Protein AF-0000000066027573 (afdb_homodimer)

InterPro domains:
  IPR002933 Peptidase M20 [PF01546] (83-418)
  IPR011650 Peptidase M20, dimerisation domain [PF07687] (237-324)
  IPR050072 Peptidase M20A family, bacterial cell wall biosynthesis [PTHR43808] (17-422)

Structure (mmCIF, N/CA/C/O backbone):
data_AF-0000000066027573-model_v1
#
loop_
_entity.id
_entity.type
_entity.pdbx_description
1 polymer '5-nitroanthranilic acid aminohydrolase'
#
loop_
_atom_site.group_PDB
_atom_site.id
_atom_site.type_symbol
_atom_site.label_atom_id
_atom_site.label_alt_id
_atom_site.label_comp_id
_atom_site.label_asym_id
_atom_site.label_entity_id
_atom_site.label_seq_id
_atom_site.pdbx_PDB_ins_code
_atom_site.Cartn_x
_atom_site.Cartn_y
_atom_site.Cartn_z
_atom_site.occupancy
_atom_site.B_iso_or_equiv
_atom_site.auth_seq_id
_atom_site.auth_comp_id
_atom_site.auth_asym_id
_atom_site.auth_atom_id
_atom_site.pdbx_PDB_model_num
ATOM 1 N N . MET A 1 1 ? 9.102 -53.812 -22.422 1 53.28 1 MET A N 1
ATOM 2 C CA . MET A 1 1 ? 7.73 -53.438 -22.078 1 53.28 1 MET A CA 1
ATOM 3 C C . MET A 1 1 ? 7.18 -54.344 -20.969 1 53.28 1 MET A C 1
ATOM 5 O O . MET A 1 1 ? 7.512 -55.531 -20.891 1 53.28 1 MET A O 1
ATOM 9 N N . ALA A 1 2 ? 6.805 -53.656 -19.812 1 62.22 2 ALA A N 1
ATOM 10 C CA . ALA A 1 2 ? 6.211 -54.531 -18.781 1 62.22 2 ALA A CA 1
ATOM 11 C C . ALA A 1 2 ? 5.203 -55.5 -19.391 1 62.22 2 ALA A C 1
ATOM 13 O O . ALA A 1 2 ? 4.426 -55.125 -20.266 1 62.22 2 ALA A O 1
ATOM 14 N N . GLY A 1 3 ? 5.418 -56.75 -19.109 1 73.81 3 GLY A N 1
ATOM 15 C CA . GLY A 1 3 ? 4.488 -57.75 -19.656 1 73.81 3 GLY A CA 1
ATOM 16 C C . GLY A 1 3 ? 3.041 -57.438 -19.297 1 73.81 3 GLY A C 1
ATOM 17 O O . GLY A 1 3 ? 2.766 -56.781 -18.297 1 73.81 3 GLY A O 1
ATOM 18 N N . SER A 1 4 ? 2.107 -57.656 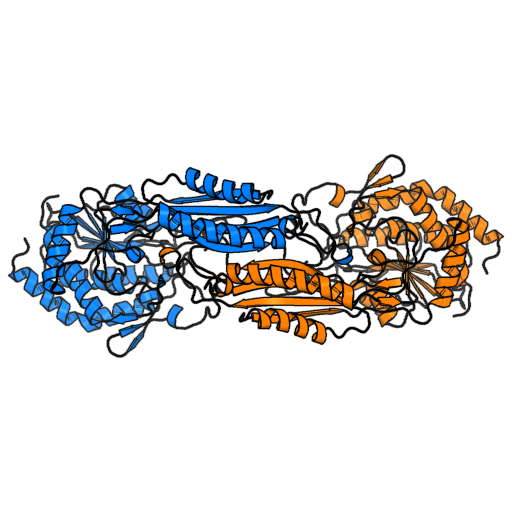-20.219 1 77.75 4 SER A N 1
ATOM 19 C CA . SER A 1 4 ? 0.672 -57.438 -20.078 1 77.75 4 SER A CA 1
ATOM 20 C C . SER A 1 4 ? 0.171 -57.906 -18.719 1 77.75 4 SER A C 1
ATOM 22 O O . SER A 1 4 ? -0.694 -57.281 -18.109 1 77.75 4 SER A O 1
ATOM 24 N N . ASN A 1 5 ? 0.833 -58.906 -18.219 1 84.62 5 ASN A N 1
ATOM 25 C CA . ASN A 1 5 ? 0.41 -59.438 -16.938 1 84.62 5 ASN A CA 1
ATOM 26 C C . ASN A 1 5 ? 0.825 -58.5 -15.781 1 84.62 5 ASN A C 1
ATOM 28 O O . ASN A 1 5 ? 0.085 -58.344 -14.805 1 84.62 5 ASN A O 1
ATOM 32 N N . ASP A 1 6 ? 1.98 -57.969 -15.859 1 89.44 6 ASP A N 1
ATOM 33 C CA . ASP A 1 6 ? 2.461 -57.062 -14.836 1 89.44 6 ASP A CA 1
ATOM 34 C C . ASP A 1 6 ? 1.604 -55.781 -14.781 1 89.44 6 ASP A C 1
ATOM 36 O O . ASP A 1 6 ? 1.274 -55.281 -13.703 1 89.44 6 ASP A O 1
ATOM 40 N N . VAL A 1 7 ? 1.185 -55.344 -15.93 1 93.44 7 VAL A N 1
ATOM 41 C CA . VAL A 1 7 ? 0.347 -54.156 -16.016 1 93.44 7 VAL A CA 1
ATOM 42 C C . VAL A 1 7 ? -1.011 -54.438 -15.375 1 93.44 7 VAL A C 1
ATOM 44 O O . VAL A 1 7 ? -1.515 -53.625 -14.594 1 93.44 7 VAL A O 1
ATOM 47 N N . ALA A 1 8 ? -1.551 -55.531 -15.688 1 94.75 8 ALA A N 1
ATOM 48 C CA . ALA A 1 8 ? -2.852 -55.906 -15.133 1 94.75 8 ALA A CA 1
ATOM 49 C C . ALA A 1 8 ? -2.803 -56 -13.609 1 94.75 8 ALA A C 1
ATOM 51 O O . ALA A 1 8 ? -3.756 -55.594 -12.93 1 94.75 8 ALA A O 1
ATOM 52 N N . LYS A 1 9 ? -1.757 -56.531 -13.125 1 96 9 LYS A N 1
ATOM 53 C CA . LYS A 1 9 ? -1.593 -56.688 -11.68 1 96 9 LYS A CA 1
ATOM 54 C C . LYS A 1 9 ? -1.515 -55.312 -11.008 1 96 9 LYS A C 1
ATOM 56 O O . LYS A 1 9 ? -2.125 -55.094 -9.961 1 96 9 LYS A O 1
ATOM 61 N N . VAL A 1 10 ? -0.743 -54.5 -11.562 1 97.12 10 VAL A N 1
ATOM 62 C CA . VAL A 1 10 ? -0.593 -53.156 -11.023 1 97.12 10 VAL A CA 1
ATOM 63 C C . VAL A 1 10 ? -1.928 -52.406 -11.086 1 97.12 10 VAL A C 1
ATOM 65 O O . VAL A 1 10 ? -2.318 -51.719 -10.133 1 97.12 10 VAL A O 1
ATOM 68 N N . MET A 1 11 ? -2.703 -52.531 -12.172 1 97 11 MET A N 1
ATOM 69 C CA . MET A 1 11 ? -4 -51.875 -12.328 1 97 11 MET A CA 1
ATOM 70 C C . MET A 1 11 ? -4.992 -52.375 -11.289 1 97 11 MET A C 1
ATOM 72 O O . MET A 1 11 ? -5.742 -51.594 -10.703 1 97 11 MET A O 1
ATOM 76 N N . LYS A 1 12 ? -4.965 -53.625 -11.094 1 96.94 12 LYS A N 1
ATOM 77 C CA . LYS A 1 12 ? -5.836 -54.219 -10.086 1 96.94 12 LYS A CA 1
ATOM 78 C C . LYS A 1 12 ? -5.488 -53.688 -8.688 1 96.94 12 LYS A C 1
ATOM 80 O O . LYS A 1 12 ? -6.379 -53.438 -7.879 1 96.94 12 LYS A O 1
ATOM 85 N N . THR A 1 13 ? -4.188 -53.688 -8.422 1 97.94 13 THR A N 1
ATOM 86 C CA . THR A 1 13 ? -3.732 -53.156 -7.137 1 97.94 13 THR A CA 1
ATOM 87 C C . THR A 1 13 ? -4.227 -51.719 -6.934 1 97.94 13 THR A C 1
ATOM 89 O O . THR A 1 13 ? -4.699 -51.375 -5.848 1 97.94 13 THR A O 1
ATOM 92 N N . LEU A 1 14 ? -4.18 -50.938 -7.949 1 98.38 14 LEU A N 1
ATOM 93 C CA . LEU A 1 14 ? -4.609 -49.562 -7.879 1 98.38 14 LEU A CA 1
ATOM 94 C C . LEU A 1 14 ? -6.117 -49.469 -7.676 1 98.38 14 LEU A C 1
ATOM 96 O O . LEU A 1 14 ? -6.598 -48.562 -6.965 1 98.38 14 LEU A O 1
ATOM 100 N N . ASP A 1 15 ? -6.828 -50.312 -8.273 1 97.75 15 ASP A N 1
ATOM 101 C CA . ASP A 1 15 ? -8.273 -50.344 -8.07 1 97.75 15 ASP A CA 1
ATOM 102 C C . ASP A 1 15 ? -8.609 -50.531 -6.594 1 97.75 15 ASP A C 1
ATOM 104 O O . ASP A 1 15 ? -9.617 -50 -6.109 1 97.75 15 ASP A O 1
ATOM 108 N N . GLY A 1 16 ? -7.824 -51.219 -5.918 1 97.94 16 GLY A N 1
ATOM 109 C CA . GLY A 1 16 ? -8.047 -51.469 -4.508 1 97.94 16 GLY A CA 1
ATOM 110 C C . GLY A 1 16 ? -7.539 -50.375 -3.602 1 97.94 16 GLY A C 1
ATOM 111 O O . GLY A 1 16 ? -7.691 -50.438 -2.381 1 97.94 16 GLY A O 1
ATOM 112 N N . MET A 1 17 ? -7.059 -49.344 -4.16 1 98.38 17 MET A N 1
ATOM 113 C CA . MET A 1 17 ? -6.398 -48.312 -3.35 1 98.38 17 MET A CA 1
ATOM 114 C C . MET A 1 17 ? -7.199 -47.031 -3.352 1 98.38 17 MET A C 1
ATOM 116 O O . MET A 1 17 ? -6.684 -45.969 -2.977 1 98.38 17 MET A O 1
ATOM 120 N N . ARG A 1 18 ? -8.422 -47.094 -3.773 1 98.19 18 ARG A N 1
ATOM 121 C CA . ARG A 1 18 ? -9.289 -45.938 -3.844 1 98.19 18 ARG A CA 1
ATOM 122 C C . ARG A 1 18 ? -9.367 -45.219 -2.492 1 98.19 18 ARG A C 1
ATOM 124 O O . ARG A 1 18 ? -9.188 -44 -2.408 1 98.19 18 ARG A O 1
ATOM 131 N N . GLU A 1 19 ? -9.586 -45.969 -1.426 1 98.38 19 GLU A N 1
ATOM 132 C CA . GLU A 1 19 ? -9.711 -45.375 -0.093 1 98.38 19 GLU A CA 1
ATOM 133 C C . GLU A 1 19 ? -8.391 -44.781 0.37 1 98.38 19 GLU A C 1
ATOM 135 O O . GLU A 1 19 ? -8.375 -43.719 1.019 1 98.38 19 GLU A O 1
ATOM 140 N N . GLY A 1 20 ? -7.293 -45.469 0.099 1 98.38 20 GLY A N 1
ATOM 141 C CA . GLY A 1 20 ? -5.98 -44.938 0.424 1 98.38 20 GLY A CA 1
ATOM 142 C C . GLY A 1 20 ? -5.68 -43.625 -0.285 1 98.38 20 GLY A C 1
ATOM 143 O O . GLY A 1 20 ? -5.066 -42.719 0.294 1 98.38 20 GLY A O 1
ATOM 144 N N . LEU A 1 21 ? -6.109 -43.562 -1.541 1 98.69 21 LEU A N 1
ATOM 145 C CA . LEU A 1 21 ? -5.941 -42.344 -2.316 1 98.69 21 LEU A CA 1
ATOM 146 C C . LEU A 1 21 ? -6.727 -41.188 -1.693 1 98.69 21 LEU A C 1
ATOM 148 O O . LEU A 1 21 ? -6.191 -40.094 -1.518 1 98.69 21 LEU A O 1
ATOM 152 N N . ILE A 1 22 ? -7.969 -41.438 -1.323 1 98.75 22 ILE A N 1
ATOM 153 C CA . ILE A 1 22 ? -8.828 -40.438 -0.708 1 98.75 22 ILE A CA 1
ATOM 154 C C . ILE A 1 22 ? -8.211 -39.969 0.61 1 98.75 22 ILE A C 1
ATOM 156 O O . ILE A 1 22 ? -8.094 -38.781 0.859 1 98.75 22 ILE A O 1
ATOM 160 N N . GLN A 1 23 ? -7.801 -40.906 1.382 1 98.62 23 GLN A N 1
ATOM 161 C CA . GLN A 1 23 ? -7.23 -40.594 2.688 1 98.62 23 GLN A CA 1
ATOM 162 C C . GLN A 1 23 ? -5.977 -39.75 2.551 1 98.62 23 GLN A C 1
ATOM 164 O O . GLN A 1 23 ? -5.832 -38.75 3.238 1 98.62 23 GLN A O 1
ATOM 169 N N . THR A 1 24 ? -5.113 -40.156 1.691 1 98.69 24 THR A N 1
ATOM 170 C CA . THR A 1 24 ? -3.865 -39.438 1.489 1 98.69 24 THR A CA 1
ATOM 171 C C . THR A 1 24 ? -4.137 -38 0.989 1 98.69 24 THR A C 1
ATOM 173 O O . THR A 1 24 ? -3.545 -37.031 1.481 1 98.69 24 THR A O 1
ATOM 176 N N . ALA A 1 25 ? -5.039 -37.906 0.03 1 98.62 25 ALA A N 1
ATOM 177 C CA . ALA A 1 25 ? -5.363 -36.594 -0.544 1 98.62 25 ALA A CA 1
ATOM 178 C C . ALA A 1 25 ? -5.988 -35.688 0.5 1 98.62 25 ALA A C 1
ATOM 180 O O . ALA A 1 25 ? -5.664 -34.5 0.564 1 98.62 25 ALA A O 1
ATOM 181 N N . VAL A 1 26 ? -6.852 -36.188 1.327 1 98.69 26 VAL A N 1
ATOM 182 C CA . VAL A 1 26 ? -7.555 -35.406 2.324 1 98.69 26 VAL A CA 1
ATOM 183 C C . VAL A 1 26 ? -6.59 -34.969 3.436 1 98.69 26 VAL A C 1
ATOM 185 O O . VAL A 1 26 ? -6.566 -33.812 3.85 1 98.69 26 VAL A O 1
ATOM 188 N N . GLU A 1 27 ? -5.785 -35.938 3.904 1 98.5 27 GLU A N 1
ATOM 189 C CA . GLU A 1 27 ? -4.836 -35.625 4.973 1 98.5 27 GLU A CA 1
ATOM 190 C C . GLU A 1 27 ? -3.801 -34.625 4.52 1 98.5 27 GLU A C 1
ATOM 192 O O . GLU A 1 27 ? -3.578 -33.594 5.195 1 98.5 27 GLU A O 1
ATOM 197 N N . LEU A 1 28 ? -3.254 -34.875 3.402 1 97.94 28 LEU A N 1
ATOM 198 C CA . LEU A 1 28 ? -2.234 -33.969 2.863 1 97.94 28 LEU A CA 1
ATOM 199 C C . LEU A 1 28 ? -2.838 -32.625 2.494 1 97.94 28 LEU A C 1
ATOM 201 O O . LEU A 1 28 ? -2.232 -31.594 2.744 1 97.94 28 LEU A O 1
ATOM 205 N N . GLY A 1 29 ? -4.035 -32.656 1.906 1 97.31 29 GLY A N 1
ATOM 206 C CA . GLY A 1 29 ? -4.719 -31.422 1.499 1 97.31 29 GLY A CA 1
ATOM 207 C C . GLY A 1 29 ? -5.148 -30.562 2.67 1 97.31 29 GLY A C 1
ATOM 208 O O . GLY A 1 29 ? -5.391 -29.359 2.51 1 97.31 29 GLY A O 1
ATOM 209 N N . SER A 1 30 ? -5.191 -31.109 3.854 1 97.56 30 SER A N 1
ATOM 210 C CA . SER A 1 30 ? -5.672 -30.391 5.027 1 97.56 30 SER A CA 1
ATOM 211 C C . SER A 1 30 ? -4.512 -29.828 5.844 1 97.56 30 SER A C 1
ATOM 213 O O . SER A 1 30 ? -4.719 -29.234 6.906 1 97.56 30 SER A O 1
ATOM 215 N N . ILE A 1 31 ? -3.336 -30.016 5.402 1 96.94 31 ILE A N 1
ATOM 216 C CA . ILE A 1 31 ? -2.168 -29.438 6.055 1 96.94 31 ILE A CA 1
ATOM 217 C C . ILE A 1 31 ? -1.875 -28.062 5.469 1 96.94 31 ILE A C 1
ATOM 219 O O . ILE A 1 31 ? -1.563 -27.938 4.281 1 96.94 31 ILE A O 1
ATOM 223 N N . GLU A 1 32 ? -1.982 -27.047 6.223 1 94.19 32 GLU A N 1
ATOM 224 C CA . GLU A 1 32 ? -1.649 -25.688 5.77 1 94.19 32 GLU A CA 1
ATOM 225 C C . GLU A 1 32 ? -0.149 -25.547 5.531 1 94.19 32 GLU A C 1
ATOM 227 O O . GLU A 1 32 ? 0.658 -25.859 6.41 1 94.19 32 GLU A O 1
ATOM 232 N N . ALA A 1 33 ? 0.181 -25.156 4.355 1 93.56 33 ALA A N 1
ATOM 233 C CA . ALA A 1 33 ? 1.584 -25.016 3.975 1 93.56 33 ALA A CA 1
ATOM 234 C C . ALA A 1 33 ? 1.778 -23.844 3.012 1 93.56 33 ALA A C 1
ATOM 236 O O . ALA A 1 33 ? 2.316 -24.031 1.916 1 93.56 33 ALA A O 1
ATOM 237 N N . PRO A 1 34 ? 1.412 -22.656 3.465 1 91.06 34 PRO A N 1
ATOM 238 C CA . PRO A 1 34 ? 1.661 -21.531 2.549 1 91.06 34 PRO A CA 1
ATOM 239 C C . PRO A 1 34 ? 3.139 -21.375 2.199 1 91.06 34 PRO A C 1
ATOM 241 O O . PRO A 1 34 ? 4.008 -21.844 2.939 1 91.06 34 PRO A O 1
ATOM 244 N N . THR A 1 35 ? 3.377 -20.797 1.084 1 89.62 35 THR A N 1
ATOM 245 C CA . THR A 1 35 ? 4.754 -20.609 0.641 1 89.62 35 THR A CA 1
ATOM 246 C C . THR A 1 35 ? 5.605 -20 1.757 1 89.62 35 THR A C 1
ATOM 248 O O . THR A 1 35 ? 5.223 -19 2.367 1 89.62 35 THR A O 1
ATOM 251 N N . GLY A 1 36 ? 6.742 -20.578 2.016 1 87.38 36 GLY A N 1
ATOM 252 C CA . GLY A 1 36 ? 7.633 -20.141 3.08 1 87.38 36 GLY A CA 1
ATOM 253 C C . GLY A 1 36 ? 7.453 -20.922 4.367 1 87.38 36 GLY A C 1
ATOM 254 O O . GLY A 1 36 ? 8.273 -20.828 5.281 1 87.38 36 GLY A O 1
ATOM 255 N N . ARG A 1 37 ? 6.34 -21.781 4.48 1 90.38 37 ARG A N 1
ATOM 256 C CA . ARG A 1 37 ? 6.016 -22.562 5.664 1 90.38 37 ARG A CA 1
ATOM 257 C C . ARG A 1 37 ? 5.559 -23.969 5.277 1 90.38 37 ARG A C 1
ATOM 259 O O . ARG A 1 37 ? 4.5 -24.422 5.711 1 90.38 37 ARG A O 1
ATOM 266 N N . GLU A 1 38 ? 6.391 -24.672 4.52 1 93.25 38 GLU A N 1
ATOM 267 C CA . GLU A 1 38 ? 5.992 -25.953 3.947 1 93.25 38 GLU A CA 1
ATOM 268 C C . GLU A 1 38 ? 6.383 -27.109 4.863 1 93.25 38 GLU A C 1
ATOM 270 O O . GLU A 1 38 ? 6.102 -28.266 4.559 1 93.25 38 GLU A O 1
ATOM 275 N N . GLY A 1 39 ? 6.941 -26.828 5.988 1 93.75 39 GLY A N 1
ATOM 276 C CA . GLY A 1 39 ? 7.562 -27.828 6.836 1 93.75 39 GLY A CA 1
ATOM 277 C C . GLY A 1 39 ? 6.621 -28.969 7.199 1 93.75 39 GLY A C 1
ATOM 278 O O . GLY A 1 39 ? 6.969 -30.141 7.043 1 93.75 39 GLY A O 1
ATOM 279 N N . ALA A 1 40 ? 5.434 -28.609 7.598 1 96.12 40 ALA A N 1
ATOM 280 C CA . ALA A 1 40 ? 4.484 -29.609 8.062 1 96.12 40 ALA A CA 1
ATOM 281 C C . ALA A 1 40 ? 4.066 -30.547 6.926 1 96.12 40 ALA A C 1
ATOM 283 O O . ALA A 1 40 ? 3.908 -31.75 7.129 1 96.12 40 ALA A O 1
ATOM 284 N N . ALA A 1 41 ? 3.883 -30.031 5.77 1 96.81 41 ALA A N 1
ATOM 285 C CA . ALA A 1 41 ? 3.543 -30.844 4.609 1 96.81 41 ALA A CA 1
ATOM 286 C C . ALA A 1 41 ? 4.707 -31.75 4.219 1 96.81 41 ALA A C 1
ATOM 288 O O . ALA A 1 41 ? 4.508 -32.906 3.875 1 96.81 41 ALA A O 1
ATOM 289 N N . GLY A 1 42 ? 5.898 -31.188 4.27 1 96.81 42 GLY A N 1
ATOM 290 C CA . GLY A 1 42 ? 7.086 -31.984 4.016 1 96.81 42 GLY A CA 1
ATOM 291 C C . GLY A 1 42 ? 7.23 -33.156 4.969 1 96.81 42 GLY A C 1
ATOM 292 O O . GLY A 1 42 ? 7.559 -34.281 4.551 1 96.81 42 GLY A O 1
ATOM 293 N N . ASP A 1 43 ? 6.984 -32.875 6.215 1 97.75 43 ASP A N 1
ATOM 294 C CA . ASP A 1 43 ? 7.062 -33.938 7.23 1 97.75 43 ASP A CA 1
ATOM 295 C C . ASP A 1 43 ? 6.07 -35.062 6.938 1 97.75 43 ASP A C 1
ATOM 297 O O . ASP A 1 43 ? 6.398 -36.25 7.086 1 97.75 43 ASP A O 1
ATOM 301 N N . TYR A 1 44 ? 4.934 -34.656 6.594 1 98.44 44 TYR A N 1
ATOM 302 C CA . TYR A 1 44 ? 3.924 -35.688 6.27 1 98.44 44 TYR A CA 1
ATOM 303 C C . TYR A 1 44 ? 4.387 -36.562 5.125 1 98.44 44 TYR A C 1
ATOM 305 O O . TYR A 1 44 ? 4.289 -37.781 5.203 1 98.44 44 TYR A O 1
ATOM 313 N N . VAL A 1 45 ? 4.844 -35.969 4.047 1 98.62 45 VAL A N 1
ATOM 314 C CA . VAL A 1 45 ? 5.258 -36.719 2.865 1 98.62 45 VAL A CA 1
ATOM 315 C C . VAL A 1 45 ? 6.453 -37.625 3.205 1 98.62 45 VAL A C 1
ATOM 317 O O . VAL A 1 45 ? 6.527 -38.75 2.764 1 98.62 45 VAL A O 1
ATOM 320 N N . TYR A 1 46 ? 7.367 -37.062 3.953 1 98.25 46 TYR A N 1
ATOM 321 C CA . TYR A 1 46 ? 8.523 -37.812 4.406 1 98.25 46 TYR A CA 1
ATOM 322 C C . TYR A 1 46 ? 8.078 -39.094 5.133 1 98.25 46 TYR A C 1
ATOM 324 O O . TYR A 1 46 ? 8.547 -40.188 4.82 1 98.25 46 TYR A O 1
ATOM 332 N N . GLU A 1 47 ? 7.223 -38.906 6.074 1 98.75 47 GLU A N 1
ATOM 333 C CA . GLU A 1 47 ? 6.754 -40.062 6.875 1 98.75 47 GLU A CA 1
ATOM 334 C C . GLU A 1 47 ? 5.98 -41.062 6.02 1 98.75 47 GLU A C 1
ATOM 336 O O . GLU A 1 47 ? 6.098 -42.25 6.207 1 98.75 47 GLU A O 1
ATOM 341 N N . TRP A 1 48 ? 5.113 -40.5 5.199 1 98.75 48 TRP A N 1
ATOM 342 C CA . TRP A 1 48 ? 4.367 -41.375 4.293 1 98.75 48 TRP A CA 1
ATOM 343 C C . TRP A 1 48 ? 5.312 -42.25 3.477 1 98.75 48 TRP A C 1
ATOM 345 O O . TRP A 1 48 ? 5.117 -43.469 3.383 1 98.75 48 TRP A O 1
ATOM 355 N N . MET A 1 49 ? 6.367 -41.656 2.836 1 98.69 49 MET A N 1
ATOM 356 C CA . MET A 1 49 ? 7.332 -42.406 2.018 1 98.69 49 MET A CA 1
ATOM 357 C C . MET A 1 49 ? 8.109 -43.406 2.859 1 98.69 49 MET A C 1
ATOM 359 O O . MET A 1 49 ? 8.383 -44.531 2.404 1 98.69 49 MET A O 1
ATOM 363 N N . ALA A 1 50 ? 8.414 -42.969 4.066 1 98.5 50 ALA A N 1
ATOM 364 C CA . ALA A 1 50 ? 9.141 -43.875 4.965 1 98.5 50 ALA A CA 1
ATOM 365 C C . ALA A 1 50 ? 8.312 -45.094 5.309 1 98.5 50 ALA A C 1
ATOM 367 O O . ALA A 1 50 ? 8.797 -46.219 5.223 1 98.5 50 ALA A O 1
ATOM 368 N N . ARG A 1 51 ? 7.121 -44.906 5.66 1 98.25 51 ARG A N 1
ATOM 369 C CA . ARG A 1 51 ? 6.227 -46 6.051 1 98.25 51 ARG A CA 1
ATOM 370 C C . ARG A 1 51 ? 5.984 -46.938 4.887 1 98.25 51 ARG A C 1
ATOM 372 O O . ARG A 1 51 ? 5.773 -48.125 5.094 1 98.25 51 ARG A O 1
ATOM 379 N N . ASN A 1 52 ? 6.078 -46.406 3.715 1 98.12 52 ASN A N 1
ATOM 380 C CA . ASN A 1 52 ? 5.777 -47.25 2.557 1 98.12 52 ASN A CA 1
ATOM 381 C C . ASN A 1 52 ? 7.047 -47.719 1.852 1 98.12 52 ASN A C 1
ATOM 383 O O . ASN A 1 52 ? 6.984 -48.312 0.772 1 98.12 52 ASN A O 1
ATOM 387 N N . GLY A 1 53 ? 8.242 -47.406 2.375 1 97.5 53 GLY A N 1
ATOM 388 C CA . GLY A 1 53 ? 9.492 -48.031 1.962 1 97.5 53 GLY A CA 1
ATOM 389 C C . GLY A 1 53 ? 10.109 -47.344 0.751 1 97.5 53 GLY A C 1
ATOM 390 O O . GLY A 1 53 ? 10.68 -48.031 -0.114 1 97.5 53 GLY A O 1
ATOM 391 N N . PHE A 1 54 ? 10.055 -46.062 0.638 1 98.25 54 PHE A N 1
ATOM 392 C CA . PHE A 1 54 ? 10.617 -45.375 -0.508 1 98.25 54 PHE A CA 1
ATOM 393 C C . PHE A 1 54 ? 11.914 -44.656 -0.125 1 98.25 54 PHE A C 1
ATOM 395 O O . PHE A 1 54 ? 12.469 -43.906 -0.918 1 98.25 54 PHE A O 1
ATOM 402 N N . GLY A 1 55 ? 12.445 -44.781 1.081 1 97.19 55 GLY A N 1
ATOM 403 C CA . GLY A 1 55 ? 13.719 -44.25 1.529 1 97.19 55 GLY A CA 1
ATOM 404 C C . GLY A 1 55 ? 13.836 -42.75 1.349 1 97.19 55 GLY A C 1
ATOM 405 O O . GLY A 1 55 ? 14.711 -42.281 0.627 1 97.19 55 GLY A O 1
ATOM 406 N N . PRO A 1 56 ? 12.938 -42 1.965 1 97.62 56 PRO A N 1
ATOM 407 C CA . PRO A 1 56 ? 12.922 -40.562 1.751 1 97.62 56 PRO A CA 1
ATOM 408 C C . PRO A 1 56 ? 14.125 -39.844 2.375 1 97.62 56 PRO A C 1
ATOM 410 O O . PRO A 1 56 ? 14.641 -40.312 3.406 1 97.62 56 PRO A O 1
ATOM 413 N N . GLU A 1 57 ? 14.562 -38.75 1.723 1 96.56 57 GLU A N 1
ATOM 414 C CA . GLU A 1 57 ? 15.578 -37.812 2.207 1 96.56 57 GLU A CA 1
ATOM 415 C C . GLU A 1 57 ? 15.055 -36.375 2.193 1 96.56 57 GLU A C 1
ATOM 417 O O . GLU A 1 57 ? 14.281 -36 1.311 1 96.56 57 GLU A O 1
ATOM 422 N N . ARG A 1 58 ? 15.461 -35.656 3.236 1 94.88 58 ARG A N 1
ATOM 423 C CA . ARG A 1 58 ? 15.25 -34.219 3.211 1 94.88 58 ARG A CA 1
ATOM 424 C C . ARG A 1 58 ? 16.375 -33.5 2.445 1 94.88 58 ARG A C 1
ATOM 426 O O . ARG A 1 58 ? 17.547 -33.688 2.756 1 94.88 58 ARG A O 1
ATOM 433 N N . VAL A 1 59 ? 15.93 -32.812 1.448 1 92.12 59 VAL A N 1
ATOM 434 C CA . VAL A 1 59 ? 16.891 -32.094 0.613 1 92.12 59 VAL A CA 1
ATOM 435 C C . VAL A 1 59 ? 16.547 -30.594 0.595 1 92.12 59 VAL A C 1
ATOM 437 O O . VAL A 1 59 ? 15.703 -30.156 -0.199 1 92.12 59 VAL A O 1
ATOM 440 N N . GLY A 1 60 ? 17.125 -29.828 1.551 1 78 60 GLY A N 1
ATOM 441 C CA . GLY A 1 60 ? 16.531 -28.5 1.613 1 78 60 GLY A CA 1
ATOM 442 C C . GLY A 1 60 ? 17.547 -27.391 1.679 1 78 60 GLY A C 1
ATOM 443 O O . GLY A 1 60 ? 18.703 -27.625 2.037 1 78 60 GLY A O 1
ATOM 444 N N . VAL A 1 61 ? 17.109 -26.312 1.22 1 70.88 61 VAL A N 1
ATOM 445 C CA . VAL A 1 61 ? 17.859 -25.062 1.264 1 70.88 61 VAL A CA 1
ATOM 446 C C . VAL A 1 61 ? 17.938 -24.547 2.703 1 70.88 61 VAL A C 1
ATOM 448 O O . VAL A 1 61 ? 18.984 -24.062 3.141 1 70.88 61 VAL A O 1
ATOM 451 N N . PHE A 1 62 ? 16.641 -24.844 3.391 1 81.62 62 PHE A N 1
ATOM 452 C CA . PHE A 1 62 ? 16.5 -24.422 4.781 1 81.62 62 PHE A CA 1
ATOM 453 C C . PHE A 1 62 ? 15.945 -25.562 5.633 1 81.62 62 PHE A C 1
ATOM 455 O O . PHE A 1 62 ? 15.312 -26.484 5.109 1 81.62 62 PHE A O 1
ATOM 462 N N . ASP A 1 63 ? 16.109 -25.484 6.883 1 83.44 63 ASP A N 1
ATOM 463 C CA . ASP A 1 63 ? 15.703 -26.562 7.785 1 83.44 63 ASP A CA 1
ATOM 464 C C . ASP A 1 63 ? 14.18 -26.734 7.777 1 83.44 63 ASP A C 1
ATOM 466 O O . ASP A 1 63 ? 13.688 -27.875 7.812 1 83.44 63 ASP A O 1
ATOM 470 N N . ASP A 1 64 ? 13.477 -25.625 7.672 1 86.19 64 ASP A N 1
ATOM 471 C CA . ASP A 1 64 ? 12.023 -25.719 7.77 1 86.19 64 ASP A CA 1
ATOM 472 C C . ASP A 1 64 ? 11.375 -25.594 6.395 1 86.19 64 ASP A C 1
ATOM 474 O O . ASP A 1 64 ? 10.141 -25.578 6.281 1 86.19 64 ASP A O 1
ATOM 478 N N . ARG A 1 65 ? 12.148 -25.5 5.387 1 90.31 65 ARG A N 1
ATOM 479 C CA . ARG A 1 65 ? 11.711 -25.469 3.996 1 90.31 65 ARG A CA 1
ATOM 480 C C . ARG A 1 65 ? 12.523 -26.453 3.145 1 90.31 65 ARG A C 1
ATOM 482 O O . ARG A 1 65 ? 13.406 -26.031 2.393 1 90.31 65 ARG A O 1
ATOM 489 N N . PHE A 1 66 ? 12.211 -27.688 3.309 1 92.94 66 PHE A N 1
ATOM 490 C CA . PHE A 1 66 ? 12.984 -28.734 2.648 1 92.94 66 PHE A CA 1
ATOM 491 C C . PHE A 1 66 ? 12.141 -29.469 1.619 1 92.94 66 PHE A C 1
ATOM 493 O O . PHE A 1 66 ? 10.906 -29.438 1.678 1 92.94 66 PHE A O 1
ATOM 500 N N . ASN A 1 67 ? 12.805 -30.031 0.662 1 95.81 67 ASN A N 1
ATOM 501 C CA . ASN A 1 67 ? 12.203 -30.984 -0.261 1 95.81 67 ASN A CA 1
ATOM 502 C C . ASN A 1 67 ? 12.25 -32.406 0.292 1 95.81 67 ASN A C 1
ATOM 504 O O . ASN A 1 67 ? 13.078 -32.719 1.148 1 95.81 67 ASN A O 1
ATOM 508 N N . VAL A 1 68 ? 11.352 -33.219 -0.131 1 97.38 68 VAL A N 1
ATOM 509 C CA . VAL A 1 68 ? 11.375 -34.656 0.19 1 97.38 68 VAL A CA 1
ATOM 510 C C . VAL A 1 68 ? 11.609 -35.469 -1.081 1 97.38 68 VAL A C 1
ATOM 512 O O . VAL A 1 68 ? 10.852 -35.344 -2.049 1 97.38 68 VAL A O 1
ATOM 515 N N . VAL A 1 69 ? 12.672 -36.25 -1.085 1 97.94 69 VAL A N 1
ATOM 516 C CA . VAL A 1 69 ? 13.016 -37.062 -2.242 1 97.94 69 VAL A CA 1
ATOM 517 C C . VAL A 1 69 ? 13.031 -38.531 -1.848 1 97.94 69 VAL A C 1
ATOM 519 O O . VAL A 1 69 ? 13.719 -38.938 -0.9 1 97.94 69 VAL A O 1
ATOM 522 N N . GLY A 1 70 ? 12.203 -39.344 -2.498 1 98.25 70 GLY A N 1
ATOM 523 C CA . GLY A 1 70 ? 12.188 -40.812 -2.357 1 98.25 70 GLY A CA 1
ATOM 524 C C . GLY A 1 70 ? 12.422 -41.531 -3.668 1 98.25 70 GLY A C 1
ATOM 525 O O . GLY A 1 70 ? 12.523 -40.906 -4.723 1 98.25 70 GLY A O 1
ATOM 526 N N . ARG A 1 71 ? 12.555 -42.875 -3.529 1 97.69 71 ARG A N 1
ATOM 527 C CA . ARG A 1 71 ? 12.844 -43.625 -4.746 1 97.69 71 ARG A CA 1
ATOM 528 C C . ARG A 1 71 ? 12.211 -45 -4.695 1 97.69 71 ARG A C 1
ATOM 530 O O . ARG A 1 71 ? 12.148 -45.625 -3.631 1 97.69 71 ARG A O 1
ATOM 537 N N . LEU A 1 72 ? 11.641 -45.375 -5.777 1 97.88 72 LEU A N 1
ATOM 538 C CA . LEU A 1 72 ? 11.461 -46.781 -6.125 1 97.88 72 LEU A CA 1
ATOM 539 C C . LEU A 1 72 ? 12.586 -47.281 -7.023 1 97.88 72 LEU A C 1
ATOM 541 O O . LEU A 1 72 ? 12.625 -46.969 -8.219 1 97.88 72 LEU A O 1
ATOM 545 N N . ARG A 1 73 ? 13.5 -48.094 -6.445 1 96 73 ARG A N 1
ATOM 546 C CA . ARG A 1 73 ? 14.727 -48.469 -7.141 1 96 73 ARG A CA 1
ATOM 547 C C . ARG A 1 73 ? 14.438 -49.531 -8.203 1 96 73 ARG A C 1
ATOM 549 O O . ARG A 1 73 ? 13.688 -50.5 -7.949 1 96 73 ARG A O 1
ATOM 556 N N . GLY A 1 74 ? 14.961 -49.281 -9.344 1 95.56 74 GLY A N 1
ATOM 557 C CA . GLY A 1 74 ? 14.898 -50.281 -10.398 1 95.56 74 GLY A CA 1
ATOM 558 C C . GLY A 1 74 ? 16.031 -51.312 -10.328 1 95.56 74 GLY A C 1
ATOM 559 O O . GLY A 1 74 ? 16.875 -51.219 -9.438 1 95.56 74 GLY A O 1
ATOM 560 N N . THR A 1 75 ? 15.969 -52.219 -11.273 1 95 75 THR A N 1
ATOM 561 C CA . THR A 1 75 ? 16.969 -53.281 -11.305 1 95 75 THR A CA 1
ATOM 562 C C . THR A 1 75 ? 18.188 -52.875 -12.125 1 95 75 THR A C 1
ATOM 564 O O . THR A 1 75 ? 19.188 -53.562 -12.172 1 95 75 THR A O 1
ATOM 567 N N . GLY A 1 76 ? 18.094 -51.781 -12.758 1 94.31 76 GLY A N 1
ATOM 568 C CA . GLY A 1 76 ? 19.219 -51.281 -13.523 1 94.31 76 GLY A CA 1
ATOM 569 C C . GLY A 1 76 ? 19 -51.344 -15.023 1 94.31 76 GLY A C 1
ATOM 570 O O . GLY A 1 76 ? 18.312 -52.219 -15.523 1 94.31 76 GLY A O 1
ATOM 571 N N . GLY A 1 77 ? 19.562 -50.312 -15.75 1 93.94 77 GLY A N 1
ATOM 572 C CA . GLY A 1 77 ? 19.625 -50.312 -17.203 1 93.94 77 GLY A CA 1
ATOM 573 C C . GLY A 1 77 ? 18.422 -49.656 -17.859 1 93.94 77 GLY A C 1
ATOM 574 O O . GLY A 1 77 ? 18.344 -49.594 -19.094 1 93.94 77 GLY A O 1
ATOM 575 N N . GLY A 1 78 ? 17.484 -49.125 -17.141 1 96.31 78 GLY A N 1
ATOM 576 C CA . GLY A 1 78 ? 16.328 -48.438 -17.688 1 96.31 78 GLY A CA 1
ATOM 577 C C . GLY A 1 78 ? 16.344 -46.938 -17.438 1 96.31 78 GLY A C 1
ATOM 578 O O . GLY A 1 78 ? 17.156 -46.438 -16.672 1 96.31 78 GLY A O 1
ATOM 579 N N . ALA A 1 79 ? 15.531 -46.25 -18.156 1 97.56 79 ALA A N 1
ATOM 580 C CA . ALA A 1 79 ? 15.383 -44.812 -17.953 1 97.56 79 ALA A CA 1
ATOM 581 C C . ALA A 1 79 ? 14.727 -44.5 -16.609 1 97.56 79 ALA A C 1
ATOM 583 O O . ALA A 1 79 ? 13.852 -45.25 -16.156 1 97.56 79 ALA A O 1
ATOM 584 N N . SER A 1 80 ? 15.148 -43.469 -15.977 1 97.81 80 SER A N 1
ATOM 585 C CA . SER A 1 80 ? 14.539 -43.031 -14.727 1 97.81 80 SER A CA 1
ATOM 586 C C . SER A 1 80 ? 13.5 -41.938 -14.969 1 97.81 80 SER A C 1
ATOM 588 O O . SER A 1 80 ? 13.586 -41.188 -15.953 1 97.81 80 SER A O 1
ATOM 590 N N . LEU A 1 81 ? 12.5 -41.906 -14.133 1 98.62 81 LEU A N 1
ATOM 591 C CA . LEU A 1 81 ? 11.406 -40.969 -14.219 1 98.62 81 LEU A CA 1
ATOM 592 C C . LEU A 1 81 ? 11.133 -40.312 -12.875 1 98.62 81 LEU A C 1
ATOM 594 O O . LEU A 1 81 ? 10.961 -41 -11.867 1 98.62 81 LEU A O 1
ATOM 598 N N . SER A 1 82 ? 11.148 -39 -12.867 1 98.56 82 SER A N 1
ATOM 599 C CA . SER A 1 82 ? 10.742 -38.281 -11.68 1 98.56 82 SER A CA 1
ATOM 600 C C . SER A 1 82 ? 9.258 -37.906 -11.734 1 98.56 82 SER A C 1
ATOM 602 O O . SER A 1 82 ? 8.773 -37.469 -12.773 1 98.56 82 SER A O 1
ATOM 604 N N . PHE A 1 83 ? 8.555 -38.188 -10.695 1 98.69 83 PHE A N 1
ATOM 605 C CA . PHE A 1 83 ? 7.293 -37.5 -10.414 1 98.69 83 PHE A CA 1
ATOM 606 C C . PHE A 1 83 ? 7.508 -36.344 -9.461 1 98.69 83 PHE A C 1
ATOM 608 O O . PHE A 1 83 ? 8.234 -36.438 -8.469 1 98.69 83 PHE A O 1
ATOM 615 N N . ASN A 1 84 ? 6.859 -35.219 -9.789 1 98.12 84 ASN A N 1
ATOM 616 C CA . ASN A 1 84 ? 7.109 -34 -9.023 1 98.12 84 ASN A CA 1
ATOM 617 C C . ASN A 1 84 ? 5.816 -33.25 -8.727 1 98.12 84 ASN A C 1
ATOM 619 O O . ASN A 1 84 ? 4.93 -33.156 -9.578 1 98.12 84 ASN A O 1
ATOM 623 N N . SER A 1 85 ? 5.652 -32.781 -7.539 1 97.81 85 SER A N 1
ATOM 624 C CA . SER A 1 85 ? 4.637 -31.812 -7.117 1 97.81 85 SER A CA 1
ATOM 625 C C . SER A 1 85 ? 5.168 -30.906 -6.02 1 97.81 85 SER A C 1
ATOM 627 O O . SER A 1 85 ? 6.152 -31.234 -5.352 1 97.81 85 SER A O 1
ATOM 629 N N . HIS A 1 86 ? 4.578 -29.75 -5.898 1 96.25 86 HIS A N 1
ATOM 630 C CA . HIS A 1 86 ? 5.055 -28.828 -4.875 1 96.25 86 HIS A CA 1
ATOM 631 C C . HIS A 1 86 ? 4.234 -28.953 -3.596 1 96.25 86 HIS A C 1
ATOM 633 O O . HIS A 1 86 ? 3.076 -29.359 -3.635 1 96.25 86 HIS A O 1
ATOM 639 N N . LEU A 1 87 ? 4.895 -28.5 -2.514 1 95.62 87 LEU A N 1
ATOM 640 C CA . LEU A 1 87 ? 4.324 -28.625 -1.176 1 95.62 87 LEU A CA 1
ATOM 641 C C . LEU A 1 87 ? 3.533 -27.375 -0.805 1 95.62 87 LEU A C 1
ATOM 643 O O . LEU A 1 87 ? 2.609 -27.453 0.01 1 95.62 87 LEU A O 1
ATOM 647 N N . ASP A 1 88 ? 3.93 -26.281 -1.346 1 92.88 88 ASP A N 1
ATOM 648 C CA . ASP A 1 88 ? 3.383 -25 -0.884 1 92.88 88 ASP A CA 1
ATOM 649 C C . ASP A 1 88 ? 2.008 -24.75 -1.494 1 92.88 88 ASP A C 1
ATOM 651 O O . ASP A 1 88 ? 1.696 -25.25 -2.576 1 92.88 88 ASP A O 1
ATOM 655 N N . THR A 1 89 ? 1.264 -23.938 -0.684 1 89.31 89 THR A N 1
ATOM 656 C CA . THR A 1 89 ? -0.074 -23.531 -1.109 1 89.31 89 THR A CA 1
ATOM 657 C C . THR A 1 89 ? -0.163 -22.016 -1.268 1 89.31 89 THR A C 1
ATOM 659 O O . THR A 1 89 ? 0.687 -21.297 -0.76 1 89.31 89 THR A O 1
ATOM 662 N N . ILE A 1 90 ? -1.217 -21.594 -1.943 1 82.06 90 ILE A N 1
ATOM 663 C CA . ILE A 1 90 ? -1.385 -20.203 -2.363 1 82.06 90 ILE A CA 1
ATOM 664 C C . ILE A 1 90 ? -1.845 -19.359 -1.177 1 82.06 90 ILE A C 1
ATOM 666 O O . ILE A 1 90 ? -1.333 -18.266 -0.955 1 82.06 90 ILE A O 1
ATOM 670 N N . MET A 1 91 ? -2.752 -19.891 -0.411 1 84.31 91 MET A N 1
ATOM 671 C CA . MET A 1 91 ? -3.523 -19.062 0.512 1 84.31 91 MET A CA 1
ATOM 672 C C . MET A 1 91 ? -3.023 -19.234 1.943 1 84.31 91 MET A C 1
ATOM 674 O O . MET A 1 91 ? -2.74 -20.344 2.379 1 84.31 91 MET A O 1
ATOM 678 N N . ALA A 1 92 ? -2.736 -18.094 2.527 1 90.06 92 ALA A N 1
ATOM 679 C CA . ALA A 1 92 ? -2.566 -18.047 3.977 1 90.06 92 ALA A CA 1
ATOM 680 C C . ALA A 1 92 ? -3.715 -17.281 4.641 1 90.06 92 ALA A C 1
ATOM 682 O O . ALA A 1 92 ? -4.383 -16.469 3.998 1 90.06 92 ALA A O 1
ATOM 683 N N . ARG A 1 93 ? -3.953 -17.625 5.828 1 90.94 93 ARG A N 1
ATOM 684 C CA . ARG A 1 93 ? -5.07 -17 6.539 1 90.94 93 ARG A CA 1
ATOM 685 C C . ARG A 1 93 ? -4.859 -15.5 6.688 1 90.94 93 ARG A C 1
ATOM 687 O O . ARG A 1 93 ? -5.824 -14.734 6.727 1 90.94 93 ARG A O 1
ATOM 694 N N . GLU A 1 94 ? -3.641 -15.047 6.633 1 89.44 94 GLU A N 1
ATOM 695 C CA . GLU A 1 94 ? -3.32 -13.633 6.84 1 89.44 94 GLU A CA 1
ATOM 696 C C . GLU A 1 94 ? -3.303 -12.875 5.52 1 89.44 94 GLU A C 1
ATOM 698 O O . GLU A 1 94 ? -3.014 -11.672 5.496 1 89.44 94 GLU A O 1
ATOM 703 N N . ASP A 1 95 ? -3.645 -13.453 4.438 1 91.94 95 ASP A N 1
ATOM 704 C CA . ASP A 1 95 ? -3.609 -12.82 3.123 1 91.94 95 ASP A CA 1
ATOM 705 C C . ASP A 1 95 ? -4.84 -11.945 2.9 1 91.94 95 ASP A C 1
ATOM 707 O O . ASP A 1 95 ? -5.508 -12.055 1.87 1 91.94 95 ASP A O 1
ATOM 711 N N . THR A 1 96 ? -5.082 -11.047 3.807 1 91.44 96 THR A N 1
ATOM 712 C CA . THR A 1 96 ? -6.305 -10.25 3.799 1 91.44 96 THR A CA 1
ATOM 713 C C . THR A 1 96 ? -6.18 -9.078 2.826 1 91.44 96 THR A C 1
ATOM 715 O O . THR A 1 96 ? -7.184 -8.453 2.469 1 91.44 96 THR A O 1
ATOM 718 N N . ALA A 1 97 ? -5.023 -8.773 2.377 1 91.44 97 ALA A N 1
ATOM 719 C CA . ALA A 1 97 ? -4.816 -7.699 1.407 1 91.44 97 ALA A CA 1
ATOM 720 C C . ALA A 1 97 ? -5.105 -8.18 -0.012 1 91.44 97 ALA A C 1
ATOM 722 O O . ALA A 1 97 ? -5.281 -7.371 -0.925 1 91.44 97 ALA A O 1
ATOM 723 N N . ARG A 1 98 ? -5.199 -9.477 -0.226 1 91.5 98 ARG A N 1
ATOM 724 C CA . ARG A 1 98 ? -5.355 -10.039 -1.562 1 91.5 98 ARG A CA 1
ATOM 725 C C . ARG A 1 98 ? -6.734 -10.664 -1.735 1 91.5 98 ARG A C 1
ATOM 727 O O . ARG A 1 98 ? -7.262 -10.719 -2.848 1 91.5 98 ARG A O 1
ATOM 734 N N . PHE A 1 99 ? -7.176 -11.203 -0.614 1 91.5 99 PHE A N 1
ATOM 735 C CA . PHE A 1 99 ? -8.422 -11.953 -0.686 1 91.5 99 PHE A CA 1
ATOM 736 C C . PHE A 1 99 ? -9.461 -11.375 0.269 1 91.5 99 PHE A C 1
ATOM 738 O O . PHE A 1 99 ? -9.156 -11.086 1.427 1 91.5 99 PHE A O 1
ATOM 745 N N . ALA A 1 100 ? -10.672 -11.312 -0.254 1 90.62 100 ALA A N 1
ATOM 746 C CA . ALA A 1 100 ? -11.75 -10.734 0.543 1 90.62 100 ALA A CA 1
ATOM 747 C C . ALA A 1 100 ? -12.102 -11.641 1.722 1 90.62 100 ALA A C 1
ATOM 749 O O . ALA A 1 100 ? -12.445 -11.156 2.805 1 90.62 100 ALA A O 1
ATOM 750 N N . ASP A 1 101 ? -12.016 -12.938 1.545 1 90.88 101 ASP A N 1
ATOM 751 C CA . ASP A 1 101 ? -12.25 -13.906 2.611 1 90.88 101 ASP A CA 1
ATOM 752 C C . ASP A 1 101 ? -11.102 -14.914 2.703 1 90.88 101 ASP A C 1
ATOM 754 O O . ASP A 1 101 ? -11.266 -16.078 2.342 1 90.88 101 ASP A O 1
ATOM 758 N N . ALA A 1 102 ? -10.133 -14.523 3.354 1 91.12 102 ALA A N 1
ATOM 759 C CA . ALA A 1 102 ? -8.922 -15.344 3.445 1 91.12 102 ALA A CA 1
ATOM 760 C C . ALA A 1 102 ? -9.133 -16.531 4.379 1 91.12 102 ALA A C 1
ATOM 762 O O . ALA A 1 102 ? -8.359 -17.484 4.359 1 91.12 102 ALA A O 1
ATOM 763 N N . ASN A 1 103 ? -10.227 -16.578 5.148 1 91.75 103 ASN A N 1
ATOM 764 C CA . ASN A 1 103 ? -10.445 -17.625 6.133 1 91.75 103 ASN A CA 1
ATOM 765 C C . ASN A 1 103 ? -11.414 -18.688 5.613 1 91.75 103 ASN A C 1
ATOM 767 O O . ASN A 1 103 ? -11.797 -19.594 6.348 1 91.75 103 ASN A O 1
ATOM 771 N N . ASP A 1 104 ? -11.812 -18.562 4.422 1 93.19 104 ASP A N 1
ATOM 772 C CA . ASP A 1 104 ? -12.688 -19.578 3.834 1 93.19 104 ASP A CA 1
ATOM 773 C C . ASP A 1 104 ? -12.07 -20.969 3.959 1 93.19 104 ASP A C 1
ATOM 775 O O . ASP A 1 104 ? -10.906 -21.172 3.633 1 93.19 104 ASP A O 1
ATOM 779 N N . ARG A 1 105 ? -12.812 -21.938 4.355 1 93.81 105 ARG A N 1
ATOM 780 C CA . ARG A 1 105 ? -12.336 -23.281 4.613 1 93.81 105 ARG A CA 1
ATOM 781 C C . ARG A 1 105 ? -11.789 -23.922 3.34 1 93.81 105 ARG A C 1
ATOM 783 O O . ARG A 1 105 ? -10.867 -24.75 3.396 1 93.81 105 ARG A O 1
ATOM 790 N N . ILE A 1 106 ? -12.305 -23.547 2.203 1 94.5 106 ILE A N 1
ATOM 791 C CA . ILE A 1 106 ? -11.922 -24.109 0.917 1 94.5 106 ILE A CA 1
ATOM 792 C C . ILE A 1 106 ? -10.422 -23.922 0.693 1 94.5 106 ILE A C 1
ATOM 794 O O . ILE A 1 106 ? -9.797 -24.688 -0.059 1 94.5 106 ILE A O 1
ATOM 798 N N . TYR A 1 107 ? -9.867 -22.891 1.424 1 92.69 107 TYR A N 1
ATOM 799 C CA . TYR A 1 107 ? -8.461 -22.562 1.221 1 92.69 107 TYR A CA 1
ATOM 800 C C . TYR A 1 107 ? -7.574 -23.312 2.205 1 92.69 107 TYR A C 1
ATOM 802 O O . TYR A 1 107 ? -6.355 -23.375 2.035 1 92.69 107 TYR A O 1
ATOM 810 N N . HIS A 1 108 ? -8.18 -23.969 3.219 1 94.12 108 HIS A N 1
ATOM 811 C CA . HIS A 1 108 ? -7.34 -24.422 4.324 1 94.12 108 HIS A CA 1
ATOM 812 C C . HIS A 1 108 ? -7.633 -25.875 4.672 1 94.12 108 HIS A C 1
ATOM 814 O O . HIS A 1 108 ? -6.879 -26.5 5.414 1 94.12 108 HIS A O 1
ATOM 820 N N . GLU A 1 109 ? -8.641 -26.391 4.062 1 95.31 109 GLU A N 1
ATOM 821 C CA . GLU A 1 109 ? -9.062 -27.75 4.379 1 95.31 109 GLU A CA 1
ATOM 822 C C . GLU A 1 109 ? -9.367 -28.547 3.109 1 95.31 109 GLU A C 1
ATOM 824 O O . GLU A 1 109 ? -9.625 -27.953 2.053 1 95.31 109 GLU A O 1
ATOM 829 N N . ALA A 1 110 ? -9.266 -29.859 3.227 1 98.06 110 ALA A N 1
ATOM 830 C CA . ALA A 1 110 ? -9.734 -30.781 2.201 1 98.06 110 ALA A CA 1
ATOM 831 C C . ALA A 1 110 ? -10.742 -31.781 2.777 1 98.06 110 ALA A C 1
ATOM 833 O O . ALA A 1 110 ? -10.609 -32.219 3.924 1 98.06 110 ALA A O 1
ATOM 834 N N . TRP A 1 111 ? -11.773 -32.031 2.043 1 98.31 111 TRP A N 1
ATOM 835 C CA . TRP A 1 111 ? -12.758 -33 2.508 1 98.31 111 TRP A CA 1
ATOM 836 C C . TRP A 1 111 ? -13.383 -33.75 1.333 1 98.31 111 TRP A C 1
ATOM 838 O O . TRP A 1 111 ? -13.344 -33.25 0.196 1 98.31 111 TRP A O 1
ATOM 848 N N . HIS A 1 112 ? -13.805 -34.969 1.631 1 98.5 112 HIS A N 1
ATOM 849 C CA . HIS A 1 112 ? -14.445 -35.844 0.637 1 98.5 112 HIS A CA 1
ATOM 850 C C . HIS A 1 112 ? -15.969 -35.781 0.757 1 98.5 112 HIS A C 1
ATOM 852 O O . HIS A 1 112 ? -16.516 -35.938 1.851 1 98.5 112 HIS A O 1
ATOM 858 N N . GLU A 1 113 ? -16.578 -35.438 -0.34 1 98 113 GLU A N 1
ATOM 859 C CA . GLU A 1 113 ? -18.047 -35.438 -0.389 1 98 113 GLU A CA 1
ATOM 860 C C . GLU A 1 113 ? -18.547 -35.875 -1.754 1 98 113 GLU A C 1
ATOM 862 O O . GLU A 1 113 ? -18.25 -35.25 -2.773 1 98 113 GLU A O 1
ATOM 867 N N . GLU A 1 114 ? -19.266 -37 -1.867 1 96.88 114 GLU A N 1
ATOM 868 C CA . GLU A 1 114 ? -19.953 -37.469 -3.059 1 96.88 114 GLU A CA 1
ATOM 869 C C . GLU A 1 114 ? -18.984 -37.688 -4.219 1 96.88 114 GLU A C 1
ATOM 871 O O . GLU A 1 114 ? -19.203 -37.156 -5.312 1 96.88 114 GLU A O 1
ATOM 876 N N . GLY A 1 115 ? -17.922 -38.375 -3.953 1 97.69 115 GLY A N 1
ATOM 877 C CA . GLY A 1 115 ? -16.969 -38.719 -4.996 1 97.69 115 GLY A CA 1
ATOM 878 C C . GLY A 1 115 ? -16.047 -37.594 -5.391 1 97.69 115 GLY A C 1
ATOM 879 O O . GLY A 1 115 ? -15.289 -37.719 -6.355 1 97.69 115 GLY A O 1
ATOM 880 N N . ARG A 1 116 ? -16.156 -36.469 -4.621 1 97.44 116 ARG A N 1
ATOM 881 C CA . ARG A 1 116 ? -15.312 -35.312 -4.859 1 97.44 116 ARG A CA 1
ATOM 882 C C . ARG A 1 116 ? -14.43 -35 -3.656 1 97.44 116 ARG A C 1
ATOM 884 O O . ARG A 1 116 ? -14.867 -35.125 -2.51 1 97.44 116 ARG A O 1
ATOM 891 N N . ILE A 1 117 ? -13.219 -34.719 -3.928 1 98.62 117 ILE A N 1
ATOM 892 C CA . ILE A 1 117 ? -12.359 -34.188 -2.875 1 98.62 117 ILE A CA 1
ATOM 893 C C . ILE A 1 117 ? -12.195 -32.656 -3.068 1 98.62 117 ILE A C 1
ATOM 895 O O . ILE A 1 117 ? -11.594 -32.219 -4.047 1 98.62 117 ILE A O 1
ATOM 899 N N . TYR A 1 118 ? -12.719 -31.938 -2.088 1 98 118 TYR A N 1
ATOM 900 C CA . TYR A 1 118 ? -12.695 -30.469 -2.117 1 98 118 TYR A CA 1
ATOM 901 C C . TYR A 1 118 ? -11.445 -29.938 -1.436 1 98 118 TYR A C 1
ATOM 903 O O . TYR A 1 118 ? -10.93 -30.547 -0.496 1 98 118 TYR A O 1
ATOM 911 N N . GLY A 1 119 ? -10.977 -28.828 -1.896 1 96.69 119 GLY A N 1
ATOM 912 C CA . GLY A 1 119 ? -9.859 -28.094 -1.301 1 96.69 119 GLY A CA 1
ATOM 913 C C . GLY A 1 119 ? -8.938 -27.469 -2.328 1 96.69 119 GLY A C 1
ATOM 914 O O . GLY A 1 119 ? -8.484 -28.141 -3.258 1 96.69 119 GLY A O 1
ATOM 915 N N . TYR A 1 120 ? -8.672 -26.234 -2.105 1 94.25 120 TYR A N 1
ATOM 916 C CA . TYR A 1 120 ? -7.75 -25.547 -3.004 1 94.25 120 TYR A CA 1
ATOM 917 C C . TYR A 1 120 ? -6.383 -26.219 -3.002 1 94.25 120 TYR A C 1
ATOM 919 O O . TYR A 1 120 ? -5.742 -26.328 -4.047 1 94.25 120 TYR A O 1
ATOM 927 N N . SER A 1 121 ? -6 -26.688 -1.848 1 94.38 121 SER A N 1
ATOM 928 C CA . SER A 1 121 ? -4.703 -27.344 -1.701 1 94.38 121 SER A CA 1
ATOM 929 C C . SER A 1 121 ? -4.672 -28.688 -2.432 1 94.38 121 SER A C 1
ATOM 931 O O . SER A 1 121 ? -3.617 -29.109 -2.898 1 94.38 121 SER A O 1
ATOM 933 N N . VAL A 1 122 ? -5.816 -29.297 -2.535 1 96.75 122 VAL A N 1
ATOM 934 C CA . VAL A 1 122 ? -5.906 -30.547 -3.287 1 96.75 122 VAL A CA 1
ATOM 935 C C . VAL A 1 122 ? -5.75 -30.266 -4.781 1 96.75 122 VAL A C 1
ATOM 937 O O . VAL A 1 122 ? -5 -30.953 -5.473 1 96.75 122 VAL A O 1
ATOM 940 N N . VAL A 1 123 ? -6.367 -29.219 -5.191 1 95.81 123 VAL A N 1
ATOM 941 C CA . VAL A 1 123 ? -6.355 -28.859 -6.605 1 95.81 123 VAL A CA 1
ATOM 942 C C . VAL A 1 123 ? -4.973 -28.359 -7.004 1 95.81 123 VAL A C 1
ATOM 944 O O . VAL A 1 123 ? -4.504 -28.609 -8.117 1 95.81 123 VAL A O 1
ATOM 947 N N . ASN A 1 124 ? -4.215 -27.75 -6.09 1 93.44 124 ASN A N 1
ATOM 948 C CA . ASN A 1 124 ? -2.92 -27.141 -6.379 1 93.44 124 ASN A CA 1
ATOM 949 C C . ASN A 1 124 ? -1.916 -27.391 -5.258 1 93.44 124 ASN A C 1
ATOM 951 O O . ASN A 1 124 ? -1.669 -26.531 -4.426 1 93.44 124 ASN A O 1
ATOM 955 N N . CYS A 1 125 ? -1.331 -28.516 -5.27 1 93.38 125 CYS A N 1
ATOM 956 C CA . CYS A 1 125 ? -1.401 -29.656 -6.176 1 93.38 125 CYS A CA 1
ATOM 957 C C . CYS A 1 125 ? -1.234 -30.953 -5.414 1 93.38 125 CYS A C 1
ATOM 959 O O . CYS A 1 125 ? -0.635 -31.906 -5.926 1 93.38 125 CYS A O 1
ATOM 961 N N . LYS A 1 126 ? -1.722 -30.938 -4.152 1 96.81 126 LYS A N 1
ATOM 962 C CA . LYS A 1 126 ? -1.542 -32.094 -3.285 1 96.81 126 LYS A CA 1
ATOM 963 C C . LYS A 1 126 ? -2.371 -33.281 -3.773 1 96.81 126 LYS A C 1
ATOM 965 O O . LYS A 1 126 ? -2.08 -34.438 -3.439 1 96.81 126 LYS A O 1
ATOM 970 N N . GLY A 1 127 ? -3.412 -33.031 -4.465 1 97.69 127 GLY A N 1
ATOM 971 C CA . GLY A 1 127 ? -4.156 -34.125 -5.105 1 97.69 127 GLY A CA 1
ATOM 972 C C . GLY A 1 127 ? -3.318 -34.906 -6.078 1 97.69 127 GLY A C 1
ATOM 973 O O . GLY A 1 127 ? -3.133 -36.125 -5.895 1 97.69 127 GLY A O 1
ATOM 974 N N . PRO A 1 128 ? -2.793 -34.219 -7.062 1 98.19 128 PRO A N 1
ATOM 975 C CA . PRO A 1 128 ? -1.893 -34.906 -7.984 1 98.19 128 PRO A CA 1
ATOM 976 C C . PRO A 1 128 ? -0.71 -35.562 -7.273 1 98.19 128 PRO A C 1
ATOM 978 O O . PRO A 1 128 ? -0.248 -36.625 -7.691 1 98.19 128 PRO A O 1
ATOM 981 N N . MET A 1 129 ? -0.214 -35 -6.234 1 98.56 129 MET A N 1
ATOM 982 C CA . MET A 1 129 ? 0.846 -35.594 -5.438 1 98.56 129 MET A CA 1
ATOM 983 C C . MET A 1 129 ? 0.389 -36.938 -4.848 1 98.56 129 MET A C 1
ATOM 985 O O . MET A 1 129 ? 1.108 -37.938 -4.93 1 98.56 129 MET A O 1
ATOM 989 N N . ALA A 1 130 ? -0.797 -36.906 -4.297 1 98.81 130 ALA A N 1
ATOM 990 C CA . ALA A 1 130 ? -1.356 -38.156 -3.762 1 98.81 130 ALA A CA 1
ATOM 991 C C . ALA A 1 130 ? -1.456 -39.219 -4.844 1 98.81 130 ALA A C 1
ATOM 993 O O . ALA A 1 130 ? -1.232 -40.406 -4.578 1 98.81 130 ALA A O 1
ATOM 994 N N . CYS A 1 131 ? -1.771 -38.812 -6.035 1 98.81 131 CYS A N 1
ATOM 995 C CA . CYS A 1 131 ? -1.928 -39.75 -7.145 1 98.81 131 CYS A CA 1
ATOM 996 C C . CYS A 1 131 ? -0.617 -40.469 -7.445 1 98.81 131 CYS A C 1
ATOM 998 O O . CYS A 1 131 ? -0.589 -41.688 -7.57 1 98.81 131 CYS A O 1
ATOM 1000 N N . TRP A 1 132 ? 0.476 -39.719 -7.555 1 98.69 132 TRP A N 1
ATOM 1001 C CA . TRP A 1 132 ? 1.703 -40.406 -7.914 1 98.69 132 TRP A CA 1
ATOM 1002 C C . TRP A 1 132 ? 2.299 -41.125 -6.707 1 98.69 132 TRP A C 1
ATOM 1004 O O . TRP A 1 132 ? 3.029 -42.125 -6.855 1 98.69 132 TRP A O 1
ATOM 1014 N N . LEU A 1 133 ? 2.029 -40.688 -5.453 1 98.81 133 LEU A N 1
ATOM 1015 C CA . LEU A 1 133 ? 2.391 -41.469 -4.277 1 98.81 133 LEU A CA 1
ATOM 1016 C C . LEU A 1 133 ? 1.715 -42.844 -4.312 1 98.81 133 LEU A C 1
ATOM 1018 O O . LEU A 1 133 ? 2.373 -43.875 -4.125 1 98.81 133 LEU A O 1
ATOM 1022 N N . ILE A 1 134 ? 0.432 -42.844 -4.578 1 98.81 134 ILE A N 1
ATOM 1023 C CA . ILE A 1 134 ? -0.348 -44.062 -4.605 1 98.81 134 ILE A CA 1
ATOM 1024 C C . ILE A 1 134 ? 0.086 -44.938 -5.785 1 98.81 134 ILE A C 1
ATOM 1026 O O . ILE A 1 134 ? 0.141 -46.156 -5.68 1 98.81 134 ILE A O 1
ATOM 1030 N N . ALA A 1 135 ? 0.357 -44.312 -6.945 1 98.81 135 ALA A N 1
ATOM 1031 C CA . ALA A 1 135 ? 0.885 -45.031 -8.094 1 98.81 135 ALA A CA 1
ATOM 1032 C C . ALA A 1 135 ? 2.178 -45.75 -7.738 1 98.81 135 ALA A C 1
ATOM 1034 O O . ALA A 1 135 ? 2.346 -46.938 -8.062 1 98.81 135 ALA A O 1
ATOM 1035 N N . ALA A 1 136 ? 3.088 -45.062 -7.102 1 98.69 136 ALA A N 1
ATOM 1036 C CA . ALA A 1 136 ? 4.359 -45.656 -6.691 1 98.69 136 ALA A CA 1
ATOM 1037 C C . ALA A 1 136 ? 4.141 -46.812 -5.723 1 98.69 136 ALA A C 1
ATOM 1039 O O . ALA A 1 136 ? 4.785 -47.844 -5.84 1 98.69 136 ALA A O 1
ATOM 1040 N N . LYS A 1 137 ? 3.275 -46.594 -4.785 1 98.62 137 LYS A N 1
ATOM 1041 C CA . LYS A 1 137 ? 2.953 -47.625 -3.828 1 98.62 137 LYS A CA 1
ATOM 1042 C C . LYS A 1 137 ? 2.404 -48.875 -4.539 1 98.62 137 LYS A C 1
ATOM 1044 O O . LYS A 1 137 ? 2.766 -50 -4.199 1 98.62 137 LYS A O 1
ATOM 1049 N N . ALA A 1 138 ? 1.534 -48.656 -5.438 1 98.56 138 ALA A N 1
ATOM 1050 C CA . ALA A 1 138 ? 0.944 -49.75 -6.184 1 98.56 138 ALA A CA 1
ATOM 1051 C C . ALA A 1 138 ? 2.012 -50.531 -6.949 1 98.56 138 ALA A C 1
ATOM 1053 O O . ALA A 1 138 ? 1.974 -51.75 -7.008 1 98.56 138 ALA A O 1
ATOM 1054 N N . LEU A 1 139 ? 2.922 -49.812 -7.617 1 98.12 139 LEU A N 1
ATOM 1055 C CA . LEU A 1 139 ? 4.023 -50.438 -8.328 1 98.12 139 LEU A CA 1
ATOM 1056 C C . LEU A 1 139 ? 4.828 -51.344 -7.383 1 98.12 139 LEU A C 1
ATOM 1058 O O . LEU A 1 139 ? 5.141 -52.469 -7.719 1 98.12 139 LEU A O 1
ATOM 1062 N N . LYS A 1 140 ? 5.109 -50.812 -6.258 1 97.25 140 LYS A N 1
ATOM 1063 C CA . LYS A 1 140 ? 5.898 -51.562 -5.277 1 97.25 140 LYS A CA 1
ATOM 1064 C C . LYS A 1 140 ? 5.141 -52.781 -4.762 1 97.25 140 LYS A C 1
ATOM 1066 O O . LYS A 1 140 ? 5.672 -53.875 -4.75 1 97.25 140 LYS A O 1
ATOM 1071 N N . GLU A 1 141 ? 3.934 -52.594 -4.359 1 96.94 141 GLU A N 1
ATOM 1072 C CA . GLU A 1 141 ? 3.141 -53.656 -3.748 1 96.94 141 GLU A CA 1
ATOM 1073 C C . GLU A 1 141 ? 2.832 -54.75 -4.754 1 96.94 141 GLU A C 1
ATOM 1075 O O . GLU A 1 141 ? 2.738 -55.906 -4.387 1 96.94 141 GLU A O 1
ATOM 1080 N N . ALA A 1 142 ? 2.65 -54.344 -5.977 1 96.25 142 ALA A N 1
ATOM 1081 C CA . ALA A 1 142 ? 2.373 -55.312 -7.027 1 96.25 142 ALA A CA 1
ATOM 1082 C C . ALA A 1 142 ? 3.646 -56.062 -7.453 1 96.25 142 ALA A C 1
ATOM 1084 O O . ALA A 1 142 ? 3.59 -57.031 -8.203 1 96.25 142 ALA A O 1
ATOM 1085 N N . GLY A 1 143 ? 4.84 -55.625 -7.055 1 93.5 143 GLY A N 1
ATOM 1086 C CA . GLY A 1 143 ? 6.109 -56.25 -7.402 1 93.5 143 GLY A CA 1
ATOM 1087 C C . GLY A 1 143 ? 6.543 -55.969 -8.828 1 93.5 143 GLY A C 1
ATOM 1088 O O . GLY A 1 143 ? 7.137 -56.812 -9.484 1 93.5 143 GLY A O 1
ATOM 1089 N N . ALA A 1 144 ? 6.137 -54.812 -9.297 1 91.25 144 ALA A N 1
ATOM 1090 C CA . ALA A 1 144 ? 6.539 -54.469 -10.656 1 91.25 144 ALA A CA 1
ATOM 1091 C C . ALA A 1 144 ? 8.055 -54.344 -10.766 1 91.25 144 ALA A C 1
ATOM 1093 O O . ALA A 1 144 ? 8.688 -53.688 -9.93 1 91.25 144 ALA A O 1
ATOM 1094 N N . ALA A 1 145 ? 8.625 -55.062 -11.664 1 88.12 145 ALA A N 1
ATOM 1095 C CA . ALA A 1 145 ? 10.07 -55 -11.875 1 88.12 145 ALA A CA 1
ATOM 1096 C C . ALA A 1 145 ? 10.438 -53.938 -12.891 1 88.12 145 ALA A C 1
ATOM 1098 O O . ALA A 1 145 ? 10.383 -54.188 -14.102 1 88.12 145 ALA A O 1
ATOM 1099 N N . LEU A 1 146 ? 10.773 -52.812 -12.445 1 95 146 LEU A N 1
ATOM 1100 C CA . LEU A 1 146 ? 11.242 -51.719 -13.32 1 95 146 LEU A CA 1
ATOM 1101 C C . LEU A 1 146 ? 12.766 -51.75 -13.438 1 95 146 LEU A C 1
ATOM 1103 O O . LEU A 1 146 ? 13.461 -52.125 -12.492 1 95 146 LEU A O 1
ATOM 1107 N N . LYS A 1 147 ? 13.242 -51.469 -14.586 1 96.62 147 LYS A N 1
ATOM 1108 C CA . LYS A 1 147 ? 14.688 -51.375 -14.781 1 96.62 147 LYS A CA 1
ATOM 1109 C C . LYS A 1 147 ? 15.219 -50.031 -14.312 1 96.62 147 LYS A C 1
ATOM 1111 O O . LYS A 1 147 ? 16.281 -49.969 -13.695 1 96.62 147 LYS A O 1
ATOM 1116 N N . GLY A 1 148 ? 14.531 -48.969 -14.641 1 97.38 148 GLY A N 1
ATOM 1117 C CA . GLY A 1 148 ? 14.914 -47.625 -14.195 1 97.38 148 GLY A CA 1
ATOM 1118 C C . GLY A 1 148 ? 14.258 -47.25 -12.891 1 97.38 148 GLY A C 1
ATOM 1119 O O . GLY A 1 148 ? 13.258 -47.844 -12.484 1 97.38 148 GLY A O 1
ATOM 1120 N N . ASP A 1 149 ? 14.805 -46.25 -12.25 1 97.31 149 ASP A N 1
ATOM 1121 C CA . ASP A 1 149 ? 14.297 -45.75 -10.977 1 97.31 149 ASP A CA 1
ATOM 1122 C C . ASP A 1 149 ? 13.094 -44.812 -11.188 1 97.31 149 ASP A C 1
ATOM 1124 O O . ASP A 1 149 ? 13.016 -44.125 -12.203 1 97.31 149 ASP A O 1
ATOM 1128 N N . VAL A 1 150 ? 12.18 -44.906 -10.289 1 98.38 150 VAL A N 1
ATOM 1129 C CA . VAL A 1 150 ? 11.18 -43.844 -10.133 1 98.38 150 VAL A CA 1
ATOM 1130 C C . VAL A 1 150 ? 11.562 -42.938 -8.977 1 98.38 150 VAL A C 1
ATOM 1132 O O . VAL A 1 150 ? 11.703 -43.375 -7.836 1 98.38 150 VAL A O 1
ATOM 1135 N N . VAL A 1 151 ? 11.789 -41.688 -9.305 1 98.31 151 VAL A N 1
ATOM 1136 C CA . VAL A 1 151 ? 12.164 -40.688 -8.305 1 98.31 151 VAL A CA 1
ATOM 1137 C C . VAL A 1 151 ? 10.93 -39.906 -7.891 1 98.31 151 VAL A C 1
ATOM 1139 O O . VAL A 1 151 ? 10.188 -39.406 -8.742 1 98.31 151 VAL A O 1
ATOM 1142 N N . LEU A 1 152 ? 10.664 -39.844 -6.598 1 98.56 152 LEU A N 1
ATOM 1143 C CA . LEU A 1 152 ? 9.523 -39.156 -6.027 1 98.56 152 LEU A CA 1
ATOM 1144 C C . LEU A 1 152 ? 9.953 -37.844 -5.383 1 98.56 152 LEU A C 1
ATOM 1146 O O . LEU A 1 152 ? 10.695 -37.844 -4.398 1 98.56 152 LEU A O 1
ATOM 1150 N N . THR A 1 153 ? 9.469 -36.75 -5.938 1 97.69 153 THR A N 1
ATOM 1151 C CA . THR A 1 153 ? 9.969 -35.469 -5.461 1 97.69 153 THR A CA 1
ATOM 1152 C C . THR A 1 153 ? 8.812 -34.562 -5.031 1 97.69 153 THR A C 1
ATOM 1154 O O . THR A 1 153 ? 7.973 -34.188 -5.848 1 97.69 153 THR A O 1
ATOM 1157 N N . ALA A 1 154 ? 8.719 -34.25 -3.748 1 97.38 154 ALA A N 1
ATOM 1158 C CA . ALA A 1 154 ? 7.871 -33.188 -3.184 1 97.38 154 ALA A CA 1
ATOM 1159 C C . ALA A 1 154 ? 8.688 -31.969 -2.82 1 97.38 154 ALA A C 1
ATOM 1161 O O . ALA A 1 154 ? 9.508 -32 -1.902 1 97.38 154 ALA A O 1
ATOM 1162 N N . VAL A 1 155 ? 8.398 -30.844 -3.5 1 95.75 155 VAL A N 1
ATOM 1163 C CA . VAL A 1 155 ? 9.359 -29.75 -3.43 1 95.75 155 VAL A CA 1
ATOM 1164 C C . VAL A 1 155 ? 8.703 -28.516 -2.811 1 95.75 155 VAL A C 1
ATOM 1166 O O . VAL A 1 155 ? 7.488 -28.328 -2.916 1 95.75 155 VAL A O 1
ATOM 1169 N N . CYS A 1 156 ? 9.547 -27.703 -2.186 1 92.62 156 CYS A N 1
ATOM 1170 C CA . CYS A 1 156 ? 9.062 -26.453 -1.604 1 92.62 156 CYS A CA 1
ATOM 1171 C C . CYS A 1 156 ? 9.188 -25.312 -2.594 1 92.62 156 CYS A C 1
ATOM 1173 O O . CYS A 1 156 ? 10.008 -25.359 -3.512 1 92.62 156 CYS A O 1
ATOM 1175 N N . GLY A 1 157 ? 8.328 -24.344 -2.461 1 89.62 157 GLY A N 1
ATOM 1176 C CA . GLY A 1 157 ? 8.5 -23.047 -3.08 1 89.62 157 GLY A CA 1
ATOM 1177 C C . GLY A 1 157 ? 8.211 -23.047 -4.57 1 89.62 157 GLY A C 1
ATOM 1178 O O . GLY A 1 157 ? 9.031 -22.578 -5.367 1 89.62 157 GLY A O 1
ATOM 1179 N N . GLU A 1 158 ? 7.164 -23.562 -5 1 91.31 158 GLU A N 1
ATOM 1180 C CA . GLU A 1 158 ? 6.809 -23.422 -6.41 1 91.31 158 GLU A CA 1
ATOM 1181 C C . GLU A 1 158 ? 5.949 -22.188 -6.645 1 91.31 158 GLU A C 1
ATOM 1183 O O . GLU A 1 158 ? 6.027 -21.547 -7.703 1 91.31 158 GLU A O 1
ATOM 1188 N N . ILE A 1 159 ? 5.184 -21.875 -5.582 1 88.31 159 ILE A N 1
ATOM 1189 C CA . ILE A 1 159 ? 4.219 -20.797 -5.727 1 88.31 159 ILE A CA 1
ATOM 1190 C C . ILE A 1 159 ? 4.852 -19.469 -5.289 1 88.31 159 ILE A C 1
ATOM 1192 O O . ILE A 1 159 ? 5.582 -19.422 -4.297 1 88.31 159 ILE A O 1
ATOM 1196 N N . ASP A 1 160 ? 4.516 -18.453 -5.891 1 75.31 160 ASP A N 1
ATOM 1197 C CA . ASP A 1 160 ? 5.152 -17.125 -5.883 1 75.31 160 ASP A CA 1
ATOM 1198 C C . ASP A 1 160 ? 5.266 -16.578 -4.465 1 75.31 160 ASP A C 1
ATOM 1200 O O . ASP A 1 160 ? 4.699 -17.156 -3.525 1 75.31 160 ASP A O 1
ATOM 1204 N N . CYS A 1 161 ? 6.148 -15.742 -4.227 1 84.69 161 CYS A N 1
ATOM 1205 C CA . CYS A 1 161 ? 6.738 -14.797 -3.287 1 84.69 161 CYS A CA 1
ATOM 1206 C C . CYS A 1 161 ? 8.141 -14.391 -3.725 1 84.69 161 CYS A C 1
ATOM 1208 O O . CYS A 1 161 ? 8.961 -15.25 -4.047 1 84.69 161 CYS A O 1
ATOM 1210 N N . GLU A 1 162 ? 8.312 -13.219 -4.039 1 91.31 162 GLU A N 1
ATOM 1211 C CA . GLU A 1 162 ? 9.609 -12.75 -4.527 1 91.31 162 GLU A CA 1
ATOM 1212 C C . GLU A 1 162 ? 10.078 -11.523 -3.756 1 91.31 162 GLU A C 1
ATOM 1214 O O . GLU A 1 162 ? 9.281 -10.648 -3.422 1 91.31 162 GLU A O 1
ATOM 1219 N N . PRO A 1 163 ? 11.383 -11.539 -3.5 1 92 163 PRO A N 1
ATOM 1220 C CA . PRO A 1 163 ? 11.891 -10.359 -2.793 1 92 163 PRO A CA 1
ATOM 1221 C C . PRO A 1 163 ? 11.727 -9.07 -3.602 1 92 163 PRO A C 1
ATOM 1223 O O . PRO A 1 163 ? 12.016 -9.055 -4.801 1 92 163 PRO A O 1
ATOM 1226 N N . VAL A 1 164 ? 11.25 -8.023 -2.979 1 95.31 164 VAL A N 1
ATOM 1227 C CA . VAL A 1 164 ? 11.094 -6.707 -3.588 1 95.31 164 VAL A CA 1
ATOM 1228 C C . VAL A 1 164 ? 10.953 -5.645 -2.498 1 95.31 164 VAL A C 1
ATOM 1230 O O . VAL A 1 164 ? 10.352 -5.898 -1.454 1 95.31 164 VAL A O 1
ATOM 1233 N N . ASP A 1 165 ? 11.523 -4.461 -2.777 1 94.56 165 ASP A N 1
ATOM 1234 C CA . ASP A 1 165 ? 11.461 -3.348 -1.835 1 94.56 165 ASP A CA 1
ATOM 1235 C C . ASP A 1 165 ? 11.875 -3.793 -0.433 1 94.56 165 ASP A C 1
ATOM 1237 O O . ASP A 1 165 ? 12.953 -4.363 -0.248 1 94.56 165 ASP A O 1
ATOM 1241 N N . GLU A 1 166 ? 11.07 -3.482 0.636 1 92.56 166 GLU A N 1
ATOM 1242 C CA . GLU A 1 166 ? 11.445 -3.824 2.006 1 92.56 166 GLU A CA 1
ATOM 1243 C C . GLU A 1 166 ? 11.242 -5.312 2.277 1 92.56 166 GLU A C 1
ATOM 1245 O O . GLU A 1 166 ? 11.695 -5.828 3.301 1 92.56 166 GLU A O 1
ATOM 1250 N N . PHE A 1 167 ? 10.625 -6.004 1.393 1 93.75 167 PHE A N 1
ATOM 1251 C CA . PHE A 1 167 ? 10.383 -7.434 1.556 1 93.75 167 PHE A CA 1
ATOM 1252 C C . PHE A 1 167 ? 11.578 -8.242 1.061 1 93.75 167 PHE A C 1
ATOM 1254 O O . PHE A 1 167 ? 11.602 -8.672 -0.095 1 93.75 167 PHE A O 1
ATOM 1261 N N . GLN A 1 168 ? 12.492 -8.5 1.858 1 91.5 168 GLN A N 1
ATOM 1262 C CA . GLN A 1 168 ? 13.758 -9.156 1.552 1 91.5 168 GLN A CA 1
ATOM 1263 C C . GLN A 1 168 ? 13.992 -10.359 2.465 1 91.5 168 GLN A C 1
ATOM 1265 O O . GLN A 1 168 ? 13.398 -10.453 3.539 1 91.5 168 GLN A O 1
ATOM 1270 N N . GLY A 1 169 ? 14.812 -11.281 2.029 1 85 169 GLY A N 1
ATOM 1271 C CA . GLY A 1 169 ? 15.195 -12.391 2.891 1 85 169 GLY A CA 1
ATOM 1272 C C . GLY A 1 169 ? 14.602 -13.719 2.457 1 85 169 GLY A C 1
ATOM 1273 O O . GLY A 1 169 ? 13.898 -13.789 1.45 1 85 169 GLY A O 1
ATOM 1274 N N . HIS A 1 170 ? 14.867 -14.727 3.18 1 81.94 170 HIS A N 1
ATOM 1275 C CA . HIS A 1 170 ? 14.586 -16.109 2.799 1 81.94 170 HIS A CA 1
ATOM 1276 C C . HIS A 1 170 ? 13.086 -16.375 2.799 1 81.94 170 HIS A C 1
ATOM 1278 O O . HIS A 1 170 ? 12.609 -17.266 2.088 1 81.94 170 HIS A O 1
ATOM 1284 N N . ASP A 1 171 ? 12.375 -15.508 3.572 1 82.56 171 ASP A N 1
ATOM 1285 C CA . ASP A 1 171 ? 10.93 -15.711 3.676 1 82.56 171 ASP A CA 1
ATOM 1286 C C . ASP A 1 171 ? 10.234 -15.383 2.357 1 82.56 171 ASP A C 1
ATOM 1288 O O . ASP A 1 171 ? 9.117 -15.844 2.107 1 82.56 171 ASP A O 1
ATOM 1292 N N . TYR A 1 172 ? 10.977 -14.633 1.492 1 87.38 172 TYR A N 1
ATOM 1293 C CA . TYR A 1 172 ? 10.344 -14.156 0.266 1 87.38 172 TYR A CA 1
ATOM 1294 C C . TYR A 1 172 ? 10.922 -14.859 -0.955 1 87.38 172 TYR A C 1
ATOM 1296 O O . TYR A 1 172 ? 10.75 -14.406 -2.086 1 87.38 172 TYR A O 1
ATOM 1304 N N . LEU A 1 173 ? 11.578 -15.953 -0.674 1 81.94 173 LEU A N 1
ATOM 1305 C CA . LEU A 1 173 ? 12.141 -16.734 -1.776 1 81.94 173 LEU A CA 1
ATOM 1306 C C . LEU A 1 173 ? 11.195 -17.859 -2.189 1 81.94 173 LEU A C 1
ATOM 1308 O O . LEU A 1 173 ? 10.75 -18.641 -1.348 1 81.94 173 LEU A O 1
ATOM 1312 N N . ALA A 1 174 ? 10.844 -17.75 -3.41 1 81.69 174 ALA A N 1
ATOM 1313 C CA . ALA A 1 174 ? 10.039 -18.859 -3.922 1 81.69 174 ALA A CA 1
ATOM 1314 C C . ALA A 1 174 ? 10.328 -19.109 -5.398 1 81.69 174 ALA A C 1
ATOM 1316 O O . ALA A 1 174 ? 11.281 -18.562 -5.953 1 81.69 174 ALA A O 1
ATOM 1317 N N . GLU A 1 175 ? 9.68 -19.922 -5.91 1 74.31 175 GLU A N 1
ATOM 1318 C CA . GLU A 1 175 ? 9.711 -20.375 -7.297 1 74.31 175 GLU A CA 1
ATOM 1319 C C . GLU A 1 175 ? 11.125 -20.797 -7.707 1 74.31 175 GLU A C 1
ATOM 1321 O O . GLU A 1 175 ? 12.047 -19.984 -7.707 1 74.31 175 GLU A O 1
ATOM 1326 N N . ASP A 1 176 ? 11.438 -22.078 -7.918 1 74.5 176 ASP A N 1
ATOM 1327 C CA . ASP A 1 176 ? 12.641 -22.703 -8.469 1 74.5 176 ASP A CA 1
ATOM 1328 C C . ASP A 1 176 ? 13.57 -23.172 -7.352 1 74.5 176 ASP A C 1
ATOM 1330 O O . ASP A 1 176 ? 14.305 -24.141 -7.523 1 74.5 176 ASP A O 1
ATOM 1334 N N . ILE A 1 177 ? 13.43 -22.562 -6.148 1 82.56 177 ILE A N 1
ATOM 1335 C CA . ILE A 1 177 ? 14.445 -22.859 -5.145 1 82.56 177 ILE A CA 1
ATOM 1336 C C . ILE A 1 177 ? 14.328 -24.312 -4.684 1 82.56 177 ILE A C 1
ATOM 1338 O O . ILE A 1 177 ? 15.328 -24.969 -4.406 1 82.56 177 ILE A O 1
ATOM 1342 N N . GLY A 1 178 ? 13.125 -24.797 -4.684 1 90.12 178 GLY A N 1
ATOM 1343 C CA . GLY A 1 178 ? 12.922 -26.172 -4.254 1 90.12 178 GLY A CA 1
ATOM 1344 C C . GLY A 1 178 ? 13.305 -27.188 -5.309 1 90.12 178 GLY A C 1
ATOM 1345 O O . GLY A 1 178 ? 14.273 -27.938 -5.133 1 90.12 178 GLY A O 1
ATOM 1346 N N . ALA A 1 179 ? 12.633 -27.094 -6.465 1 92.56 179 ALA A N 1
ATOM 1347 C CA . ALA A 1 179 ? 12.828 -28.078 -7.527 1 92.56 179 ALA A CA 1
ATOM 1348 C C . ALA A 1 179 ? 14.266 -28.047 -8.055 1 92.56 179 ALA A C 1
ATOM 1350 O O . ALA A 1 179 ? 14.906 -29.094 -8.172 1 92.56 179 ALA A O 1
ATOM 1351 N N . ARG A 1 180 ? 14.758 -26.859 -8.281 1 91.31 180 ARG A N 1
ATOM 1352 C CA . ARG A 1 180 ? 16.125 -26.734 -8.805 1 91.31 180 ARG A CA 1
ATOM 1353 C C . ARG A 1 180 ? 17.125 -27.328 -7.832 1 91.31 180 ARG A C 1
ATOM 1355 O O . ARG A 1 180 ? 18.062 -28.031 -8.242 1 91.31 180 ARG A O 1
ATOM 1362 N N . TYR A 1 181 ? 16.938 -27.016 -6.621 1 90.75 181 TYR A N 1
ATOM 1363 C CA . TYR A 1 181 ? 17.859 -27.531 -5.609 1 90.75 181 TYR A CA 1
ATOM 1364 C C . TYR A 1 181 ? 17.766 -29.047 -5.52 1 90.75 181 TYR A C 1
ATOM 1366 O O . TYR A 1 181 ? 18.797 -29.734 -5.461 1 90.75 181 TYR A O 1
ATOM 1374 N N . ALA A 1 182 ? 16.578 -29.594 -5.488 1 93.69 182 ALA A N 1
ATOM 1375 C CA . ALA A 1 182 ? 16.391 -31.031 -5.398 1 93.69 182 ALA A CA 1
ATOM 1376 C C . ALA A 1 182 ? 17.047 -31.75 -6.582 1 93.69 182 ALA A C 1
ATOM 1378 O O . ALA A 1 182 ? 17.766 -32.719 -6.398 1 93.69 182 ALA A O 1
ATOM 1379 N N . ILE A 1 183 ? 16.859 -31.219 -7.777 1 93.5 183 ILE A N 1
ATOM 1380 C CA . ILE A 1 183 ? 17.406 -31.812 -8.992 1 93.5 183 ILE A CA 1
ATOM 1381 C C . ILE A 1 183 ? 18.938 -31.812 -8.93 1 93.5 183 ILE A C 1
ATOM 1383 O O . ILE A 1 183 ? 19.578 -32.844 -9.148 1 93.5 183 ILE A O 1
ATOM 1387 N N . SER A 1 184 ? 19.5 -30.719 -8.477 1 90.62 184 SER A N 1
ATOM 1388 C CA . SER A 1 184 ? 20.938 -30.531 -8.531 1 90.62 184 SER A CA 1
ATOM 1389 C C . SER A 1 184 ? 21.625 -31.234 -7.359 1 90.62 184 SER A C 1
ATOM 1391 O O . SER A 1 184 ? 22.844 -31.422 -7.367 1 90.62 184 SER A O 1
ATOM 1393 N N . HIS A 1 185 ? 20.859 -31.656 -6.406 1 90.75 185 HIS A N 1
ATOM 1394 C CA . HIS A 1 185 ? 21.453 -32.281 -5.234 1 90.75 185 HIS A CA 1
ATOM 1395 C C . HIS A 1 185 ? 20.938 -33.719 -5.047 1 90.75 185 HIS A C 1
ATOM 1397 O O . HIS A 1 185 ? 20.656 -34.125 -3.922 1 90.75 185 HIS A O 1
ATOM 1403 N N . GLY A 1 186 ? 20.641 -34.312 -6.148 1 86.44 186 GLY A N 1
ATOM 1404 C CA . GLY A 1 186 ? 20.5 -35.75 -5.98 1 86.44 186 GLY A CA 1
ATOM 1405 C C . GLY A 1 186 ? 19.188 -36.312 -6.539 1 86.44 186 GLY A C 1
ATOM 1406 O O . GLY A 1 186 ? 18.984 -37.5 -6.586 1 86.44 186 GLY A O 1
ATOM 1407 N N . ALA A 1 187 ? 18.266 -35.469 -6.984 1 92.12 187 ALA A N 1
ATOM 1408 C CA . ALA A 1 187 ? 16.984 -35.938 -7.504 1 92.12 187 ALA A CA 1
ATOM 1409 C C . ALA A 1 187 ? 16.969 -35.938 -9.031 1 92.12 187 ALA A C 1
ATOM 1411 O O . ALA A 1 187 ? 15.953 -35.625 -9.648 1 92.12 187 ALA A O 1
ATOM 1412 N N . ILE A 1 188 ? 18.062 -36.219 -9.609 1 92.69 188 ILE A N 1
ATOM 1413 C CA . ILE A 1 188 ? 18.188 -36.219 -11.062 1 92.69 188 ILE A CA 1
ATOM 1414 C C . ILE A 1 188 ? 17.531 -37.438 -11.656 1 92.69 188 ILE A C 1
ATOM 1416 O O . ILE A 1 188 ? 17.531 -38.5 -11.039 1 92.69 188 ILE A O 1
ATOM 1420 N N . SER A 1 189 ? 16.938 -37.344 -12.828 1 96.94 189 SER A N 1
ATOM 1421 C CA . SER A 1 189 ? 16.328 -38.438 -13.602 1 96.94 189 SER A CA 1
ATOM 1422 C C . SER A 1 189 ? 16.453 -38.188 -15.102 1 96.94 189 SER A C 1
ATOM 1424 O O . SER A 1 189 ? 16.828 -37.094 -15.523 1 96.94 189 SER A O 1
ATOM 1426 N N . ASP A 1 190 ? 16.219 -39.188 -15.875 1 97.56 190 ASP A N 1
ATOM 1427 C CA . ASP A 1 190 ? 16.266 -39.031 -17.328 1 97.56 190 ASP A CA 1
ATOM 1428 C C . ASP A 1 190 ? 15.086 -38.219 -17.828 1 97.56 190 ASP A C 1
ATOM 1430 O O . ASP A 1 190 ? 15.219 -37.469 -18.781 1 97.56 190 ASP A O 1
ATOM 1434 N N . TYR A 1 191 ? 13.898 -38.375 -17.234 1 98.44 191 TYR A N 1
ATOM 1435 C CA . TYR A 1 191 ? 12.664 -37.688 -17.562 1 98.44 191 TYR A CA 1
ATOM 1436 C C . TYR A 1 191 ? 11.922 -37.25 -16.312 1 98.44 191 TYR A C 1
ATOM 1438 O O . TYR A 1 191 ? 12.188 -37.75 -15.219 1 98.44 191 TYR A O 1
ATOM 1446 N N . ALA A 1 192 ? 11.039 -36.281 -16.484 1 98.75 192 ALA A N 1
ATOM 1447 C CA . ALA A 1 192 ? 10.234 -35.844 -15.344 1 98.75 192 ALA A CA 1
ATOM 1448 C C . ALA A 1 192 ? 8.789 -35.562 -15.766 1 98.75 192 ALA A C 1
ATOM 1450 O O . ALA A 1 192 ? 8.547 -35.031 -16.844 1 98.75 192 ALA A O 1
ATOM 1451 N N . LEU A 1 193 ? 7.887 -36 -14.992 1 98.81 193 LEU A N 1
ATOM 1452 C CA . LEU A 1 193 ? 6.473 -35.656 -15.078 1 98.81 193 LEU A CA 1
ATOM 1453 C C . LEU A 1 193 ? 6.039 -34.844 -13.867 1 98.81 193 LEU A C 1
ATOM 1455 O O . LEU A 1 193 ? 6 -35.344 -12.75 1 98.81 193 LEU A O 1
ATOM 1459 N N . VAL A 1 194 ? 5.766 -33.562 -14.102 1 98.38 194 VAL A N 1
ATOM 1460 C CA . VAL A 1 194 ? 5.254 -32.688 -13.055 1 98.38 194 VAL A CA 1
ATOM 1461 C C . VAL A 1 194 ? 3.734 -32.844 -12.961 1 98.38 194 VAL A C 1
ATOM 1463 O O . VAL A 1 194 ? 3.014 -32.469 -13.891 1 98.38 194 VAL A O 1
ATOM 1466 N N . ALA A 1 195 ? 3.279 -33.344 -11.875 1 98.06 195 ALA A N 1
ATOM 1467 C CA . ALA A 1 195 ? 1.862 -33.656 -11.703 1 98.06 195 ALA A CA 1
ATOM 1468 C C . ALA A 1 195 ? 1.087 -32.438 -11.219 1 98.06 195 ALA A C 1
ATOM 1470 O O . ALA A 1 195 ? 1.2 -32.062 -10.055 1 98.06 195 ALA A O 1
ATOM 1471 N N . GLU A 1 196 ? 0.272 -31.891 -12.039 1 95.88 196 GLU A N 1
ATOM 1472 C CA . GLU A 1 196 ? -0.605 -30.75 -11.773 1 95.88 196 GLU A CA 1
ATOM 1473 C C . GLU A 1 196 ? -1.89 -30.844 -12.594 1 95.88 196 GLU A C 1
ATOM 1475 O O . GLU A 1 196 ? -1.981 -31.641 -13.531 1 95.88 196 GLU A O 1
ATOM 1480 N N . ALA A 1 197 ? -2.771 -29.984 -12.227 1 95.31 197 ALA A N 1
ATOM 1481 C CA . ALA A 1 197 ? -4.07 -29.984 -12.898 1 95.31 197 ALA A CA 1
ATOM 1482 C C . ALA A 1 197 ? -3.951 -29.484 -14.336 1 95.31 197 ALA A C 1
ATOM 1484 O O . ALA A 1 197 ? -3.619 -28.328 -14.57 1 95.31 197 ALA A O 1
ATOM 1485 N N . THR A 1 198 ? -4.215 -30.375 -15.336 1 95.75 198 THR A N 1
ATOM 1486 C CA . THR A 1 198 ? -4.168 -30 -16.75 1 95.75 198 THR A CA 1
ATOM 1487 C C . THR A 1 198 ? -5.375 -30.562 -17.484 1 95.75 198 THR A C 1
ATOM 1489 O O . THR A 1 198 ? -5.387 -30.594 -18.719 1 95.75 198 THR A O 1
ATOM 1492 N N . ASN A 1 199 ? -6.328 -31.109 -16.75 1 94.94 199 ASN A N 1
ATOM 1493 C CA . ASN A 1 199 ? -7.461 -31.781 -17.391 1 94.94 199 ASN A CA 1
ATOM 1494 C C . ASN A 1 199 ? -7.008 -32.906 -18.297 1 94.94 199 ASN A C 1
ATOM 1496 O O . ASN A 1 199 ? -7.531 -33.062 -19.406 1 94.94 199 ASN A O 1
ATOM 1500 N N . PHE A 1 200 ? -5.93 -33.594 -17.984 1 97.44 200 PHE A N 1
ATOM 1501 C CA . PHE A 1 200 ? -5.363 -34.719 -18.688 1 97.44 200 PHE A CA 1
ATOM 1502 C C . PHE A 1 200 ? -4.785 -34.281 -20.031 1 97.44 200 PHE A C 1
ATOM 1504 O O . PHE A 1 200 ? -4.801 -35.062 -21 1 97.44 200 PHE A O 1
ATOM 1511 N N . LYS A 1 201 ? -4.371 -33.094 -20.141 1 97.19 201 LYS A N 1
ATOM 1512 C CA . LYS A 1 201 ? -3.662 -32.594 -21.312 1 97.19 201 LYS A CA 1
ATOM 1513 C C . LYS A 1 201 ? -2.17 -32.438 -21.031 1 97.19 201 LYS A C 1
ATOM 1515 O O . LYS A 1 201 ? -1.773 -31.625 -20.188 1 97.19 201 LYS A O 1
ATOM 1520 N N . PRO A 1 202 ? -1.366 -33.219 -21.734 1 97.88 202 PRO A N 1
ATOM 1521 C CA . PRO A 1 202 ? 0.071 -33.094 -21.484 1 97.88 202 PRO A CA 1
ATOM 1522 C C . PRO A 1 202 ? 0.672 -31.812 -22.047 1 97.88 202 PRO A C 1
ATOM 1524 O O . PRO A 1 202 ? 0.593 -31.578 -23.25 1 97.88 202 PRO A O 1
ATOM 1527 N N . ALA A 1 203 ? 1.248 -31.016 -21.234 1 97.5 203 ALA A N 1
ATOM 1528 C CA . ALA A 1 203 ? 1.891 -29.766 -21.641 1 97.5 203 ALA A CA 1
ATOM 1529 C C . ALA A 1 203 ? 3.402 -29.828 -21.438 1 97.5 203 ALA A C 1
ATOM 1531 O O . ALA A 1 203 ? 3.879 -30.109 -20.328 1 97.5 203 ALA A O 1
ATOM 1532 N N . TRP A 1 204 ? 4.176 -29.578 -22.516 1 97.81 204 TRP A N 1
ATOM 1533 C CA . TRP A 1 204 ? 5.621 -29.641 -22.344 1 97.81 204 TRP A CA 1
ATOM 1534 C C . TRP A 1 204 ? 6.273 -28.344 -22.812 1 97.81 204 TRP A C 1
ATOM 1536 O O . TRP A 1 204 ? 7.461 -28.328 -23.141 1 97.81 204 TRP A O 1
ATOM 1546 N N . VAL A 1 205 ? 5.422 -27.266 -22.969 1 98.06 205 VAL A N 1
ATOM 1547 C CA . VAL A 1 205 ? 5.883 -25.875 -23.047 1 98.06 205 VAL A CA 1
ATOM 1548 C C . VAL A 1 205 ? 5.207 -25.047 -21.969 1 98.06 205 VAL A C 1
ATOM 1550 O O . VAL A 1 205 ? 4.012 -25.203 -21.703 1 98.06 205 VAL A O 1
ATOM 1553 N N . GLU A 1 206 ? 5.988 -24.281 -21.312 1 97.12 206 GLU A N 1
ATOM 1554 C CA . GLU A 1 206 ? 5.438 -23.391 -20.297 1 97.12 206 GLU A CA 1
ATOM 1555 C C . GLU A 1 206 ? 6.055 -22 -20.375 1 97.12 206 GLU A C 1
ATOM 1557 O O . GLU A 1 206 ? 7.234 -21.859 -20.719 1 97.12 206 GLU A O 1
ATOM 1562 N N . ALA A 1 207 ? 5.27 -21 -20.094 1 97.69 207 ALA A N 1
ATOM 1563 C CA . ALA A 1 207 ? 5.664 -19.609 -20.172 1 97.69 207 ALA A CA 1
ATOM 1564 C C . ALA A 1 207 ? 6.695 -19.25 -19.109 1 97.69 207 ALA A C 1
ATOM 1566 O O . ALA A 1 207 ? 6.762 -19.906 -18.062 1 97.69 207 ALA A O 1
ATOM 1567 N N . GLY A 1 208 ? 7.566 -18.281 -19.438 1 96.88 208 GLY A N 1
ATOM 1568 C CA . GLY A 1 208 ? 8.336 -17.562 -18.438 1 96.88 208 GLY A CA 1
ATOM 1569 C C . GLY A 1 208 ? 7.605 -16.375 -17.859 1 96.88 208 GLY A C 1
ATOM 1570 O O . GLY A 1 208 ? 6.383 -16.25 -18 1 96.88 208 GLY A O 1
ATOM 1571 N N . LYS A 1 209 ? 8.367 -15.5 -17.141 1 96.5 209 LYS A N 1
ATOM 1572 C CA . LYS A 1 209 ? 7.738 -14.305 -16.594 1 96.5 209 LYS A CA 1
ATOM 1573 C C . LYS A 1 209 ? 8.781 -13.242 -16.266 1 96.5 209 LYS A C 1
ATOM 1575 O O . LYS A 1 209 ? 9.945 -13.562 -15.992 1 96.5 209 LYS A O 1
ATOM 1580 N N . VAL A 1 210 ? 8.367 -12.023 -16.297 1 97.5 210 VAL A N 1
ATOM 1581 C CA . VAL A 1 210 ? 9.094 -10.867 -15.766 1 97.5 210 VAL A CA 1
ATOM 1582 C C . VAL A 1 210 ? 8.164 -10.047 -14.875 1 97.5 210 VAL A C 1
ATOM 1584 O O . VAL A 1 210 ? 7 -9.828 -15.203 1 97.5 210 VAL A O 1
ATOM 1587 N N . PHE A 1 211 ? 8.641 -9.789 -13.672 1 97.94 211 PHE A N 1
ATOM 1588 C CA . PHE A 1 211 ? 7.953 -8.852 -12.789 1 97.94 211 PHE A CA 1
ATOM 1589 C C . PHE A 1 211 ? 8.531 -7.449 -12.945 1 97.94 211 PHE A C 1
ATOM 1591 O O . PHE A 1 211 ? 9.742 -7.258 -12.844 1 97.94 211 PHE A O 1
ATOM 1598 N N . LEU A 1 212 ? 7.672 -6.48 -13.227 1 98.5 212 LEU A N 1
ATOM 1599 C CA . LEU A 1 212 ? 8.086 -5.086 -13.344 1 98.5 212 LEU A CA 1
ATOM 1600 C C . LEU A 1 212 ? 7.449 -4.23 -12.258 1 98.5 212 LEU A C 1
ATOM 1602 O O . LEU A 1 212 ? 6.258 -4.371 -11.969 1 98.5 212 LEU A O 1
ATOM 1606 N N . LYS A 1 213 ? 8.211 -3.482 -11.633 1 98.5 213 LYS A N 1
ATOM 1607 C CA . LYS A 1 213 ? 7.723 -2.387 -10.797 1 98.5 213 LYS A CA 1
ATOM 1608 C C . LYS A 1 213 ? 7.711 -1.07 -11.57 1 98.5 213 LYS A C 1
ATOM 1610 O O . LYS A 1 213 ? 8.727 -0.672 -12.141 1 98.5 213 LYS A O 1
ATOM 1615 N N . VAL A 1 214 ? 6.617 -0.45 -11.664 1 98.75 214 VAL A N 1
ATOM 1616 C CA . VAL A 1 214 ? 6.504 0.862 -12.297 1 98.75 214 VAL A CA 1
ATOM 1617 C C . VAL A 1 214 ? 6.176 1.914 -11.242 1 98.75 214 VAL A C 1
ATOM 1619 O O . VAL A 1 214 ? 5.121 1.852 -10.602 1 98.75 214 VAL A O 1
ATOM 1622 N N . THR A 1 215 ? 7.055 2.832 -11.023 1 98.56 215 THR A N 1
ATOM 1623 C CA . THR A 1 215 ? 6.852 3.918 -10.078 1 98.56 215 THR A CA 1
ATOM 1624 C C . THR A 1 215 ? 6.641 5.242 -10.805 1 98.56 215 THR A C 1
ATOM 1626 O O . THR A 1 215 ? 7.52 5.695 -11.539 1 98.56 215 THR A O 1
ATOM 1629 N N . VAL A 1 216 ? 5.512 5.82 -10.594 1 98.56 216 VAL A N 1
ATOM 1630 C CA . VAL A 1 216 ? 5.199 7.137 -11.141 1 98.56 216 VAL A CA 1
ATOM 1631 C C . VAL A 1 216 ? 5.559 8.219 -10.125 1 98.56 216 VAL A C 1
ATOM 1633 O O . VAL A 1 216 ? 5.297 8.062 -8.93 1 98.56 216 VAL A O 1
ATOM 1636 N N . PHE A 1 217 ? 6.215 9.234 -10.641 1 97.25 217 PHE A N 1
ATOM 1637 C CA . PHE A 1 217 ? 6.562 10.383 -9.812 1 97.25 217 PHE A CA 1
ATOM 1638 C C . PHE A 1 217 ? 5.719 11.594 -10.18 1 97.25 217 PHE A C 1
ATOM 1640 O O . PHE A 1 217 ? 5.469 11.844 -11.359 1 97.25 217 PHE A O 1
ATOM 1647 N N . ALA A 1 218 ? 5.234 12.227 -9.195 1 96.19 218 ALA A N 1
ATOM 1648 C CA . ALA A 1 218 ? 4.523 13.492 -9.32 1 96.19 218 ALA A CA 1
ATOM 1649 C C . ALA A 1 218 ? 4.922 14.461 -8.203 1 96.19 218 ALA A C 1
ATOM 1651 O O . ALA A 1 218 ? 5.75 14.133 -7.355 1 96.19 218 ALA A O 1
ATOM 1652 N N . GLY A 1 219 ? 4.348 15.656 -8.219 1 90.88 219 GLY A N 1
ATOM 1653 C CA . GLY A 1 219 ? 4.68 16.625 -7.184 1 90.88 219 GLY A CA 1
ATOM 1654 C C . GLY A 1 219 ? 4.535 18.062 -7.645 1 90.88 219 GLY A C 1
ATOM 1655 O O . GLY A 1 219 ? 4.055 18.312 -8.75 1 90.88 219 GLY A O 1
ATOM 1656 N N . PRO A 1 220 ? 5.082 19 -6.836 1 89.75 220 PRO A N 1
ATOM 1657 C CA . PRO A 1 220 ? 5.484 18.781 -5.445 1 89.75 220 PRO A CA 1
ATOM 1658 C C . PRO A 1 220 ? 4.32 18.344 -4.555 1 89.75 220 PRO A C 1
ATOM 1660 O O . PRO A 1 220 ? 3.158 18.547 -4.91 1 89.75 220 PRO A O 1
ATOM 1663 N N . SER A 1 221 ? 4.711 17.625 -3.518 1 90.94 221 SER A N 1
ATOM 1664 C CA . SER A 1 221 ? 3.695 17.266 -2.533 1 90.94 221 SER A CA 1
ATOM 1665 C C . SER A 1 221 ? 2.951 18.5 -2.033 1 90.94 221 SER A C 1
ATOM 1667 O O . SER A 1 221 ? 3.572 19.516 -1.705 1 90.94 221 SER A O 1
ATOM 1669 N N . ARG A 1 222 ? 1.648 18.453 -2.033 1 90.56 222 ARG A N 1
ATOM 1670 C CA . ARG A 1 222 ? 0.807 19.562 -1.607 1 90.56 222 ARG A CA 1
ATOM 1671 C C . ARG A 1 222 ? -0.057 19.172 -0.414 1 90.56 222 ARG A C 1
ATOM 1673 O O . ARG A 1 222 ? -0.708 18.125 -0.429 1 90.56 222 ARG A O 1
ATOM 1680 N N . TYR A 1 223 ? 0.008 20.062 0.569 1 93.44 223 TYR A N 1
ATOM 1681 C CA . TYR A 1 223 ? -0.93 19.969 1.683 1 93.44 223 TYR A CA 1
ATOM 1682 C C . TYR A 1 223 ? -2.361 20.203 1.21 1 93.44 223 TYR A C 1
ATOM 1684 O O . TYR A 1 223 ? -2.607 21.047 0.347 1 93.44 223 TYR A O 1
ATOM 1692 N N . THR A 1 224 ? -3.309 19.438 1.75 1 93.06 224 THR A N 1
ATOM 1693 C CA . THR A 1 224 ? -4.68 19.344 1.263 1 93.06 224 THR A CA 1
ATOM 1694 C C . THR A 1 224 ? -5.266 20.734 1.013 1 93.06 224 THR A C 1
ATOM 1696 O O . THR A 1 224 ? -5.793 21 -0.068 1 93.06 224 THR A O 1
ATOM 1699 N N . PRO A 1 225 ? -5.09 21.672 1.851 1 93.19 225 PRO A N 1
ATOM 1700 C CA . PRO A 1 225 ? -5.711 22.984 1.638 1 93.19 225 PRO A CA 1
ATOM 1701 C C . PRO A 1 225 ? -5.117 23.734 0.448 1 93.19 225 PRO A C 1
ATOM 1703 O O . PRO A 1 225 ? -5.688 24.734 -0.01 1 93.19 225 PRO A O 1
ATOM 1706 N N . TYR A 1 226 ? -3.986 23.281 -0.023 1 92.38 226 TYR A N 1
ATOM 1707 C CA . TYR A 1 226 ? -3.297 23.984 -1.103 1 92.38 226 TYR A CA 1
ATOM 1708 C C . TYR A 1 226 ? -3.477 23.25 -2.428 1 92.38 226 TYR A C 1
ATOM 1710 O O . TYR A 1 226 ? -2.941 23.672 -3.455 1 92.38 226 TYR A O 1
ATOM 1718 N N . VAL A 1 227 ? -4.191 22.188 -2.408 1 92.62 227 VAL A N 1
ATOM 1719 C CA . VAL A 1 227 ? -4.289 21.391 -3.623 1 92.62 227 VAL A CA 1
ATOM 1720 C C . VAL A 1 227 ? -5.023 22.172 -4.707 1 92.62 227 VAL A C 1
ATOM 1722 O O . VAL A 1 227 ? -6.043 22.812 -4.438 1 92.62 227 VAL A O 1
ATOM 1725 N N . PRO A 1 228 ? -4.484 22.156 -5.863 1 89.25 228 PRO A N 1
ATOM 1726 C CA . PRO A 1 228 ? -5.137 22.844 -6.977 1 89.25 228 PRO A CA 1
ATOM 1727 C C . PRO A 1 228 ? -6.277 22.031 -7.594 1 89.25 228 PRO A C 1
ATOM 1729 O O . PRO A 1 228 ? -6.16 20.812 -7.742 1 89.25 228 PRO A O 1
ATOM 1732 N N . ARG A 1 229 ? -7.309 22.734 -7.902 1 90.31 229 ARG A N 1
ATOM 1733 C CA . ARG A 1 229 ? -8.414 22.141 -8.641 1 90.31 229 ARG A CA 1
ATOM 1734 C C . ARG A 1 229 ? -9.117 23.172 -9.508 1 90.31 229 ARG A C 1
ATOM 1736 O O . ARG A 1 229 ? -9.281 24.328 -9.094 1 90.31 229 ARG A O 1
ATOM 1743 N N . PRO A 1 230 ? -9.477 22.781 -10.711 1 91.44 230 PRO A N 1
ATOM 1744 C CA . PRO A 1 230 ? -9.305 21.469 -11.359 1 91.44 230 PRO A CA 1
ATOM 1745 C C . PRO A 1 230 ? -7.918 21.297 -11.969 1 91.44 230 PRO A C 1
ATOM 1747 O O . PRO A 1 230 ? -7.215 22.281 -12.211 1 91.44 230 PRO A O 1
ATOM 1750 N N . VAL A 1 231 ? -7.578 20.109 -12.055 1 92.31 231 VAL A N 1
ATOM 1751 C CA . VAL A 1 231 ? -6.32 19.75 -12.703 1 92.31 231 VAL A CA 1
ATOM 1752 C C . VAL A 1 231 ? -6.52 18.5 -13.555 1 92.31 231 VAL A C 1
ATOM 1754 O O . VAL A 1 231 ? -7.219 17.562 -13.148 1 92.31 231 VAL A O 1
ATOM 1757 N N . ALA A 1 232 ? -5.961 18.516 -14.805 1 95.12 232 ALA A N 1
ATOM 1758 C CA . ALA A 1 232 ? -5.969 17.281 -15.586 1 95.12 232 ALA A CA 1
ATOM 1759 C C . ALA A 1 232 ? -5.215 16.172 -14.867 1 95.12 232 ALA A C 1
ATOM 1761 O O . ALA A 1 232 ? -4.176 16.406 -14.242 1 95.12 232 ALA A O 1
ATOM 1762 N N . ALA A 1 233 ? -5.766 14.984 -15.039 1 94.94 233 ALA A N 1
ATOM 1763 C CA . ALA A 1 233 ? -5.234 13.844 -14.289 1 94.94 233 ALA A CA 1
ATOM 1764 C C . ALA A 1 233 ? -3.732 13.695 -14.516 1 94.94 233 ALA A C 1
ATOM 1766 O O . ALA A 1 233 ? -2.973 13.492 -13.562 1 94.94 233 ALA A O 1
ATOM 1767 N N . LEU A 1 234 ? -3.26 13.883 -15.703 1 96.38 234 LEU A N 1
ATOM 1768 C CA . LEU A 1 234 ? -1.856 13.656 -16.031 1 96.38 234 LEU A CA 1
ATOM 1769 C C . LEU A 1 234 ? -0.998 14.836 -15.594 1 96.38 234 LEU A C 1
ATOM 1771 O O . LEU A 1 234 ? 0.232 14.75 -15.586 1 96.38 234 LEU A O 1
ATOM 1775 N N . ASP A 1 235 ? -1.655 15.93 -15.133 1 95.69 235 ASP A N 1
ATOM 1776 C CA . ASP A 1 235 ? -0.948 17.094 -14.625 1 95.69 235 ASP A CA 1
ATOM 1777 C C . ASP A 1 235 ? -1.054 17.188 -13.102 1 95.69 235 ASP A C 1
ATOM 1779 O O . ASP A 1 235 ? -0.542 18.125 -12.492 1 95.69 235 ASP A O 1
ATOM 1783 N N . SER A 1 236 ? -1.774 16.281 -12.578 1 96.38 236 SER A N 1
ATOM 1784 C CA . SER A 1 236 ? -1.991 16.312 -11.141 1 96.38 236 SER A CA 1
ATOM 1785 C C . SER A 1 236 ? -0.677 16.172 -10.375 1 96.38 236 SER A C 1
ATOM 1787 O O . SER A 1 236 ? 0.163 15.344 -10.734 1 96.38 236 SER A O 1
ATOM 1789 N N . PRO A 1 237 ? -0.491 16.906 -9.328 1 95.81 237 PRO A N 1
ATOM 1790 C CA . PRO A 1 237 ? 0.682 16.688 -8.477 1 95.81 237 PRO A CA 1
ATOM 1791 C C . PRO A 1 237 ? 0.562 15.422 -7.617 1 95.81 237 PRO A C 1
ATOM 1793 O O . PRO A 1 237 ? 1.475 15.109 -6.848 1 95.81 237 PRO A O 1
ATOM 1796 N N . ASN A 1 238 ? -0.55 14.742 -7.691 1 97.31 238 ASN A N 1
ATOM 1797 C CA . ASN A 1 238 ? -0.795 13.508 -6.965 1 97.31 238 ASN A CA 1
ATOM 1798 C C . ASN A 1 238 ? -0.41 12.281 -7.797 1 97.31 238 ASN A C 1
ATOM 1800 O O . ASN A 1 238 ? -1.071 11.969 -8.789 1 97.31 238 ASN A O 1
ATOM 1804 N N . ALA A 1 239 ? 0.568 11.547 -7.344 1 98.44 239 ALA A N 1
ATOM 1805 C CA . ALA A 1 239 ? 1.072 10.391 -8.086 1 98.44 239 ALA A CA 1
ATOM 1806 C C . ALA A 1 239 ? -0.005 9.32 -8.227 1 98.44 239 ALA A C 1
ATOM 1808 O O . ALA A 1 239 ? -0.025 8.578 -9.219 1 98.44 239 ALA A O 1
ATOM 1809 N N . ILE A 1 240 ? -0.945 9.188 -7.27 1 98.62 240 ILE A N 1
ATOM 1810 C CA . ILE A 1 240 ? -2.029 8.211 -7.328 1 98.62 240 ILE A CA 1
ATOM 1811 C C . ILE A 1 240 ? -2.945 8.531 -8.508 1 98.62 240 ILE A C 1
ATOM 1813 O O . ILE A 1 240 ? -3.34 7.629 -9.25 1 98.62 240 ILE A O 1
ATOM 1817 N N . VAL A 1 241 ? -3.246 9.812 -8.688 1 98.44 241 VAL A N 1
ATOM 1818 C CA . VAL A 1 241 ? -4.133 10.242 -9.758 1 98.44 241 VAL A CA 1
ATOM 1819 C C . VAL A 1 241 ? -3.482 9.969 -11.117 1 98.44 241 VAL A C 1
ATOM 1821 O O . VAL A 1 241 ? -4.133 9.469 -12.031 1 98.44 241 VAL A O 1
ATOM 1824 N N . ARG A 1 242 ? -2.223 10.258 -11.25 1 98.44 242 ARG A N 1
ATOM 1825 C CA . ARG A 1 242 ? -1.494 9.961 -12.477 1 98.44 242 ARG A CA 1
ATOM 1826 C C . ARG A 1 242 ? -1.45 8.453 -12.742 1 98.44 242 ARG A C 1
ATOM 1828 O O . ARG A 1 242 ? -1.614 8.016 -13.875 1 98.44 242 ARG A O 1
ATOM 1835 N N . MET A 1 243 ? -1.248 7.699 -11.688 1 98.69 243 MET A N 1
ATOM 1836 C CA . MET A 1 243 ? -1.165 6.246 -11.812 1 98.69 243 MET A CA 1
ATOM 1837 C C . MET A 1 243 ? -2.473 5.668 -12.336 1 98.69 243 MET A C 1
ATOM 1839 O O . MET A 1 243 ? -2.467 4.688 -13.086 1 98.69 243 MET A O 1
ATOM 1843 N N . ALA A 1 244 ? -3.615 6.25 -11.914 1 98.44 244 ALA A N 1
ATOM 1844 C CA . ALA A 1 244 ? -4.906 5.77 -12.398 1 98.44 244 ALA A CA 1
ATOM 1845 C C . ALA A 1 244 ? -4.965 5.797 -13.93 1 98.44 244 ALA A C 1
ATOM 1847 O O . ALA A 1 244 ? -5.469 4.863 -14.555 1 98.44 244 ALA A O 1
ATOM 1848 N N . LYS A 1 245 ? -4.402 6.785 -14.547 1 98.12 245 LYS A N 1
ATOM 1849 C CA . LYS A 1 245 ? -4.359 6.887 -16 1 98.12 245 LYS A CA 1
ATOM 1850 C C . LYS A 1 245 ? -3.402 5.855 -16.594 1 98.12 245 LYS A C 1
ATOM 1852 O O . LYS A 1 245 ? -3.672 5.289 -17.656 1 98.12 245 LYS A O 1
ATOM 1857 N N . LEU A 1 246 ? -2.348 5.664 -15.914 1 98.62 246 LEU A N 1
ATOM 1858 C CA . LEU A 1 246 ? -1.385 4.684 -16.391 1 98.62 246 LEU A CA 1
ATOM 1859 C C . LEU A 1 246 ? -1.978 3.277 -16.359 1 98.62 246 LEU A C 1
ATOM 1861 O O . LEU A 1 246 ? -1.76 2.484 -17.281 1 98.62 246 LEU A O 1
ATOM 1865 N N . VAL A 1 247 ? -2.707 2.947 -15.289 1 98.69 247 VAL A N 1
ATOM 1866 C CA . VAL A 1 247 ? -3.35 1.643 -15.172 1 98.69 247 VAL A CA 1
ATOM 1867 C C . VAL A 1 247 ? -4.246 1.396 -16.375 1 98.69 247 VAL A C 1
ATOM 1869 O O . VAL A 1 247 ? -4.219 0.314 -16.969 1 98.69 247 VAL A O 1
ATOM 1872 N N . GLU A 1 248 ? -4.98 2.389 -16.781 1 97.31 248 GLU A N 1
ATOM 1873 C CA . GLU A 1 248 ? -5.852 2.273 -17.953 1 97.31 248 GLU A CA 1
ATOM 1874 C C . GLU A 1 248 ? -5.047 1.992 -19.219 1 97.31 248 GLU A C 1
ATOM 1876 O O . GLU A 1 248 ? -5.398 1.105 -20 1 97.31 248 GLU A O 1
ATOM 1881 N N . ALA A 1 249 ? -4.012 2.705 -19.391 1 98.38 249 ALA A N 1
ATOM 1882 C CA . A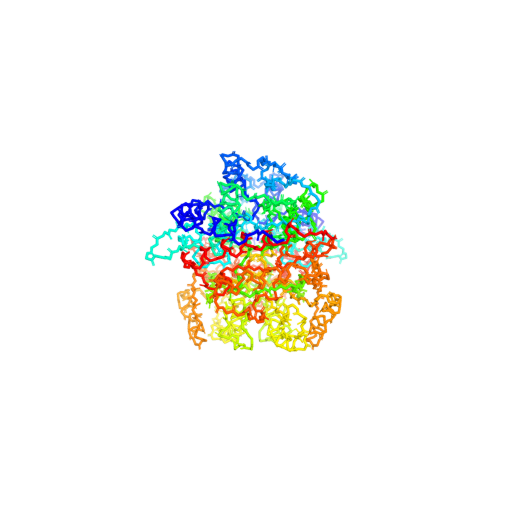LA A 1 249 ? -3.174 2.555 -20.578 1 98.38 249 ALA A CA 1
ATOM 1883 C C . ALA A 1 249 ? -2.5 1.186 -20.594 1 98.38 249 ALA A C 1
ATOM 1885 O O . ALA A 1 249 ? -2.348 0.582 -21.656 1 98.38 249 ALA A O 1
ATOM 1886 N N . LEU A 1 250 ? -2.105 0.717 -19.469 1 98.56 250 LEU A N 1
ATOM 1887 C CA . LEU A 1 250 ? -1.415 -0.565 -19.391 1 98.56 250 LEU A CA 1
ATOM 1888 C C . LEU A 1 250 ? -2.377 -1.718 -19.656 1 98.56 250 LEU A C 1
ATOM 1890 O O . LEU A 1 250 ? -1.986 -2.738 -20.234 1 98.56 250 LEU A O 1
ATOM 1894 N N . GLU A 1 251 ? -3.643 -1.581 -19.234 1 97.88 251 GLU A N 1
ATOM 1895 C CA . GLU A 1 251 ? -4.641 -2.596 -19.562 1 97.88 251 GLU A CA 1
ATOM 1896 C C . GLU A 1 251 ? -4.836 -2.709 -21.078 1 97.88 251 GLU A C 1
ATOM 1898 O O . GLU A 1 251 ? -4.969 -3.812 -21.609 1 97.88 251 GLU A O 1
ATOM 1903 N N . GLU A 1 252 ? -4.84 -1.585 -21.719 1 97.88 252 GLU A N 1
ATOM 1904 C CA . GLU A 1 252 ? -4.938 -1.586 -23.172 1 97.88 252 GLU A CA 1
ATOM 1905 C C . GLU A 1 252 ? -3.707 -2.229 -23.812 1 97.88 252 GLU A C 1
ATOM 1907 O O . GLU A 1 252 ? -3.83 -3.043 -24.719 1 97.88 252 GLU A O 1
ATOM 1912 N N . TRP A 1 253 ? -2.561 -1.872 -23.328 1 98.56 253 TRP A N 1
ATOM 1913 C CA . TRP A 1 253 ? -1.317 -2.465 -23.812 1 98.56 253 TRP A CA 1
ATOM 1914 C C . TRP A 1 253 ? -1.317 -3.975 -23.594 1 98.56 253 TRP A C 1
ATOM 1916 O O . TRP A 1 253 ? -0.915 -4.73 -24.484 1 98.56 253 TRP A O 1
ATOM 1926 N N . ALA A 1 254 ? -1.8 -4.406 -22.469 1 98.31 254 ALA A N 1
ATOM 1927 C CA . ALA A 1 254 ? -1.819 -5.824 -22.125 1 98.31 254 ALA A CA 1
ATOM 1928 C C . ALA A 1 254 ? -2.68 -6.613 -23.109 1 98.31 254 ALA A C 1
ATOM 1930 O O . ALA A 1 254 ? -2.305 -7.711 -23.516 1 98.31 254 ALA A O 1
ATOM 1931 N N . ASP A 1 255 ? -3.807 -6.066 -23.453 1 97.88 255 ASP A N 1
ATOM 1932 C CA . ASP A 1 255 ? -4.68 -6.715 -24.422 1 97.88 255 ASP A CA 1
ATOM 1933 C C . ASP A 1 255 ? -3.955 -6.945 -25.75 1 97.88 255 ASP A C 1
ATOM 1935 O O . ASP A 1 255 ? -4.023 -8.031 -26.312 1 97.88 255 ASP A O 1
ATOM 1939 N N . ASN A 1 256 ? -3.264 -5.961 -26.219 1 98.31 256 ASN A N 1
ATOM 1940 C CA . ASN A 1 256 ? -2.51 -6.062 -27.453 1 98.31 256 ASN A CA 1
ATOM 1941 C C . ASN A 1 256 ? -1.316 -7 -27.312 1 98.31 256 ASN A C 1
ATOM 1943 O O . ASN A 1 256 ? -1.036 -7.793 -28.219 1 98.31 256 ASN A O 1
ATOM 1947 N N . TYR A 1 257 ? -0.606 -6.895 -26.219 1 98.5 257 TYR A N 1
ATOM 1948 C CA . TYR A 1 257 ? 0.561 -7.719 -25.938 1 98.5 257 TYR A CA 1
ATOM 1949 C C . TYR A 1 257 ? 0.208 -9.203 -26 1 98.5 257 TYR A C 1
ATOM 1951 O O . TYR A 1 257 ? 0.892 -9.984 -26.656 1 98.5 257 TYR A O 1
ATOM 1959 N N . GLU A 1 258 ? -0.86 -9.555 -25.297 1 97.94 258 GLU A N 1
ATOM 1960 C CA . GLU A 1 258 ? -1.294 -10.953 -25.234 1 97.94 258 GLU A CA 1
ATOM 1961 C C . GLU A 1 258 ? -1.609 -11.5 -26.625 1 97.94 258 GLU A C 1
ATOM 1963 O O . GLU A 1 258 ? -1.237 -12.625 -26.953 1 97.94 258 GLU A O 1
ATOM 1968 N N . LYS A 1 259 ? -2.213 -10.703 -27.484 1 97.56 259 LYS A N 1
ATOM 1969 C CA . LYS A 1 259 ? -2.543 -11.117 -28.844 1 97.56 259 LYS A CA 1
ATOM 1970 C C . LYS A 1 259 ? -1.286 -11.25 -29.703 1 97.56 259 LYS A C 1
ATOM 1972 O O . LYS A 1 259 ? -1.109 -12.25 -30.406 1 97.56 259 LYS A O 1
ATOM 1977 N N . ARG A 1 260 ? -0.384 -10.312 -29.578 1 97.88 260 ARG A N 1
ATOM 1978 C CA . ARG A 1 260 ? 0.802 -10.266 -30.422 1 97.88 260 ARG A CA 1
ATOM 1979 C C . ARG A 1 260 ? 1.766 -11.391 -30.094 1 97.88 260 ARG A C 1
ATOM 1981 O O . ARG A 1 260 ? 2.457 -11.914 -30.969 1 97.88 260 ARG A O 1
ATOM 1988 N N . TYR A 1 261 ? 1.787 -11.773 -28.875 1 97.81 261 TYR A N 1
ATOM 1989 C CA . TYR A 1 261 ? 2.812 -12.711 -28.438 1 97.81 261 TYR A CA 1
ATOM 1990 C C . TYR A 1 261 ? 2.246 -14.125 -28.312 1 97.81 261 TYR A C 1
ATOM 1992 O O . TYR A 1 261 ? 2.967 -15.062 -27.969 1 97.81 261 TYR A O 1
ATOM 2000 N N . THR A 1 262 ? 0.97 -14.312 -28.531 1 97.81 262 THR A N 1
ATOM 2001 C CA . THR A 1 262 ? 0.414 -15.664 -28.562 1 97.81 262 THR A CA 1
ATOM 2002 C C . THR A 1 262 ? 1.156 -16.516 -29.578 1 97.81 262 THR A C 1
ATOM 2004 O O . THR A 1 262 ? 1.426 -16.078 -30.703 1 97.81 262 THR A O 1
ATOM 2007 N N . ARG A 1 263 ? 1.494 -17.781 -29.203 1 97.5 263 ARG A N 1
ATOM 2008 C CA . ARG A 1 263 ? 2.258 -18.656 -30.078 1 97.5 263 ARG A CA 1
ATOM 2009 C C . ARG A 1 263 ? 1.874 -20.125 -29.859 1 97.5 263 ARG A C 1
ATOM 2011 O O . ARG A 1 263 ? 1.658 -20.547 -28.734 1 97.5 263 ARG A O 1
ATOM 2018 N N . GLU A 1 264 ? 1.9 -20.859 -30.938 1 96.81 264 GLU A N 1
ATOM 2019 C CA . GLU A 1 264 ? 1.684 -22.297 -30.906 1 96.81 264 GLU A CA 1
ATOM 2020 C C . GLU A 1 264 ? 3.008 -23.047 -30.938 1 96.81 264 GLU A C 1
ATOM 2022 O O . GLU A 1 264 ? 3.871 -22.766 -31.766 1 96.81 264 GLU A O 1
ATOM 2027 N N . TYR A 1 265 ? 3.158 -23.984 -30 1 96.19 265 TYR A N 1
ATOM 2028 C CA . TYR A 1 265 ? 4.312 -24.875 -29.922 1 96.19 265 TYR A CA 1
ATOM 2029 C C . TYR A 1 265 ? 3.891 -26.328 -30.062 1 96.19 265 TYR A C 1
ATOM 2031 O O . TYR A 1 265 ? 2.699 -26.625 -30.156 1 96.19 265 TYR A O 1
ATOM 2039 N N . GLY A 1 266 ? 4.891 -27.219 -30.172 1 93.06 266 GLY A N 1
ATOM 2040 C CA . GLY A 1 266 ? 4.598 -28.641 -30.109 1 93.06 266 GLY A CA 1
ATOM 2041 C C . GLY A 1 266 ? 3.914 -29.062 -28.828 1 93.06 266 GLY A C 1
ATOM 2042 O O . GLY A 1 266 ? 3.008 -29.891 -28.844 1 93.06 266 GLY A O 1
ATOM 2043 N N . GLY A 1 267 ? 4.281 -28.438 -27.719 1 93.25 267 GLY A N 1
ATOM 2044 C CA . GLY A 1 267 ? 3.797 -28.797 -26.391 1 93.25 267 GLY A CA 1
ATOM 2045 C C . GLY A 1 267 ? 2.512 -28.078 -26.031 1 93.25 267 GLY A C 1
ATOM 2046 O O . GLY A 1 267 ? 2.027 -28.203 -24.891 1 93.25 267 GLY A O 1
ATOM 2047 N N . GLY A 1 268 ? 2.023 -27.125 -26.969 1 95.5 268 GLY A N 1
ATOM 2048 C CA . GLY A 1 268 ? 0.793 -26.406 -26.688 1 95.5 268 GLY A CA 1
ATOM 2049 C C . GLY A 1 268 ? 0.858 -24.938 -27.078 1 95.5 268 GLY A C 1
ATOM 2050 O O . GLY A 1 268 ? 1.773 -24.531 -27.781 1 95.5 268 GLY A O 1
ATOM 2051 N N . THR A 1 269 ? -0.18 -24.234 -26.641 1 96.94 269 THR A N 1
ATOM 2052 C CA . THR A 1 269 ? -0.269 -22.828 -26.984 1 96.94 269 THR A CA 1
ATOM 2053 C C . THR A 1 269 ? 0.027 -21.953 -25.766 1 96.94 269 THR A C 1
ATOM 2055 O O . THR A 1 269 ? -0.556 -22.141 -24.703 1 96.94 269 THR A O 1
ATOM 2058 N N . VAL A 1 270 ? 0.898 -20.984 -25.969 1 97.69 270 VAL A N 1
ATOM 2059 C CA . VAL A 1 270 ? 1.199 -20.031 -24.906 1 97.69 270 VAL A CA 1
ATOM 2060 C C . VAL A 1 270 ? 0.572 -18.672 -25.25 1 97.69 270 VAL A C 1
ATOM 2062 O O . VAL A 1 270 ? 0.797 -18.125 -26.328 1 97.69 270 VAL A O 1
ATOM 2065 N N . VAL A 1 271 ? -0.282 -18.172 -24.422 1 97.56 271 VAL A N 1
ATOM 2066 C CA . VAL A 1 271 ? -0.747 -16.797 -24.391 1 97.56 271 VAL A CA 1
ATOM 2067 C C . VAL A 1 271 ? -0.135 -16.062 -23.203 1 97.56 271 VAL A C 1
ATOM 2069 O O . VAL A 1 271 ? -0.59 -16.219 -22.078 1 97.56 271 VAL A O 1
ATOM 2072 N N . PRO A 1 272 ? 0.888 -15.219 -23.422 1 97.44 272 PRO A N 1
ATOM 2073 C CA . PRO A 1 272 ? 1.543 -14.539 -22.297 1 97.44 272 PRO A CA 1
ATOM 2074 C C . PRO A 1 272 ? 0.665 -13.461 -21.656 1 97.44 272 PRO A C 1
ATOM 2076 O O . PRO A 1 272 ? 0.647 -12.32 -22.125 1 97.44 272 PRO A O 1
ATOM 2079 N N . LYS A 1 273 ? 0.075 -13.773 -20.547 1 96.94 273 LYS A N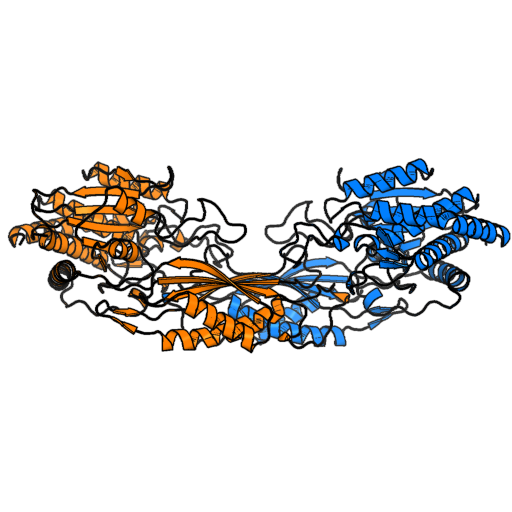 1
ATOM 2080 C CA . LYS A 1 273 ? -0.896 -12.906 -19.875 1 96.94 273 LYS A CA 1
ATOM 2081 C C . LYS A 1 273 ? -0.2 -11.867 -19.016 1 96.94 273 LYS A C 1
ATOM 2083 O O . LYS A 1 273 ? 0.956 -12.047 -18.625 1 96.94 273 LYS A O 1
ATOM 2088 N N . VAL A 1 274 ? -0.908 -10.75 -18.734 1 97.75 274 VAL A N 1
ATOM 2089 C CA . VAL A 1 274 ? -0.396 -9.641 -17.938 1 97.75 274 VAL A CA 1
ATOM 2090 C C . VAL A 1 274 ? -1.342 -9.367 -16.766 1 97.75 274 VAL A C 1
ATOM 2092 O O . VAL A 1 274 ? -2.561 -9.32 -16.953 1 97.75 274 VAL A O 1
ATOM 2095 N N . ALA A 1 275 ? -0.772 -9.188 -15.609 1 96.75 275 ALA A N 1
ATOM 2096 C CA . ALA A 1 275 ? -1.578 -8.883 -14.43 1 96.75 275 ALA A CA 1
ATOM 2097 C C . ALA A 1 275 ? -0.932 -7.789 -13.594 1 96.75 275 ALA A C 1
ATOM 2099 O O . ALA A 1 275 ? 0.289 -7.77 -13.414 1 96.75 275 ALA A O 1
ATOM 2100 N N . ILE A 1 276 ? -1.719 -6.832 -13.156 1 98.19 276 ILE A N 1
ATOM 2101 C CA . ILE A 1 276 ? -1.318 -5.914 -12.094 1 98.19 276 ILE A CA 1
ATOM 2102 C C . ILE A 1 276 ? -1.704 -6.492 -10.734 1 98.19 276 ILE A C 1
ATOM 2104 O O . ILE A 1 276 ? -2.889 -6.566 -10.398 1 98.19 276 ILE A O 1
ATOM 2108 N N . GLY A 1 277 ? -0.69 -6.82 -9.961 1 97.75 277 GLY A N 1
ATOM 2109 C CA . GLY A 1 277 ? -0.965 -7.605 -8.766 1 97.75 277 GLY A CA 1
ATOM 2110 C C . GLY A 1 277 ? -0.937 -6.789 -7.488 1 97.75 277 GLY A C 1
ATOM 2111 O O . GLY A 1 277 ? -1.433 -7.23 -6.449 1 97.75 277 GLY A O 1
ATOM 2112 N N . ALA A 1 278 ? -0.357 -5.57 -7.559 1 98.5 278 ALA A N 1
ATOM 2113 C CA . ALA A 1 278 ? -0.302 -4.73 -6.363 1 98.5 278 ALA A CA 1
ATOM 2114 C C . ALA A 1 278 ? -0.155 -3.258 -6.73 1 98.5 278 ALA A C 1
ATOM 2116 O O . ALA A 1 278 ? 0.315 -2.928 -7.824 1 98.5 278 ALA A O 1
ATOM 2117 N N . ILE A 1 279 ? -0.531 -2.402 -5.828 1 98.75 279 ILE A N 1
ATOM 2118 C CA . ILE A 1 279 ? -0.381 -0.957 -5.938 1 98.75 279 ILE A CA 1
ATOM 2119 C C . ILE A 1 279 ? -0.123 -0.355 -4.559 1 98.75 279 ILE A C 1
ATOM 2121 O O . ILE A 1 279 ? -0.721 -0.781 -3.568 1 98.75 279 ILE A O 1
ATOM 2125 N N . ARG A 1 280 ? 0.768 0.597 -4.516 1 97.81 280 ARG A N 1
ATOM 2126 C CA . ARG A 1 280 ? 1.097 1.306 -3.283 1 97.81 280 ARG A CA 1
ATOM 2127 C C . ARG A 1 280 ? 1.4 2.775 -3.559 1 97.81 280 ARG A C 1
ATOM 2129 O O . ARG A 1 280 ? 2.178 3.094 -4.461 1 97.81 280 ARG A O 1
ATOM 2136 N N . GLY A 1 281 ? 0.823 3.607 -2.816 1 98.06 281 GLY A N 1
ATOM 2137 C CA . GLY A 1 281 ? 1.09 5.035 -2.82 1 98.06 281 GLY A CA 1
ATOM 2138 C C . GLY A 1 281 ? 0.715 5.719 -1.519 1 98.06 281 GLY A C 1
ATOM 2139 O O . GLY A 1 281 ? -0.353 5.457 -0.961 1 98.06 281 GLY A O 1
ATOM 2140 N N . GLY A 1 282 ? 1.65 6.535 -1.02 1 96.88 282 GLY A N 1
ATOM 2141 C CA . GLY A 1 282 ? 1.394 7.16 0.269 1 96.88 282 GLY A CA 1
ATOM 2142 C C . GLY A 1 282 ? 1.266 6.156 1.4 1 96.88 282 GLY A C 1
ATOM 2143 O O . GLY A 1 282 ? 1.621 4.984 1.243 1 96.88 282 GLY A O 1
ATOM 2144 N N . VAL A 1 283 ? 0.897 6.641 2.605 1 95.38 283 VAL A N 1
ATOM 2145 C CA . VAL A 1 283 ? 0.643 5.785 3.76 1 95.38 283 VAL A CA 1
ATOM 2146 C C . VAL A 1 283 ? -0.703 6.148 4.387 1 95.38 283 VAL A C 1
ATOM 2148 O O . VAL A 1 283 ? -1.075 7.32 4.434 1 95.38 283 VAL A O 1
ATOM 2151 N N . PRO A 1 284 ? -1.42 5.152 4.801 1 95.62 284 PRO A N 1
ATOM 2152 C CA . PRO A 1 284 ? -2.797 5.375 5.25 1 95.62 284 PRO A CA 1
ATOM 2153 C C . PRO A 1 284 ? -2.877 6.266 6.484 1 95.62 284 PRO A C 1
ATOM 2155 O O . PRO A 1 284 ? -3.895 6.926 6.711 1 95.62 284 PRO A O 1
ATOM 2158 N N . TYR A 1 285 ? -1.842 6.324 7.309 1 93.94 285 TYR A N 1
ATOM 2159 C CA . TYR A 1 285 ? -1.914 7.016 8.594 1 93.94 285 TYR A CA 1
ATOM 2160 C C . TYR A 1 285 ? -1.46 8.461 8.453 1 93.94 285 TYR A C 1
ATOM 2162 O O . TYR A 1 285 ? -1.435 9.203 9.438 1 93.94 285 TYR A O 1
ATOM 2170 N N . LYS A 1 286 ? -1.065 8.93 7.281 1 94 286 LYS A N 1
ATOM 2171 C CA . LYS A 1 286 ? -0.695 10.305 6.965 1 94 286 LYS A CA 1
ATOM 2172 C C . LYS A 1 286 ? -1.195 10.711 5.582 1 94 286 LYS A C 1
ATOM 2174 O O . LYS A 1 286 ? -0.419 10.758 4.625 1 94 286 LYS A O 1
ATOM 2179 N N . ILE A 1 287 ? -2.43 11.07 5.469 1 95.44 287 ILE A N 1
ATOM 2180 C CA . ILE A 1 287 ? -3.041 11.211 4.152 1 95.44 287 ILE A CA 1
ATOM 2181 C C . ILE A 1 287 ? -3.33 12.68 3.863 1 95.44 287 ILE A C 1
ATOM 2183 O O . ILE A 1 287 ? -4.047 13 2.912 1 95.44 287 ILE A O 1
ATOM 2187 N N . TYR A 1 288 ? -2.777 13.641 4.582 1 92.06 288 TYR A N 1
ATOM 2188 C CA . TYR A 1 288 ? -3.115 15.062 4.488 1 92.06 288 TYR A CA 1
ATOM 2189 C C . TYR A 1 288 ? -2.307 15.742 3.396 1 92.06 288 TYR A C 1
ATOM 2191 O O . TYR A 1 288 ? -2.264 16.969 3.324 1 92.06 288 TYR A O 1
ATOM 2199 N N . ARG A 1 289 ? -1.648 14.984 2.582 1 92.5 289 ARG A N 1
ATOM 2200 C CA . ARG A 1 289 ? -0.877 15.523 1.465 1 92.5 289 ARG A CA 1
ATOM 2201 C C . ARG A 1 289 ? -0.839 14.531 0.303 1 92.5 289 ARG A C 1
ATOM 2203 O O . ARG A 1 289 ? -0.977 13.328 0.503 1 92.5 289 ARG A O 1
ATOM 2210 N N . PHE A 1 290 ? -0.583 15.086 -0.875 1 95.19 290 PHE A N 1
ATOM 2211 C CA . PHE A 1 290 ? -0.417 14.25 -2.059 1 95.19 290 PHE A CA 1
ATOM 2212 C C . PHE A 1 290 ? 0.898 13.484 -2.002 1 95.19 290 PHE A C 1
ATOM 2214 O O . PHE A 1 290 ? 1.944 14.062 -1.692 1 95.19 290 PHE A O 1
ATOM 2221 N N . PRO A 1 291 ? 0.858 12.188 -2.211 1 96.25 291 PRO A N 1
ATOM 2222 C CA . PRO A 1 291 ? 2.131 11.477 -2.354 1 96.25 291 PRO A CA 1
ATOM 2223 C C . PRO A 1 291 ? 2.863 11.836 -3.646 1 96.25 291 PRO A C 1
ATOM 2225 O O . PRO A 1 291 ? 2.227 12.078 -4.676 1 96.25 291 PRO A O 1
ATOM 2228 N N . GLU A 1 292 ? 4.176 11.805 -3.551 1 96.75 292 GLU A N 1
ATOM 2229 C CA . GLU A 1 292 ? 4.992 12.18 -4.703 1 96.75 292 GLU A CA 1
ATOM 2230 C C . GLU A 1 292 ? 5.352 10.961 -5.547 1 96.75 292 GLU A C 1
ATOM 2232 O O . GLU A 1 292 ? 5.969 11.094 -6.605 1 96.75 292 GLU A O 1
ATOM 2237 N N . LEU A 1 293 ? 4.918 9.82 -5.086 1 97.69 293 LEU A N 1
ATOM 2238 C CA . LEU A 1 293 ? 5.18 8.617 -5.863 1 97.69 293 LEU A CA 1
ATOM 2239 C C . LEU A 1 293 ? 4.082 7.578 -5.641 1 97.69 293 LEU A C 1
ATOM 2241 O O . LEU A 1 293 ? 3.418 7.586 -4.602 1 97.69 293 LEU A O 1
ATOM 2245 N N . CYS A 1 294 ? 3.836 6.766 -6.535 1 98.56 294 CYS A N 1
ATOM 2246 C CA . CYS A 1 294 ? 2.924 5.625 -6.539 1 98.56 294 CYS A CA 1
ATOM 2247 C C . CYS A 1 294 ? 3.465 4.496 -7.41 1 98.56 294 CYS A C 1
ATOM 2249 O O . CYS A 1 294 ? 3.924 4.734 -8.523 1 98.56 294 CYS A O 1
ATOM 2251 N N . SER A 1 295 ? 3.436 3.264 -6.887 1 98.69 295 SER A N 1
ATOM 2252 C CA . SER A 1 295 ? 4.012 2.133 -7.609 1 98.69 295 SER A CA 1
ATOM 2253 C C . SER A 1 295 ? 2.965 1.063 -7.891 1 98.69 295 SER A C 1
ATOM 2255 O O . SER A 1 295 ? 2.102 0.795 -7.055 1 98.69 295 SER A O 1
ATOM 2257 N N . ILE A 1 296 ? 3.053 0.486 -9.016 1 98.81 296 ILE A N 1
ATOM 2258 C CA . ILE A 1 296 ? 2.35 -0.756 -9.312 1 98.81 296 ILE A CA 1
ATOM 2259 C C . ILE A 1 296 ? 3.357 -1.869 -9.586 1 98.81 296 ILE A C 1
ATOM 2261 O O . ILE A 1 296 ? 4.512 -1.6 -9.922 1 98.81 296 ILE A O 1
ATOM 2265 N N . TYR A 1 297 ? 2.936 -3.066 -9.406 1 98.62 297 TYR A N 1
ATOM 2266 C CA . TYR A 1 297 ? 3.711 -4.285 -9.617 1 98.62 297 TYR A CA 1
ATOM 2267 C C . TYR A 1 297 ? 3.008 -5.215 -10.602 1 98.62 297 TYR A C 1
ATOM 2269 O O . TYR A 1 297 ? 1.87 -5.629 -10.367 1 98.62 297 TYR A O 1
ATOM 2277 N N . MET A 1 298 ? 3.697 -5.543 -11.688 1 98.62 298 MET A N 1
ATOM 2278 C CA . MET A 1 298 ? 3.076 -6.262 -12.797 1 98.62 298 MET A CA 1
ATOM 2279 C C . MET A 1 298 ? 3.723 -7.629 -12.984 1 98.62 298 MET A C 1
ATOM 2281 O O . MET A 1 298 ? 4.945 -7.758 -12.922 1 98.62 298 MET A O 1
ATOM 2285 N N . ASP A 1 299 ? 2.906 -8.609 -13.133 1 97.81 299 ASP A N 1
ATOM 2286 C CA . ASP A 1 299 ? 3.289 -9.945 -13.594 1 97.81 299 ASP A CA 1
ATOM 2287 C C . ASP A 1 299 ? 3.045 -10.109 -15.086 1 97.81 299 ASP A C 1
ATOM 2289 O O . ASP A 1 299 ? 1.896 -10.172 -15.531 1 97.81 299 ASP A O 1
ATOM 2293 N N . ILE A 1 300 ? 4.145 -10.203 -15.836 1 98.56 300 ILE A N 1
ATOM 2294 C CA . ILE A 1 300 ? 4.047 -10.336 -17.281 1 98.56 300 ILE A CA 1
ATOM 2295 C C . ILE A 1 300 ? 4.645 -11.672 -17.719 1 98.56 300 ILE A C 1
ATOM 2297 O O . ILE A 1 300 ? 5.84 -11.914 -17.547 1 98.56 300 ILE A O 1
ATOM 2301 N N . ARG A 1 301 ? 3.809 -12.539 -18.266 1 98.12 301 ARG A N 1
ATOM 2302 C CA . ARG A 1 301 ? 4.277 -13.82 -18.781 1 98.12 301 ARG A CA 1
ATOM 2303 C C . ARG A 1 301 ? 5.004 -13.648 -20.109 1 98.12 301 ARG A C 1
ATOM 2305 O O . ARG A 1 301 ? 4.738 -12.703 -20.844 1 98.12 301 ARG A O 1
ATOM 2312 N N . LEU A 1 302 ? 5.918 -14.57 -20.375 1 98.12 302 LEU A N 1
ATOM 2313 C CA . LEU A 1 302 ? 6.785 -14.531 -21.547 1 98.12 302 LEU A CA 1
ATOM 2314 C C . LEU A 1 302 ? 6.754 -15.859 -22.297 1 98.12 302 LEU A C 1
ATOM 2316 O O . LEU A 1 302 ? 6.695 -16.922 -21.672 1 98.12 302 LEU A O 1
ATOM 2320 N N . ASN A 1 303 ? 6.84 -15.773 -23.578 1 98 303 ASN A N 1
ATOM 2321 C CA . ASN A 1 303 ? 7.23 -16.969 -24.312 1 98 303 ASN A CA 1
ATOM 2322 C C . ASN A 1 303 ? 8.656 -17.391 -23.984 1 98 303 ASN A C 1
ATOM 2324 O O . ASN A 1 303 ? 9.469 -16.578 -23.547 1 98 303 ASN A O 1
ATOM 2328 N N . PRO A 1 304 ? 8.984 -18.672 -24.203 1 96.75 304 PRO A N 1
ATOM 2329 C CA . PRO A 1 304 ? 10.328 -19.172 -23.906 1 96.75 304 PRO A CA 1
ATOM 2330 C C . PRO A 1 304 ? 11.422 -18.344 -24.562 1 96.75 304 PRO A C 1
ATOM 2332 O O . PRO A 1 304 ? 12.523 -18.219 -24.016 1 96.75 304 PRO A O 1
ATOM 2335 N N . ASP A 1 305 ? 11.164 -17.656 -25.672 1 94.56 305 ASP A N 1
ATOM 2336 C CA . ASP A 1 305 ? 12.203 -16.969 -26.438 1 94.56 305 ASP A CA 1
ATOM 2337 C C . ASP A 1 305 ? 12.07 -15.453 -26.297 1 94.56 305 ASP A C 1
ATOM 2339 O O . ASP A 1 305 ? 12.766 -14.703 -26.984 1 94.56 305 ASP A O 1
ATOM 2343 N N . THR A 1 306 ? 11.125 -14.984 -25.484 1 96 306 THR A N 1
ATOM 2344 C CA . THR A 1 306 ? 10.914 -13.539 -25.359 1 96 306 THR A CA 1
ATOM 2345 C C . THR A 1 306 ? 11.953 -12.93 -24.438 1 96 306 THR A C 1
ATOM 2347 O O . THR A 1 306 ? 12.156 -13.406 -23.312 1 96 306 THR A O 1
ATOM 2350 N N . ASN A 1 307 ? 12.648 -11.914 -24.906 1 95.5 307 ASN A N 1
ATOM 2351 C CA . ASN A 1 307 ? 13.562 -11.125 -24.094 1 95.5 307 ASN A CA 1
ATOM 2352 C C . ASN A 1 307 ? 12.805 -10.188 -23.156 1 95.5 307 ASN A C 1
ATOM 2354 O O . ASN A 1 307 ? 12.086 -9.297 -23.594 1 95.5 307 ASN A O 1
ATOM 2358 N N . PRO A 1 308 ? 13.016 -10.391 -21.875 1 95.69 308 PRO A N 1
ATOM 2359 C CA . PRO A 1 308 ? 12.266 -9.57 -20.922 1 95.69 308 PRO A CA 1
ATOM 2360 C C . PRO A 1 308 ? 12.555 -8.078 -21.078 1 95.69 308 PRO A C 1
ATOM 2362 O O . PRO A 1 308 ? 11.711 -7.242 -20.75 1 95.69 308 PRO A O 1
ATOM 2365 N N . LEU A 1 309 ? 13.734 -7.691 -21.594 1 96.81 309 LEU A N 1
ATOM 2366 C CA . LEU A 1 309 ? 14.102 -6.285 -21.75 1 96.81 309 LEU A CA 1
ATOM 2367 C C . LEU A 1 309 ? 13.266 -5.625 -22.844 1 96.81 309 LEU A C 1
ATOM 2369 O O . LEU A 1 309 ? 13.016 -4.418 -22.797 1 96.81 309 LEU A O 1
ATOM 2373 N N . VAL A 1 310 ? 12.859 -6.402 -23.797 1 96.75 310 VAL A N 1
ATOM 2374 C CA . VAL A 1 310 ? 11.961 -5.883 -24.828 1 96.75 310 VAL A CA 1
ATOM 2375 C C . VAL A 1 310 ? 10.617 -5.516 -24.203 1 96.75 310 VAL A C 1
ATOM 2377 O O . VAL A 1 310 ? 10.031 -4.48 -24.547 1 96.75 310 VAL A O 1
ATOM 2380 N N . VAL A 1 311 ? 10.141 -6.367 -23.328 1 98.06 311 VAL A N 1
ATOM 2381 C CA . VAL A 1 311 ? 8.867 -6.129 -22.656 1 98.06 311 VAL A CA 1
ATOM 2382 C C . VAL A 1 311 ? 8.977 -4.895 -21.766 1 98.06 311 VAL A C 1
ATOM 2384 O O . VAL A 1 311 ? 8.062 -4.062 -21.734 1 98.06 311 VAL A O 1
ATOM 2387 N N . GLN A 1 312 ? 10.07 -4.762 -21.016 1 97.25 312 GLN A N 1
ATOM 2388 C CA . GLN A 1 312 ? 10.312 -3.564 -20.219 1 97.25 312 GLN A CA 1
ATOM 2389 C C . GLN A 1 312 ? 10.242 -2.307 -21.078 1 97.25 312 GLN A C 1
ATOM 2391 O O . GLN A 1 312 ? 9.617 -1.317 -20.688 1 97.25 312 GLN A O 1
ATOM 2396 N N . ARG A 1 313 ? 10.859 -2.303 -22.266 1 98.12 313 ARG A N 1
ATOM 2397 C CA . ARG A 1 313 ? 10.867 -1.156 -23.156 1 98.12 313 ARG A CA 1
ATOM 2398 C C . ARG A 1 313 ? 9.469 -0.841 -23.672 1 98.12 313 ARG A C 1
ATOM 2400 O O . ARG A 1 313 ? 9.125 0.324 -23.891 1 98.12 313 ARG A O 1
ATOM 2407 N N . GLU A 1 314 ? 8.672 -1.897 -23.859 1 98.62 314 GLU A N 1
ATOM 2408 C CA . GLU A 1 314 ? 7.293 -1.651 -24.281 1 98.62 314 GLU A CA 1
ATOM 2409 C C . GLU A 1 314 ? 6.508 -0.915 -23.203 1 98.62 314 GLU A C 1
ATOM 2411 O O . GLU A 1 314 ? 5.738 -0.001 -23.5 1 98.62 314 GLU A O 1
ATOM 2416 N N . VAL A 1 315 ? 6.711 -1.347 -21.969 1 98.75 315 VAL A N 1
ATOM 2417 C CA . VAL A 1 315 ? 6.027 -0.691 -20.859 1 98.75 315 VAL A CA 1
ATOM 2418 C C . VAL A 1 315 ? 6.531 0.743 -20.719 1 98.75 315 VAL A C 1
ATOM 2420 O O . VAL A 1 315 ? 5.746 1.664 -20.5 1 98.75 315 VAL A O 1
ATOM 2423 N N . GLU A 1 316 ? 7.832 0.933 -20.891 1 98.19 316 GLU A N 1
ATOM 2424 C CA . GLU A 1 316 ? 8.406 2.273 -20.875 1 98.19 316 GLU A CA 1
ATOM 2425 C C . GLU A 1 316 ? 7.801 3.152 -21.969 1 98.19 316 GLU A C 1
ATOM 2427 O O . GLU A 1 316 ? 7.594 4.352 -21.75 1 98.19 316 GLU A O 1
ATOM 2432 N N . ALA A 1 317 ? 7.551 2.607 -23.062 1 98.56 317 ALA A N 1
ATOM 2433 C CA . ALA A 1 317 ? 6.941 3.35 -24.156 1 98.56 317 ALA A CA 1
ATOM 2434 C C . ALA A 1 317 ? 5.527 3.801 -23.797 1 98.56 317 ALA A C 1
ATOM 2436 O O . ALA A 1 317 ? 5.102 4.895 -24.172 1 98.56 317 ALA A O 1
ATOM 2437 N N . VAL A 1 318 ? 4.773 2.908 -23.125 1 98.56 318 VAL A N 1
ATOM 2438 C CA . VAL A 1 318 ? 3.434 3.273 -22.672 1 98.56 318 VAL A CA 1
ATOM 2439 C C . VAL A 1 318 ? 3.516 4.48 -21.75 1 98.56 318 VAL A C 1
ATOM 2441 O O . VAL A 1 318 ? 2.744 5.434 -21.891 1 98.56 318 VAL A O 1
ATOM 2444 N N . VAL A 1 319 ? 4.461 4.43 -20.828 1 98.25 319 VAL A N 1
ATOM 2445 C CA . VAL A 1 319 ? 4.688 5.504 -19.875 1 98.25 319 VAL A CA 1
ATOM 2446 C C . VAL A 1 319 ? 5.035 6.793 -20.609 1 98.25 319 VAL A C 1
ATOM 2448 O O . VAL A 1 319 ? 4.469 7.852 -20.328 1 98.25 319 VAL A O 1
ATOM 2451 N N . SER A 1 320 ? 5.938 6.676 -21.531 1 97.81 320 SER A N 1
ATOM 2452 C CA . SER A 1 320 ? 6.418 7.824 -22.281 1 97.81 320 SER A CA 1
ATOM 2453 C C . SER A 1 320 ? 5.293 8.453 -23.109 1 97.81 320 SER A C 1
ATOM 2455 O O . SER A 1 320 ? 5.207 9.68 -23.203 1 97.81 320 SER A O 1
ATOM 2457 N N . LYS A 1 321 ? 4.512 7.676 -23.688 1 98.12 321 LYS A N 1
ATOM 2458 C CA . LYS A 1 321 ? 3.398 8.164 -24.5 1 98.12 321 LYS A CA 1
ATOM 2459 C C . LYS A 1 321 ? 2.445 9.023 -23.672 1 98.12 321 LYS A C 1
ATOM 2461 O O . LYS A 1 321 ? 1.85 9.969 -24.188 1 98.12 321 LYS A O 1
ATOM 2466 N N . LEU A 1 322 ? 2.348 8.719 -22.391 1 97.75 322 LEU A N 1
ATOM 2467 C CA . LEU A 1 322 ? 1.469 9.477 -21.5 1 97.75 322 LEU A CA 1
ATOM 2468 C C . LEU A 1 322 ? 2.176 10.719 -20.969 1 97.75 322 LEU A C 1
ATOM 2470 O O . LEU A 1 322 ? 1.566 11.531 -20.266 1 97.75 322 LEU A O 1
ATOM 2474 N N . GLY A 1 323 ? 3.457 10.828 -21.203 1 97.5 323 GLY A N 1
ATOM 2475 C CA . GLY A 1 323 ? 4.223 11.961 -20.719 1 97.5 323 GLY A CA 1
ATOM 2476 C C . GLY A 1 323 ? 4.496 11.898 -19.219 1 97.5 323 GLY A C 1
ATOM 2477 O O . GLY A 1 323 ? 4.672 12.93 -18.578 1 97.5 323 GLY A O 1
ATOM 2478 N N . LEU A 1 324 ? 4.5 10.719 -18.656 1 97.5 324 LEU A N 1
ATOM 2479 C CA . LEU A 1 324 ? 4.695 10.547 -17.219 1 97.5 324 LEU A CA 1
ATOM 2480 C C . LEU A 1 324 ? 6.176 10.398 -16.891 1 97.5 324 LEU A C 1
ATOM 2482 O O . LEU A 1 324 ? 6.922 9.766 -17.625 1 97.5 324 LEU A O 1
ATOM 2486 N N . LYS A 1 325 ? 6.598 11.008 -15.812 1 96.69 325 LYS A N 1
ATOM 2487 C CA . LYS A 1 325 ? 7.875 10.664 -15.195 1 96.69 325 LYS A CA 1
ATOM 2488 C C . LYS A 1 325 ? 7.758 9.398 -14.359 1 96.69 325 LYS A C 1
ATOM 2490 O O . LYS A 1 325 ? 7.027 9.367 -13.367 1 96.69 325 LYS A O 1
ATOM 2495 N N . ALA A 1 326 ? 8.43 8.344 -14.789 1 97.62 326 ALA A N 1
ATOM 2496 C CA . ALA A 1 326 ? 8.289 7.059 -14.109 1 97.62 326 ALA A CA 1
ATOM 2497 C C . ALA A 1 326 ? 9.562 6.23 -14.242 1 97.62 326 ALA A C 1
ATOM 2499 O O . ALA A 1 326 ? 10.414 6.516 -15.094 1 97.62 326 ALA A O 1
ATOM 2500 N N . GLU A 1 327 ? 9.75 5.398 -13.344 1 96.62 327 GLU A N 1
ATOM 2501 C CA . GLU A 1 327 ? 10.789 4.371 -13.398 1 96.62 327 GLU A CA 1
ATOM 2502 C C . GLU A 1 327 ? 10.18 2.986 -13.602 1 96.62 327 GLU A C 1
ATOM 2504 O O . GLU A 1 327 ? 9.219 2.623 -12.922 1 96.62 327 GLU A O 1
ATOM 2509 N N . VAL A 1 328 ? 10.656 2.25 -14.586 1 97.75 328 VAL A N 1
ATOM 2510 C CA . VAL A 1 328 ? 10.273 0.862 -14.828 1 97.75 328 VAL A CA 1
ATOM 2511 C C . VAL A 1 328 ? 11.445 -0.06 -14.516 1 97.75 328 VAL A C 1
ATOM 2513 O O . VAL A 1 328 ? 12.492 0.011 -15.172 1 97.75 328 VAL A O 1
ATOM 2516 N N . LYS A 1 329 ? 11.281 -0.922 -13.508 1 96.75 329 LYS A N 1
ATOM 2517 C CA . LYS A 1 329 ? 12.391 -1.768 -13.07 1 96.75 329 LYS A CA 1
ATOM 2518 C C . LYS A 1 329 ? 11.953 -3.227 -12.961 1 96.75 329 LYS A C 1
ATOM 2520 O O . LYS A 1 329 ? 10.984 -3.541 -12.273 1 96.75 329 LYS A O 1
ATOM 2525 N N . PRO A 1 330 ? 12.664 -4.094 -13.68 1 96.62 330 PRO A N 1
ATOM 2526 C CA . PRO A 1 330 ? 12.422 -5.512 -13.398 1 96.62 330 PRO A CA 1
ATOM 2527 C C . PRO A 1 330 ? 12.977 -5.949 -12.047 1 96.62 330 PRO A C 1
ATOM 2529 O O . PRO A 1 330 ? 14.031 -5.477 -11.625 1 96.62 330 PRO A O 1
ATOM 2532 N N . PHE A 1 331 ? 12.234 -6.801 -11.328 1 95.19 331 PHE A N 1
ATOM 2533 C CA . PHE A 1 331 ? 12.766 -7.301 -10.07 1 95.19 331 PHE A CA 1
ATOM 2534 C C . PHE A 1 331 ? 12.727 -8.82 -10.031 1 95.19 331 PHE A C 1
ATOM 2536 O O . PHE A 1 331 ? 13.188 -9.438 -9.062 1 95.19 331 PHE A O 1
ATOM 2543 N N . LEU A 1 332 ? 12.242 -9.414 -11.148 1 94.44 332 LEU A N 1
ATOM 2544 C CA . LEU A 1 332 ? 12.281 -10.867 -11.305 1 94.44 332 LEU A CA 1
ATOM 2545 C C . LEU A 1 332 ? 12.242 -11.25 -12.781 1 94.44 332 LEU A C 1
ATOM 2547 O O . LEU A 1 332 ? 11.5 -10.648 -13.562 1 94.44 332 LEU A O 1
ATOM 2551 N N . PHE A 1 333 ? 13.078 -12.172 -13.18 1 94.75 333 PHE A N 1
ATOM 2552 C CA . PHE A 1 333 ? 13.008 -12.828 -14.484 1 94.75 333 PHE A CA 1
ATOM 2553 C C . PHE A 1 333 ? 13.172 -14.336 -14.336 1 94.75 333 PHE A C 1
ATOM 2555 O O . PHE A 1 333 ? 14.07 -14.805 -13.633 1 94.75 333 PHE A O 1
ATOM 2562 N N . ARG A 1 334 ? 12.211 -15.078 -14.867 1 95.06 334 ARG A N 1
ATOM 2563 C CA . ARG A 1 334 ? 12.32 -16.531 -15.039 1 95.06 334 ARG A CA 1
ATOM 2564 C C . ARG A 1 334 ? 11.969 -16.938 -16.469 1 95.06 334 ARG A C 1
ATOM 2566 O O . ARG A 1 334 ? 10.898 -16.609 -16.969 1 95.06 334 ARG A O 1
ATOM 2573 N N . ARG A 1 335 ? 12.82 -17.672 -17.047 1 95.44 335 ARG A N 1
ATOM 2574 C CA . ARG A 1 335 ? 12.641 -18.094 -18.438 1 95.44 335 ARG A CA 1
ATOM 2575 C C . ARG A 1 335 ? 11.641 -19.234 -18.547 1 95.44 335 ARG A C 1
ATOM 2577 O O . ARG A 1 335 ? 11.484 -20.016 -17.609 1 95.44 335 ARG A O 1
ATOM 2584 N N . GLY A 1 336 ? 10.859 -19.297 -19.641 1 96.69 336 GLY A N 1
ATOM 2585 C CA . GLY A 1 336 ? 10.086 -20.469 -20.031 1 96.69 336 GLY A CA 1
ATOM 2586 C C . GLY A 1 336 ? 10.852 -21.438 -20.922 1 96.69 336 GLY A C 1
ATOM 2587 O O . GLY A 1 336 ? 11.922 -21.094 -21.438 1 96.69 336 GLY A O 1
ATOM 2588 N N . TYR A 1 337 ? 10.281 -22.625 -21.078 1 97.5 337 TYR A N 1
ATOM 2589 C CA . TYR A 1 337 ? 10.977 -23.641 -21.875 1 97.5 337 TYR A CA 1
ATOM 2590 C C . TYR A 1 337 ? 9.977 -24.547 -22.594 1 97.5 337 TYR A C 1
ATOM 2592 O O . TYR A 1 337 ? 8.875 -24.781 -22.094 1 97.5 337 TYR A O 1
ATOM 2600 N N . GLU A 1 338 ? 10.352 -24.953 -23.688 1 97.88 338 GLU A N 1
ATOM 2601 C CA . GLU A 1 338 ? 9.758 -26.141 -24.328 1 97.88 338 GLU A CA 1
ATOM 2602 C C . GLU A 1 338 ? 10.695 -27.344 -24.234 1 97.88 338 GLU A C 1
ATOM 2604 O O . GLU A 1 338 ? 11.883 -27.234 -24.562 1 97.88 338 GLU A O 1
ATOM 2609 N N . ALA A 1 339 ? 10.164 -28.469 -23.844 1 98 339 ALA A N 1
ATOM 2610 C CA . ALA A 1 339 ? 10.984 -29.656 -23.641 1 98 339 ALA A CA 1
ATOM 2611 C C . ALA A 1 339 ? 11.609 -30.125 -24.953 1 98 339 ALA A C 1
ATOM 2613 O O . ALA A 1 339 ? 10.945 -30.125 -26 1 98 339 ALA A O 1
ATOM 2614 N N . GLN A 1 340 ? 12.852 -30.438 -24.906 1 96.81 340 GLN A N 1
ATOM 2615 C CA . GLN A 1 340 ? 13.539 -31.141 -26 1 96.81 340 GLN A CA 1
ATOM 2616 C C . GLN A 1 340 ? 13.766 -32.594 -25.656 1 96.81 340 GLN A C 1
ATOM 2618 O O . GLN A 1 340 ? 14.086 -32.938 -24.516 1 96.81 340 GLN A O 1
ATOM 2623 N N . GLY A 1 341 ? 13.523 -33.469 -26.609 1 97.44 341 GLY A N 1
ATOM 2624 C CA . GLY A 1 341 ? 13.719 -34.875 -26.359 1 97.44 341 GLY A CA 1
ATOM 2625 C C . GLY A 1 341 ? 12.609 -35.5 -25.516 1 97.44 341 GLY A C 1
ATOM 2626 O O . GLY A 1 341 ? 12.828 -36.5 -24.812 1 97.44 341 GLY A O 1
ATOM 2627 N N . ILE A 1 342 ? 11.414 -34.938 -25.609 1 97.81 342 ILE A N 1
ATOM 2628 C CA . ILE A 1 342 ? 10.305 -35.312 -24.75 1 97.81 342 ILE A CA 1
ATOM 2629 C C . ILE A 1 342 ? 9.609 -36.562 -25.281 1 97.81 342 ILE A C 1
ATOM 2631 O O . ILE A 1 342 ? 8.828 -37.188 -24.562 1 97.81 342 ILE A O 1
ATOM 2635 N N . GLU A 1 343 ? 9.977 -37.031 -26.469 1 97.31 343 GLU A N 1
ATOM 2636 C CA . GLU A 1 343 ? 9.188 -37.969 -27.234 1 97.31 343 GLU A CA 1
ATOM 2637 C C . GLU A 1 343 ? 9.047 -39.312 -26.484 1 97.31 343 GLU A C 1
ATOM 2639 O O . GLU A 1 343 ? 7.953 -39.875 -26.438 1 97.31 343 GLU A O 1
ATOM 2644 N N . PRO A 1 344 ? 10.141 -39.844 -25.844 1 97.94 344 PRO A N 1
ATOM 2645 C CA . PRO A 1 344 ? 9.969 -41.094 -25.125 1 97.94 344 PRO A CA 1
ATOM 2646 C C . PRO A 1 344 ? 8.953 -41 -24 1 97.94 344 PRO A C 1
ATOM 2648 O O . PRO A 1 344 ? 8.109 -41.906 -23.844 1 97.94 344 PRO A O 1
ATOM 2651 N N . LEU A 1 345 ? 9.008 -39.969 -23.281 1 98.38 345 LEU A N 1
ATOM 2652 C CA . LEU A 1 345 ? 8.062 -39.781 -22.188 1 98.38 345 LEU A CA 1
ATOM 2653 C C . LEU A 1 345 ? 6.66 -39.5 -22.719 1 98.38 345 LEU A C 1
ATOM 2655 O O . LEU A 1 345 ? 5.684 -40.062 -22.219 1 98.38 345 LEU A O 1
ATOM 2659 N N . GLN A 1 346 ? 6.555 -38.625 -23.703 1 98 346 GLN A N 1
ATOM 2660 C CA . GLN A 1 346 ? 5.27 -38.281 -24.312 1 98 346 GLN A CA 1
ATOM 2661 C C . GLN A 1 346 ? 4.582 -39.531 -24.875 1 98 346 GLN A C 1
ATOM 2663 O O . GLN A 1 346 ? 3.373 -39.719 -24.719 1 98 346 GLN A O 1
ATOM 2668 N N . ASN A 1 347 ? 5.352 -40.375 -25.516 1 97.69 347 ASN A N 1
ATOM 2669 C CA . ASN A 1 347 ? 4.809 -41.594 -26.109 1 97.69 347 ASN A CA 1
ATOM 2670 C C . ASN A 1 347 ? 4.316 -42.562 -25.047 1 97.69 347 ASN A C 1
ATOM 2672 O O . ASN A 1 347 ? 3.234 -43.125 -25.172 1 97.69 347 ASN A O 1
ATOM 2676 N N . ALA A 1 348 ? 5.16 -42.75 -24.016 1 97.88 348 ALA A N 1
ATOM 2677 C CA . ALA A 1 348 ? 4.766 -43.625 -22.922 1 97.88 348 ALA A CA 1
ATOM 2678 C C . ALA A 1 348 ? 3.479 -43.156 -22.266 1 97.88 348 ALA A C 1
ATOM 2680 O O . ALA A 1 348 ? 2.59 -43.938 -21.938 1 97.88 348 ALA A O 1
ATOM 2681 N N . LEU A 1 349 ? 3.354 -41.844 -22.078 1 98.56 349 LEU A N 1
ATOM 2682 C CA . LEU A 1 349 ? 2.178 -41.25 -21.453 1 98.56 349 LEU A CA 1
ATOM 2683 C C . LEU A 1 349 ? 0.95 -41.406 -22.344 1 98.56 349 LEU A C 1
ATOM 2685 O O . LEU A 1 349 ? -0.147 -41.688 -21.859 1 98.56 349 LEU A O 1
ATOM 2689 N N . GLU A 1 350 ? 1.16 -41.188 -23.609 1 98.12 350 GLU A N 1
ATOM 2690 C CA . GLU A 1 350 ? 0.053 -41.312 -24.547 1 98.12 350 GLU A CA 1
ATOM 2691 C C . GLU A 1 350 ? -0.536 -42.719 -24.531 1 98.12 350 GLU A C 1
ATOM 2693 O O . GLU A 1 350 ? -1.757 -42.875 -24.547 1 98.12 350 GLU A O 1
ATOM 2698 N N . VAL A 1 351 ? 0.303 -43.688 -24.5 1 97.5 351 VAL A N 1
ATOM 2699 C CA . VAL A 1 351 ? -0.144 -45.094 -24.453 1 97.5 351 VAL A CA 1
ATOM 2700 C C . VAL A 1 351 ? -0.938 -45.344 -23.172 1 97.5 351 VAL A C 1
ATOM 2702 O O . VAL A 1 351 ? -2.037 -45.875 -23.203 1 97.5 351 VAL A O 1
ATOM 2705 N N . ALA A 1 352 ? -0.332 -44.938 -22.094 1 98.06 352 ALA A N 1
ATOM 2706 C CA . ALA A 1 352 ? -0.992 -45.094 -20.797 1 98.06 352 ALA A CA 1
ATOM 2707 C C . ALA A 1 352 ? -2.334 -44.375 -20.766 1 98.06 352 ALA A C 1
ATOM 2709 O O . ALA A 1 352 ? -3.334 -44.938 -20.297 1 98.06 352 ALA A O 1
ATOM 2710 N N . HIS A 1 353 ? -2.389 -43.125 -21.234 1 98.44 353 HIS A N 1
ATOM 2711 C CA . HIS A 1 353 ? -3.592 -42.312 -21.266 1 98.44 353 HIS A CA 1
ATOM 2712 C C . HIS A 1 353 ? -4.703 -42.969 -22.062 1 98.44 353 HIS A C 1
ATOM 2714 O O . HIS A 1 353 ? -5.852 -43.031 -21.625 1 98.44 353 HIS A O 1
ATOM 2720 N N . ARG A 1 354 ? -4.379 -43.438 -23.203 1 97.94 354 ARG A N 1
ATOM 2721 C CA . ARG A 1 354 ? -5.363 -44.094 -24.062 1 97.94 354 ARG A CA 1
ATOM 2722 C C . ARG A 1 354 ? -5.953 -45.312 -23.391 1 97.94 354 ARG A C 1
ATOM 2724 O O . ARG A 1 354 ? -7.156 -45.562 -23.5 1 97.94 354 ARG A O 1
ATOM 2731 N N . GLU A 1 355 ? -5.113 -46.031 -22.797 1 96.69 355 GLU A N 1
ATOM 2732 C CA . GLU A 1 355 ? -5.559 -47.25 -22.141 1 96.69 355 GLU A CA 1
ATOM 2733 C C . GLU A 1 355 ? -6.457 -46.969 -20.953 1 96.69 355 GLU A C 1
ATOM 2735 O O . GLU A 1 355 ? -7.457 -47.656 -20.734 1 96.69 355 GLU A O 1
ATOM 2740 N N . VAL A 1 356 ? -6.152 -46 -20.188 1 97.5 356 VAL A N 1
ATOM 2741 C CA . VAL A 1 356 ? -6.809 -45.75 -18.906 1 97.5 356 VAL A CA 1
ATOM 2742 C C . VAL A 1 356 ? -8.008 -44.812 -19.125 1 97.5 356 VAL A C 1
ATOM 2744 O O . VAL A 1 356 ? -9.086 -45.062 -18.578 1 97.5 356 VAL A O 1
ATOM 2747 N N . VAL A 1 357 ? -7.785 -43.719 -19.859 1 96.94 357 VAL A N 1
ATOM 2748 C CA . VAL A 1 357 ? -8.805 -42.688 -20.031 1 96.94 357 VAL A CA 1
ATOM 2749 C C . VAL A 1 357 ? -9.734 -43.062 -21.172 1 96.94 357 VAL A C 1
ATOM 2751 O O . VAL A 1 357 ? -10.898 -42.656 -21.203 1 96.94 357 VAL A O 1
ATOM 2754 N N . GLY A 1 358 ? -9.211 -43.75 -22.172 1 96.81 358 GLY A N 1
ATOM 2755 C CA . GLY A 1 358 ? -10.07 -44.281 -23.219 1 96.81 358 GLY A CA 1
ATOM 2756 C C . GLY A 1 358 ? -10.141 -43.406 -24.453 1 96.81 358 GLY A C 1
ATOM 2757 O O . GLY A 1 358 ? -10.977 -43.656 -25.328 1 96.81 358 GLY A O 1
ATOM 2758 N N . ARG A 1 359 ? -9.344 -42.406 -24.531 1 97.12 359 ARG A N 1
ATOM 2759 C CA . ARG A 1 359 ? -9.25 -41.531 -25.672 1 97.12 359 ARG A CA 1
ATOM 2760 C C . ARG A 1 359 ? -7.852 -40.906 -25.781 1 97.12 359 ARG A C 1
ATOM 2762 O O . ARG A 1 359 ? -7.082 -40.938 -24.828 1 97.12 359 ARG A O 1
ATOM 2769 N N . PRO A 1 360 ? -7.465 -40.438 -26.938 1 97.44 360 PRO A N 1
ATOM 2770 C CA . PRO A 1 360 ? -6.172 -39.75 -27.062 1 97.44 360 PRO A CA 1
ATOM 2771 C C . PRO A 1 360 ? -6.098 -38.469 -26.234 1 97.44 360 PRO A C 1
ATOM 2773 O O . PRO A 1 360 ? -7.133 -37.875 -25.922 1 97.44 360 PRO A O 1
ATOM 2776 N N . THR A 1 361 ? -4.895 -38.094 -25.906 1 96.94 361 THR A N 1
ATOM 2777 C CA . THR A 1 361 ? -4.719 -36.812 -25.234 1 96.94 361 THR A CA 1
ATOM 2778 C C . THR A 1 361 ? -5.125 -35.656 -26.156 1 96.94 361 THR A C 1
ATOM 2780 O O . THR A 1 361 ? -5.02 -35.75 -27.375 1 96.94 361 THR A O 1
ATOM 2783 N N . GLU A 1 362 ? -5.652 -34.625 -25.578 1 95.56 362 GLU A N 1
ATOM 2784 C CA . GLU A 1 362 ? -5.957 -33.406 -26.297 1 95.56 362 GLU A CA 1
ATOM 2785 C C . GLU A 1 362 ? -4.805 -32.406 -26.188 1 95.56 362 GLU A C 1
ATOM 2787 O O . GLU A 1 362 ? -4.043 -32.406 -25.219 1 95.56 362 GLU A O 1
ATOM 2792 N N . ARG A 1 363 ? -4.719 -31.594 -27.172 1 94.69 363 ARG A N 1
ATOM 2793 C CA . ARG A 1 363 ? -3.697 -30.547 -27.156 1 94.69 363 ARG A CA 1
ATOM 2794 C C . ARG A 1 363 ? -3.975 -29.531 -26.047 1 94.69 363 ARG A C 1
ATOM 2796 O O . ARG A 1 363 ? -5.094 -29.031 -25.922 1 94.69 363 ARG A O 1
ATOM 2803 N N . PRO A 1 364 ? -2.941 -29.25 -25.281 1 94.56 364 PRO A N 1
ATOM 2804 C CA . PRO A 1 364 ? -3.166 -28.266 -24.219 1 94.56 364 PRO A CA 1
ATOM 2805 C C . PRO A 1 364 ? -3.264 -26.844 -24.766 1 94.56 364 PRO A C 1
ATOM 2807 O O . PRO A 1 364 ? -2.635 -26.516 -25.781 1 94.56 364 PRO A O 1
ATOM 2810 N N . GLY A 1 365 ? -4.078 -26 -24.109 1 91.44 365 GLY A N 1
ATOM 2811 C CA . GLY A 1 365 ? -4.25 -24.594 -24.484 1 91.44 365 GLY A CA 1
ATOM 2812 C C . GLY A 1 365 ? -3.566 -23.641 -23.516 1 91.44 365 GLY A C 1
ATOM 2813 O O . GLY A 1 365 ? -2.633 -24.031 -22.812 1 91.44 365 GLY A O 1
ATOM 2814 N N . SER A 1 366 ? -4.031 -22.438 -23.578 1 87.75 366 SER A N 1
ATOM 2815 C CA . SER A 1 366 ? -3.395 -21.344 -22.844 1 87.75 366 SER A CA 1
ATOM 2816 C C . SER A 1 366 ? -3.418 -21.609 -21.344 1 87.75 366 SER A C 1
ATOM 2818 O O . SER A 1 366 ? -2.387 -21.516 -20.672 1 87.75 366 SER A O 1
ATOM 2820 N N . PRO A 1 367 ? -4.477 -22.016 -20.734 1 85.38 367 PRO A N 1
ATOM 2821 C CA . PRO A 1 367 ? -4.473 -22.172 -19.281 1 85.38 367 PRO A CA 1
ATOM 2822 C C . PRO A 1 367 ? -3.369 -23.109 -18.797 1 85.38 367 PRO A C 1
ATOM 2824 O O . PRO A 1 367 ? -2.709 -22.828 -17.797 1 85.38 367 PRO A O 1
ATOM 2827 N N . GLU A 1 368 ? -3.08 -24.109 -19.578 1 91.38 368 GLU A N 1
ATOM 2828 C CA . GLU A 1 368 ? -2.131 -25.125 -19.141 1 91.38 368 GLU A CA 1
ATOM 2829 C C . GLU A 1 368 ? -0.698 -24.734 -19.484 1 91.38 368 GLU A C 1
ATOM 2831 O O . GLU A 1 368 ? 0.242 -25.109 -18.797 1 91.38 368 GLU A O 1
ATOM 2836 N N . CYS A 1 369 ? -0.568 -23.922 -20.547 1 95.25 369 CYS A N 1
ATOM 2837 C CA . CYS A 1 369 ? 0.775 -23.703 -21.062 1 95.25 369 CYS A CA 1
ATOM 2838 C C . CYS A 1 369 ? 1.282 -22.312 -20.688 1 95.25 369 CYS A C 1
ATOM 2840 O O . CYS A 1 369 ? 2.475 -22.031 -20.828 1 95.25 369 CYS A O 1
ATOM 2842 N N . SER A 1 370 ? 0.437 -21.484 -20.156 1 95.81 370 SER A N 1
ATOM 2843 C CA . SER A 1 370 ? 0.826 -20.094 -19.953 1 95.81 370 SER A CA 1
ATOM 2844 C C . SER A 1 370 ? 1.237 -19.844 -18.5 1 95.81 370 SER A C 1
ATOM 2846 O O . SER A 1 370 ? 1.279 -18.703 -18.062 1 95.81 370 SER A O 1
ATOM 2848 N N . MET A 1 371 ? 1.535 -20.953 -17.828 1 93.94 371 MET A N 1
ATOM 2849 C CA . MET A 1 371 ? 1.975 -20.906 -16.438 1 93.94 371 MET A CA 1
ATOM 2850 C C . MET A 1 371 ? 3.473 -21.172 -16.328 1 93.94 371 MET A C 1
ATOM 2852 O O . MET A 1 371 ? 4.074 -21.734 -17.25 1 93.94 371 MET A O 1
ATOM 2856 N N . TRP A 1 372 ? 3.982 -20.625 -15.297 1 94.19 372 TRP A N 1
ATOM 2857 C CA . TRP A 1 372 ? 5.305 -21.094 -14.891 1 94.19 372 TRP A CA 1
ATOM 2858 C C . TRP A 1 372 ? 5.199 -22.156 -13.797 1 94.19 372 TRP A C 1
ATOM 2860 O O . TRP A 1 372 ? 4.586 -21.906 -12.75 1 94.19 372 TRP A O 1
ATOM 2870 N N . ARG A 1 373 ? 5.676 -23.312 -13.961 1 94.94 373 ARG A N 1
ATOM 2871 C CA . ARG A 1 373 ? 5.68 -24.406 -12.992 1 94.94 373 ARG A CA 1
ATOM 2872 C C . ARG A 1 373 ? 7.039 -25.094 -12.945 1 94.94 373 ARG A C 1
ATOM 2874 O O . ARG A 1 373 ? 7.98 -24.656 -13.609 1 94.94 373 ARG A O 1
ATOM 2881 N N . ASP A 1 374 ? 7.164 -26.078 -12.148 1 95.94 374 ASP A N 1
ATOM 2882 C CA . ASP A 1 374 ? 8.406 -26.812 -11.906 1 95.94 374 ASP A CA 1
ATOM 2883 C C . ASP A 1 374 ? 8.852 -27.562 -13.156 1 95.94 374 ASP A C 1
ATOM 2885 O O . ASP A 1 374 ? 9.992 -28.031 -13.234 1 95.94 374 ASP A O 1
ATOM 2889 N N . THR A 1 375 ? 8.039 -27.641 -14.148 1 96.94 375 THR A N 1
ATOM 2890 C CA . THR A 1 375 ? 8.438 -28.203 -15.43 1 96.94 375 THR A CA 1
ATOM 2891 C C . THR A 1 375 ? 9.586 -27.422 -16.047 1 96.94 375 THR A C 1
ATOM 2893 O O . THR A 1 375 ? 10.461 -27.984 -16.688 1 96.94 375 THR A O 1
ATOM 2896 N N . ASN A 1 376 ? 9.609 -26.125 -15.781 1 96.56 376 ASN A N 1
ATOM 2897 C CA . ASN A 1 376 ? 10.609 -25.25 -16.375 1 96.56 376 ASN A CA 1
ATOM 2898 C C . ASN A 1 376 ? 12 -25.531 -15.805 1 96.56 376 ASN A C 1
ATOM 2900 O O . ASN A 1 376 ? 12.961 -25.656 -16.562 1 96.56 376 ASN A O 1
ATOM 2904 N N . PRO A 1 377 ? 12.18 -25.688 -14.5 1 95.62 377 PRO A N 1
ATOM 2905 C CA . PRO A 1 377 ? 13.516 -26.016 -14 1 95.62 377 PRO A CA 1
ATOM 2906 C C . PRO A 1 377 ? 14.039 -27.344 -14.539 1 95.62 377 PRO A C 1
ATOM 2908 O O . PRO A 1 377 ? 15.234 -27.5 -14.797 1 95.62 377 PRO A O 1
ATOM 2911 N N . TYR A 1 378 ? 13.227 -28.344 -14.703 1 97.25 378 TYR A N 1
ATOM 2912 C CA . TYR A 1 378 ? 13.648 -29.609 -15.297 1 97.25 378 TYR A CA 1
ATOM 2913 C C . TYR A 1 378 ? 14.156 -29.406 -16.719 1 97.25 378 TYR A C 1
ATOM 2915 O O . TYR A 1 378 ? 15.266 -29.828 -17.062 1 97.25 378 TYR A O 1
ATOM 2923 N N . ASN A 1 379 ? 13.359 -28.75 -17.484 1 97.44 379 ASN A N 1
ATOM 2924 C CA . ASN A 1 379 ? 13.742 -28.531 -18.875 1 97.44 379 ASN A CA 1
ATOM 2925 C C . ASN A 1 379 ? 14.977 -27.625 -18.984 1 97.44 379 ASN A C 1
ATOM 2927 O O . ASN A 1 379 ? 15.82 -27.828 -19.844 1 97.44 379 ASN A O 1
ATOM 2931 N N . GLU A 1 380 ? 15.07 -26.641 -18.141 1 95.06 380 GLU A N 1
ATOM 2932 C CA . GLU A 1 380 ? 16.25 -25.781 -18.078 1 95.06 380 GLU A CA 1
ATOM 2933 C C . GLU A 1 380 ? 17.516 -26.594 -17.859 1 95.06 380 GLU A C 1
ATOM 2935 O O . GLU A 1 380 ? 18.562 -26.297 -18.453 1 95.06 380 GLU A O 1
ATOM 2940 N N . LEU A 1 381 ? 17.391 -27.609 -17.031 1 94.56 381 LEU A N 1
ATOM 2941 C CA . LEU A 1 381 ? 18.547 -28.406 -16.656 1 94.56 381 LEU A CA 1
ATOM 2942 C C . LEU A 1 381 ? 18.75 -29.562 -17.625 1 94.56 381 LEU A C 1
ATOM 2944 O O . LEU A 1 381 ? 19.594 -30.438 -17.391 1 94.56 381 LEU A O 1
ATOM 2948 N N . GLY A 1 382 ? 17.938 -29.641 -18.656 1 95.56 382 GLY A N 1
ATOM 2949 C CA . GLY A 1 382 ? 18.125 -30.609 -19.719 1 95.56 382 GLY A CA 1
ATOM 2950 C C . GLY A 1 382 ? 17.422 -31.922 -19.469 1 95.56 382 GLY A C 1
ATOM 2951 O O . GLY A 1 382 ? 17.75 -32.938 -20.094 1 95.56 382 GLY A O 1
ATOM 2952 N N . ILE A 1 383 ? 16.594 -31.938 -18.516 1 97.31 383 ILE A N 1
ATOM 2953 C CA . ILE A 1 383 ? 15.781 -33.125 -18.25 1 97.31 383 ILE A CA 1
ATOM 2954 C C . ILE A 1 383 ? 14.414 -32.969 -18.906 1 97.31 383 ILE A C 1
ATOM 2956 O O . ILE A 1 383 ? 13.57 -32.188 -18.438 1 97.31 383 ILE A O 1
ATOM 2960 N N . PRO A 1 384 ? 14.188 -33.656 -20 1 98.25 384 PRO A N 1
ATOM 2961 C CA . PRO A 1 384 ? 12.898 -33.5 -20.672 1 98.25 384 PRO A CA 1
ATOM 2962 C C . PRO A 1 384 ? 11.719 -33.781 -19.75 1 98.25 384 PRO A C 1
ATOM 2964 O O . PRO A 1 384 ? 11.648 -34.844 -19.125 1 98.25 384 PRO A O 1
ATOM 2967 N N . SER A 1 385 ? 10.797 -32.781 -19.719 1 98.25 385 SER A N 1
ATOM 2968 C CA . SER A 1 385 ? 9.711 -32.875 -18.75 1 98.25 385 SER A CA 1
ATOM 2969 C C . SER A 1 385 ? 8.406 -32.344 -19.328 1 98.25 385 SER A C 1
ATOM 2971 O O . SER A 1 385 ? 8.43 -31.516 -20.266 1 98.25 385 SER A O 1
ATOM 2973 N N . LEU A 1 386 ? 7.281 -32.812 -18.828 1 98.31 386 LEU A N 1
ATOM 2974 C CA . LEU A 1 386 ? 5.953 -32.312 -19.141 1 98.31 386 LEU A CA 1
ATOM 2975 C C . LEU A 1 386 ? 5.07 -32.25 -17.891 1 98.31 386 LEU A C 1
ATOM 2977 O O . LEU A 1 386 ? 5.398 -32.875 -16.875 1 98.31 386 LEU A O 1
ATOM 2981 N N . THR A 1 387 ? 4.012 -31.469 -17.938 1 98.12 387 THR A N 1
ATOM 2982 C CA . THR A 1 387 ? 3.002 -31.375 -16.891 1 98.12 387 THR A CA 1
ATOM 2983 C C . THR A 1 387 ? 1.747 -32.156 -17.281 1 98.12 387 THR A C 1
ATOM 2985 O O . THR A 1 387 ? 1.291 -32.062 -18.422 1 98.12 387 THR A O 1
ATOM 2988 N N . TYR A 1 388 ? 1.268 -32.938 -16.359 1 98.31 388 TYR A N 1
ATOM 2989 C CA . TYR A 1 388 ? 0.084 -33.75 -16.641 1 98.31 388 TYR A CA 1
ATOM 2990 C C . TYR A 1 388 ? -0.626 -34.156 -15.352 1 98.31 388 TYR A C 1
ATOM 2992 O O . TYR A 1 388 ? 0.017 -34.562 -14.383 1 98.31 388 TYR A O 1
ATOM 3000 N N . GLY A 1 389 ? -1.933 -34.031 -15.344 1 97.62 389 GLY A N 1
ATOM 3001 C CA . GLY A 1 389 ? -2.742 -34.469 -14.219 1 97.62 389 GLY A CA 1
ATOM 3002 C C . GLY A 1 389 ? -4.23 -34.312 -14.461 1 97.62 389 GLY A C 1
ATOM 3003 O O . GLY A 1 389 ? -4.652 -33.906 -15.539 1 97.62 389 GLY A O 1
ATOM 3004 N N . CYS A 1 390 ? -5.012 -34.688 -13.469 1 95.81 390 CYS A N 1
ATOM 3005 C CA . CYS A 1 390 ? -6.465 -34.688 -13.594 1 95.81 390 CYS A CA 1
ATOM 3006 C C . CYS A 1 390 ? -7.031 -33.281 -13.305 1 95.81 390 CYS A C 1
ATOM 3008 O O . CYS A 1 390 ? -6.379 -32.469 -12.648 1 95.81 390 CYS A O 1
ATOM 3010 N N . GLY A 1 391 ? -8.219 -33.031 -13.867 1 92.19 391 GLY A N 1
ATOM 3011 C CA . GLY A 1 391 ? -9.055 -31.906 -13.484 1 92.19 391 GLY A CA 1
ATOM 3012 C C . GLY A 1 391 ? -8.477 -30.562 -13.898 1 92.19 391 GLY A C 1
ATOM 3013 O O . GLY A 1 391 ? -7.395 -30.5 -14.477 1 92.19 391 GLY A O 1
ATOM 3014 N N . GLY A 1 392 ? -9.289 -29.5 -13.625 1 89.12 392 GLY A N 1
ATOM 3015 C CA . GLY A 1 392 ? -8.891 -28.125 -13.883 1 89.12 392 GLY A CA 1
ATOM 3016 C C . GLY A 1 392 ? -8.164 -27.484 -12.719 1 89.12 392 GLY A C 1
ATOM 3017 O O . GLY A 1 392 ? -8.219 -27.984 -11.594 1 89.12 392 GLY A O 1
ATOM 3018 N N . GLY A 1 393 ? -7.551 -26.375 -13.039 1 87.75 393 GLY A N 1
ATOM 3019 C CA . GLY A 1 393 ? -6.719 -25.719 -12.039 1 87.75 393 GLY A CA 1
ATOM 3020 C C . GLY A 1 393 ? -7.5 -24.812 -11.117 1 87.75 393 GLY A C 1
ATOM 3021 O O . GLY A 1 393 ? -8.523 -24.25 -11.516 1 87.75 393 GLY A O 1
ATOM 3022 N N . ALA A 1 394 ? -6.918 -24.578 -9.977 1 81.25 394 ALA A N 1
ATOM 3023 C CA . ALA A 1 394 ? -7.492 -23.688 -8.969 1 81.25 394 ALA A CA 1
ATOM 3024 C C . ALA A 1 394 ? -7.484 -22.234 -9.453 1 81.25 394 ALA A C 1
ATOM 3026 O O . ALA A 1 394 ? -8.344 -21.438 -9.07 1 81.25 394 ALA A O 1
ATOM 3027 N N . GLY A 1 395 ? -6.609 -21.969 -10.273 1 80.56 395 GLY A N 1
ATOM 3028 C CA . GLY A 1 395 ? -6.488 -20.609 -10.773 1 80.56 395 GLY A CA 1
ATOM 3029 C C . GLY A 1 395 ? -7.691 -20.172 -11.586 1 80.56 395 GLY A C 1
ATOM 3030 O O . GLY A 1 395 ? -7.961 -18.969 -11.695 1 80.56 395 GLY A O 1
ATOM 3031 N N . GLY A 1 396 ? -8.32 -21.141 -12.133 1 80.06 396 GLY A N 1
ATOM 3032 C CA . GLY A 1 396 ? -9.523 -20.859 -12.891 1 80.06 396 GLY A CA 1
ATOM 3033 C C . GLY A 1 396 ? -10.789 -20.938 -12.055 1 80.06 396 GLY A C 1
ATOM 3034 O O . GLY A 1 396 ? -11.891 -20.719 -12.555 1 80.06 396 GLY A O 1
ATOM 3035 N N . GLY A 1 397 ? -10.617 -21.344 -10.812 1 84 397 GLY A N 1
ATOM 3036 C CA . GLY A 1 397 ? -11.758 -21.375 -9.922 1 84 397 GLY A CA 1
ATOM 3037 C C . GLY A 1 397 ? -12.172 -22.781 -9.523 1 84 397 GLY A C 1
ATOM 3038 O O . GLY A 1 397 ? -13.117 -22.953 -8.75 1 84 397 GLY A O 1
ATOM 3039 N N . ASN A 1 398 ? -11.43 -23.734 -9.969 1 91.06 398 ASN A N 1
ATOM 3040 C CA . ASN A 1 398 ? -11.758 -25.109 -9.57 1 91.06 398 ASN A CA 1
ATOM 3041 C C . ASN A 1 398 ? -11.461 -25.344 -8.094 1 91.06 398 ASN A C 1
ATOM 3043 O O . ASN A 1 398 ? -10.422 -24.922 -7.586 1 91.06 398 ASN A O 1
ATOM 3047 N N . THR A 1 399 ? -12.398 -26.062 -7.418 1 95.06 399 THR A N 1
ATOM 3048 C CA . THR A 1 399 ? -12.219 -26.219 -5.977 1 95.06 399 THR A CA 1
ATOM 3049 C C . THR A 1 399 ? -12.227 -27.688 -5.578 1 95.06 399 THR A C 1
ATOM 3051 O O . THR A 1 399 ? -12.188 -28.016 -4.387 1 95.06 399 THR A O 1
ATOM 3054 N N . TYR A 1 400 ? -12.297 -28.609 -6.613 1 97.38 400 TYR A N 1
ATOM 3055 C CA . TYR A 1 400 ? -12.328 -30.031 -6.258 1 97.38 400 TYR A CA 1
ATOM 3056 C C . TYR A 1 400 ? -11.812 -30.891 -7.406 1 97.38 400 TYR A C 1
ATOM 3058 O O . TYR A 1 400 ? -11.711 -30.422 -8.547 1 97.38 400 TYR A O 1
ATOM 3066 N N . PHE A 1 401 ? -11.477 -32.125 -7.102 1 98.12 401 PHE A N 1
ATOM 3067 C CA . PHE A 1 401 ? -11.227 -33.188 -8.078 1 98.12 401 PHE A CA 1
ATOM 3068 C C . PHE A 1 401 ? -12.203 -34.344 -7.883 1 98.12 401 PHE A C 1
ATOM 3070 O O . PHE A 1 401 ? -12.625 -34.625 -6.758 1 98.12 401 PHE A O 1
ATOM 3077 N N . LEU A 1 402 ? -12.562 -34.969 -8.961 1 98.19 402 LEU A N 1
ATOM 3078 C CA . LEU A 1 402 ? -13.266 -36.219 -8.875 1 98.19 402 LEU A CA 1
ATOM 3079 C C . LEU A 1 402 ? -12.32 -37.344 -8.469 1 98.19 402 LEU A C 1
ATOM 3081 O O . LEU A 1 402 ? -11.234 -37.5 -9.031 1 98.19 402 LEU A O 1
ATOM 3085 N N . VAL A 1 403 ? -12.773 -38.188 -7.535 1 98.5 403 VAL A N 1
ATOM 3086 C CA . VAL A 1 403 ? -11.961 -39.312 -7.07 1 98.5 403 VAL A CA 1
ATOM 3087 C C . VAL A 1 403 ? -11.641 -40.25 -8.242 1 98.5 403 VAL A C 1
ATOM 3089 O O . VAL A 1 403 ? -10.516 -40.719 -8.367 1 98.5 403 VAL A O 1
ATOM 3092 N N . ASP A 1 404 ? -12.57 -40.438 -9.078 1 98.38 404 ASP A N 1
ATOM 3093 C CA . ASP A 1 404 ? -12.375 -41.312 -10.242 1 98.38 404 ASP A CA 1
ATOM 3094 C C . ASP A 1 404 ? -11.266 -40.75 -11.148 1 98.38 404 ASP A C 1
ATOM 3096 O O . ASP A 1 404 ? -10.477 -41.531 -11.695 1 98.38 404 ASP A O 1
ATOM 3100 N N . ASP A 1 405 ? -11.289 -39.5 -11.336 1 98.5 405 ASP A N 1
ATOM 3101 C CA . ASP A 1 405 ? -10.266 -38.906 -12.18 1 98.5 405 ASP A CA 1
ATOM 3102 C C . ASP A 1 405 ? -8.883 -39 -11.523 1 98.5 405 ASP A C 1
ATOM 3104 O O . ASP A 1 405 ? -7.879 -39.156 -12.211 1 98.5 405 ASP A O 1
ATOM 3108 N N . MET A 1 406 ? -8.867 -38.875 -10.242 1 98.69 406 MET A N 1
ATOM 3109 C CA . MET A 1 406 ? -7.602 -39 -9.531 1 98.69 406 MET A CA 1
ATOM 3110 C C . MET A 1 406 ? -7.074 -40.438 -9.656 1 98.69 406 MET A C 1
ATOM 3112 O O . MET A 1 406 ? -5.875 -40.656 -9.836 1 98.69 406 MET A O 1
ATOM 3116 N N . LEU A 1 407 ? -7.941 -41.375 -9.539 1 98.62 407 LEU A N 1
ATOM 3117 C CA . LEU A 1 407 ? -7.539 -42.75 -9.703 1 98.62 407 LEU A CA 1
ATOM 3118 C C . LEU A 1 407 ? -7.023 -43 -11.109 1 98.62 407 LEU A C 1
ATOM 3120 O O . LEU A 1 407 ? -6.043 -43.719 -11.297 1 98.62 407 LEU A O 1
ATOM 3124 N N . LYS A 1 408 ? -7.691 -42.469 -12.086 1 98.62 408 LYS A N 1
ATOM 3125 C CA . LYS A 1 408 ? -7.207 -42.562 -13.453 1 98.62 408 LYS A CA 1
ATOM 3126 C C . LYS A 1 408 ? -5.805 -42 -13.586 1 98.62 408 LYS A C 1
ATOM 3128 O O . LYS A 1 408 ? -4.945 -42.562 -14.25 1 98.62 408 LYS A O 1
ATOM 3133 N N . ALA A 1 409 ? -5.648 -40.812 -13.023 1 98.81 409 ALA A N 1
ATOM 3134 C CA . ALA A 1 409 ? -4.324 -40.219 -13.07 1 98.81 409 ALA A CA 1
ATOM 3135 C C . ALA A 1 409 ? -3.266 -41.125 -12.477 1 98.81 409 ALA A C 1
ATOM 3137 O O . ALA A 1 409 ? -2.199 -41.312 -13.062 1 98.81 409 ALA A O 1
ATOM 3138 N N . ALA A 1 410 ? -3.541 -41.719 -11.305 1 98.88 410 ALA A N 1
ATOM 3139 C CA . ALA A 1 410 ? -2.609 -42.656 -10.672 1 98.88 410 ALA A CA 1
ATOM 3140 C C . ALA A 1 410 ? -2.285 -43.812 -11.602 1 98.88 410 ALA A C 1
ATOM 3142 O O . ALA A 1 410 ? -1.129 -44.219 -11.703 1 98.88 410 ALA A O 1
ATOM 3143 N N . LYS A 1 411 ? -3.254 -44.312 -12.242 1 98.75 411 LYS A N 1
ATOM 3144 C CA . LYS A 1 411 ? -3.068 -45.406 -13.172 1 98.75 411 LYS A CA 1
ATOM 3145 C C . LYS A 1 411 ? -2.189 -45 -14.344 1 98.75 411 LYS A C 1
ATOM 3147 O O . LYS A 1 411 ? -1.302 -45.75 -14.758 1 98.75 411 LYS A O 1
ATOM 3152 N N . VAL A 1 412 ? -2.455 -43.844 -14.883 1 98.81 412 VAL A N 1
ATOM 3153 C CA . VAL A 1 412 ? -1.652 -43.344 -15.992 1 98.81 412 VAL A CA 1
ATOM 3154 C C . VAL A 1 412 ? -0.199 -43.188 -15.547 1 98.81 412 VAL A C 1
ATOM 3156 O O . VAL A 1 412 ? 0.723 -43.531 -16.281 1 98.81 412 VAL A O 1
ATOM 3159 N N . TYR A 1 413 ? -0.005 -42.625 -14.352 1 98.88 413 TYR A N 1
ATOM 3160 C CA . TYR A 1 413 ? 1.348 -42.469 -13.828 1 98.88 413 TYR A CA 1
ATOM 3161 C C . TYR A 1 413 ? 2.066 -43.781 -13.727 1 98.88 413 TYR A C 1
ATOM 3163 O O . TYR A 1 413 ? 3.201 -43.938 -14.188 1 98.88 413 TYR A O 1
ATOM 3171 N N . ALA A 1 414 ? 1.414 -44.781 -13.172 1 98.69 414 ALA A N 1
ATOM 3172 C CA . ALA A 1 414 ? 2.02 -46.094 -12.992 1 98.69 414 ALA A CA 1
ATOM 3173 C C . ALA A 1 414 ? 2.357 -46.75 -14.336 1 98.69 414 ALA A C 1
ATOM 3175 O O . ALA A 1 414 ? 3.463 -47.25 -14.523 1 98.69 414 ALA A O 1
ATOM 3176 N N . MET A 1 415 ? 1.43 -46.656 -15.227 1 98.19 415 MET A N 1
ATOM 3177 C CA . MET A 1 415 ? 1.635 -47.281 -16.531 1 98.19 415 MET A CA 1
ATOM 3178 C C . MET A 1 415 ? 2.738 -46.562 -17.312 1 98.19 415 MET A C 1
ATOM 3180 O O . MET A 1 415 ? 3.508 -47.188 -18.031 1 98.19 415 MET A O 1
ATOM 3184 N N . THR A 1 416 ? 2.758 -45.25 -17.234 1 98.56 416 THR A N 1
ATOM 3185 C CA . THR A 1 416 ? 3.822 -44.5 -17.875 1 98.56 416 THR A CA 1
ATOM 3186 C C . THR A 1 416 ? 5.188 -44.906 -17.328 1 98.56 416 THR A C 1
ATOM 3188 O O . THR A 1 416 ? 6.125 -45.125 -18.109 1 98.56 416 THR A O 1
ATOM 3191 N N . ALA A 1 417 ? 5.262 -45.062 -16.047 1 98.44 417 ALA A N 1
ATOM 3192 C CA . ALA A 1 417 ? 6.512 -45.5 -15.43 1 98.44 417 ALA A CA 1
ATOM 3193 C C . ALA A 1 417 ? 6.898 -46.906 -15.906 1 98.44 417 ALA A C 1
ATOM 3195 O O . ALA A 1 417 ? 8.062 -47.156 -16.219 1 98.44 417 ALA A O 1
ATOM 3196 N N . MET A 1 418 ? 5.973 -47.781 -15.961 1 97.69 418 MET A N 1
ATOM 3197 C CA . MET A 1 418 ? 6.227 -49.156 -16.359 1 97.69 418 MET A CA 1
ATOM 3198 C C . MET A 1 418 ? 6.742 -49.219 -17.797 1 97.69 418 MET A C 1
ATOM 3200 O O . MET A 1 418 ? 7.57 -50.062 -18.125 1 97.69 418 MET A O 1
ATOM 3204 N N . ASP A 1 419 ? 6.215 -48.344 -18.578 1 96.81 419 ASP A N 1
ATOM 3205 C CA . ASP A 1 419 ? 6.645 -48.312 -19.969 1 96.81 419 ASP A CA 1
ATOM 3206 C C . ASP A 1 419 ? 8.008 -47.656 -20.125 1 96.81 419 ASP A C 1
ATOM 3208 O O . ASP A 1 419 ? 8.945 -48.25 -20.656 1 96.81 419 ASP A O 1
ATOM 3212 N N . LEU A 1 420 ? 8.172 -46.5 -19.609 1 97.62 420 LEU A N 1
ATOM 3213 C CA . LEU A 1 420 ? 9.344 -45.656 -19.812 1 97.62 420 LEU A CA 1
ATOM 3214 C C . LEU A 1 420 ? 10.555 -46.25 -19.094 1 97.62 420 LEU A C 1
ATOM 3216 O O . LEU A 1 420 ? 11.656 -46.281 -19.641 1 97.62 420 LEU A O 1
ATOM 3220 N N . CYS A 1 421 ? 10.359 -46.719 -17.891 1 97.19 421 CYS A N 1
ATOM 3221 C CA . CYS A 1 421 ? 11.477 -47.125 -17.047 1 97.19 421 CYS A CA 1
ATOM 3222 C C . CYS A 1 421 ? 12.016 -48.469 -17.484 1 97.19 421 CYS A C 1
ATOM 3224 O O . CYS A 1 421 ? 13.07 -48.906 -17.016 1 97.19 421 CYS A O 1
ATOM 3226 N N . ASN A 1 422 ? 11.398 -49.094 -18.359 1 95.38 422 ASN A N 1
ATOM 3227 C CA . ASN A 1 422 ? 11.898 -50.375 -18.891 1 95.38 422 ASN A CA 1
ATOM 3228 C C . ASN A 1 422 ? 12.523 -50.188 -20.266 1 95.38 422 ASN A C 1
ATOM 3230 O O . ASN A 1 422 ? 12.922 -51.188 -20.906 1 95.38 422 ASN A O 1
ATOM 3234 N N . ARG A 1 423 ? 12.617 -48.969 -20.641 1 92.94 423 ARG A N 1
ATOM 3235 C CA . ARG A 1 423 ? 13.336 -48.625 -21.859 1 92.94 423 ARG A CA 1
ATOM 3236 C C . ARG A 1 423 ? 14.75 -48.156 -21.547 1 92.94 423 ARG A C 1
ATOM 3238 O O . ARG A 1 423 ? 15.016 -47.656 -20.453 1 92.94 423 ARG A O 1
ATOM 3245 N N . THR A 1 424 ? 15.641 -48.344 -22.578 1 87.88 424 THR A N 1
ATOM 3246 C CA . THR A 1 424 ? 17 -47.812 -22.453 1 87.88 424 THR A CA 1
ATOM 3247 C C . THR A 1 424 ? 17.016 -46.312 -22.625 1 87.88 424 THR A C 1
ATOM 3249 O O . THR A 1 424 ? 16.344 -45.781 -23.516 1 87.88 424 THR A O 1
ATOM 3252 N N . PRO A 1 425 ? 17.734 -45.656 -21.797 1 85.12 425 PRO A N 1
ATOM 3253 C CA . PRO A 1 425 ? 17.766 -44.219 -21.875 1 85.12 425 PRO A CA 1
ATOM 3254 C C . PRO A 1 425 ? 18.312 -43.688 -23.203 1 85.12 425 PRO A C 1
ATOM 3256 O O . PRO A 1 425 ? 19.125 -44.375 -23.828 1 85.12 425 PRO A O 1
ATOM 3259 N N . MET B 1 1 ? -4.449 50.375 29.203 1 53.19 1 MET B N 1
ATOM 3260 C CA . MET B 1 1 ? -3.57 50.375 28.031 1 53.19 1 MET B CA 1
ATOM 3261 C C . MET B 1 1 ? -2.127 50.656 28.438 1 53.19 1 MET B C 1
ATOM 3263 O O . MET B 1 1 ? -1.873 51.406 29.375 1 53.19 1 MET B O 1
ATOM 3267 N N . ALA B 1 2 ? -1.229 49.625 28.141 1 62.28 2 ALA B N 1
ATOM 3268 C CA . ALA B 1 2 ? 0.164 49.938 28.469 1 62.28 2 ALA B CA 1
ATOM 3269 C C . ALA B 1 2 ? 0.546 51.344 28.031 1 62.28 2 ALA B C 1
ATOM 3271 O O . ALA B 1 2 ? 0.168 51.781 26.938 1 62.28 2 ALA B O 1
ATOM 3272 N N . GLY B 1 3 ? 1.06 52.094 28.969 1 73.88 3 GLY B N 1
ATOM 3273 C CA . GLY B 1 3 ? 1.462 53.469 28.625 1 73.88 3 GLY B CA 1
ATOM 3274 C C . GLY B 1 3 ? 2.42 53.5 27.438 1 73.88 3 GLY B C 1
ATOM 3275 O O . GLY B 1 3 ? 3.135 52.531 27.172 1 73.88 3 GLY B O 1
ATOM 3276 N N . SER B 1 4 ? 2.277 54.469 26.547 1 77.69 4 SER B N 1
ATOM 3277 C CA . SER B 1 4 ? 3.09 54.688 25.359 1 77.69 4 SER B CA 1
ATOM 3278 C C . SER B 1 4 ? 4.57 54.469 25.641 1 77.69 4 SER B C 1
ATOM 3280 O O . SER B 1 4 ? 5.301 53.938 24.812 1 77.69 4 SER B O 1
ATOM 3282 N N . ASN B 1 5 ? 4.926 54.75 26.859 1 84.69 5 ASN B N 1
ATOM 3283 C CA . ASN B 1 5 ? 6.332 54.594 27.219 1 84.69 5 ASN B CA 1
ATOM 3284 C C . ASN B 1 5 ? 6.707 53.125 27.391 1 84.69 5 ASN B C 1
ATOM 3286 O O . ASN B 1 5 ? 7.812 52.688 27.047 1 84.69 5 ASN B O 1
ATOM 3290 N N . ASP B 1 6 ? 5.844 52.344 27.969 1 89.38 6 ASP B N 1
ATOM 3291 C CA . ASP B 1 6 ? 6.086 50.938 28.156 1 89.38 6 ASP B CA 1
ATOM 3292 C C . ASP B 1 6 ? 6.176 50.219 26.812 1 89.38 6 ASP B C 1
ATOM 3294 O O . ASP B 1 6 ? 7.031 49.344 26.625 1 89.38 6 ASP B O 1
ATOM 3298 N N . VAL B 1 7 ? 5.371 50.656 25.906 1 93.31 7 VAL B N 1
ATOM 3299 C CA . VAL B 1 7 ? 5.367 50.031 24.578 1 93.31 7 VAL B CA 1
ATOM 3300 C C . VAL B 1 7 ? 6.684 50.344 23.859 1 93.31 7 VAL B C 1
ATOM 3302 O O . VAL B 1 7 ? 7.289 49.438 23.266 1 93.31 7 VAL B O 1
ATOM 3305 N N . ALA B 1 8 ? 7.094 51.562 23.953 1 94.69 8 ALA B N 1
ATOM 3306 C CA . ALA B 1 8 ? 8.344 51.969 23.312 1 94.69 8 ALA B CA 1
ATOM 3307 C C . ALA B 1 8 ? 9.523 51.188 23.875 1 94.69 8 ALA B C 1
ATOM 3309 O O . ALA B 1 8 ? 10.438 50.812 23.125 1 94.69 8 ALA B O 1
ATOM 3310 N N . LYS B 1 9 ? 9.516 50.969 25.125 1 96 9 LYS B N 1
ATOM 3311 C CA . LYS B 1 9 ? 10.594 50.219 25.781 1 96 9 LYS B CA 1
ATOM 3312 C C . LYS B 1 9 ? 10.625 48.781 25.297 1 96 9 LYS B C 1
ATOM 3314 O O . LYS B 1 9 ? 11.695 48.219 25.016 1 96 9 LYS B O 1
ATOM 3319 N N . VAL B 1 10 ? 9.508 48.219 25.281 1 97.06 10 VAL B N 1
ATOM 3320 C CA . VAL B 1 10 ? 9.414 46.812 24.828 1 97.06 10 VAL B CA 1
ATOM 3321 C C . VAL B 1 10 ? 9.836 46.719 23.359 1 97.06 10 VAL B C 1
ATOM 3323 O O . VAL B 1 10 ? 10.57 45.812 22.984 1 97.06 10 VAL B O 1
ATOM 3326 N N . MET B 1 11 ? 9.453 47.656 22.484 1 97 11 MET B N 1
ATOM 3327 C CA . MET B 1 11 ? 9.812 47.656 21.062 1 97 11 MET B CA 1
ATOM 3328 C C . MET B 1 11 ? 11.32 47.812 20.891 1 97 11 MET B C 1
ATOM 3330 O O . MET B 1 11 ? 11.922 47.125 20.062 1 97 11 MET B O 1
ATOM 3334 N N . LYS B 1 12 ? 11.867 48.625 21.672 1 96.88 12 LYS B N 1
ATOM 3335 C CA . LYS B 1 12 ? 13.312 48.844 21.625 1 96.88 12 LYS B CA 1
ATOM 3336 C C . LYS B 1 12 ? 14.047 47.562 22.047 1 96.88 12 LYS B C 1
ATOM 3338 O O . LYS B 1 12 ? 15.07 47.188 21.453 1 96.88 12 LYS B O 1
ATOM 3343 N N . THR B 1 13 ? 13.555 46.969 23.125 1 97.94 13 THR B N 1
ATOM 3344 C CA . THR B 1 13 ? 14.141 45.719 23.594 1 97.94 13 THR B CA 1
ATOM 3345 C C . THR B 1 13 ? 14.102 44.688 22.484 1 97.94 13 THR B C 1
ATOM 3347 O O . THR B 1 13 ? 15.086 43.969 22.266 1 97.94 13 THR B O 1
ATOM 3350 N N . LEU B 1 14 ? 13.023 44.625 21.781 1 98.38 14 LEU B N 1
ATOM 3351 C CA . LEU B 1 14 ? 12.852 43.625 20.703 1 98.38 14 LEU B CA 1
ATOM 3352 C C . LEU B 1 14 ? 13.797 43.938 19.547 1 98.38 14 LEU B C 1
ATOM 3354 O O . LEU B 1 14 ? 14.32 43.031 18.906 1 98.38 14 LEU B O 1
ATOM 3358 N N . ASP B 1 15 ? 13.984 45.156 19.281 1 97.75 15 ASP B N 1
ATOM 3359 C CA . ASP B 1 15 ? 14.938 45.562 18.234 1 97.75 15 ASP B CA 1
ATOM 3360 C C . ASP B 1 15 ? 16.328 45 18.531 1 97.75 15 ASP B C 1
ATOM 3362 O O . ASP B 1 15 ? 17.062 44.625 17.609 1 97.75 15 ASP B O 1
ATOM 3366 N N . GLY B 1 16 ? 16.656 44.875 19.719 1 97.94 16 GLY B N 1
ATOM 3367 C CA . GLY B 1 16 ? 17.953 44.406 20.141 1 97.94 16 GLY B CA 1
ATOM 3368 C C . GLY B 1 16 ? 18.031 42.875 20.203 1 97.94 16 GLY B C 1
ATOM 3369 O O . GLY B 1 16 ? 19.094 42.312 20.5 1 97.94 16 GLY B O 1
ATOM 3370 N N . MET B 1 17 ? 17 42.219 19.844 1 98.38 17 MET B N 1
ATOM 3371 C CA . MET B 1 17 ? 16.938 40.781 20.047 1 98.38 17 MET B CA 1
ATOM 3372 C C . MET B 1 17 ? 16.938 40.062 18.703 1 98.38 17 MET B C 1
ATOM 3374 O O . MET B 1 17 ? 16.625 38.875 18.641 1 98.38 17 MET B O 1
ATOM 3378 N N . ARG B 1 18 ? 17.297 40.75 17.672 1 98.19 18 ARG B N 1
ATOM 3379 C CA . ARG B 1 18 ? 17.328 40.156 16.344 1 98.19 18 ARG B CA 1
ATOM 3380 C C . ARG B 1 18 ? 18.188 38.906 16.312 1 98.19 18 ARG B C 1
ATOM 3382 O O . ARG B 1 18 ? 17.766 37.875 15.805 1 98.19 18 ARG B O 1
ATOM 3389 N N . GLU B 1 19 ? 19.375 38.969 16.891 1 98.31 19 GLU B N 1
ATOM 3390 C CA . GLU B 1 19 ? 20.281 37.844 16.875 1 98.31 19 GLU B CA 1
ATOM 3391 C C . GLU B 1 19 ? 19.734 36.688 17.719 1 98.31 19 GLU B C 1
ATOM 3393 O O . GLU B 1 19 ? 19.906 35.5 17.344 1 98.31 19 GLU B O 1
ATOM 3398 N N . GLY B 1 20 ? 19.172 37 18.859 1 98.38 20 GLY B N 1
ATOM 3399 C CA . GLY B 1 20 ? 18.531 35.969 19.672 1 98.38 20 GLY B CA 1
ATOM 3400 C C . GLY B 1 20 ? 17.406 35.25 18.969 1 98.38 20 GLY B C 1
ATOM 3401 O O . GLY B 1 20 ? 17.234 34.062 19.141 1 98.38 20 GLY B O 1
ATOM 3402 N N . LEU B 1 21 ? 16.641 36.062 18.219 1 98.69 21 LEU B N 1
ATOM 3403 C CA . LEU B 1 21 ? 15.547 35.469 17.453 1 98.69 21 LEU B CA 1
ATOM 3404 C C . LEU B 1 21 ? 16.078 34.5 16.406 1 98.69 21 LEU B C 1
ATOM 3406 O O . LEU B 1 21 ? 15.578 33.406 16.266 1 98.69 21 LEU B O 1
ATOM 3410 N N . ILE B 1 22 ? 17.125 34.906 15.688 1 98.69 22 ILE B N 1
ATOM 3411 C CA . ILE B 1 22 ? 17.734 34.062 14.656 1 98.69 22 ILE B CA 1
ATOM 3412 C C . ILE B 1 22 ? 18.281 32.781 15.289 1 98.69 22 ILE B C 1
ATOM 3414 O O . ILE B 1 22 ? 18.031 31.703 14.789 1 98.69 22 ILE B O 1
ATOM 3418 N N . GLN B 1 23 ? 18.969 32.969 16.359 1 98.62 23 GLN B N 1
ATOM 3419 C CA . GLN B 1 23 ? 19.578 31.812 17.047 1 98.62 23 GLN B CA 1
ATOM 3420 C C . GLN B 1 23 ? 18.516 30.828 17.5 1 98.62 23 GLN B C 1
ATOM 3422 O O . GLN B 1 23 ? 18.641 29.625 17.266 1 98.62 23 GLN B O 1
ATOM 3427 N N . THR B 1 24 ? 17.516 31.328 18.125 1 98.69 24 THR B N 1
ATOM 3428 C CA . THR B 1 24 ? 16.453 30.469 18.641 1 98.69 24 THR B CA 1
ATOM 3429 C C . THR B 1 24 ? 15.75 29.75 17.5 1 98.69 24 THR B C 1
ATOM 3431 O O . THR B 1 24 ? 15.5 28.531 17.578 1 98.69 24 THR B O 1
ATOM 3434 N N . ALA B 1 25 ? 15.445 30.469 16.438 1 98.62 25 ALA B N 1
ATOM 3435 C CA . ALA B 1 25 ? 14.75 29.891 15.297 1 98.62 25 ALA B CA 1
ATOM 3436 C C . ALA B 1 25 ? 15.602 28.812 14.625 1 98.62 25 ALA B C 1
ATOM 3438 O O . ALA B 1 25 ? 15.086 27.75 14.242 1 98.62 25 ALA B O 1
ATOM 3439 N N . VAL B 1 26 ? 16.875 29.047 14.492 1 98.69 26 VAL B N 1
ATOM 3440 C CA . VAL B 1 26 ? 17.766 28.109 13.812 1 98.69 26 VAL B CA 1
ATOM 3441 C C . VAL B 1 26 ? 17.984 26.875 14.68 1 98.69 26 VAL B C 1
ATOM 3443 O O . VAL B 1 26 ? 17.922 25.75 14.195 1 98.69 26 VAL B O 1
ATOM 3446 N N . GLU B 1 27 ? 18.234 27.094 15.984 1 98.5 27 GLU B N 1
ATOM 3447 C CA . GLU B 1 27 ? 18.453 25.953 16.875 1 98.5 27 GLU B CA 1
ATOM 3448 C C . GLU B 1 27 ? 17.203 25.078 16.984 1 98.5 27 GLU B C 1
ATOM 3450 O O . GLU B 1 27 ? 17.281 23.859 16.812 1 98.5 27 GLU B O 1
ATOM 3455 N N . LEU B 1 28 ? 16.125 25.719 17.203 1 97.94 28 LEU B N 1
ATOM 3456 C CA . LEU B 1 28 ? 14.867 25 17.344 1 97.94 28 LEU B CA 1
ATOM 3457 C C . LEU B 1 28 ? 14.469 24.359 16.016 1 97.94 28 LEU B C 1
ATOM 3459 O O . LEU B 1 28 ? 13.992 23.219 16 1 97.94 28 LEU B O 1
ATOM 3463 N N . GLY B 1 29 ? 14.656 25.062 14.922 1 97.25 29 GLY B N 1
ATOM 3464 C CA . GLY B 1 29 ? 14.312 24.578 13.594 1 97.25 29 GLY B CA 1
ATOM 3465 C C . GLY B 1 29 ? 15.172 23.406 13.148 1 97.25 29 GLY B C 1
ATOM 3466 O O . GLY B 1 29 ? 14.781 22.656 12.258 1 97.25 29 GLY B O 1
ATOM 3467 N N . SER B 1 30 ? 16.297 23.203 13.773 1 97.56 30 SER B N 1
ATOM 3468 C CA . SER B 1 30 ? 17.234 22.156 13.375 1 97.56 30 SER B CA 1
ATOM 3469 C C . SER B 1 30 ? 17.062 20.906 14.219 1 97.56 30 SER B C 1
ATOM 3471 O O . SER B 1 30 ? 17.812 19.938 14.062 1 97.56 30 SER B O 1
ATOM 3473 N N . ILE B 1 31 ? 16.141 20.906 15.102 1 96.88 31 ILE B N 1
ATOM 3474 C CA . ILE B 1 31 ? 15.836 19.734 15.898 1 96.88 31 ILE B CA 1
ATOM 3475 C C . ILE B 1 31 ? 14.773 18.891 15.188 1 96.88 31 ILE B C 1
ATOM 3477 O O . ILE B 1 31 ? 13.641 19.359 14.992 1 96.88 31 ILE B O 1
ATOM 3481 N N . GLU B 1 32 ? 15.094 17.734 14.781 1 94.12 32 GLU B N 1
ATOM 3482 C CA . GLU B 1 32 ? 14.117 16.828 14.172 1 94.12 32 GLU B CA 1
ATOM 3483 C C . GLU B 1 32 ? 13.078 16.359 15.188 1 94.12 32 GLU B C 1
ATOM 3485 O O . GLU B 1 32 ? 13.43 15.875 16.266 1 94.12 32 GLU B O 1
ATOM 3490 N N . ALA B 1 33 ? 11.859 16.594 14.859 1 93.5 33 ALA B N 1
ATOM 3491 C CA . ALA B 1 33 ? 10.758 16.234 15.758 1 93.5 33 ALA B CA 1
ATOM 3492 C C . ALA B 1 33 ? 9.531 15.797 14.977 1 93.5 33 ALA B C 1
ATOM 3494 O O . ALA B 1 33 ? 8.445 16.359 15.141 1 93.5 33 ALA B O 1
ATOM 3495 N N . PRO B 1 34 ? 9.695 14.727 14.188 1 91 34 PRO B N 1
ATOM 3496 C CA . PRO B 1 34 ? 8.484 14.281 13.484 1 91 34 PRO B CA 1
ATOM 3497 C C . PRO B 1 34 ? 7.367 13.875 14.438 1 91 34 PRO B C 1
ATOM 3499 O O . PRO B 1 34 ? 7.629 13.555 15.602 1 91 34 PRO B O 1
ATOM 3502 N N . THR B 1 35 ? 6.172 13.953 13.953 1 89.56 35 THR B N 1
ATOM 3503 C CA . THR B 1 35 ? 5.023 13.609 14.781 1 89.56 35 THR B CA 1
ATOM 3504 C C . THR B 1 35 ? 5.234 12.258 15.461 1 89.56 35 THR B C 1
ATOM 3506 O O . THR B 1 35 ? 5.59 11.273 14.805 1 89.56 35 THR B O 1
ATOM 3509 N N . GLY B 1 36 ? 5.008 12.18 16.75 1 87.25 36 GLY B N 1
ATOM 3510 C CA . GLY B 1 36 ? 5.215 10.969 17.531 1 87.25 36 GLY B CA 1
ATOM 3511 C C . GLY B 1 36 ? 6.566 10.922 18.219 1 87.25 36 GLY B C 1
ATOM 3512 O O . GLY B 1 36 ? 6.801 10.078 19.078 1 87.25 36 GLY B O 1
ATOM 3513 N N . ARG B 1 37 ? 7.555 11.891 17.859 1 90.94 37 ARG B N 1
ATOM 3514 C CA . ARG B 1 37 ? 8.906 11.953 18.406 1 90.94 37 ARG B CA 1
ATOM 3515 C C . ARG B 1 37 ? 9.312 13.391 18.703 1 90.94 37 ARG B C 1
ATOM 3517 O O . ARG B 1 37 ? 10.367 13.852 18.25 1 90.94 37 ARG B O 1
ATOM 3524 N N . GLU B 1 38 ? 8.492 14.086 19.484 1 93.25 38 GLU B N 1
ATOM 3525 C CA . GLU B 1 38 ? 8.68 15.516 19.688 1 93.25 38 GLU B CA 1
ATOM 3526 C C . GLU B 1 38 ? 9.555 15.781 20.906 1 93.25 38 GLU B C 1
ATOM 3528 O O . GLU B 1 38 ? 9.852 16.938 21.219 1 93.25 38 GLU B O 1
ATOM 3533 N N . GLY B 1 39 ? 10.055 14.781 21.547 1 93.75 39 GLY B N 1
ATOM 3534 C CA . GLY B 1 39 ? 10.703 14.898 22.828 1 93.75 39 GLY B CA 1
ATOM 3535 C C . GLY B 1 39 ? 11.867 15.875 22.828 1 93.75 39 GLY B C 1
ATOM 3536 O O . GLY B 1 39 ? 11.945 16.75 23.703 1 93.75 39 GLY B O 1
ATOM 3537 N N . ALA B 1 40 ? 12.688 15.766 21.812 1 96.19 40 ALA B N 1
ATOM 3538 C CA . ALA B 1 40 ? 13.883 16.594 21.766 1 96.19 40 ALA B CA 1
ATOM 3539 C C . ALA B 1 40 ? 13.531 18.062 21.609 1 96.19 40 ALA B C 1
ATOM 3541 O O . ALA B 1 40 ? 14.164 18.938 22.203 1 96.19 40 ALA B O 1
ATOM 3542 N N . ALA B 1 41 ? 12.547 18.359 20.828 1 96.94 41 ALA B N 1
ATOM 3543 C CA . ALA B 1 41 ? 12.094 19.75 20.656 1 96.94 41 ALA B CA 1
ATOM 3544 C C . ALA B 1 41 ? 11.461 20.266 21.953 1 96.94 41 ALA B C 1
ATOM 3546 O O . ALA B 1 41 ? 11.672 21.422 22.328 1 96.94 41 ALA B O 1
ATOM 3547 N N . GLY B 1 42 ? 10.688 19.422 22.578 1 96.81 42 GLY B N 1
ATOM 3548 C CA . GLY B 1 42 ? 10.117 19.781 23.875 1 96.81 42 GLY B CA 1
ATOM 3549 C C . GLY B 1 42 ? 11.164 20.125 24.922 1 96.81 42 GLY B C 1
ATOM 3550 O O . GLY B 1 42 ? 11.016 21.094 25.656 1 96.81 42 GLY B O 1
ATOM 3551 N N . ASP B 1 43 ? 12.172 19.312 24.953 1 97.75 43 ASP B N 1
ATOM 3552 C CA . ASP B 1 43 ? 13.266 19.547 25.906 1 97.75 43 ASP B CA 1
ATOM 3553 C C . ASP B 1 43 ? 13.93 20.891 25.656 1 97.75 43 ASP B C 1
ATOM 3555 O O . ASP B 1 43 ? 14.258 21.609 26.594 1 97.75 43 ASP B O 1
ATOM 3559 N N . TYR B 1 44 ? 14.148 21.156 24.453 1 98.38 44 TYR B N 1
ATOM 3560 C CA . TYR B 1 44 ? 14.766 22.438 24.109 1 98.38 44 TYR B CA 1
ATOM 3561 C C . TYR B 1 44 ? 13.914 23.594 24.609 1 98.38 44 TYR B C 1
ATOM 3563 O O . TYR B 1 44 ? 14.43 24.531 25.219 1 98.38 44 TYR B O 1
ATOM 3571 N N . VAL B 1 45 ? 12.633 23.578 24.312 1 98.62 45 VAL B N 1
ATOM 3572 C CA . VAL B 1 45 ? 11.742 24.672 24.672 1 98.62 45 VAL B CA 1
ATOM 3573 C C . VAL B 1 45 ? 11.648 24.781 26.203 1 98.62 45 VAL B C 1
ATOM 3575 O O . VAL B 1 45 ? 11.633 25.875 26.75 1 98.62 45 VAL B O 1
ATOM 3578 N N . TYR B 1 46 ? 11.562 23.641 26.828 1 98.25 46 TYR B N 1
ATOM 3579 C CA . TYR B 1 46 ? 11.547 23.609 28.297 1 98.25 46 TYR B CA 1
ATOM 3580 C C . TYR B 1 46 ? 12.758 24.328 28.859 1 98.25 46 TYR B C 1
ATOM 3582 O O . TYR B 1 46 ? 12.625 25.203 29.734 1 98.25 46 TYR B O 1
ATOM 3590 N N . GLU B 1 47 ? 13.898 23.969 28.406 1 98.75 47 GLU B N 1
ATOM 3591 C CA . GLU B 1 47 ? 15.133 24.547 28.906 1 98.75 47 GLU B CA 1
ATOM 3592 C C . GLU B 1 47 ? 15.211 26.047 28.578 1 98.75 47 GLU B C 1
ATOM 3594 O O . GLU B 1 47 ? 15.695 26.844 29.391 1 98.75 47 GLU B O 1
ATOM 3599 N N . TRP B 1 48 ? 14.859 26.359 27.359 1 98.75 48 TRP B N 1
ATOM 3600 C CA . TRP B 1 48 ? 14.836 27.766 26.969 1 98.75 48 TRP B CA 1
ATOM 3601 C C . TRP B 1 48 ? 13.977 28.578 27.938 1 98.75 48 TRP B C 1
ATOM 3603 O O . TRP B 1 48 ? 14.406 29.641 28.422 1 98.75 48 TRP B O 1
ATOM 3613 N N . MET B 1 49 ? 12.719 28.141 28.234 1 98.69 49 MET B N 1
ATOM 3614 C CA . MET B 1 49 ? 11.805 28.844 29.141 1 98.69 49 MET B CA 1
ATOM 3615 C C . MET B 1 49 ? 12.375 28.906 30.547 1 98.69 49 MET B C 1
ATOM 3617 O O . MET B 1 49 ? 12.234 29.922 31.234 1 98.69 49 MET B O 1
ATOM 3621 N N . ALA B 1 50 ? 13.016 27.812 30.922 1 98.5 50 ALA B N 1
ATOM 3622 C CA . ALA B 1 50 ? 13.609 27.766 32.25 1 98.5 50 ALA B CA 1
ATOM 3623 C C . ALA B 1 50 ? 14.727 28.797 32.375 1 98.5 50 ALA B C 1
ATOM 3625 O O . ALA B 1 50 ? 14.766 29.547 33.375 1 98.5 50 ALA B O 1
ATOM 3626 N N . ARG B 1 51 ? 15.578 28.844 31.469 1 98.19 51 ARG B N 1
ATOM 3627 C CA . ARG B 1 51 ? 16.719 29.75 31.484 1 98.19 51 ARG B CA 1
ATOM 3628 C C . ARG B 1 51 ? 16.25 31.203 31.469 1 98.19 51 ARG B C 1
ATOM 3630 O O . ARG B 1 51 ? 16.906 32.094 32.031 1 98.19 51 ARG B O 1
ATOM 3637 N N . ASN B 1 52 ? 15.117 31.406 30.875 1 98.12 52 ASN B N 1
ATOM 3638 C CA . ASN B 1 52 ? 14.648 32.781 30.75 1 98.12 52 ASN B CA 1
ATOM 3639 C C . ASN B 1 52 ? 13.57 33.094 31.781 1 98.12 52 ASN B C 1
ATOM 3641 O O . ASN B 1 52 ? 12.961 34.188 31.719 1 98.12 52 ASN B O 1
ATOM 3645 N N . GLY B 1 53 ? 13.242 32.188 32.688 1 97.44 53 GLY B N 1
ATOM 3646 C CA . GLY B 1 53 ? 12.445 32.469 33.875 1 97.44 53 GLY B CA 1
ATOM 3647 C C . GLY B 1 53 ? 10.953 32.438 33.625 1 97.44 53 GLY B C 1
ATOM 3648 O O . GLY B 1 53 ? 10.195 33.219 34.156 1 97.44 53 GLY B O 1
ATOM 3649 N N . PHE B 1 54 ? 10.477 31.516 32.844 1 98.25 54 PHE B N 1
ATOM 3650 C CA . PHE B 1 54 ? 9.047 31.422 32.531 1 98.25 54 PHE B CA 1
ATOM 3651 C C . PHE B 1 54 ? 8.422 30.25 33.281 1 98.25 54 PHE B C 1
ATOM 3653 O O . PHE B 1 54 ? 7.254 29.922 33.062 1 98.25 54 PHE B O 1
ATOM 3660 N N . GLY B 1 55 ? 9.117 29.516 34.125 1 97 55 GLY B N 1
ATOM 3661 C CA . GLY B 1 55 ? 8.602 28.453 34.969 1 97 55 GLY B CA 1
ATOM 3662 C C . GLY B 1 55 ? 7.914 27.344 34.188 1 97 55 GLY B C 1
ATOM 3663 O O . GLY B 1 55 ? 6.727 27.094 34.375 1 97 55 GLY B O 1
ATOM 3664 N N . PRO B 1 56 ? 8.641 26.734 33.281 1 97.56 56 PRO B N 1
ATOM 3665 C CA . PRO B 1 56 ? 8.016 25.734 32.406 1 97.56 56 PRO B CA 1
ATOM 3666 C C . PRO B 1 56 ? 7.625 24.453 33.156 1 97.56 56 PRO B C 1
ATOM 3668 O O . PRO B 1 56 ? 8.297 24.078 34.094 1 97.56 56 PRO B O 1
ATOM 3671 N N . GLU B 1 57 ? 6.52 23.828 32.688 1 96.5 57 GLU B N 1
ATOM 3672 C CA . GLU B 1 57 ? 6.051 22.516 33.094 1 96.5 57 GLU B CA 1
ATOM 3673 C C . GLU B 1 57 ? 5.855 21.578 31.906 1 96.5 57 GLU B C 1
ATOM 3675 O O . GLU B 1 57 ? 5.457 22.031 30.828 1 96.5 57 GLU B O 1
ATOM 3680 N N . ARG B 1 58 ? 6.207 20.312 32.156 1 94.81 58 ARG B N 1
ATOM 3681 C CA . ARG B 1 58 ? 5.828 19.281 31.203 1 94.81 58 ARG B CA 1
ATOM 3682 C C . ARG B 1 58 ? 4.406 18.797 31.453 1 94.81 58 ARG B C 1
ATOM 3684 O O . ARG B 1 58 ? 4.074 18.375 32.562 1 94.81 58 ARG B O 1
ATOM 3691 N N . VAL B 1 59 ? 3.633 18.953 30.438 1 92.19 59 VAL B N 1
ATOM 3692 C CA . VAL B 1 59 ? 2.236 18.547 30.531 1 92.19 59 VAL B CA 1
ATOM 3693 C C . VAL B 1 59 ? 1.937 17.5 29.469 1 92.19 59 VAL B C 1
ATOM 3695 O O . VAL B 1 59 ? 1.603 17.828 28.328 1 92.19 59 VAL B O 1
ATOM 3698 N N . GLY B 1 60 ? 2.129 16.172 29.844 1 77.69 60 GLY B N 1
ATOM 3699 C CA . GLY B 1 60 ? 2.176 15.289 28.703 1 77.69 60 GLY B CA 1
ATOM 3700 C C . GLY B 1 60 ? 1.201 14.133 28.797 1 77.69 60 GLY B C 1
ATOM 3701 O O . GLY B 1 60 ? 0.791 13.75 29.906 1 77.69 60 GLY B O 1
ATOM 3702 N N . VAL B 1 61 ? 0.809 13.742 27.672 1 70.75 61 VAL B N 1
ATOM 3703 C CA . VAL B 1 61 ? 0 12.547 27.469 1 70.75 61 VAL B CA 1
ATOM 3704 C C . VAL B 1 61 ? 0.849 11.297 27.719 1 70.75 61 VAL B C 1
ATOM 3706 O O . VAL B 1 61 ? 0.393 10.344 28.344 1 70.75 61 VAL B O 1
ATOM 3709 N N . PHE B 1 62 ? 2.211 11.523 27.156 1 81.62 62 PHE B N 1
ATOM 3710 C CA . PHE B 1 62 ? 3.215 10.469 27.266 1 81.62 62 PHE B CA 1
ATOM 3711 C C . PHE B 1 62 ? 4.551 11.039 27.719 1 81.62 62 PHE B C 1
ATOM 3713 O O . PHE B 1 62 ? 4.797 12.242 27.594 1 81.62 62 PHE B O 1
ATOM 3720 N N . ASP B 1 63 ? 5.402 10.25 28.172 1 83.44 63 ASP B N 1
ATOM 3721 C CA . ASP B 1 63 ? 6.676 10.703 28.734 1 83.44 63 ASP B CA 1
ATOM 3722 C C . ASP B 1 63 ? 7.547 11.344 27.656 1 83.44 63 ASP B C 1
ATOM 3724 O O . ASP B 1 63 ? 8.211 12.352 27.906 1 83.44 63 ASP B O 1
ATOM 3728 N N . ASP B 1 64 ? 7.477 10.797 26.469 1 86.19 64 ASP B N 1
ATOM 3729 C CA . ASP B 1 64 ? 8.359 11.289 25.406 1 86.19 64 ASP B CA 1
ATOM 3730 C C . ASP B 1 64 ? 7.598 12.164 24.422 1 86.19 64 ASP B C 1
ATOM 3732 O O . ASP B 1 64 ? 8.164 12.617 23.422 1 86.19 64 ASP B O 1
ATOM 3736 N N . ARG B 1 65 ? 6.363 12.398 24.672 1 90.12 65 ARG B N 1
ATOM 3737 C CA . ARG B 1 65 ? 5.5 13.273 23.891 1 90.12 65 ARG B CA 1
ATOM 3738 C C . ARG B 1 65 ? 4.723 14.227 24.797 1 90.12 65 ARG B C 1
ATOM 3740 O O . ARG B 1 65 ? 3.523 14.039 25.016 1 90.12 65 ARG B O 1
ATOM 3747 N N . PHE B 1 66 ? 5.43 15.195 25.281 1 92.81 66 PHE B N 1
ATOM 3748 C CA . PHE B 1 66 ? 4.836 16.094 26.266 1 92.81 66 PHE B CA 1
ATOM 3749 C C . PHE B 1 66 ? 4.727 17.516 25.688 1 92.81 66 PHE B C 1
ATOM 3751 O O . PHE B 1 66 ? 5.422 17.859 24.734 1 92.81 66 PHE B O 1
ATOM 3758 N N . ASN B 1 67 ? 3.791 18.25 26.219 1 95.75 67 ASN B N 1
ATOM 3759 C CA . ASN B 1 67 ? 3.705 19.688 25.984 1 95.75 67 ASN B CA 1
ATOM 3760 C C . ASN B 1 67 ? 4.574 20.469 26.969 1 95.75 67 ASN B C 1
ATOM 3762 O O . ASN B 1 67 ? 4.902 19.969 28.047 1 95.75 67 ASN B O 1
ATOM 3766 N N . VAL B 1 68 ? 4.992 21.625 26.594 1 97.31 68 VAL B N 1
ATOM 3767 C CA . VAL B 1 68 ? 5.688 22.531 27.484 1 97.31 68 VAL B CA 1
ATOM 3768 C C . VAL B 1 68 ? 4.84 23.781 27.719 1 97.31 68 VAL B C 1
ATOM 3770 O O . VAL B 1 68 ? 4.449 24.453 26.766 1 97.31 68 VAL B O 1
ATOM 3773 N N . VAL B 1 69 ? 4.527 24.047 28.969 1 97.88 69 VAL B N 1
ATOM 3774 C CA . VAL B 1 69 ? 3.707 25.203 29.328 1 97.88 69 VAL B CA 1
ATOM 3775 C C . VAL B 1 69 ? 4.488 26.125 30.281 1 97.88 69 VAL B C 1
ATOM 3777 O O . VAL B 1 69 ? 4.992 25.672 31.312 1 97.88 69 VAL B O 1
ATOM 3780 N N . GLY B 1 70 ? 4.684 27.359 29.875 1 98.19 70 GLY B N 1
ATOM 3781 C CA . GLY B 1 70 ? 5.273 28.406 30.688 1 98.19 70 GLY B CA 1
ATOM 3782 C C . GLY B 1 70 ? 4.367 29.609 30.875 1 98.19 70 GLY B C 1
ATOM 3783 O O . GLY B 1 70 ? 3.283 29.672 30.281 1 98.19 70 GLY B O 1
ATOM 3784 N N . ARG B 1 71 ? 4.848 30.531 31.75 1 97.62 71 ARG B N 1
ATOM 3785 C CA . ARG B 1 71 ? 3.988 31.688 32 1 97.62 71 ARG B CA 1
ATOM 3786 C C . ARG B 1 71 ? 4.82 32.938 32.312 1 97.62 71 ARG B C 1
ATOM 3788 O O . ARG B 1 71 ? 5.883 32.844 32.906 1 97.62 71 ARG B O 1
ATOM 3795 N N . LEU B 1 72 ? 4.402 34 31.734 1 97.81 72 LEU B N 1
ATOM 3796 C CA . LEU B 1 72 ? 4.688 35.344 32.25 1 97.81 72 LEU B CA 1
ATOM 3797 C C . LEU B 1 72 ? 3.539 35.812 33.125 1 97.81 72 LEU B C 1
ATOM 3799 O O . LEU B 1 72 ? 2.49 36.219 32.594 1 97.81 72 LEU B O 1
ATOM 3803 N N . ARG B 1 73 ? 3.77 35.844 34.438 1 95.94 73 ARG B N 1
ATOM 3804 C CA . ARG B 1 73 ? 2.699 36.125 35.406 1 95.94 73 ARG B CA 1
ATOM 3805 C C . ARG B 1 73 ? 2.377 37.625 35.438 1 95.94 73 ARG B C 1
ATOM 3807 O O . ARG B 1 73 ? 3.283 38.469 35.438 1 95.94 73 ARG B O 1
ATOM 3814 N N . GLY B 1 74 ? 1.118 37.875 35.344 1 95.56 74 GLY B N 1
ATOM 3815 C CA . GLY B 1 74 ? 0.652 39.25 35.531 1 95.56 74 GLY B CA 1
ATOM 3816 C C . GLY B 1 74 ? 0.43 39.625 36.969 1 95.56 74 GLY B C 1
ATOM 3817 O O . GLY B 1 74 ? 0.646 38.812 37.875 1 95.56 74 GLY B O 1
ATOM 3818 N N . THR B 1 75 ? 0.026 40.875 37.156 1 95 75 THR B N 1
ATOM 3819 C CA . THR B 1 75 ? -0.191 41.375 38.5 1 95 75 THR B CA 1
ATOM 3820 C C . THR B 1 75 ? -1.62 41.094 38.969 1 95 75 THR B C 1
ATOM 3822 O O . THR B 1 75 ? -1.963 41.344 40.125 1 95 75 THR B O 1
ATOM 3825 N N . GLY B 1 76 ? -2.404 40.656 38.094 1 94.25 76 GLY B N 1
ATOM 3826 C CA . GLY B 1 76 ? -3.77 40.281 38.469 1 94.25 76 GLY B CA 1
ATOM 3827 C C . GLY B 1 76 ? -4.805 41.219 37.844 1 94.25 76 GLY B C 1
ATOM 3828 O O . GLY B 1 76 ? -4.539 42.406 37.656 1 94.25 76 GLY B O 1
ATOM 3829 N N . GLY B 1 77 ? -6.004 40.656 37.5 1 93.81 77 GLY B N 1
ATOM 3830 C CA . GLY B 1 77 ? -7.168 41.438 37.125 1 93.81 77 GLY B CA 1
ATOM 3831 C C . GLY B 1 77 ? -7.254 41.656 35.625 1 93.81 77 GLY B C 1
ATOM 3832 O O . GLY B 1 77 ? -8.188 42.312 35.156 1 93.81 77 GLY B O 1
ATOM 3833 N N . GLY B 1 78 ? -6.355 41.188 34.812 1 96.31 78 GLY B N 1
ATOM 3834 C CA . GLY B 1 78 ? -6.379 41.344 33.375 1 96.31 78 GLY B CA 1
ATOM 3835 C C . GLY B 1 78 ? -6.688 40.031 32.625 1 96.31 78 GLY B C 1
ATOM 3836 O O . GLY B 1 78 ? -6.676 38.969 33.25 1 96.31 78 GLY B O 1
ATOM 3837 N N . ALA B 1 79 ? -7.02 40.156 31.422 1 97.5 79 ALA B N 1
ATOM 3838 C CA . ALA B 1 79 ? -7.258 39 30.578 1 97.5 79 ALA B CA 1
ATOM 3839 C C . ALA B 1 79 ? -5.957 38.25 30.312 1 97.5 79 ALA B C 1
ATOM 3841 O O . ALA B 1 79 ? -4.895 38.844 30.172 1 97.5 79 ALA B O 1
ATOM 3842 N N . SER B 1 80 ? -6.031 36.938 30.266 1 97.75 80 SER B N 1
ATOM 3843 C CA . SER B 1 80 ? -4.879 36.125 29.938 1 97.75 80 SER B CA 1
ATOM 3844 C C . SER B 1 80 ? -4.863 35.75 28.453 1 97.75 80 SER B C 1
ATOM 3846 O O . SER B 1 80 ? -5.918 35.688 27.812 1 97.75 80 SER B O 1
ATOM 3848 N N . LEU B 1 81 ? -3.682 35.594 27.922 1 98.62 81 LEU B N 1
ATOM 3849 C CA . LEU B 1 81 ? -3.473 35.281 26.516 1 98.62 81 LEU B CA 1
ATOM 3850 C C . LEU B 1 81 ? -2.49 34.125 26.359 1 98.62 81 LEU B C 1
ATOM 3852 O O . LEU B 1 81 ? -1.389 34.156 26.906 1 98.62 81 LEU B O 1
ATOM 3856 N N . SER B 1 82 ? -2.92 33.125 25.672 1 98.56 82 SER B N 1
ATOM 3857 C CA . SER B 1 82 ? -2.01 32.031 25.312 1 98.56 82 SER B CA 1
ATOM 3858 C C . SER B 1 82 ? -1.384 32.281 23.938 1 98.56 82 SER B C 1
ATOM 3860 O O . SER B 1 82 ? -2.074 32.656 23 1 98.56 82 SER B O 1
ATOM 3862 N N . PHE B 1 83 ? -0.105 32.125 23.859 1 98.69 83 PHE B N 1
ATOM 3863 C CA . PHE B 1 83 ? 0.571 31.875 22.594 1 98.69 83 PHE B CA 1
ATOM 3864 C C . PHE B 1 83 ? 0.814 30.375 22.422 1 98.69 83 PHE B C 1
ATOM 3866 O O . PHE B 1 83 ? 1.233 29.688 23.344 1 98.69 83 PHE B O 1
ATOM 3873 N N . ASN B 1 84 ? 0.545 29.906 21.203 1 98.12 84 ASN B N 1
ATOM 3874 C CA . ASN B 1 84 ? 0.614 28.469 20.969 1 98.12 84 ASN B CA 1
ATOM 3875 C C . ASN B 1 84 ? 1.291 28.141 19.625 1 98.12 84 ASN B C 1
ATOM 3877 O O . ASN B 1 84 ? 1.086 28.844 18.641 1 98.12 84 ASN B O 1
ATOM 3881 N N . SER B 1 85 ? 2.143 27.188 19.625 1 97.81 85 SER B N 1
ATOM 3882 C CA . SER B 1 85 ? 2.701 26.547 18.438 1 97.81 85 SER B CA 1
ATOM 3883 C C . SER B 1 85 ? 2.975 25.062 18.688 1 97.81 85 SER B C 1
ATOM 3885 O O . SER B 1 85 ? 3.07 24.625 19.828 1 97.81 85 SER B O 1
ATOM 3887 N N . HIS B 1 86 ? 3.02 24.312 17.625 1 96.25 86 HIS B N 1
ATOM 3888 C CA . HIS B 1 86 ? 3.258 22.875 17.812 1 96.25 86 HIS B CA 1
ATOM 3889 C C . HIS B 1 86 ? 4.734 22.547 17.625 1 96.25 86 HIS B C 1
ATOM 3891 O O . HIS B 1 86 ? 5.465 23.266 16.938 1 96.25 86 HIS B O 1
ATOM 3897 N N . LEU B 1 87 ? 5.07 21.391 18.234 1 95.62 87 LEU B N 1
ATOM 3898 C CA . LEU B 1 87 ? 6.457 20.938 18.281 1 95.62 87 LEU B CA 1
ATOM 3899 C C . LEU B 1 87 ? 6.766 20.031 17.094 1 95.62 87 LEU B C 1
ATOM 3901 O O . LEU B 1 87 ? 7.918 19.938 16.656 1 95.62 87 LEU B O 1
ATOM 3905 N N . ASP B 1 88 ? 5.773 19.344 16.625 1 92.88 88 ASP B N 1
ATOM 3906 C CA . ASP B 1 88 ? 6.016 18.297 15.648 1 92.88 88 ASP B CA 1
ATOM 3907 C C . ASP B 1 88 ? 6.199 18.875 14.25 1 92.88 88 ASP B C 1
ATOM 3909 O O . ASP B 1 88 ? 5.695 19.953 13.953 1 92.88 88 ASP B O 1
ATOM 3913 N N . THR B 1 89 ? 6.965 18.047 13.477 1 89.19 89 THR B N 1
ATOM 3914 C CA . THR B 1 89 ? 7.223 18.406 12.086 1 89.19 89 THR B CA 1
ATOM 3915 C C . THR B 1 89 ? 6.648 17.359 11.141 1 89.19 89 THR B C 1
ATOM 3917 O O . THR B 1 89 ? 6.355 16.234 11.555 1 89.19 89 THR B O 1
ATOM 3920 N N . ILE B 1 90 ? 6.539 17.734 9.867 1 81.88 90 ILE B N 1
ATOM 3921 C CA . ILE B 1 90 ? 5.852 16.953 8.852 1 81.88 90 ILE B CA 1
ATOM 3922 C C . ILE B 1 90 ? 6.742 15.797 8.398 1 81.88 90 ILE B C 1
ATOM 3924 O O . ILE B 1 90 ? 6.273 14.664 8.258 1 81.88 90 ILE B O 1
ATOM 3928 N N . MET B 1 91 ? 8 16.062 8.211 1 84.25 91 MET B N 1
ATOM 3929 C CA . MET B 1 91 ? 8.859 15.172 7.445 1 84.25 91 MET B CA 1
ATOM 3930 C C . MET B 1 91 ? 9.766 14.359 8.367 1 84.25 91 MET B C 1
ATOM 3932 O O . MET B 1 91 ? 10.32 14.898 9.328 1 84.25 91 MET B O 1
ATOM 3936 N N . ALA B 1 92 ? 9.703 13.07 8.148 1 90.06 92 ALA B N 1
ATOM 3937 C CA . ALA B 1 92 ? 10.727 12.195 8.711 1 90.06 92 ALA B CA 1
ATOM 3938 C C . ALA B 1 92 ? 11.609 11.617 7.609 1 90.06 92 ALA B C 1
ATOM 3940 O O . ALA B 1 92 ? 11.203 11.555 6.445 1 90.06 92 ALA B O 1
ATOM 3941 N N . ARG B 1 93 ? 12.781 11.32 7.973 1 90.88 93 ARG B N 1
ATOM 3942 C CA . ARG B 1 93 ? 13.727 10.82 6.984 1 90.88 93 ARG B CA 1
ATOM 3943 C C . ARG B 1 93 ? 13.242 9.508 6.371 1 90.88 93 ARG B C 1
ATOM 3945 O O . ARG B 1 93 ? 13.539 9.211 5.211 1 90.88 93 ARG B O 1
ATOM 3952 N N . GLU B 1 94 ? 12.406 8.789 7.051 1 89.38 94 GLU B N 1
ATOM 3953 C CA . GLU B 1 94 ? 11.938 7.484 6.594 1 89.38 94 GLU B CA 1
ATOM 3954 C C . GLU B 1 94 ? 10.656 7.609 5.781 1 89.38 94 GLU B C 1
ATOM 3956 O O . GLU B 1 94 ? 10.094 6.602 5.34 1 89.38 94 GLU B O 1
ATOM 3961 N N . ASP B 1 95 ? 10.18 8.758 5.5 1 92.06 95 ASP B N 1
ATOM 3962 C CA . ASP B 1 95 ? 8.93 8.977 4.777 1 92.06 95 ASP B CA 1
ATOM 3963 C C . ASP B 1 95 ? 9.133 8.828 3.271 1 92.06 95 ASP B C 1
ATOM 3965 O O . A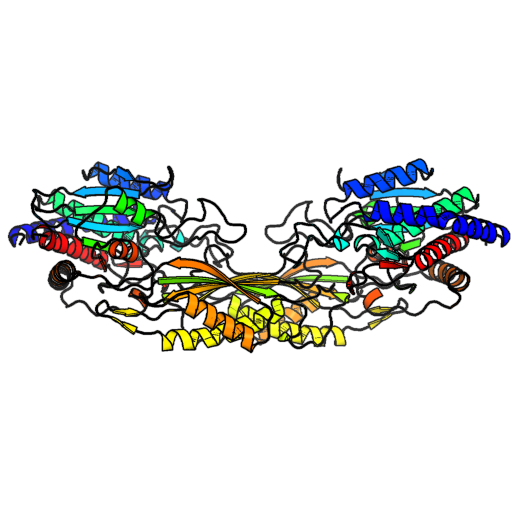SP B 1 95 ? 8.727 9.695 2.496 1 92.06 95 ASP B O 1
ATOM 3969 N N . THR B 1 96 ? 9.672 7.727 2.865 1 91.5 96 THR B N 1
ATOM 3970 C CA . THR B 1 96 ? 10.062 7.52 1.475 1 91.5 96 THR B CA 1
ATOM 3971 C C . THR B 1 96 ? 8.859 7.113 0.63 1 91.5 96 THR B C 1
ATOM 3973 O O . THR B 1 96 ? 8.914 7.164 -0.601 1 91.5 96 THR B O 1
ATOM 3976 N N . ALA B 1 97 ? 7.789 6.742 1.225 1 91.5 97 ALA B N 1
ATOM 3977 C CA . ALA B 1 97 ? 6.578 6.379 0.496 1 91.5 97 ALA B CA 1
ATOM 3978 C C . ALA B 1 97 ? 5.785 7.621 0.1 1 91.5 97 ALA B C 1
ATOM 3980 O O . ALA B 1 97 ? 4.914 7.559 -0.77 1 91.5 97 ALA B O 1
ATOM 3981 N N . ARG B 1 98 ? 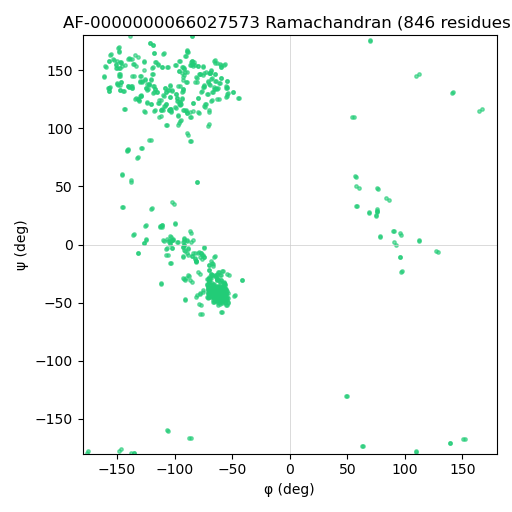6.078 8.773 0.681 1 91.56 98 ARG B N 1
ATOM 3982 C CA . ARG B 1 98 ? 5.305 9.984 0.457 1 91.56 98 ARG B CA 1
ATOM 3983 C C . ARG B 1 98 ? 6.117 11.016 -0.326 1 91.56 98 ARG B C 1
ATOM 3985 O O . ARG B 1 98 ? 5.551 11.844 -1.044 1 91.56 98 ARG B O 1
ATOM 3992 N N . PHE B 1 99 ? 7.402 10.953 -0.042 1 91.69 99 PHE B N 1
ATOM 3993 C CA . PHE B 1 99 ? 8.266 11.969 -0.626 1 91.69 99 PHE B CA 1
ATOM 3994 C C . PHE B 1 99 ? 9.375 11.336 -1.456 1 91.69 99 PHE B C 1
ATOM 3996 O O . PHE B 1 99 ? 10.016 10.383 -1.015 1 91.69 99 PHE B O 1
ATOM 4003 N N . ALA B 1 100 ? 9.594 11.953 -2.596 1 90.69 100 ALA B N 1
ATOM 4004 C CA . ALA B 1 100 ? 10.609 11.422 -3.504 1 90.69 100 ALA B CA 1
ATOM 4005 C C . ALA B 1 100 ? 12.008 11.594 -2.922 1 90.69 100 ALA B C 1
ATOM 4007 O O . ALA B 1 100 ? 12.875 10.734 -3.115 1 90.69 100 ALA B O 1
ATOM 4008 N N . ASP B 1 101 ? 12.25 12.672 -2.209 1 90.94 101 ASP B N 1
ATOM 4009 C CA . ASP B 1 101 ? 13.516 12.914 -1.527 1 90.94 101 ASP B CA 1
ATOM 4010 C C . ASP B 1 101 ? 13.297 13.258 -0.057 1 90.94 101 ASP B C 1
ATOM 4012 O O . ASP B 1 101 ? 13.477 14.406 0.348 1 90.94 101 ASP B O 1
ATOM 4016 N N . ALA B 1 102 ? 13.148 12.281 0.698 1 91.19 102 ALA B N 1
ATOM 4017 C CA . ALA B 1 102 ? 12.828 12.469 2.111 1 91.19 102 ALA B CA 1
ATOM 4018 C C . ALA B 1 102 ? 14.055 12.945 2.891 1 91.19 102 ALA B C 1
ATOM 4020 O O . ALA B 1 102 ? 13.922 13.453 4.008 1 91.19 102 ALA B O 1
ATOM 4021 N N . ASN B 1 103 ? 15.258 12.922 2.303 1 91.75 103 ASN B N 1
ATOM 4022 C CA . ASN B 1 103 ? 16.484 13.273 3.018 1 91.75 103 ASN B CA 1
ATOM 4023 C C . ASN B 1 103 ? 16.938 14.688 2.678 1 91.75 103 ASN B C 1
ATOM 4025 O O . ASN B 1 103 ? 18.016 15.109 3.096 1 91.75 103 ASN B O 1
ATOM 4029 N N . ASP B 1 104 ? 16.188 15.375 1.938 1 93.19 104 ASP B N 1
ATOM 4030 C CA . ASP B 1 104 ? 16.531 16.75 1.624 1 93.19 104 ASP B CA 1
ATOM 4031 C C . ASP B 1 104 ? 16.766 17.562 2.896 1 93.19 104 ASP B C 1
ATOM 4033 O O . ASP B 1 104 ? 15.945 17.516 3.824 1 93.19 104 ASP B O 1
ATOM 4037 N N . ARG B 1 105 ? 17.781 18.344 2.961 1 93.81 105 ARG B N 1
ATOM 4038 C CA . ARG B 1 105 ? 18.172 19.094 4.145 1 93.81 105 ARG B CA 1
ATOM 4039 C C . ARG B 1 105 ? 17.094 20.109 4.535 1 93.81 105 ARG B C 1
ATOM 4041 O O . ARG B 1 105 ? 16.922 20.406 5.719 1 93.81 105 ARG B O 1
ATOM 4048 N N . ILE B 1 106 ? 16.359 20.594 3.584 1 94.5 106 ILE B N 1
ATOM 4049 C CA . ILE B 1 106 ? 15.328 21.609 3.803 1 94.5 106 ILE B CA 1
ATOM 4050 C C . ILE B 1 106 ? 14.289 21.094 4.793 1 94.5 106 ILE B C 1
ATOM 4052 O O . ILE B 1 106 ? 13.617 21.891 5.465 1 94.5 106 ILE B O 1
ATOM 4056 N N . TYR B 1 107 ? 14.227 19.719 4.887 1 92.69 107 TYR B N 1
ATOM 4057 C CA . TYR B 1 107 ? 13.211 19.109 5.734 1 92.69 107 TYR B CA 1
ATOM 4058 C C . TYR B 1 107 ? 13.75 18.859 7.141 1 92.69 107 TYR B C 1
ATOM 4060 O O . TYR B 1 107 ? 12.977 18.609 8.07 1 92.69 107 TYR B O 1
ATOM 4068 N N . HIS B 1 108 ? 15.07 19 7.348 1 94.12 108 HIS B N 1
ATOM 4069 C CA . HIS B 1 108 ? 15.633 18.484 8.594 1 94.12 108 HIS B CA 1
ATOM 4070 C C . HIS B 1 108 ? 16.531 19.516 9.266 1 94.12 108 HIS B C 1
ATOM 4072 O O . HIS B 1 108 ? 16.922 19.344 10.422 1 94.12 108 HIS B O 1
ATOM 4078 N N . GLU B 1 109 ? 16.766 20.578 8.57 1 95.31 109 GLU B N 1
ATOM 4079 C CA . GLU B 1 109 ? 17.688 21.578 9.094 1 95.31 109 GLU B CA 1
ATOM 4080 C C . GLU B 1 109 ? 17.125 22.984 8.891 1 95.31 109 GLU B C 1
ATOM 4082 O O . GLU B 1 109 ? 16.25 23.203 8.039 1 95.31 109 GLU B O 1
ATOM 4087 N N . ALA B 1 110 ? 17.578 23.906 9.727 1 98.06 110 ALA B N 1
ATOM 4088 C CA . ALA B 1 110 ? 17.344 25.328 9.555 1 98.06 110 ALA B CA 1
ATOM 4089 C C . ALA B 1 110 ? 18.656 26.109 9.484 1 98.06 110 ALA B C 1
ATOM 4091 O O . ALA B 1 110 ? 19.609 25.781 10.18 1 98.06 110 ALA B O 1
ATOM 4092 N N . TRP B 1 111 ? 18.719 27.047 8.602 1 98.31 111 TRP B N 1
ATOM 4093 C CA . TRP B 1 111 ? 19.922 27.859 8.508 1 98.31 111 TRP B CA 1
ATOM 4094 C C . TRP B 1 111 ? 19.578 29.281 8.062 1 98.31 111 TRP B C 1
ATOM 4096 O O . TRP B 1 111 ? 18.531 29.516 7.48 1 98.31 111 TRP B O 1
ATOM 4106 N N . HIS B 1 112 ? 20.438 30.203 8.508 1 98.5 112 HIS B N 1
ATOM 4107 C CA . HIS B 1 112 ? 20.297 31.609 8.164 1 98.5 112 HIS B CA 1
ATOM 4108 C C . HIS B 1 112 ? 21.188 32 6.992 1 98.5 112 HIS B C 1
ATOM 4110 O O . HIS B 1 112 ? 22.375 31.688 6.988 1 98.5 112 HIS B O 1
ATOM 4116 N N . GLU B 1 113 ? 20.547 32.531 5.98 1 98 113 GLU B N 1
ATOM 4117 C CA . GLU B 1 113 ? 21.297 33.031 4.824 1 98 113 GLU B CA 1
ATOM 4118 C C . GLU B 1 113 ? 20.656 34.312 4.258 1 98 113 GLU B C 1
ATOM 4120 O O . GLU B 1 113 ? 19.5 34.281 3.824 1 98 113 GLU B O 1
ATOM 4125 N N . GLU B 1 114 ? 21.312 35.438 4.277 1 96.88 114 GLU B N 1
ATOM 4126 C CA . GLU B 1 114 ? 20.922 36.719 3.646 1 96.88 114 GLU B CA 1
ATOM 4127 C C . GLU B 1 114 ? 19.562 37.188 4.148 1 96.88 114 GLU B C 1
ATOM 4129 O O . GLU B 1 114 ? 18.656 37.438 3.35 1 96.88 114 GLU B O 1
ATOM 4134 N N . GLY B 1 115 ? 19.406 37.219 5.445 1 97.69 115 GLY B N 1
ATOM 4135 C CA . GLY B 1 115 ? 18.203 37.75 6.059 1 97.69 115 GLY B CA 1
ATOM 4136 C C . GLY B 1 115 ? 17.031 36.781 6.027 1 97.69 115 GLY B C 1
ATOM 4137 O O . GLY B 1 115 ? 15.914 37.156 6.383 1 97.69 115 GLY B O 1
ATOM 4138 N N . ARG B 1 116 ? 17.328 35.531 5.574 1 97.44 116 ARG B N 1
ATOM 4139 C CA . ARG B 1 116 ? 16.312 34.5 5.512 1 97.44 116 ARG B CA 1
ATOM 4140 C C . ARG B 1 116 ? 16.672 33.312 6.41 1 97.44 116 ARG B C 1
ATOM 4142 O O . ARG B 1 116 ? 17.844 32.938 6.5 1 97.44 116 ARG B O 1
ATOM 4149 N N . ILE B 1 117 ? 15.719 32.844 7.105 1 98.62 117 ILE B N 1
ATOM 4150 C CA . ILE B 1 117 ? 15.898 31.578 7.805 1 98.62 117 ILE B CA 1
ATOM 4151 C C . ILE B 1 117 ? 15.172 30.469 7.055 1 98.62 117 ILE B C 1
ATOM 4153 O O . ILE B 1 117 ? 13.938 30.453 6.988 1 98.62 117 ILE B O 1
ATOM 4157 N N . TYR B 1 118 ? 15.984 29.547 6.535 1 98 118 TYR B N 1
ATOM 4158 C CA . TYR B 1 118 ? 15.477 28.422 5.754 1 98 118 TYR B CA 1
ATOM 4159 C C . TYR B 1 118 ? 15.156 27.234 6.648 1 98 118 TYR B C 1
ATOM 4161 O O . TYR B 1 118 ? 15.805 27.031 7.676 1 98 118 TYR B O 1
ATOM 4169 N N . GLY B 1 119 ? 14.18 26.469 6.258 1 96.69 119 GLY B N 1
ATOM 4170 C CA . GLY B 1 119 ? 13.812 25.219 6.914 1 96.69 119 GLY B CA 1
ATOM 4171 C C . GLY B 1 119 ? 12.312 25 6.977 1 96.69 119 GLY B C 1
ATOM 4172 O O . GLY B 1 119 ? 11.57 25.875 7.414 1 96.69 119 GLY B O 1
ATOM 4173 N N . TYR B 1 120 ? 11.945 23.844 6.562 1 94.19 120 TYR B N 1
ATOM 4174 C CA . TYR B 1 120 ? 10.523 23.5 6.625 1 94.19 120 TYR B CA 1
ATOM 4175 C C . TYR B 1 120 ? 10.016 23.578 8.062 1 94.19 120 TYR B C 1
ATOM 4177 O O . TYR B 1 120 ? 8.891 24.016 8.305 1 94.19 120 TYR B O 1
ATOM 4185 N N . SER B 1 121 ? 10.859 23.188 8.977 1 94.38 121 SER B N 1
ATOM 4186 C CA . SER B 1 121 ? 10.492 23.188 10.391 1 94.38 121 SER B CA 1
ATOM 4187 C C . SER B 1 121 ? 10.336 24.609 10.922 1 94.38 121 SER B C 1
ATOM 4189 O O . SER B 1 121 ? 9.547 24.844 11.836 1 94.38 121 SER B O 1
ATOM 4191 N N . VAL B 1 122 ? 11.062 25.5 10.328 1 96.69 122 VAL B N 1
ATOM 4192 C CA . VAL B 1 122 ? 10.93 26.906 10.703 1 96.69 122 VAL B CA 1
ATOM 419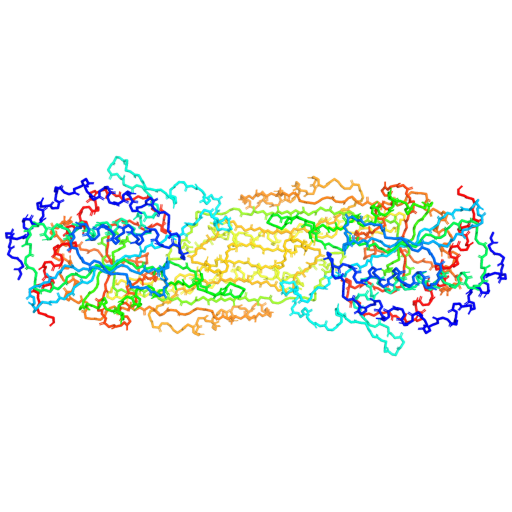3 C C . VAL B 1 122 ? 9.594 27.453 10.203 1 96.69 122 VAL B C 1
ATOM 4195 O O . VAL B 1 122 ? 8.875 28.125 10.953 1 96.69 122 VAL B O 1
ATOM 4198 N N . VAL B 1 123 ? 9.266 27.078 9.031 1 95.81 123 VAL B N 1
ATOM 4199 C CA . VAL B 1 123 ? 8.047 27.578 8.406 1 95.81 123 VAL B CA 1
ATOM 4200 C C . VAL B 1 123 ? 6.828 26.953 9.078 1 95.81 123 VAL B C 1
ATOM 4202 O O . VAL B 1 123 ? 5.789 27.594 9.227 1 95.81 123 VAL B O 1
ATOM 4205 N N . ASN B 1 124 ? 6.934 25.734 9.617 1 93.38 124 ASN B N 1
ATOM 4206 C CA . ASN B 1 124 ? 5.816 25 10.211 1 93.38 124 ASN B CA 1
ATOM 4207 C C . ASN B 1 124 ? 6.242 24.266 11.477 1 93.38 124 ASN B C 1
ATOM 4209 O O . ASN B 1 124 ? 6.484 23.062 11.445 1 93.38 124 ASN B O 1
ATOM 4213 N N . CYS B 1 125 ? 6.27 24.938 12.539 1 93.44 125 CYS B N 1
ATOM 4214 C CA . CYS B 1 125 ? 5.973 26.344 12.836 1 93.44 125 CYS B CA 1
ATOM 4215 C C . CYS B 1 125 ? 6.895 26.875 13.922 1 93.44 125 CYS B C 1
ATOM 4217 O O . CYS B 1 125 ? 6.48 27.688 14.75 1 93.44 125 CYS B O 1
ATOM 4219 N N . LYS B 1 126 ? 8.133 26.328 13.93 1 96.75 126 LYS B N 1
ATOM 4220 C CA . LYS B 1 126 ? 9.094 26.688 14.977 1 96.75 126 LYS B CA 1
ATOM 4221 C C . LYS B 1 126 ? 9.547 28.141 14.82 1 96.75 126 LYS B C 1
ATOM 4223 O O . LYS B 1 126 ? 10.016 28.75 15.781 1 96.75 126 LYS B O 1
ATOM 4228 N N . GLY B 1 127 ? 9.484 28.672 13.656 1 97.69 127 GLY B N 1
ATOM 4229 C CA . GLY B 1 127 ? 9.734 30.078 13.469 1 97.69 127 GLY B CA 1
ATOM 4230 C C . GLY B 1 127 ? 8.789 30.969 14.258 1 97.69 127 GLY B C 1
ATOM 4231 O O . GLY B 1 127 ? 9.227 31.734 15.117 1 97.69 127 GLY B O 1
ATOM 4232 N N . PRO B 1 128 ? 7.52 30.797 13.992 1 98.12 128 PRO B N 1
ATOM 4233 C CA . PRO B 1 128 ? 6.543 31.531 14.789 1 98.12 128 PRO B CA 1
ATOM 4234 C C . PRO B 1 128 ? 6.676 31.266 16.281 1 98.12 128 PRO B C 1
ATOM 4236 O O . PRO B 1 128 ? 6.449 32.156 17.109 1 98.12 128 PRO B O 1
ATOM 4239 N N . MET B 1 129 ? 7.035 30.094 16.672 1 98.56 129 MET B N 1
ATOM 4240 C CA . MET B 1 129 ? 7.285 29.781 18.078 1 98.56 129 MET B CA 1
ATOM 4241 C C . MET B 1 129 ? 8.422 30.641 18.625 1 98.56 129 MET B C 1
ATOM 4243 O O . MET B 1 129 ? 8.297 31.203 19.719 1 98.56 129 MET B O 1
ATOM 4247 N N . ALA B 1 130 ? 9.477 30.703 17.875 1 98.81 130 ALA B N 1
ATOM 4248 C CA . ALA B 1 130 ? 10.594 31.547 18.266 1 98.81 130 ALA B CA 1
ATOM 4249 C C . ALA B 1 130 ? 10.156 33 18.453 1 98.81 130 ALA B C 1
ATOM 4251 O O . ALA B 1 130 ? 10.625 33.688 19.344 1 98.81 130 ALA B O 1
ATOM 4252 N N . CYS B 1 131 ? 9.258 33.438 17.609 1 98.81 131 CYS B N 1
ATOM 4253 C CA . CYS B 1 131 ? 8.781 34.812 17.656 1 98.81 131 CYS B CA 1
ATOM 4254 C C . CYS B 1 131 ? 8.078 35.094 18.969 1 98.81 131 CYS B C 1
ATOM 4256 O O . CYS B 1 131 ? 8.359 36.125 19.625 1 98.81 131 CYS B O 1
ATOM 4258 N N . TRP B 1 132 ? 7.172 34.219 19.391 1 98.69 132 TRP B N 1
ATOM 4259 C CA . TRP B 1 132 ? 6.461 34.562 20.609 1 98.69 132 TRP B CA 1
ATOM 4260 C C . TRP B 1 132 ? 7.312 34.25 21.844 1 98.69 132 TRP B C 1
ATOM 4262 O O . TRP B 1 132 ? 7.121 34.875 22.906 1 98.69 132 TRP B O 1
ATOM 4272 N N . LEU B 1 133 ? 8.289 33.344 21.781 1 98.81 133 LEU B N 1
ATOM 4273 C CA . LEU B 1 133 ? 9.266 33.188 22.859 1 98.81 133 LEU B CA 1
ATOM 4274 C C . LEU B 1 133 ? 10.047 34.469 23.062 1 98.81 133 LEU B C 1
ATOM 4276 O O . LEU B 1 133 ? 10.172 34.938 24.203 1 98.81 133 LEU B O 1
ATOM 4280 N N . ILE B 1 134 ? 10.523 35.031 21.984 1 98.81 134 ILE B N 1
ATOM 4281 C CA . ILE B 1 134 ? 11.328 36.25 22.047 1 98.81 134 ILE B CA 1
ATOM 4282 C C . ILE B 1 134 ? 10.453 37.438 22.5 1 98.81 134 ILE B C 1
ATOM 4284 O O . ILE B 1 134 ? 10.906 38.281 23.234 1 98.81 134 ILE B O 1
ATOM 4288 N N . ALA B 1 135 ? 9.195 37.469 22 1 98.81 135 ALA B N 1
ATOM 4289 C CA . ALA B 1 135 ? 8.258 38.5 22.453 1 98.81 135 ALA B CA 1
ATOM 4290 C C . ALA B 1 135 ? 8.07 38.438 23.969 1 98.81 135 ALA B C 1
ATOM 4292 O O . ALA B 1 135 ? 8.109 39.469 24.641 1 98.81 135 ALA B O 1
ATOM 4293 N N . ALA B 1 136 ? 7.867 37.25 24.484 1 98.69 136 ALA B N 1
ATOM 4294 C CA . ALA B 1 136 ? 7.695 37.062 25.922 1 98.69 136 ALA B CA 1
ATOM 4295 C C . ALA B 1 136 ? 8.945 37.5 26.688 1 98.69 136 ALA B C 1
ATOM 4297 O O . ALA B 1 136 ? 8.844 38.156 27.734 1 98.69 136 ALA B O 1
ATOM 4298 N N . LYS B 1 137 ? 10.062 37.094 26.188 1 98.62 137 LYS B N 1
ATOM 4299 C CA . LYS B 1 137 ? 11.32 37.5 26.797 1 98.62 137 LYS B CA 1
ATOM 4300 C C . LYS B 1 137 ? 11.469 39.031 26.828 1 98.62 137 LYS B C 1
ATOM 4302 O O . LYS B 1 137 ? 11.898 39.594 27.844 1 98.62 137 LYS B O 1
ATOM 4307 N N . ALA B 1 138 ? 11.148 39.625 25.75 1 98.56 138 ALA B N 1
ATOM 4308 C CA . ALA B 1 138 ? 11.242 41.094 25.672 1 98.56 138 ALA B CA 1
ATOM 4309 C C . ALA B 1 138 ? 10.328 41.75 26.688 1 98.56 138 ALA B C 1
ATOM 4311 O O . ALA B 1 138 ? 10.703 42.75 27.312 1 98.56 138 ALA B O 1
ATOM 4312 N N . LEU B 1 139 ? 9.086 41.25 26.797 1 98.12 139 LEU B N 1
ATOM 4313 C CA . LEU B 1 139 ? 8.156 41.781 27.781 1 98.12 139 LEU B CA 1
ATOM 4314 C C . LEU B 1 139 ? 8.742 41.688 29.188 1 98.12 139 LEU B C 1
ATOM 4316 O O . LEU B 1 139 ? 8.68 42.656 29.953 1 98.12 139 LEU B O 1
ATOM 4320 N N . LYS B 1 140 ? 9.305 40.562 29.469 1 97.19 140 LYS B N 1
ATOM 4321 C CA . LYS B 1 140 ? 9.883 40.344 30.781 1 97.19 140 LYS B CA 1
ATOM 4322 C C . LYS B 1 140 ? 11.086 41.25 31.016 1 97.19 140 LYS B C 1
ATOM 4324 O O . LYS B 1 140 ? 11.172 41.938 32.062 1 97.19 140 LYS B O 1
ATOM 4329 N N . GLU B 1 141 ? 11.977 41.281 30.109 1 96.94 141 GLU B N 1
ATOM 4330 C CA . GLU B 1 141 ? 13.227 42.031 30.266 1 96.94 141 GLU B CA 1
ATOM 4331 C C . GLU B 1 141 ? 12.969 43.531 30.312 1 96.94 141 GLU B C 1
ATOM 4333 O O . GLU B 1 141 ? 13.688 44.25 31 1 96.94 141 GLU B O 1
ATOM 4338 N N . ALA B 1 142 ? 11.977 43.938 29.578 1 96.25 142 ALA B N 1
ATOM 4339 C CA . ALA B 1 142 ? 11.625 45.344 29.578 1 96.25 142 ALA B CA 1
ATOM 4340 C C . ALA B 1 142 ? 10.844 45.719 30.828 1 96.25 142 ALA B C 1
ATOM 4342 O O . ALA B 1 142 ? 10.617 46.906 31.094 1 96.25 142 ALA B O 1
ATOM 4343 N N . GLY B 1 143 ? 10.375 44.812 31.641 1 93.44 143 GLY B N 1
ATOM 4344 C CA . GLY B 1 143 ? 9.625 45.062 32.844 1 93.44 143 GLY B CA 1
ATOM 4345 C C . GLY B 1 143 ? 8.195 45.469 32.594 1 93.44 143 GLY B C 1
ATOM 4346 O O . GLY B 1 143 ? 7.641 46.281 33.344 1 93.44 143 GLY B O 1
ATOM 4347 N N . ALA B 1 144 ? 7.672 45 31.516 1 91.31 144 ALA B N 1
ATOM 4348 C CA . ALA B 1 144 ? 6.281 45.344 31.219 1 91.31 144 ALA B CA 1
ATOM 4349 C C . ALA B 1 144 ? 5.344 44.812 32.312 1 91.31 144 ALA B C 1
ATOM 4351 O O . ALA B 1 144 ? 5.441 43.656 32.719 1 91.31 144 ALA B O 1
ATOM 4352 N N . ALA B 1 145 ? 4.578 45.656 32.875 1 88.19 145 ALA B N 1
ATOM 4353 C CA . ALA B 1 145 ? 3.625 45.281 33.906 1 88.19 145 ALA B CA 1
ATOM 4354 C C . ALA B 1 145 ? 2.285 44.875 33.281 1 88.19 145 ALA B C 1
ATOM 4356 O O . ALA B 1 145 ? 1.438 45.75 33.031 1 88.19 145 ALA B O 1
ATOM 4357 N N . LEU B 1 146 ? 2.09 43.656 33.062 1 95 146 LEU B N 1
ATOM 4358 C CA . LEU B 1 146 ? 0.812 43.156 32.562 1 95 146 LEU B CA 1
ATOM 4359 C C . LEU B 1 146 ? -0.088 42.75 33.719 1 95 146 LEU B C 1
ATOM 4361 O O . LEU B 1 146 ? 0.399 42.281 34.781 1 95 146 LEU B O 1
ATOM 4365 N N . LYS B 1 147 ? -1.328 42.969 33.594 1 96.56 147 LYS B N 1
ATOM 4366 C CA . LYS B 1 147 ? -2.285 42.562 34.594 1 96.56 147 LYS B CA 1
ATOM 4367 C C . LYS B 1 147 ? -2.646 41.062 34.438 1 96.56 147 LYS B C 1
ATOM 4369 O O . LYS B 1 147 ? -2.768 40.344 35.406 1 96.56 147 LYS B O 1
ATOM 4374 N N . GLY B 1 148 ? -2.879 40.656 33.219 1 97.31 148 GLY B N 1
ATOM 4375 C CA . GLY B 1 148 ? -3.172 39.281 32.906 1 97.31 148 GLY B CA 1
ATOM 4376 C C . GLY B 1 148 ? -1.934 38.469 32.594 1 97.31 148 GLY B C 1
ATOM 4377 O O . GLY B 1 148 ? -0.885 39.031 32.25 1 97.31 148 GLY B O 1
ATOM 4378 N N . ASP B 1 149 ? -2.055 37.156 32.656 1 97.25 149 ASP B N 1
ATOM 4379 C CA . ASP B 1 149 ? -0.954 36.25 32.375 1 97.25 149 ASP B CA 1
ATOM 4380 C C . ASP B 1 149 ? -0.774 36.031 30.875 1 97.25 149 ASP B C 1
ATOM 4382 O O . ASP B 1 149 ? -1.745 36.094 30.109 1 97.25 149 ASP B O 1
ATOM 4386 N N . VAL B 1 150 ? 0.443 35.906 30.484 1 98.38 150 VAL B N 1
ATOM 4387 C CA . VAL B 1 150 ? 0.766 35.344 29.188 1 98.38 150 VAL B CA 1
ATOM 4388 C C . VAL B 1 150 ? 1.158 33.875 29.344 1 98.38 150 VAL B C 1
ATOM 4390 O O . VAL B 1 150 ? 2.117 33.531 30.047 1 98.38 150 VAL B O 1
ATOM 4393 N N . VAL B 1 151 ? 0.383 33.031 28.734 1 98.25 151 VAL B N 1
ATOM 4394 C CA . VAL B 1 151 ? 0.635 31.594 28.781 1 98.25 151 VAL B CA 1
ATOM 4395 C C . VAL B 1 151 ? 1.361 31.156 27.516 1 98.25 151 VAL B C 1
ATOM 4397 O O . VAL B 1 151 ? 0.931 31.469 26.406 1 98.25 151 VAL B O 1
ATOM 4400 N N . LEU B 1 152 ? 2.492 30.484 27.688 1 98.56 152 LEU B N 1
ATOM 4401 C CA . LEU B 1 152 ? 3.32 30 26.594 1 98.56 152 LEU B CA 1
ATOM 4402 C C . LEU B 1 152 ? 3.156 28.5 26.406 1 98.56 152 LEU B C 1
ATOM 4404 O O . LEU B 1 152 ? 3.525 27.719 27.281 1 98.56 152 LEU B O 1
ATOM 4408 N N . THR B 1 153 ? 2.635 28.125 25.25 1 97.75 153 THR B N 1
ATOM 4409 C CA . THR B 1 153 ? 2.32 26.703 25.094 1 97.75 153 THR B CA 1
ATOM 4410 C C . THR B 1 153 ? 2.986 26.156 23.828 1 97.75 153 THR B C 1
ATOM 4412 O O . THR B 1 153 ? 2.682 26.594 22.719 1 97.75 153 THR B O 1
ATOM 4415 N N . ALA B 1 154 ? 3.928 25.234 23.984 1 97.38 154 ALA B N 1
ATOM 4416 C CA . ALA B 1 154 ? 4.488 24.406 22.922 1 97.38 154 ALA B CA 1
ATOM 4417 C C . ALA B 1 154 ? 3.93 22.984 23 1 97.38 154 ALA B C 1
ATOM 4419 O O . ALA B 1 154 ? 4.211 22.234 23.938 1 97.38 154 ALA B O 1
ATOM 4420 N N . VAL B 1 155 ? 3.189 22.578 21.938 1 95.75 155 VAL B N 1
ATOM 4421 C CA . VAL B 1 155 ? 2.373 21.391 22.109 1 95.75 155 VAL B CA 1
ATOM 4422 C C . VAL B 1 155 ? 2.809 20.312 21.109 1 95.75 155 VAL B C 1
ATOM 4424 O O . VAL B 1 155 ? 3.316 20.625 20.031 1 95.75 155 VAL B O 1
ATOM 4427 N N . CYS B 1 156 ? 2.582 19.078 21.516 1 92.62 156 CYS B N 1
ATOM 4428 C CA . CYS B 1 156 ? 2.887 17.953 20.641 1 92.62 156 CYS B CA 1
ATOM 4429 C C . CYS B 1 156 ? 1.669 17.562 19.812 1 92.62 156 CYS B C 1
ATOM 4431 O O . CYS B 1 156 ? 0.533 17.844 20.188 1 92.62 156 CYS B O 1
ATOM 4433 N N . GLY B 1 157 ? 1.912 17.031 18.656 1 89.62 157 GLY B N 1
ATOM 4434 C CA . GLY B 1 157 ? 0.91 16.312 17.891 1 89.62 157 GLY B CA 1
ATOM 4435 C C . GLY B 1 157 ? -0.089 17.219 17.203 1 89.62 157 GLY B C 1
ATOM 4436 O O . GLY B 1 157 ? -1.301 17.047 17.359 1 89.62 157 GLY B O 1
ATOM 4437 N N . GLU B 1 158 ? 0.311 18.203 16.547 1 91.25 158 GLU B N 1
ATOM 4438 C CA . GLU B 1 158 ? -0.634 18.984 15.758 1 91.25 158 GLU B CA 1
ATOM 4439 C C . GLU B 1 158 ? -0.754 18.453 14.336 1 91.25 158 GLU B C 1
ATOM 4441 O O . GLU B 1 158 ? -1.82 18.531 13.727 1 91.25 158 GLU B O 1
ATOM 4446 N N . ILE B 1 159 ? 0.38 17.859 13.93 1 88.25 159 ILE B N 1
ATOM 4447 C CA . ILE B 1 159 ? 0.431 17.422 12.539 1 88.25 159 ILE B CA 1
ATOM 4448 C C . ILE B 1 159 ? -0.003 15.961 12.438 1 88.25 159 ILE B C 1
ATOM 4450 O O . ILE B 1 159 ? 0.319 15.148 13.312 1 88.25 159 ILE B O 1
ATOM 4454 N N . ASP B 1 160 ? -0.604 15.602 11.383 1 74.94 160 ASP B N 1
ATOM 4455 C CA . ASP B 1 160 ? -1.36 14.383 11.148 1 74.94 160 ASP B CA 1
ATOM 4456 C C . ASP B 1 160 ? -0.496 13.141 11.391 1 74.94 160 ASP B C 1
ATOM 4458 O O . ASP B 1 160 ? 0.718 13.258 11.57 1 74.94 160 ASP B O 1
ATOM 4462 N N . CYS B 1 161 ? -1.061 12.086 11.711 1 84.69 161 CYS B N 1
ATOM 4463 C CA . CYS B 1 161 ? -0.981 10.641 11.93 1 84.69 161 CYS B CA 1
ATOM 4464 C C . CYS B 1 161 ? -2.217 10.133 12.656 1 84.69 161 CYS B C 1
ATOM 4466 O O . CYS B 1 161 ? -2.646 10.719 13.648 1 84.69 161 CYS B O 1
ATOM 4468 N N . GLU B 1 162 ? -2.928 9.344 12.055 1 91.25 162 GLU B N 1
ATOM 4469 C CA . GLU B 1 162 ? -4.156 8.828 12.656 1 91.25 162 GLU B CA 1
ATOM 4470 C C . GLU B 1 162 ? -4.203 7.305 12.586 1 91.25 162 GLU B C 1
ATOM 4472 O O . GLU B 1 162 ? -3.797 6.707 11.586 1 91.25 162 GLU B O 1
ATOM 4477 N N . PRO B 1 163 ? -4.691 6.738 13.703 1 91.88 163 PRO B N 1
ATOM 4478 C CA . PRO B 1 163 ? -4.793 5.277 13.664 1 91.88 163 PRO B CA 1
ATOM 4479 C C . PRO B 1 163 ? -5.754 4.781 12.586 1 91.88 163 PRO B C 1
ATOM 4481 O O . PRO B 1 163 ? -6.848 5.332 12.43 1 91.88 163 PRO B O 1
ATOM 4484 N N . VAL B 1 164 ? -5.352 3.791 11.836 1 95.31 164 VAL B N 1
ATOM 4485 C CA . VAL B 1 164 ? -6.18 3.156 10.812 1 95.31 164 VAL B CA 1
ATOM 4486 C C . VAL B 1 164 ? -5.605 1.784 10.461 1 95.31 164 VAL B C 1
ATOM 4488 O O . VAL B 1 164 ? -4.387 1.599 10.453 1 95.31 164 VAL B O 1
ATOM 4491 N N . ASP B 1 165 ? -6.52 0.829 10.164 1 94.5 165 ASP B N 1
ATOM 4492 C CA . ASP B 1 165 ? -6.117 -0.526 9.797 1 94.5 165 ASP B CA 1
ATOM 4493 C C . ASP B 1 165 ? -5.102 -1.085 10.797 1 94.5 165 ASP B C 1
ATOM 4495 O O . ASP B 1 165 ? -5.352 -1.097 12 1 94.5 165 ASP B O 1
ATOM 4499 N N . GLU B 1 166 ? -3.947 -1.644 10.328 1 92.38 166 GLU B N 1
ATOM 4500 C CA . GLU B 1 166 ? -2.969 -2.252 11.227 1 92.38 166 GLU B CA 1
ATOM 4501 C C . GLU B 1 166 ? -2.166 -1.189 11.969 1 92.38 166 GLU B C 1
ATOM 4503 O O . GLU B 1 166 ? -1.445 -1.502 12.922 1 92.38 166 GLU B O 1
ATOM 4508 N N . PHE B 1 167 ? -2.303 0.031 11.594 1 93.75 167 PHE B N 1
ATOM 4509 C CA . PHE B 1 167 ? -1.575 1.122 12.234 1 93.75 167 PHE B CA 1
ATOM 4510 C C . PHE B 1 167 ? -2.33 1.636 13.453 1 93.75 167 PHE B C 1
ATOM 4512 O O . PHE B 1 167 ? -3.102 2.592 13.359 1 93.75 167 PHE B O 1
ATOM 4519 N N . GLN B 1 168 ? -2.115 1.104 14.562 1 91.5 168 GLN B N 1
ATOM 4520 C CA . GLN B 1 168 ? -2.82 1.37 15.812 1 91.5 168 GLN B CA 1
ATOM 4521 C C . GLN B 1 168 ? -1.843 1.723 16.922 1 91.5 168 GLN B C 1
ATOM 4523 O O . GLN B 1 168 ? -0.654 1.41 16.844 1 91.5 168 GLN B O 1
ATOM 4528 N N . GLY B 1 169 ? -2.318 2.398 17.938 1 85 169 GLY B N 1
ATOM 4529 C CA . GLY B 1 169 ? -1.493 2.654 19.109 1 85 169 GLY B CA 1
ATOM 4530 C C . GLY B 1 169 ? -1.082 4.109 19.25 1 85 169 GLY B C 1
ATOM 4531 O O . GLY B 1 169 ? -1.464 4.945 18.422 1 85 169 GLY B O 1
ATOM 4532 N N . HIS B 1 170 ? -0.328 4.402 20.219 1 81.75 170 HIS B N 1
ATOM 4533 C CA . HIS B 1 170 ? -0.025 5.766 20.625 1 81.75 170 HIS B CA 1
ATOM 4534 C C . HIS B 1 170 ? 0.87 6.465 19.609 1 81.75 170 HIS B C 1
ATOM 4536 O O . HIS B 1 170 ? 0.859 7.695 19.5 1 81.75 170 HIS B O 1
ATOM 4542 N N . ASP B 1 171 ? 1.568 5.609 18.828 1 82.56 171 ASP B N 1
ATOM 4543 C CA . ASP B 1 171 ? 2.488 6.184 17.844 1 82.56 171 ASP B CA 1
ATOM 4544 C C . ASP B 1 171 ? 1.727 6.875 16.719 1 82.56 171 ASP B C 1
ATOM 4546 O O . ASP B 1 171 ? 2.277 7.738 16.031 1 82.56 171 ASP B O 1
ATOM 4550 N N . TYR B 1 172 ? 0.415 6.527 16.625 1 87.38 172 TYR B N 1
ATOM 4551 C CA . TYR B 1 172 ? -0.358 7.039 15.492 1 87.38 172 TYR B CA 1
ATOM 4552 C C . TYR B 1 172 ? -1.389 8.062 15.961 1 87.38 172 TYR B C 1
ATOM 4554 O O . TYR B 1 172 ? -2.324 8.383 15.227 1 87.38 172 TYR B O 1
ATOM 4562 N N . LEU B 1 173 ? -1.161 8.539 17.156 1 81.56 173 LEU B N 1
ATOM 4563 C CA . LEU B 1 173 ? -2.066 9.555 17.672 1 81.56 173 LEU B CA 1
ATOM 4564 C C . LEU B 1 173 ? -1.515 10.953 17.422 1 81.56 173 LEU B C 1
ATOM 4566 O O . LEU B 1 173 ? -0.365 11.242 17.766 1 81.56 173 LEU B O 1
ATOM 4570 N N . ALA B 1 174 ? -2.312 11.641 16.719 1 80.81 174 ALA B N 1
ATOM 4571 C CA . ALA B 1 174 ? -1.915 13.031 16.531 1 80.81 174 ALA B CA 1
ATOM 4572 C C . ALA B 1 174 ? -3.137 13.945 16.406 1 80.81 174 ALA B C 1
ATOM 4574 O O . ALA B 1 174 ? -4.27 13.5 16.625 1 80.81 174 ALA B O 1
ATOM 4575 N N . GLU B 1 175 ? -2.924 15.062 16.219 1 74.06 175 GLU B N 1
ATOM 4576 C CA . GLU B 1 175 ? -3.873 16.156 16.062 1 74.06 175 GLU B CA 1
ATOM 4577 C C . GLU B 1 175 ? -4.82 16.25 17.25 1 74.06 175 GLU B C 1
ATOM 4579 O O . GLU B 1 175 ? -5.586 15.328 17.516 1 74.06 175 GLU B O 1
ATOM 4584 N N . ASP B 1 176 ? -4.73 17.266 18.109 1 74.94 176 ASP B N 1
ATOM 4585 C CA . ASP B 1 176 ? -5.609 17.641 19.219 1 74.94 176 ASP B CA 1
ATOM 4586 C C . ASP B 1 176 ? -5.082 17.109 20.547 1 74.94 176 ASP B C 1
ATOM 4588 O O . ASP B 1 176 ? -5.305 17.719 21.594 1 74.94 176 ASP B O 1
ATOM 4592 N N . ILE B 1 177 ? -4.258 16.031 20.5 1 82.81 177 ILE B N 1
ATOM 4593 C CA . ILE B 1 177 ? -3.936 15.375 21.766 1 82.81 177 ILE B CA 1
ATOM 4594 C C . ILE B 1 177 ? -3.041 16.281 22.594 1 82.81 177 ILE B C 1
ATOM 4596 O O . ILE B 1 177 ? -3.16 16.328 23.828 1 82.81 177 ILE B O 1
ATOM 4600 N N . GLY B 1 178 ? -2.232 17.047 21.938 1 90.06 178 GLY B N 1
ATOM 4601 C CA . GLY B 1 178 ? -1.337 17.938 22.656 1 90.06 178 GLY B CA 1
ATOM 4602 C C . GLY B 1 178 ? -2.031 19.172 23.203 1 90.06 178 GLY B C 1
ATOM 4603 O O . GLY B 1 178 ? -2.168 19.328 24.406 1 90.06 178 GLY B O 1
ATOM 4604 N N . ALA B 1 179 ? -2.611 19.938 22.281 1 92.5 179 ALA B N 1
ATOM 4605 C CA . ALA B 1 179 ? -3.225 21.219 22.641 1 92.5 179 ALA B CA 1
ATOM 4606 C C . ALA B 1 179 ? -4.41 21.016 23.578 1 92.5 179 ALA B C 1
ATOM 4608 O O . ALA B 1 179 ? -4.512 21.672 24.609 1 92.5 179 ALA B O 1
ATOM 4609 N N . ARG B 1 180 ? -5.238 20.062 23.25 1 91.25 180 ARG B N 1
ATOM 4610 C CA . ARG B 1 180 ? -6.41 19.812 24.078 1 91.25 180 ARG B CA 1
ATOM 4611 C C . ARG B 1 180 ? -6 19.406 25.484 1 91.25 180 ARG B C 1
ATOM 4613 O O . ARG B 1 180 ? -6.586 19.875 26.469 1 91.25 180 ARG B O 1
ATOM 4620 N N . TYR B 1 181 ? -5.059 18.562 25.547 1 90.56 181 TYR B N 1
ATOM 4621 C CA . TYR B 1 181 ? -4.59 18.109 26.844 1 90.56 181 TYR B CA 1
ATOM 4622 C C . TYR B 1 181 ? -3.979 19.266 27.641 1 90.56 181 TYR B C 1
ATOM 4624 O O . TYR B 1 181 ? -4.258 19.422 28.828 1 90.56 181 TYR B O 1
ATOM 4632 N N . ALA B 1 182 ? -3.154 20.047 27.016 1 93.62 182 ALA B N 1
ATOM 4633 C CA . ALA B 1 182 ? -2.518 21.172 27.688 1 93.62 182 ALA B CA 1
ATOM 4634 C C . ALA B 1 182 ? -3.561 22.156 28.219 1 93.62 182 ALA B C 1
ATOM 4636 O O . ALA B 1 182 ? -3.473 22.594 29.375 1 93.62 182 ALA B O 1
ATOM 4637 N N . ILE B 1 183 ? -4.555 22.469 27.422 1 93.38 183 ILE B N 1
ATOM 4638 C CA . ILE B 1 183 ? -5.598 23.406 27.797 1 93.38 183 ILE B CA 1
ATOM 4639 C C . ILE B 1 183 ? -6.371 22.875 29 1 93.38 183 ILE B C 1
ATOM 4641 O O . ILE B 1 183 ? -6.547 23.578 30 1 93.38 183 ILE B O 1
ATOM 4645 N N . SER B 1 184 ? -6.668 21.594 28.984 1 90.44 184 SER B N 1
ATOM 4646 C CA . SER B 1 184 ? -7.543 21.016 30 1 90.44 184 SER B CA 1
ATOM 4647 C C . SER B 1 184 ? -6.773 20.688 31.281 1 90.44 184 SER B C 1
ATOM 4649 O O . SER B 1 184 ? -7.375 20.453 32.312 1 90.44 184 SER B O 1
ATOM 4651 N N . HIS B 1 185 ? -5.477 20.734 31.188 1 90.69 185 HIS B N 1
ATOM 4652 C CA . HIS B 1 185 ? -4.676 20.391 32.344 1 90.69 185 HIS B CA 1
ATOM 4653 C C . HIS B 1 185 ? -3.797 21.562 32.781 1 90.69 185 HIS B C 1
ATOM 4655 O O . HIS B 1 185 ? -2.635 21.359 33.156 1 90.69 185 HIS B O 1
ATOM 4661 N N . GLY B 1 186 ? -4.301 22.719 32.562 1 86.19 186 GLY B N 1
ATOM 4662 C CA . GLY B 1 186 ? -3.639 23.797 33.281 1 86.19 186 GLY B CA 1
ATOM 4663 C C . GLY B 1 186 ? -3.193 24.938 32.406 1 86.19 186 GLY B C 1
ATOM 4664 O O . GLY B 1 186 ? -2.729 25.969 32.875 1 86.19 186 GLY B O 1
ATOM 4665 N N . ALA B 1 187 ? -3.32 24.844 31.078 1 92 187 ALA B N 1
ATOM 4666 C CA . ALA B 1 187 ? -2.877 25.906 30.188 1 92 187 ALA B CA 1
ATOM 4667 C C . ALA B 1 187 ? -4.059 26.734 29.703 1 92 187 ALA B C 1
ATOM 4669 O O . ALA B 1 187 ? -4.078 27.188 28.547 1 92 187 ALA B O 1
ATOM 4670 N N . ILE B 1 188 ? -5.004 26.938 30.531 1 92.62 188 ILE B N 1
ATOM 4671 C CA . ILE B 1 188 ? -6.207 27.672 30.156 1 92.62 188 ILE B CA 1
ATOM 4672 C C . ILE B 1 188 ? -5.91 29.172 30.141 1 92.62 188 ILE B C 1
ATOM 4674 O O . ILE B 1 188 ? -5.082 29.656 30.922 1 92.62 188 ILE B O 1
ATOM 4678 N N . SER B 1 189 ? -6.535 29.938 29.266 1 96.88 189 SER B N 1
ATOM 4679 C CA . SER B 1 189 ? -6.457 31.391 29.156 1 96.88 189 SER B CA 1
ATOM 4680 C C . SER B 1 189 ? -7.77 31.969 28.656 1 96.88 189 SER B C 1
ATOM 4682 O O . SER B 1 189 ? -8.648 31.234 28.203 1 96.88 189 SER B O 1
ATOM 4684 N N . ASP B 1 190 ? -7.918 33.25 28.781 1 97.56 190 ASP B N 1
ATOM 4685 C CA . ASP B 1 190 ? -9.125 33.906 28.297 1 97.56 190 ASP B CA 1
ATOM 4686 C C . ASP B 1 190 ? -9.148 33.938 26.766 1 97.56 190 ASP B C 1
ATOM 4688 O O . ASP B 1 190 ? -10.211 33.844 26.156 1 97.56 190 ASP B O 1
ATOM 4692 N N . TYR B 1 191 ? -7.988 34.094 26.109 1 98.44 191 TYR B N 1
ATOM 4693 C CA . TYR B 1 191 ? -7.812 34.156 24.672 1 98.44 191 TYR B CA 1
ATOM 4694 C C . TYR B 1 191 ? -6.574 33.375 24.234 1 98.44 191 TYR B C 1
ATOM 4696 O O . TYR B 1 191 ? -5.703 33.094 25.062 1 98.44 191 TYR B O 1
ATOM 4704 N N . ALA B 1 192 ? -6.562 33.031 22.969 1 98.69 192 ALA B N 1
ATOM 4705 C CA . ALA B 1 192 ? -5.379 32.344 22.453 1 98.69 192 ALA B CA 1
ATOM 4706 C C . ALA B 1 192 ? -5.023 32.812 21.062 1 98.69 192 ALA B C 1
ATOM 4708 O O . ALA B 1 192 ? -5.91 33.062 20.234 1 98.69 192 ALA B O 1
ATOM 4709 N N . LEU B 1 193 ? -3.797 33.031 20.828 1 98.81 193 LEU B N 1
ATOM 4710 C CA . LEU B 1 193 ? -3.217 33.25 19.516 1 98.81 193 LEU B CA 1
ATOM 4711 C C . LEU B 1 193 ? -2.312 32.094 19.094 1 98.81 193 LEU B C 1
ATOM 4713 O O . LEU B 1 193 ? -1.258 31.891 19.703 1 98.81 193 LEU B O 1
ATOM 4717 N N . VAL B 1 194 ? -2.758 31.359 18.109 1 98.31 194 VAL B N 1
ATOM 4718 C CA . VAL B 1 194 ? -1.957 30.266 17.562 1 98.31 194 VAL B CA 1
ATOM 4719 C C . VAL B 1 194 ? -1.021 30.828 16.484 1 98.31 194 VAL B C 1
ATOM 4721 O O . VAL B 1 194 ? -1.476 31.281 15.43 1 98.31 194 VAL B O 1
ATOM 4724 N N . ALA B 1 195 ? 0.243 30.781 16.75 1 98.06 195 ALA B N 1
ATOM 4725 C CA . ALA B 1 195 ? 1.239 31.391 15.875 1 98.06 195 ALA B CA 1
ATOM 4726 C C . ALA B 1 195 ? 1.635 30.438 14.758 1 98.06 195 ALA B C 1
ATOM 4728 O O . ALA B 1 195 ? 2.352 29.453 14.984 1 98.06 195 ALA B O 1
ATOM 4729 N N . GLU B 1 196 ? 1.243 30.719 13.562 1 95.88 196 GLU B N 1
ATOM 4730 C CA . GLU B 1 196 ? 1.557 29.984 12.344 1 95.88 196 GLU B CA 1
ATOM 4731 C C . GLU B 1 196 ? 1.632 30.922 11.141 1 95.88 196 GLU B C 1
ATOM 4733 O O . GLU B 1 196 ? 1.218 32.094 11.219 1 95.88 196 GLU B O 1
ATOM 4738 N N . ALA B 1 197 ? 2.111 30.344 10.094 1 95.25 197 ALA B N 1
ATOM 4739 C CA . ALA B 1 197 ? 2.285 31.141 8.883 1 95.25 197 ALA B CA 1
ATOM 4740 C C . ALA B 1 197 ? 0.938 31.5 8.273 1 95.25 197 ALA B C 1
ATOM 4742 O O . ALA B 1 197 ? 0.189 30.625 7.832 1 95.25 197 ALA B O 1
ATOM 4743 N N . THR B 1 198 ? 0.594 32.812 8.234 1 95.75 198 THR B N 1
ATOM 4744 C CA . THR B 1 198 ? -0.649 33.281 7.637 1 95.75 198 THR B CA 1
ATOM 4745 C C . THR B 1 198 ? -0.4 34.531 6.766 1 95.75 198 THR B C 1
ATOM 4747 O O . THR B 1 198 ? -1.341 35.219 6.387 1 95.75 198 THR B O 1
ATOM 4750 N N . ASN B 1 199 ? 0.868 34.875 6.562 1 95 199 ASN B N 1
ATOM 4751 C CA . ASN B 1 199 ? 1.204 36.094 5.848 1 95 199 ASN B CA 1
ATOM 4752 C C . ASN B 1 199 ? 0.608 37.312 6.531 1 95 199 ASN B C 1
ATOM 4754 O O . ASN B 1 199 ? 0.081 38.219 5.863 1 95 199 ASN B O 1
ATOM 4758 N N . PHE B 1 200 ? 0.495 37.312 7.84 1 97.44 200 PHE B N 1
ATOM 4759 C CA . PHE B 1 200 ? 0.01 38.375 8.68 1 97.44 200 PHE B CA 1
ATOM 4760 C C . PHE B 1 200 ? -1.485 38.594 8.484 1 97.44 200 PHE B C 1
ATOM 4762 O O . PHE B 1 200 ? -1.976 39.719 8.586 1 97.44 200 PHE B O 1
ATOM 4769 N N . LYS B 1 201 ? -2.188 37.594 8.109 1 97.25 201 LYS B N 1
ATOM 4770 C CA . LYS B 1 201 ? -3.645 37.625 8.031 1 97.25 201 LYS B CA 1
ATOM 4771 C C . LYS B 1 201 ? -4.281 36.875 9.195 1 97.25 201 LYS B C 1
ATOM 4773 O O . LYS B 1 201 ? -4.102 35.656 9.32 1 97.25 201 LYS B O 1
ATOM 4778 N N . PRO B 1 202 ? -5 37.594 10.031 1 97.88 202 PRO B N 1
ATOM 4779 C CA . PRO B 1 202 ? -5.605 36.875 11.164 1 97.88 202 PRO B CA 1
ATOM 4780 C C . PRO B 1 202 ? -6.789 36 10.758 1 97.88 202 PRO B C 1
ATOM 4782 O O . PRO B 1 202 ? -7.77 36.5 10.203 1 97.88 202 PRO B O 1
ATOM 4785 N N . ALA B 1 203 ? -6.707 34.75 11.008 1 97.56 203 ALA B N 1
ATOM 4786 C CA . ALA B 1 203 ? -7.77 33.812 10.703 1 97.56 203 ALA B CA 1
ATOM 4787 C C . ALA B 1 203 ? -8.406 33.25 11.977 1 97.56 203 ALA B C 1
ATOM 4789 O O . ALA B 1 203 ? -7.707 32.719 12.836 1 97.56 203 ALA B O 1
ATOM 4790 N N . TRP B 1 204 ? -9.75 33.406 12.109 1 97.81 204 TRP B N 1
ATOM 4791 C CA . TRP B 1 204 ? -10.367 32.875 13.32 1 97.81 204 TRP B CA 1
ATOM 4792 C C . TRP B 1 204 ? -11.508 31.906 12.969 1 97.81 204 TRP B C 1
ATOM 4794 O O . TRP B 1 204 ? -12.414 31.703 13.781 1 97.81 204 TRP B O 1
ATOM 4804 N N . VAL B 1 205 ? -11.516 31.438 11.664 1 98.06 205 VAL B N 1
ATOM 4805 C CA . VAL B 1 205 ? -12.281 30.266 11.242 1 98.06 205 VAL B CA 1
ATOM 4806 C C . VAL B 1 205 ? -11.344 29.25 10.594 1 98.06 205 VAL B C 1
ATOM 4808 O O . VAL B 1 205 ? -10.438 29.625 9.844 1 98.06 205 VAL B O 1
ATOM 4811 N N . GLU B 1 206 ? -11.492 28.062 11 1 97.19 206 GLU B N 1
ATOM 4812 C CA . GLU B 1 206 ? -10.695 26.984 10.406 1 97.19 206 GLU B CA 1
ATOM 4813 C C . GLU B 1 206 ? -11.547 25.766 10.094 1 97.19 206 GLU B C 1
ATOM 4815 O O . GLU B 1 206 ? -12.484 25.453 10.836 1 97.19 206 GLU B O 1
ATOM 4820 N N . ALA B 1 207 ? -11.227 25.094 9.023 1 97.69 207 ALA B N 1
ATOM 4821 C CA . ALA B 1 207 ? -11.961 23.938 8.531 1 97.69 207 ALA B CA 1
ATOM 4822 C C . ALA B 1 207 ? -11.805 22.75 9.477 1 97.69 207 ALA B C 1
ATOM 4824 O O . ALA B 1 207 ? -10.812 22.656 10.203 1 97.69 207 ALA B O 1
ATOM 4825 N N . GLY B 1 208 ? -12.859 21.891 9.508 1 96.94 208 GLY B N 1
ATOM 4826 C CA . GLY B 1 208 ? -12.719 20.547 10.023 1 96.94 208 GLY B CA 1
ATOM 4827 C C . GLY B 1 208 ? -12.273 19.547 8.977 1 96.94 208 GLY B C 1
ATOM 4828 O O . GLY B 1 208 ? -11.758 19.922 7.926 1 96.94 208 GLY B O 1
ATOM 4829 N N . LYS B 1 209 ? -12.391 18.234 9.32 1 96.5 209 LYS B N 1
ATOM 4830 C CA . LYS B 1 209 ? -12.016 17.203 8.344 1 96.5 209 LYS B CA 1
ATOM 4831 C C . LYS B 1 209 ? -12.664 15.867 8.68 1 96.5 209 LYS B C 1
ATOM 4833 O O . LYS B 1 209 ? -12.977 15.594 9.844 1 96.5 209 LYS B O 1
ATOM 4838 N N . VAL B 1 210 ? -12.875 15.086 7.68 1 97.44 210 VAL B N 1
ATOM 4839 C CA . VAL B 1 210 ? -13.227 13.672 7.773 1 97.44 210 VAL B CA 1
ATOM 4840 C C . VAL B 1 210 ? -12.305 12.852 6.883 1 97.44 210 VAL B C 1
ATOM 4842 O O . VAL B 1 210 ? -12.008 13.242 5.75 1 97.44 210 VAL B O 1
ATOM 4845 N N . PHE B 1 211 ? -11.711 11.844 7.48 1 97.94 211 PHE B N 1
ATOM 4846 C CA . PHE B 1 211 ? -10.961 10.859 6.707 1 97.94 211 PHE B CA 1
ATOM 4847 C C . PHE B 1 211 ? -11.844 9.672 6.34 1 97.94 211 PHE B C 1
ATOM 4849 O O . PHE B 1 211 ? -12.484 9.078 7.211 1 97.94 211 PHE B O 1
ATOM 4856 N N . LEU B 1 212 ? -11.914 9.359 5.051 1 98.5 212 LEU B N 1
ATOM 4857 C CA . LEU B 1 212 ? -12.688 8.211 4.574 1 98.5 212 LEU B CA 1
ATOM 4858 C C . LEU B 1 212 ? -11.773 7.168 3.951 1 98.5 212 LEU B C 1
ATOM 4860 O O . LEU B 1 212 ? -10.859 7.504 3.197 1 98.5 212 LEU B O 1
ATOM 4864 N N . LYS B 1 213 ? -11.945 5.992 4.328 1 98.44 213 LYS B N 1
ATOM 4865 C CA . LYS B 1 213 ? -11.398 4.848 3.609 1 98.44 213 LYS B CA 1
ATOM 4866 C C . LYS B 1 213 ? -12.422 4.262 2.643 1 98.44 213 LYS B C 1
ATOM 4868 O O . LYS B 1 213 ? -13.539 3.943 3.035 1 98.44 213 LYS B O 1
ATOM 4873 N N . VAL B 1 214 ? -12.102 4.195 1.415 1 98.75 214 VAL B N 1
ATOM 4874 C CA . VAL B 1 214 ? -12.961 3.562 0.417 1 98.75 214 VAL B CA 1
ATOM 4875 C C . VAL B 1 214 ? -12.305 2.281 -0.092 1 98.75 214 VAL B C 1
ATOM 4877 O O . VAL B 1 214 ? -11.219 2.324 -0.682 1 98.75 214 VAL B O 1
ATOM 4880 N N . THR B 1 215 ? -12.914 1.168 0.158 1 98.5 215 THR B N 1
ATOM 4881 C CA . THR B 1 215 ? -12.414 -0.124 -0.303 1 98.5 215 THR B CA 1
ATOM 4882 C C . THR B 1 215 ? -13.305 -0.681 -1.412 1 98.5 215 THR B C 1
ATOM 4884 O O . THR B 1 215 ? -14.5 -0.914 -1.203 1 98.5 215 THR B O 1
ATOM 4887 N N . VAL B 1 216 ? -12.719 -0.874 -2.551 1 98.56 216 VAL B N 1
ATOM 4888 C CA . VAL B 1 216 ? -13.406 -1.491 -3.682 1 98.56 216 VAL B CA 1
ATOM 4889 C C . VAL B 1 216 ? -13.156 -2.998 -3.678 1 98.56 216 VAL B C 1
ATOM 4891 O O . VAL B 1 216 ? -12.039 -3.447 -3.424 1 98.56 216 VAL B O 1
ATOM 4894 N N . PHE B 1 217 ? -14.25 -3.723 -3.879 1 97.25 217 PHE B N 1
ATOM 4895 C CA . PHE B 1 217 ? -14.156 -5.176 -3.977 1 97.25 217 PHE B CA 1
ATOM 4896 C C . PHE B 1 217 ? -14.383 -5.637 -5.41 1 97.25 217 PHE B C 1
ATOM 4898 O O . PHE B 1 217 ? -15.25 -5.102 -6.109 1 97.25 217 PHE B O 1
ATOM 4905 N N . ALA B 1 218 ? -13.562 -6.504 -5.832 1 96.19 218 ALA B N 1
ATOM 4906 C CA . ALA B 1 218 ? -13.688 -7.184 -7.117 1 96.19 218 ALA B CA 1
ATOM 4907 C C . ALA B 1 218 ? -13.359 -8.672 -6.988 1 96.19 218 ALA B C 1
ATOM 4909 O O . ALA B 1 218 ? -13.062 -9.156 -5.895 1 96.19 218 ALA B O 1
ATOM 4910 N N . GLY B 1 219 ? -13.422 -9.391 -8.102 1 90.94 219 GLY B N 1
ATOM 4911 C CA . GLY B 1 219 ? -13.109 -10.812 -8.047 1 90.94 219 GLY B CA 1
ATOM 4912 C C . GLY B 1 219 ? -13.859 -11.617 -9.094 1 90.94 219 GLY B C 1
ATOM 4913 O O . GLY B 1 219 ? -14.547 -11.055 -9.945 1 90.94 219 GLY B O 1
ATOM 4914 N N . PRO B 1 220 ? -13.82 -12.969 -8.938 1 89.75 220 PRO B N 1
ATOM 4915 C CA . PRO B 1 220 ? -12.883 -13.703 -8.078 1 89.75 220 PRO B CA 1
ATOM 4916 C C . PRO B 1 220 ? -11.422 -13.469 -8.461 1 89.75 220 PRO B C 1
ATOM 4918 O O . PRO B 1 220 ? -11.141 -13.055 -9.594 1 89.75 220 PRO B O 1
ATOM 4921 N N . SER B 1 221 ? -10.586 -13.609 -7.445 1 90.88 221 SER B N 1
ATOM 4922 C CA . SER B 1 221 ? -9.164 -13.531 -7.734 1 90.88 221 SER B CA 1
ATOM 4923 C C . SER B 1 221 ? -8.766 -14.523 -8.82 1 90.88 221 SER B C 1
ATOM 4925 O O . SER B 1 221 ? -9.141 -15.695 -8.773 1 90.88 221 SER B O 1
ATOM 4927 N N . ARG B 1 222 ? -8.07 -14.055 -9.82 1 90.5 222 ARG B N 1
ATOM 4928 C CA . ARG B 1 222 ? -7.648 -14.875 -10.953 1 90.5 222 ARG B CA 1
ATOM 4929 C C . ARG B 1 222 ? -6.125 -14.945 -11.039 1 90.5 222 ARG B C 1
ATOM 4931 O O . ARG B 1 222 ? -5.449 -13.914 -10.969 1 90.5 222 ARG B O 1
ATOM 4938 N N . TYR B 1 223 ? -5.691 -16.188 -11.18 1 93.44 223 TYR B N 1
ATOM 4939 C CA . TYR B 1 223 ? -4.289 -16.422 -11.523 1 93.44 223 TYR B CA 1
ATOM 4940 C C . TYR B 1 223 ? -3.967 -15.867 -12.906 1 93.44 223 TYR B C 1
ATOM 4942 O O . TYR B 1 223 ? -4.785 -15.961 -13.82 1 93.44 223 TYR B O 1
ATOM 4950 N N . THR B 1 224 ? -2.795 -15.273 -13.062 1 93.19 224 THR B N 1
ATOM 4951 C CA . THR B 1 224 ? -2.408 -14.484 -14.219 1 93.19 224 THR B CA 1
ATOM 4952 C C . THR B 1 224 ? -2.74 -15.227 -15.516 1 93.19 224 THR B C 1
ATOM 4954 O O . THR B 1 224 ? -3.389 -14.672 -16.406 1 93.19 224 THR B O 1
ATOM 4957 N N . PRO B 1 225 ? -2.484 -16.453 -15.641 1 93.25 225 PRO B N 1
ATOM 4958 C CA . PRO B 1 225 ? -2.744 -17.156 -16.906 1 93.25 225 PRO B CA 1
ATOM 4959 C C . PRO B 1 225 ? -4.234 -17.266 -17.219 1 93.25 225 PRO B C 1
ATOM 4961 O O . PRO B 1 225 ? -4.605 -17.594 -18.344 1 93.25 225 PRO B O 1
ATOM 4964 N N . TYR B 1 226 ? -5.066 -17.031 -16.234 1 92.44 226 TYR B N 1
ATOM 4965 C CA . TYR B 1 226 ? -6.504 -17.203 -16.422 1 92.44 226 TYR B CA 1
ATOM 4966 C C . TYR B 1 226 ? -7.195 -15.859 -16.578 1 92.44 226 TYR B C 1
ATOM 4968 O O . TYR B 1 226 ? -8.422 -15.789 -16.703 1 92.44 226 TYR B O 1
ATOM 4976 N N . VAL B 1 227 ? -6.445 -14.82 -16.531 1 92.69 227 VAL B N 1
ATOM 4977 C CA . VAL B 1 227 ? -7.07 -13.5 -16.547 1 92.69 227 VAL B CA 1
ATOM 4978 C C . VAL B 1 227 ? -7.781 -13.281 -17.875 1 92.69 227 VAL B C 1
ATOM 4980 O O . VAL B 1 227 ? -7.238 -13.594 -18.938 1 92.69 227 VAL B O 1
ATOM 4983 N N . PRO B 1 228 ? -8.953 -12.797 -17.797 1 89.31 228 PRO B N 1
ATOM 4984 C CA . PRO B 1 228 ? -9.695 -12.523 -19.031 1 89.31 228 PRO B CA 1
ATOM 4985 C C . PRO B 1 228 ? -9.312 -11.188 -19.672 1 89.31 228 PRO B C 1
ATOM 4987 O O . PRO B 1 228 ? -9.102 -10.203 -18.953 1 89.31 228 PRO B O 1
ATOM 4990 N N . ARG B 1 229 ? -9.227 -11.211 -20.953 1 90.25 229 ARG B N 1
ATOM 4991 C CA . ARG B 1 229 ? -9.016 -9.992 -21.719 1 90.25 229 ARG B CA 1
ATOM 4992 C C . ARG B 1 229 ? -9.648 -10.102 -23.109 1 90.25 229 ARG B C 1
ATOM 4994 O O . ARG B 1 229 ? -9.594 -11.156 -23.734 1 90.25 229 ARG B O 1
ATOM 5001 N N . PRO B 1 230 ? -10.281 -9.047 -23.531 1 91.5 230 PRO B N 1
ATOM 5002 C CA . PRO B 1 230 ? -10.461 -7.738 -22.891 1 91.5 230 PRO B CA 1
ATOM 5003 C C . PRO B 1 230 ? -11.625 -7.723 -21.906 1 91.5 230 PRO B C 1
ATOM 5005 O O . PRO B 1 230 ? -12.508 -8.586 -21.969 1 91.5 230 PRO B O 1
ATOM 5008 N N . VAL B 1 231 ? -11.484 -6.867 -21.016 1 92.31 231 VAL B N 1
ATOM 5009 C CA . VAL B 1 231 ? -12.547 -6.645 -20.031 1 92.31 231 VAL B CA 1
ATOM 5010 C C . VAL B 1 231 ? -12.688 -5.148 -19.766 1 92.31 231 VAL B C 1
ATOM 5012 O O . VAL B 1 231 ? -11.695 -4.43 -19.656 1 92.31 231 VAL B O 1
ATOM 5015 N N . ALA B 1 232 ? -13.969 -4.656 -19.719 1 95.06 232 ALA B N 1
ATOM 5016 C CA . ALA B 1 232 ? -14.172 -3.271 -19.281 1 95.06 232 ALA B CA 1
ATOM 5017 C C . ALA B 1 232 ? -13.648 -3.055 -17.875 1 95.06 232 ALA B C 1
ATOM 5019 O O . ALA B 1 232 ? -13.805 -3.92 -17 1 95.06 232 ALA B O 1
ATOM 5020 N N . ALA B 1 233 ? -13.102 -1.872 -17.719 1 94.94 233 ALA B N 1
ATOM 5021 C CA . ALA B 1 233 ? -12.438 -1.573 -16.453 1 94.94 233 ALA B CA 1
ATOM 5022 C C . ALA B 1 233 ? -13.367 -1.827 -15.266 1 94.94 233 ALA B C 1
ATOM 5024 O O . ALA B 1 233 ? -12.969 -2.438 -14.273 1 94.94 233 ALA B O 1
ATOM 5025 N N . LEU B 1 234 ? -14.602 -1.462 -15.359 1 96.38 234 LEU B N 1
ATOM 5026 C CA . LEU B 1 234 ? -15.539 -1.564 -14.25 1 96.38 234 LEU B CA 1
ATOM 5027 C C . LEU B 1 234 ? -16.047 -2.996 -14.094 1 96.38 234 LEU B C 1
ATOM 5029 O O . LEU B 1 234 ? -16.656 -3.334 -13.078 1 96.38 234 LEU B O 1
ATOM 5033 N N . ASP B 1 235 ? -15.68 -3.875 -15.055 1 95.69 235 ASP B N 1
ATOM 5034 C CA . ASP B 1 235 ? -16.047 -5.289 -14.984 1 95.69 235 ASP B CA 1
ATOM 5035 C C . ASP B 1 235 ? -14.836 -6.152 -14.648 1 95.69 235 ASP B C 1
ATOM 5037 O O . ASP B 1 235 ? -14.938 -7.379 -14.578 1 95.69 235 ASP B O 1
ATOM 5041 N N . SER B 1 236 ? -13.742 -5.504 -14.57 1 96.31 236 SER B N 1
ATOM 5042 C CA . SER B 1 236 ? -12.508 -6.246 -14.312 1 96.31 236 SER B CA 1
ATOM 5043 C C . SER B 1 236 ? -12.57 -6.977 -12.969 1 96.31 236 SER B C 1
ATOM 5045 O O . SER B 1 236 ? -13.031 -6.418 -11.977 1 96.31 236 SER B O 1
ATOM 5047 N N . PRO B 1 237 ? -12.094 -8.172 -12.898 1 95.75 237 PRO B N 1
ATOM 5048 C CA . PRO B 1 237 ? -11.992 -8.852 -11.602 1 95.75 237 PRO B CA 1
ATOM 5049 C C . PRO B 1 237 ? -10.852 -8.312 -10.742 1 95.75 237 PRO B C 1
ATOM 5051 O O . PRO B 1 237 ? -10.633 -8.789 -9.625 1 95.75 237 PRO B O 1
ATOM 5054 N N . ASN B 1 238 ? -10.102 -7.379 -11.25 1 97.31 238 ASN B N 1
ATOM 5055 C CA . ASN B 1 238 ? -9 -6.738 -10.539 1 97.31 238 ASN B CA 1
ATOM 5056 C C . ASN B 1 238 ? -9.453 -5.465 -9.828 1 97.31 238 ASN B C 1
ATOM 5058 O O . ASN B 1 238 ? -9.773 -4.469 -10.477 1 97.31 238 ASN B O 1
ATOM 5062 N N . ALA B 1 239 ? -9.391 -5.461 -8.523 1 98.44 239 ALA B N 1
ATOM 5063 C CA . ALA B 1 239 ? -9.859 -4.332 -7.727 1 98.44 239 ALA B CA 1
ATOM 5064 C C . ALA B 1 239 ? -9.047 -3.074 -8.023 1 98.44 239 ALA B C 1
ATOM 5066 O O . ALA B 1 239 ? -9.562 -1.958 -7.941 1 98.44 239 ALA B O 1
ATOM 5067 N N . ILE B 1 240 ? -7.754 -3.193 -8.391 1 98.62 240 ILE B N 1
ATOM 5068 C CA . ILE B 1 240 ? -6.898 -2.059 -8.727 1 98.62 240 ILE B CA 1
ATOM 5069 C C . ILE B 1 240 ? -7.426 -1.357 -9.969 1 98.62 240 ILE B C 1
ATOM 5071 O O . ILE B 1 240 ? -7.496 -0.127 -10.016 1 98.62 240 ILE B O 1
ATOM 5075 N N . VAL B 1 241 ? -7.832 -2.145 -10.961 1 98.44 241 VAL B N 1
ATOM 5076 C CA . VAL B 1 241 ? -8.328 -1.603 -12.219 1 98.44 241 VAL B CA 1
ATOM 5077 C C . VAL B 1 241 ? -9.648 -0.864 -11.977 1 98.44 241 VAL B C 1
ATOM 5079 O O . VAL B 1 241 ? -9.852 0.24 -12.484 1 98.44 241 VAL B O 1
ATOM 5082 N N . ARG B 1 242 ? -10.516 -1.423 -11.195 1 98.44 242 ARG B N 1
ATOM 5083 C CA . ARG B 1 242 ? -11.766 -0.761 -10.844 1 98.44 242 ARG B CA 1
ATOM 5084 C C . ARG B 1 242 ? -11.5 0.526 -10.062 1 98.44 242 ARG B C 1
ATOM 5086 O O . ARG B 1 242 ? -12.156 1.543 -10.305 1 98.44 242 ARG B O 1
ATOM 5093 N N . MET B 1 243 ? -10.555 0.469 -9.172 1 98.69 243 MET B N 1
ATOM 5094 C CA . MET B 1 243 ? -10.219 1.627 -8.352 1 98.69 243 MET B CA 1
ATOM 5095 C C . MET B 1 243 ? -9.734 2.787 -9.219 1 98.69 243 MET B C 1
ATOM 5097 O O . MET B 1 243 ? -10 3.949 -8.906 1 98.69 243 MET B O 1
ATOM 5101 N N . ALA B 1 244 ? -8.984 2.488 -10.297 1 98.5 244 ALA B N 1
ATOM 5102 C CA . ALA B 1 244 ? -8.516 3.545 -11.188 1 98.5 244 ALA B CA 1
ATOM 5103 C C . ALA B 1 244 ? -9.68 4.375 -11.719 1 98.5 244 ALA B C 1
ATOM 5105 O O . ALA B 1 244 ? -9.594 5.602 -11.797 1 98.5 244 ALA B O 1
ATOM 5106 N N . LYS B 1 245 ? -10.789 3.764 -12.008 1 98.12 245 LYS B N 1
ATOM 5107 C CA . LYS B 1 245 ? -11.977 4.465 -12.477 1 98.12 245 LYS B CA 1
ATOM 5108 C C . LYS B 1 245 ? -12.617 5.277 -11.352 1 98.12 245 LYS B C 1
ATOM 5110 O O . LYS B 1 245 ? -13.117 6.383 -11.578 1 98.12 245 LYS B O 1
ATOM 5115 N N . LEU B 1 246 ? -12.586 4.703 -10.219 1 98.62 246 LEU B N 1
ATOM 5116 C CA . LEU B 1 246 ? -13.164 5.414 -9.078 1 98.62 246 LEU B CA 1
ATOM 5117 C C . LEU B 1 246 ? -12.359 6.672 -8.758 1 98.62 246 LEU B C 1
ATOM 5119 O O . LEU B 1 246 ? -12.938 7.715 -8.438 1 98.62 246 LEU B O 1
ATOM 5123 N N . VAL B 1 247 ? -11.023 6.574 -8.82 1 98.69 247 VAL B N 1
ATOM 5124 C CA . VAL B 1 247 ? -10.164 7.723 -8.57 1 98.69 247 VAL B CA 1
ATOM 5125 C C . VAL B 1 247 ? -10.547 8.867 -9.508 1 98.69 247 VAL B C 1
ATOM 5127 O O . VAL B 1 247 ? -10.664 10.016 -9.078 1 98.69 247 VAL B O 1
ATOM 5130 N N . GLU B 1 248 ? -10.789 8.57 -10.742 1 97.31 248 GLU B N 1
ATOM 5131 C CA . GLU B 1 248 ? -11.195 9.578 -11.719 1 97.31 248 GLU B CA 1
ATOM 5132 C C . GLU B 1 248 ? -12.516 10.227 -11.328 1 97.31 248 GLU B C 1
ATOM 5134 O O . GLU B 1 248 ? -12.648 11.453 -11.359 1 97.31 248 GLU B O 1
ATOM 5139 N N . ALA B 1 249 ? -13.43 9.43 -10.969 1 98.44 249 ALA B N 1
ATOM 5140 C CA . ALA B 1 249 ? -14.758 9.922 -10.594 1 98.44 249 ALA B CA 1
ATOM 5141 C C . ALA B 1 249 ? -14.695 10.773 -9.336 1 98.44 249 ALA B C 1
ATOM 5143 O O . ALA B 1 249 ? -15.406 11.773 -9.211 1 98.44 249 ALA B O 1
ATOM 5144 N N . LEU B 1 250 ? -13.875 10.383 -8.422 1 98.56 250 LEU B N 1
ATOM 5145 C CA . LEU B 1 250 ? -13.766 11.102 -7.156 1 98.56 250 LEU B CA 1
ATOM 5146 C C . LEU B 1 250 ? -13.078 12.453 -7.359 1 98.56 250 LEU B C 1
ATOM 5148 O O . LEU B 1 250 ? -13.398 13.422 -6.668 1 98.56 250 LEU B O 1
ATOM 5152 N N . GLU B 1 251 ? -12.117 12.531 -8.289 1 97.94 251 GLU B N 1
ATOM 5153 C CA . GLU B 1 251 ? -11.508 13.82 -8.617 1 97.94 251 GLU B CA 1
ATOM 5154 C C . GLU B 1 251 ? -12.539 14.797 -9.172 1 97.94 251 GLU B C 1
ATOM 5156 O O . GLU B 1 251 ? -12.523 15.984 -8.828 1 97.94 251 GLU B O 1
ATOM 5161 N N . GLU B 1 252 ? -13.406 14.273 -9.977 1 97.94 252 GLU B N 1
ATOM 5162 C CA . GLU B 1 252 ? -14.484 15.102 -10.5 1 97.94 252 GLU B CA 1
ATOM 5163 C C . GLU B 1 252 ? -15.43 15.547 -9.391 1 97.94 252 GLU B C 1
ATOM 5165 O O . GLU B 1 252 ? -15.812 16.719 -9.328 1 97.94 252 GLU B O 1
ATOM 5170 N N . TRP B 1 253 ? -15.781 14.641 -8.547 1 98.56 253 TRP B N 1
ATOM 5171 C CA . TRP B 1 253 ? -16.641 14.953 -7.402 1 98.56 253 TRP B CA 1
ATOM 5172 C C . TRP B 1 253 ? -15.984 16 -6.512 1 98.56 253 TRP B C 1
ATOM 5174 O O . TRP B 1 253 ? -16.641 16.938 -6.059 1 98.56 253 TRP B O 1
ATOM 5184 N N . ALA B 1 254 ? -14.703 15.867 -6.309 1 98.38 254 ALA B N 1
ATOM 5185 C CA . ALA B 1 254 ? -13.961 16.781 -5.441 1 98.38 254 ALA B CA 1
ATOM 5186 C C . ALA B 1 254 ? -14.008 18.203 -5.98 1 98.38 254 ALA B C 1
ATOM 5188 O O . ALA B 1 254 ? -14.172 19.172 -5.219 1 98.38 254 ALA B O 1
ATOM 5189 N N . ASP B 1 255 ? -13.852 18.344 -7.262 1 97.88 255 ASP B N 1
ATOM 5190 C CA . ASP B 1 255 ? -13.93 19.656 -7.887 1 97.88 255 ASP B CA 1
ATOM 5191 C C . ASP B 1 255 ? -15.273 20.328 -7.605 1 97.88 255 ASP B C 1
ATOM 5193 O O . ASP B 1 255 ? -15.328 21.5 -7.238 1 97.88 255 ASP B O 1
ATOM 5197 N N . ASN B 1 256 ? -16.328 19.609 -7.75 1 98.31 256 ASN B N 1
ATOM 5198 C CA . ASN B 1 256 ? -17.672 20.109 -7.492 1 98.31 256 ASN B CA 1
ATOM 5199 C C . ASN B 1 256 ? -17.891 20.375 -6.008 1 98.31 256 ASN B C 1
ATOM 5201 O O . ASN B 1 256 ? -18.5 21.391 -5.633 1 98.31 256 ASN B O 1
ATOM 5205 N N . TYR B 1 257 ? -17.453 19.469 -5.176 1 98.44 257 TYR B N 1
ATOM 5206 C CA . TYR B 1 257 ? -17.594 19.578 -3.725 1 98.44 257 TYR B CA 1
ATOM 5207 C C . TYR B 1 257 ? -16.969 20.859 -3.207 1 98.44 257 TYR B C 1
ATOM 5209 O O . TYR B 1 257 ? -17.594 21.609 -2.453 1 98.44 257 TYR B O 1
ATOM 5217 N N . GLU B 1 258 ? -15.734 21.094 -3.633 1 97.94 258 GLU B N 1
ATOM 5218 C CA . GLU B 1 258 ? -15 22.281 -3.188 1 97.94 258 GLU B CA 1
ATOM 5219 C C . GLU B 1 258 ? -15.727 23.562 -3.559 1 97.94 258 GLU B C 1
ATOM 5221 O O . GLU B 1 258 ? -15.812 24.484 -2.752 1 97.94 258 GLU B O 1
ATOM 5226 N N . LYS B 1 259 ? -16.328 23.625 -4.723 1 97.62 259 LYS B N 1
ATOM 5227 C CA . LYS B 1 259 ? -17.078 24.781 -5.172 1 97.62 259 LYS B CA 1
ATOM 5228 C C . LYS B 1 259 ? -18.375 24.953 -4.379 1 97.62 259 LYS B C 1
ATOM 5230 O O . LYS B 1 259 ? -18.688 26.047 -3.91 1 97.62 259 LYS B O 1
ATOM 5235 N N . ARG B 1 260 ? -19.062 23.875 -4.156 1 97.88 260 ARG B N 1
ATOM 5236 C CA . ARG B 1 260 ? -20.375 23.906 -3.52 1 97.88 260 ARG B CA 1
ATOM 5237 C C . ARG B 1 260 ? -20.266 24.281 -2.047 1 97.88 260 ARG B C 1
ATOM 5239 O O . ARG B 1 260 ? -21.156 24.938 -1.496 1 97.88 260 ARG B O 1
ATOM 5246 N N . TYR B 1 261 ? -19.203 23.906 -1.451 1 97.81 261 TYR B N 1
ATOM 5247 C CA . TYR B 1 261 ? -19.109 24.062 -0.004 1 97.81 261 TYR B CA 1
ATOM 5248 C C . TYR B 1 261 ? -18.25 25.266 0.362 1 97.81 261 TYR B C 1
ATOM 5250 O O . TYR B 1 261 ? -18.047 25.562 1.544 1 97.81 261 TYR B O 1
ATOM 5258 N N . THR B 1 262 ? -17.672 25.953 -0.594 1 97.88 262 THR B N 1
ATOM 5259 C CA . THR B 1 262 ? -16.969 27.188 -0.302 1 97.88 262 THR B CA 1
ATOM 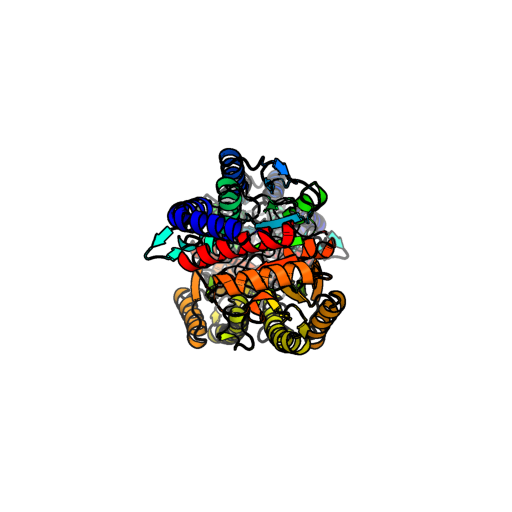5260 C C . THR B 1 262 ? -17.875 28.172 0.437 1 97.88 262 THR B C 1
ATOM 5262 O O . THR B 1 262 ? -19.031 28.359 0.061 1 97.88 262 THR B O 1
ATOM 5265 N N . ARG B 1 263 ? -17.344 28.812 1.514 1 97.56 263 ARG B N 1
ATOM 5266 C CA . ARG B 1 263 ? -18.156 29.734 2.322 1 97.56 263 ARG B CA 1
ATOM 5267 C C . ARG B 1 263 ? -17.312 30.859 2.885 1 97.56 263 ARG B C 1
ATOM 5269 O O . ARG B 1 263 ? -16.172 30.641 3.297 1 97.56 263 ARG B O 1
ATOM 5276 N N . GLU B 1 264 ? -17.922 32 2.973 1 96.88 264 GLU B N 1
ATOM 5277 C CA . GLU B 1 264 ? -17.312 33.156 3.602 1 96.88 264 GLU B CA 1
ATOM 5278 C C . GLU B 1 264 ? -17.797 33.344 5.035 1 96.88 264 GLU B C 1
ATOM 5280 O O . GLU B 1 264 ? -19 33.312 5.297 1 96.88 264 GLU B O 1
ATOM 5285 N N . TYR B 1 265 ? -16.844 33.5 5.945 1 96.25 265 TYR B N 1
ATOM 5286 C CA . TYR B 1 265 ? -17.109 33.75 7.355 1 96.25 265 TYR B CA 1
ATOM 5287 C C . TYR B 1 265 ? -16.516 35.094 7.781 1 96.25 265 TYR B C 1
ATOM 5289 O O . TYR B 1 265 ? -15.875 35.781 6.98 1 96.25 265 TYR B O 1
ATOM 5297 N N . GLY B 1 266 ? -16.859 35.5 9.023 1 93.25 266 GLY B N 1
ATOM 5298 C CA . GLY B 1 266 ? -16.188 36.688 9.594 1 93.25 266 GLY B CA 1
ATOM 5299 C C . GLY B 1 266 ? -14.688 36.531 9.68 1 93.25 266 GLY B C 1
ATOM 5300 O O . GLY B 1 266 ? -13.945 37.469 9.414 1 93.25 266 GLY B O 1
ATOM 5301 N N . GLY B 1 267 ? -14.227 35.312 9.969 1 93.56 267 GLY B N 1
ATOM 5302 C CA . GLY B 1 267 ? -12.82 35.031 10.188 1 93.56 267 GLY B CA 1
ATOM 5303 C C . GLY B 1 267 ? -12.07 34.688 8.914 1 93.56 267 GLY B C 1
ATOM 5304 O O . GLY B 1 267 ? -10.891 34.312 8.953 1 93.56 267 GLY B O 1
ATOM 5305 N N . GLY B 1 268 ? -12.852 34.625 7.719 1 95.62 268 GLY B N 1
ATOM 5306 C CA . GLY B 1 268 ? -12.211 34.312 6.453 1 95.62 268 GLY B CA 1
ATOM 5307 C C . GLY B 1 268 ? -13.023 33.375 5.582 1 95.62 268 GLY B C 1
ATOM 5308 O O . GLY B 1 268 ? -14.211 33.156 5.844 1 95.62 268 GLY B O 1
ATOM 5309 N N . THR B 1 269 ? -12.359 32.938 4.527 1 97 269 THR B N 1
ATOM 5310 C CA . THR B 1 269 ? -13.047 32.062 3.58 1 97 269 THR B CA 1
ATOM 5311 C C . THR B 1 269 ? -12.539 30.625 3.707 1 97 269 THR B C 1
ATOM 5313 O O . THR B 1 269 ? -11.336 30.391 3.688 1 97 269 THR B O 1
ATOM 5316 N N . VAL B 1 270 ? -13.477 29.719 3.791 1 97.75 270 VAL B N 1
ATOM 5317 C CA . VAL B 1 270 ? -13.125 28.297 3.824 1 97.75 270 VAL B CA 1
ATOM 5318 C C . VAL B 1 270 ? -13.492 27.641 2.494 1 97.75 270 VAL B C 1
ATOM 5320 O O . VAL B 1 270 ? -14.641 27.75 2.041 1 97.75 270 VAL B O 1
ATOM 5323 N N . VAL B 1 271 ? -12.547 27.078 1.816 1 97.56 271 VAL B N 1
ATOM 5324 C CA . VAL B 1 271 ? -12.734 26.156 0.701 1 97.56 271 VAL B CA 1
ATOM 5325 C C . VAL B 1 271 ? -12.383 24.734 1.137 1 97.56 271 VAL B C 1
ATOM 5327 O O . VAL B 1 271 ? -11.203 24.391 1.207 1 97.56 271 VAL B O 1
ATOM 5330 N N . PRO B 1 272 ? -13.367 23.875 1.411 1 97.5 272 PRO B N 1
ATOM 5331 C CA . PRO B 1 272 ? -13.062 22.516 1.892 1 97.5 272 PRO B CA 1
ATOM 5332 C C . PRO B 1 272 ? -12.453 21.641 0.811 1 97.5 272 PRO B C 1
ATOM 5334 O O . PRO B 1 272 ? -13.172 21.031 0.019 1 97.5 272 PRO B O 1
ATOM 5337 N N . LYS B 1 273 ? -11.164 21.438 0.878 1 97 273 LYS B N 1
ATOM 5338 C CA . LYS B 1 273 ? -10.406 20.734 -0.149 1 97 273 LYS B CA 1
ATOM 5339 C C . LYS B 1 273 ? -10.438 19.219 0.088 1 97 273 LYS B C 1
ATOM 5341 O O . LYS B 1 273 ? -10.703 18.766 1.203 1 97 273 LYS B O 1
ATOM 5346 N N . VAL B 1 274 ? -10.203 18.438 -0.989 1 97.81 274 VAL B N 1
ATOM 5347 C CA . VAL B 1 274 ? -10.211 16.984 -0.949 1 97.81 274 VAL B CA 1
ATOM 5348 C C . VAL B 1 274 ? -8.883 16.453 -1.479 1 97.81 274 VAL B C 1
ATOM 5350 O O . VAL B 1 274 ? -8.383 16.906 -2.51 1 97.81 274 VAL B O 1
ATOM 5353 N N . ALA B 1 275 ? -8.344 15.5 -0.776 1 96.81 275 ALA B N 1
ATOM 5354 C CA . ALA B 1 275 ? -7.09 14.883 -1.209 1 96.81 275 ALA B CA 1
ATOM 5355 C C . ALA B 1 275 ? -7.145 13.367 -1.051 1 96.81 275 ALA B C 1
ATOM 5357 O O . ALA B 1 275 ? -7.656 12.859 -0.052 1 96.81 275 ALA B O 1
ATOM 5358 N N . ILE B 1 276 ? -6.699 12.648 -2.051 1 98.25 276 ILE B N 1
ATOM 5359 C CA . ILE B 1 276 ? -6.391 11.227 -1.919 1 98.25 276 ILE B CA 1
ATOM 5360 C C . ILE B 1 276 ? -4.938 11.055 -1.481 1 98.25 276 ILE B C 1
ATOM 5362 O O . ILE B 1 276 ? -4.016 11.312 -2.26 1 98.25 276 ILE B O 1
ATOM 5366 N N . GLY B 1 277 ? -4.773 10.547 -0.27 1 97.75 277 GLY B N 1
ATOM 5367 C CA . GLY B 1 277 ? -3.441 10.594 0.314 1 97.75 277 GLY B CA 1
ATOM 5368 C C . GLY B 1 277 ? -2.732 9.25 0.283 1 97.75 277 GLY B C 1
ATOM 5369 O O . GLY B 1 277 ? -1.514 9.18 0.457 1 97.75 277 GLY B O 1
ATOM 5370 N N . ALA B 1 278 ? -3.492 8.164 0.043 1 98.5 278 ALA B N 1
ATOM 5371 C CA . ALA B 1 278 ? -2.865 6.848 -0.002 1 98.5 278 ALA B CA 1
ATOM 5372 C C . ALA B 1 278 ? -3.709 5.863 -0.806 1 98.5 278 ALA B C 1
ATOM 5374 O O . ALA B 1 278 ? -4.918 6.055 -0.959 1 98.5 278 ALA B O 1
ATOM 5375 N N . ILE B 1 279 ? -3.092 4.836 -1.29 1 98.75 279 ILE B N 1
ATOM 5376 C CA . ILE B 1 279 ? -3.729 3.732 -1.998 1 98.75 279 ILE B CA 1
ATOM 5377 C C . ILE B 1 279 ? -2.988 2.432 -1.696 1 98.75 279 ILE B C 1
ATOM 5379 O O . ILE B 1 279 ? -1.758 2.412 -1.624 1 98.75 279 ILE B O 1
ATOM 5383 N N . ARG B 1 280 ? -3.742 1.381 -1.509 1 97.81 280 ARG B N 1
ATOM 5384 C CA . ARG B 1 280 ? -3.189 0.053 -1.261 1 97.81 280 ARG B CA 1
ATOM 5385 C C . ARG B 1 280 ? -4.047 -1.027 -1.911 1 97.81 280 ARG B C 1
ATOM 5387 O O . ARG B 1 280 ? -5.27 -1.034 -1.757 1 97.81 280 ARG B O 1
ATOM 5394 N N . GLY B 1 281 ? -3.426 -1.889 -2.582 1 98.06 281 GLY B N 1
ATOM 5395 C CA . GLY B 1 281 ? -4.039 -3.076 -3.156 1 98.06 281 GLY B CA 1
ATOM 5396 C C . GLY B 1 281 ? -3.045 -4.191 -3.422 1 98.06 281 GLY B C 1
ATOM 5397 O O . GLY B 1 281 ? -1.957 -3.947 -3.949 1 98.06 281 GLY B O 1
ATOM 5398 N N . GLY B 1 282 ? -3.42 -5.402 -2.98 1 96.88 282 GLY B N 1
ATOM 5399 C CA . GLY B 1 282 ? -2.48 -6.504 -3.127 1 96.88 282 GLY B CA 1
ATOM 5400 C C . GLY B 1 282 ? -1.203 -6.305 -2.332 1 96.88 282 GLY B C 1
ATOM 5401 O O . GLY B 1 282 ? -1.132 -5.426 -1.47 1 96.88 282 GLY B O 1
ATOM 5402 N N . VAL B 1 283 ? -0.221 -7.223 -2.518 1 95.44 283 VAL B N 1
ATOM 5403 C CA . VAL B 1 283 ? 1.092 -7.113 -1.891 1 95.44 283 VAL B CA 1
ATOM 5404 C C . VAL B 1 283 ? 2.184 -7.293 -2.943 1 95.44 283 VAL B C 1
ATOM 5406 O O . VAL B 1 283 ? 2.041 -8.102 -3.861 1 95.44 283 VAL B O 1
ATOM 5409 N N . PRO B 1 284 ? 3.207 -6.52 -2.828 1 95.75 284 PRO B N 1
ATOM 5410 C CA . PRO B 1 284 ? 4.223 -6.488 -3.883 1 95.75 284 PRO B CA 1
ATOM 5411 C C . PRO B 1 284 ? 4.938 -7.828 -4.051 1 95.75 284 PRO B C 1
ATOM 5413 O O . PRO B 1 284 ? 5.445 -8.125 -5.137 1 95.75 284 PRO B O 1
ATOM 5416 N N . TYR B 1 285 ? 5.016 -8.656 -3.021 1 94.06 285 TYR B N 1
ATOM 5417 C CA . TYR B 1 285 ? 5.828 -9.867 -3.062 1 94.06 285 TYR B CA 1
ATOM 5418 C C . TYR B 1 285 ? 5.012 -11.062 -3.543 1 94.06 285 TYR B C 1
ATOM 5420 O O . TYR B 1 285 ? 5.523 -12.18 -3.633 1 94.06 285 TYR B O 1
ATOM 5428 N N . LYS B 1 286 ? 3.73 -10.898 -3.846 1 94 286 LYS B N 1
ATOM 5429 C CA . LYS B 1 286 ? 2.84 -11.914 -4.406 1 94 286 LYS B CA 1
ATOM 5430 C C . LYS B 1 286 ? 1.897 -11.305 -5.441 1 94 286 LYS B C 1
ATOM 5432 O O . LYS B 1 286 ? 0.722 -11.07 -5.152 1 94 286 LYS B O 1
ATOM 5437 N N . ILE B 1 287 ? 2.35 -11.125 -6.641 1 95.44 287 ILE B N 1
ATOM 5438 C CA . ILE B 1 287 ? 1.602 -10.312 -7.594 1 95.44 287 ILE B CA 1
ATOM 5439 C C . ILE B 1 287 ? 1.055 -11.203 -8.711 1 95.44 287 ILE B C 1
ATOM 5441 O O . ILE B 1 287 ? 0.595 -10.703 -9.742 1 95.44 287 ILE B O 1
ATOM 5445 N N . TYR B 1 288 ? 1.008 -12.516 -8.57 1 91.94 288 TYR B N 1
ATOM 5446 C CA . TYR B 1 288 ? 0.656 -13.453 -9.633 1 91.94 288 TYR B CA 1
ATOM 5447 C C . TYR B 1 288 ? -0.854 -13.641 -9.719 1 91.94 288 TYR B C 1
ATOM 5449 O O . TYR B 1 288 ? -1.336 -14.547 -10.406 1 91.94 288 TYR B O 1
ATOM 5457 N N . ARG B 1 289 ? -1.592 -12.844 -9.031 1 92.5 289 ARG B N 1
ATOM 5458 C CA . ARG B 1 289 ? -3.049 -12.891 -9.062 1 92.5 289 ARG B CA 1
ATOM 5459 C C . ARG B 1 289 ? -3.646 -11.5 -8.867 1 92.5 289 ARG B C 1
ATOM 5461 O O . ARG B 1 289 ? -3.025 -10.633 -8.242 1 92.5 289 ARG B O 1
ATOM 5468 N N . PHE B 1 290 ? -4.875 -11.359 -9.344 1 95.12 290 PHE B N 1
ATOM 5469 C CA . PHE B 1 290 ? -5.613 -10.117 -9.125 1 95.12 290 PHE B CA 1
ATOM 5470 C C . PHE B 1 290 ? -6.027 -9.984 -7.664 1 95.12 290 PHE B C 1
ATOM 5472 O O . PHE B 1 290 ? -6.535 -10.938 -7.07 1 95.12 290 PHE B O 1
ATOM 5479 N N . PRO B 1 291 ? -5.754 -8.859 -7.062 1 96.31 291 PRO B N 1
ATOM 5480 C CA . PRO B 1 291 ? -6.32 -8.641 -5.727 1 96.31 291 PRO B CA 1
ATOM 5481 C C . PRO B 1 291 ? -7.836 -8.453 -5.754 1 96.31 291 PRO B C 1
ATOM 5483 O O . PRO B 1 291 ? -8.375 -7.867 -6.699 1 96.31 291 PRO B O 1
ATOM 5486 N N . GLU B 1 292 ? -8.453 -8.906 -4.688 1 96.75 292 GLU B N 1
ATOM 5487 C CA . GLU B 1 292 ? -9.914 -8.828 -4.617 1 96.75 292 GLU B CA 1
ATOM 5488 C C . GLU B 1 292 ? -10.367 -7.547 -3.924 1 96.75 292 GLU B C 1
ATOM 5490 O O . GLU B 1 292 ? -11.562 -7.273 -3.838 1 96.75 292 GLU B O 1
ATOM 5495 N N . LEU B 1 293 ? -9.398 -6.777 -3.486 1 97.62 293 LEU B N 1
ATOM 5496 C CA . LEU B 1 293 ? -9.75 -5.508 -2.861 1 97.62 293 LEU B CA 1
ATOM 5497 C C . LEU B 1 293 ? -8.656 -4.473 -3.082 1 97.62 293 LEU B C 1
ATOM 5499 O O . LEU B 1 293 ? -7.488 -4.828 -3.283 1 97.62 293 LEU B O 1
ATOM 5503 N N . CYS B 1 294 ? -8.961 -3.275 -3.109 1 98.56 294 CYS B N 1
ATOM 5504 C CA . CYS B 1 294 ? -8.102 -2.098 -3.203 1 98.56 294 CYS B CA 1
ATOM 5505 C C . CYS B 1 294 ? -8.703 -0.926 -2.434 1 98.56 294 CYS B C 1
ATOM 5507 O O . CYS B 1 294 ? -9.898 -0.645 -2.553 1 98.56 294 CYS B O 1
ATOM 5509 N N . SER B 1 295 ? -7.883 -0.244 -1.623 1 98.69 295 SER B N 1
ATOM 5510 C CA . SER B 1 295 ? -8.391 0.833 -0.778 1 98.69 295 SER B CA 1
ATOM 5511 C C . SER B 1 295 ? -7.695 2.154 -1.097 1 98.69 295 SER B C 1
ATOM 5513 O O . SER B 1 295 ? -6.492 2.184 -1.362 1 98.69 295 SER B O 1
ATOM 5515 N N . ILE B 1 296 ? -8.422 3.182 -1.056 1 98.81 296 ILE B N 1
ATOM 5516 C CA . ILE B 1 296 ? -7.871 4.531 -1.017 1 98.81 296 ILE B CA 1
ATOM 5517 C C . ILE B 1 296 ? -8.266 5.211 0.294 1 98.81 296 ILE B C 1
ATOM 5519 O O . ILE B 1 296 ? -9.234 4.809 0.943 1 98.81 296 ILE B O 1
ATOM 5523 N N . TYR B 1 297 ? -7.512 6.168 0.669 1 98.62 297 TYR B N 1
ATOM 5524 C CA . TYR B 1 297 ? -7.699 6.973 1.872 1 98.62 297 TYR B CA 1
ATOM 5525 C C . TYR B 1 297 ? -7.781 8.453 1.529 1 98.62 297 TYR B C 1
ATOM 5527 O O . TYR B 1 297 ? -6.852 9.016 0.941 1 98.62 297 TYR B O 1
ATOM 5535 N N . MET B 1 298 ? -8.883 9.078 1.925 1 98.62 298 MET B N 1
ATOM 5536 C CA . MET B 1 298 ? -9.18 10.445 1.492 1 98.62 298 MET B CA 1
ATOM 5537 C C . MET B 1 298 ? -9.227 11.391 2.684 1 98.62 298 MET B C 1
ATOM 5539 O O . MET B 1 298 ? -9.805 11.062 3.725 1 98.62 298 MET B O 1
ATOM 5543 N N . ASP B 1 299 ? -8.586 12.5 2.543 1 97.81 299 ASP B N 1
ATOM 5544 C CA . ASP B 1 299 ? -8.711 13.648 3.43 1 97.81 299 ASP B CA 1
ATOM 5545 C C . ASP B 1 299 ? -9.695 14.672 2.863 1 97.81 299 ASP B C 1
ATOM 5547 O O . ASP B 1 299 ? -9.406 15.336 1.862 1 97.81 299 ASP B O 1
ATOM 5551 N N . ILE B 1 300 ? -10.836 14.805 3.545 1 98.5 300 ILE B N 1
ATOM 5552 C CA . ILE B 1 300 ? -11.875 15.727 3.094 1 98.5 300 ILE B CA 1
ATOM 5553 C C . ILE B 1 300 ? -12.102 16.812 4.152 1 98.5 300 ILE B C 1
ATOM 5555 O O . ILE B 1 300 ? -12.516 16.5 5.273 1 98.5 300 ILE B O 1
ATOM 5559 N N . ARG B 1 301 ? -11.797 18.031 3.805 1 98.19 301 ARG B N 1
ATOM 5560 C CA . ARG B 1 301 ? -12.023 19.156 4.719 1 98.19 301 ARG B CA 1
ATOM 5561 C C . ARG B 1 301 ? -13.508 19.5 4.785 1 98.19 301 ARG B C 1
ATOM 5563 O O . ARG B 1 301 ? -14.258 19.266 3.834 1 98.19 301 ARG B O 1
ATOM 5570 N N . LEU B 1 302 ? -13.914 20.078 5.914 1 98.12 302 LEU B N 1
ATOM 5571 C CA . LEU B 1 302 ? -15.305 20.406 6.207 1 98.12 302 LEU B CA 1
ATOM 5572 C C . LEU B 1 302 ? -15.43 21.844 6.684 1 98.12 302 LEU B C 1
ATOM 5574 O O . LEU B 1 302 ? -14.562 22.344 7.41 1 98.12 302 LEU B O 1
ATOM 5578 N N . ASN B 1 303 ? -16.516 22.453 6.305 1 98 303 ASN B N 1
ATOM 5579 C CA . ASN B 1 303 ? -16.906 23.656 7.035 1 98 303 ASN B CA 1
ATOM 5580 C C . ASN B 1 303 ? -17.266 23.328 8.484 1 98 303 ASN B C 1
ATOM 5582 O O . ASN B 1 303 ? -17.625 22.203 8.797 1 98 303 ASN B O 1
ATOM 5586 N N . PRO B 1 304 ? -17.203 24.344 9.352 1 96.75 304 PRO B N 1
ATOM 5587 C CA . PRO B 1 304 ? -17.516 24.125 10.766 1 96.75 304 PRO B CA 1
ATOM 5588 C C . PRO B 1 304 ? -18.891 23.484 10.969 1 96.75 304 PRO B C 1
ATOM 5590 O O . PRO B 1 304 ? -19.094 22.734 11.93 1 96.75 304 PRO B O 1
ATOM 5593 N N . ASP B 1 305 ? -19.844 23.641 10.047 1 94.56 305 ASP B N 1
ATOM 5594 C CA . ASP B 1 305 ? -21.219 23.188 10.242 1 94.56 305 ASP B CA 1
ATOM 5595 C C . ASP B 1 305 ? -21.531 22 9.352 1 94.56 305 ASP B C 1
ATOM 5597 O O . ASP B 1 305 ? -22.672 21.562 9.281 1 94.56 305 ASP B O 1
ATOM 5601 N N . THR B 1 306 ? -20.547 21.5 8.617 1 95.88 306 THR B N 1
ATOM 5602 C CA . THR B 1 306 ? -20.797 20.391 7.703 1 95.88 306 THR B CA 1
ATOM 5603 C C . THR B 1 306 ? -20.844 19.062 8.461 1 95.88 306 THR B C 1
ATOM 5605 O O . THR B 1 306 ? -19.922 18.75 9.227 1 95.88 306 THR B O 1
ATOM 5608 N N . ASN B 1 307 ? -21.906 18.312 8.305 1 95.5 307 ASN B N 1
ATOM 5609 C CA . ASN B 1 307 ? -22.031 16.953 8.828 1 95.5 307 ASN B CA 1
ATOM 5610 C C . ASN B 1 307 ? -21.188 15.969 8.023 1 95.5 307 ASN B C 1
ATOM 5612 O O . ASN B 1 307 ? -21.453 15.758 6.836 1 95.5 307 ASN B O 1
ATOM 5616 N N . PRO B 1 308 ? -20.234 15.359 8.688 1 95.5 308 PRO B N 1
ATOM 5617 C CA . PRO B 1 308 ? -19.375 14.445 7.949 1 95.5 308 PRO B CA 1
ATOM 5618 C C . PRO B 1 308 ? -20.141 13.289 7.309 1 95.5 308 PRO B C 1
ATOM 5620 O O . PRO B 1 308 ? -19.703 12.742 6.293 1 95.5 308 PRO B O 1
ATOM 5623 N N . LEU B 1 309 ? -21.297 12.891 7.863 1 96.69 309 LEU B N 1
ATOM 5624 C CA . LEU B 1 309 ? -22.062 11.773 7.332 1 96.69 309 LEU B CA 1
ATOM 5625 C C . LEU B 1 309 ? -22.688 12.133 5.984 1 96.69 309 LEU B C 1
ATOM 5627 O O . LEU B 1 309 ? -22.906 11.266 5.145 1 96.69 309 LEU B O 1
ATOM 5631 N N . VAL B 1 310 ? -22.953 13.391 5.789 1 96.62 310 VAL B N 1
ATOM 5632 C CA . VAL B 1 310 ? -23.438 13.844 4.496 1 96.62 310 VAL B CA 1
ATOM 5633 C C . VAL B 1 310 ? -22.359 13.664 3.436 1 96.62 310 VAL B C 1
ATOM 5635 O O . VAL B 1 310 ? -22.641 13.242 2.312 1 96.62 310 VAL B O 1
ATOM 5638 N N . VAL B 1 311 ? -21.141 13.984 3.797 1 98 311 VAL B N 1
ATOM 5639 C CA . VAL B 1 311 ? -20.016 13.852 2.883 1 98 311 VAL B CA 1
ATOM 5640 C C . VAL B 1 311 ? -19.781 12.375 2.566 1 98 311 VAL B C 1
ATOM 5642 O O . VAL B 1 311 ? -19.531 12.016 1.411 1 98 311 VAL B O 1
ATOM 5645 N N . GLN B 1 312 ? -19.828 11.516 3.58 1 97.19 312 GLN B N 1
ATOM 5646 C CA . GLN B 1 312 ? -19.734 10.07 3.359 1 97.19 312 GLN B CA 1
ATOM 5647 C C . GLN B 1 312 ? -20.766 9.602 2.35 1 97.19 312 GLN B C 1
ATOM 5649 O O . GLN B 1 312 ? -20.453 8.828 1.443 1 97.19 312 GLN B O 1
ATOM 5654 N N . ARG B 1 313 ? -22.016 10.031 2.463 1 98.12 313 ARG B N 1
ATOM 5655 C CA . ARG B 1 313 ? -23.109 9.641 1.57 1 98.12 313 ARG B CA 1
ATOM 5656 C C . ARG B 1 313 ? -22.844 10.125 0.149 1 98.12 313 ARG B C 1
ATOM 5658 O O . ARG B 1 313 ? -23.219 9.453 -0.819 1 98.12 313 ARG B O 1
ATOM 5665 N N . GLU B 1 314 ? -22.234 11.312 0.04 1 98.62 314 GLU B N 1
ATOM 5666 C CA . GLU B 1 314 ? -21.891 11.797 -1.296 1 98.62 314 GLU B CA 1
ATOM 5667 C C . GLU B 1 314 ? -20.875 10.891 -1.973 1 98.62 314 GLU B C 1
ATOM 5669 O O . GLU B 1 314 ? -20.984 10.602 -3.166 1 98.62 314 GLU B O 1
ATOM 5674 N N . VAL B 1 315 ? -19.891 10.484 -1.2 1 98.75 315 VAL B N 1
ATOM 5675 C CA . VAL B 1 315 ? -18.875 9.594 -1.747 1 98.75 315 VAL B CA 1
ATOM 5676 C C . VAL B 1 315 ? -19.5 8.242 -2.094 1 98.75 315 VAL B C 1
ATOM 5678 O O . VAL B 1 315 ? -19.203 7.668 -3.141 1 98.75 315 VAL B O 1
ATOM 5681 N N . GLU B 1 316 ? -20.391 7.773 -1.241 1 98.19 316 GLU B N 1
ATOM 5682 C CA . GLU B 1 316 ? -21.125 6.543 -1.518 1 98.19 316 GLU B CA 1
ATOM 5683 C C . GLU B 1 316 ? -21.922 6.656 -2.809 1 98.19 316 GLU B C 1
ATOM 5685 O O . GLU B 1 316 ? -22.047 5.688 -3.561 1 98.19 316 GLU B O 1
ATOM 5690 N N . ALA B 1 317 ? -22.469 7.762 -3.041 1 98.56 317 ALA B N 1
ATOM 5691 C CA . ALA B 1 317 ? -23.234 7.988 -4.262 1 98.56 317 ALA B CA 1
ATOM 5692 C C . ALA B 1 317 ? -22.344 7.902 -5.496 1 98.56 317 ALA B C 1
ATOM 5694 O O . ALA B 1 317 ? -22.766 7.402 -6.543 1 98.56 317 ALA B O 1
ATOM 5695 N N . VAL B 1 318 ? -21.125 8.469 -5.395 1 98.56 318 VAL B N 1
ATOM 5696 C CA . VAL B 1 318 ? -20.188 8.375 -6.496 1 98.56 318 VAL B CA 1
ATOM 5697 C C . VAL B 1 318 ? -19.891 6.902 -6.805 1 98.56 318 VAL B C 1
ATOM 5699 O O . VAL B 1 318 ? -19.906 6.496 -7.969 1 98.56 318 VAL B O 1
ATOM 5702 N N . VAL B 1 319 ? -19.672 6.125 -5.754 1 98.25 319 VAL B N 1
ATOM 5703 C CA . VAL B 1 319 ? -19.391 4.695 -5.871 1 98.25 319 VAL B CA 1
ATOM 5704 C C . VAL B 1 319 ? -20.578 3.996 -6.531 1 98.25 319 VAL B C 1
ATOM 5706 O O . VAL B 1 319 ? -20.406 3.211 -7.465 1 98.25 319 VAL B O 1
ATOM 5709 N N . SER B 1 320 ? -21.734 4.297 -6.051 1 97.81 320 SER B N 1
ATOM 5710 C CA . SER B 1 320 ? -22.969 3.672 -6.543 1 97.81 320 SER B CA 1
ATOM 5711 C C . SER B 1 320 ? -23.203 3.998 -8.016 1 97.81 320 SER B C 1
ATOM 5713 O O . SER B 1 320 ? -23.625 3.137 -8.781 1 97.81 320 SER B O 1
ATOM 5715 N N . LYS B 1 321 ? -22.984 5.184 -8.383 1 98.12 321 LYS B N 1
ATOM 5716 C CA . LYS B 1 321 ? -23.188 5.617 -9.758 1 98.12 321 LYS B CA 1
ATOM 5717 C C . LYS B 1 321 ? -22.312 4.809 -10.719 1 98.12 321 LYS B C 1
ATOM 5719 O O . LYS B 1 321 ? -22.703 4.551 -11.859 1 98.12 321 LYS B O 1
ATOM 5724 N N . LEU B 1 322 ? -21.156 4.367 -10.234 1 97.75 322 LEU B N 1
ATOM 5725 C CA . LEU B 1 322 ? -20.234 3.582 -11.062 1 97.75 322 LEU B CA 1
ATOM 5726 C C . LEU B 1 322 ? -20.609 2.104 -11.031 1 97.75 322 LEU B C 1
ATOM 5728 O O . LEU B 1 322 ? -20 1.291 -11.734 1 97.75 322 LEU B O 1
ATOM 5732 N N . GLY B 1 323 ? -21.516 1.733 -10.156 1 97.5 323 GLY B N 1
ATOM 5733 C CA . GLY B 1 323 ? -21.906 0.34 -10.031 1 97.5 323 GLY B CA 1
ATOM 5734 C C . GLY B 1 323 ? -20.875 -0.515 -9.32 1 97.5 323 GLY B C 1
ATOM 5735 O O . GLY B 1 323 ? -20.797 -1.724 -9.547 1 97.5 323 GLY B O 1
ATOM 5736 N N . LEU B 1 324 ? -20.047 0.082 -8.5 1 97.5 324 LEU B N 1
ATOM 5737 C CA . LEU B 1 324 ? -18.969 -0.638 -7.812 1 97.5 324 LEU B CA 1
ATOM 5738 C C . LEU B 1 324 ? -19.453 -1.188 -6.477 1 97.5 324 LEU B C 1
ATOM 5740 O O . LEU B 1 324 ? -20.234 -0.537 -5.777 1 97.5 324 LEU B O 1
ATOM 5744 N N . LYS B 1 325 ? -19.047 -2.387 -6.152 1 96.62 325 LYS B N 1
ATOM 5745 C CA . LYS B 1 325 ? -19.141 -2.873 -4.781 1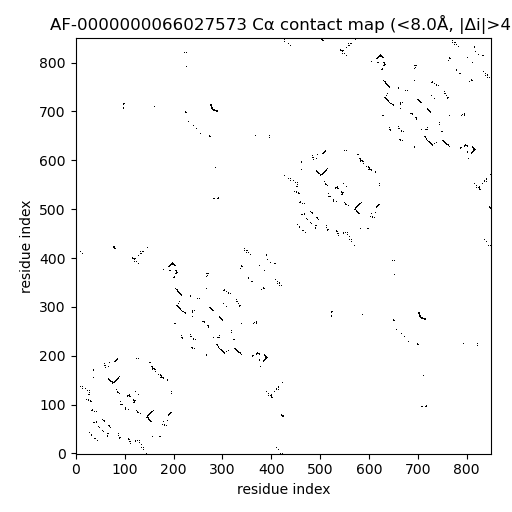 96.62 325 LYS B CA 1
ATOM 5746 C C . LYS B 1 325 ? -18.016 -2.314 -3.918 1 96.62 325 LYS B C 1
ATOM 5748 O O . LYS B 1 325 ? -16.844 -2.602 -4.16 1 96.62 325 LYS B O 1
ATOM 5753 N N . ALA B 1 326 ? -18.375 -1.476 -2.953 1 97.56 326 ALA B N 1
ATOM 5754 C CA . ALA B 1 326 ? -17.344 -0.815 -2.146 1 97.56 326 ALA B CA 1
ATOM 5755 C C . ALA B 1 326 ? -17.875 -0.511 -0.745 1 97.56 326 ALA B C 1
ATOM 5757 O O . ALA B 1 326 ? -19.078 -0.534 -0.506 1 97.56 326 ALA B O 1
ATOM 5758 N N . GLU B 1 327 ? -17 -0.417 0.126 1 96.56 327 GLU B N 1
ATOM 5759 C CA . GLU B 1 327 ? -17.266 0.07 1.477 1 96.56 327 GLU B CA 1
ATOM 5760 C C . GLU B 1 327 ? -16.641 1.444 1.7 1 96.56 327 GLU B C 1
ATOM 5762 O O . GLU B 1 327 ? -15.477 1.667 1.357 1 96.56 327 GLU B O 1
ATOM 5767 N N . VAL B 1 328 ? -17.422 2.393 2.17 1 97.69 328 VAL B N 1
ATOM 5768 C CA . VAL B 1 328 ? -16.953 3.721 2.557 1 97.69 328 VAL B CA 1
ATOM 5769 C C . VAL B 1 328 ? -17.047 3.877 4.07 1 97.69 328 VAL B C 1
ATOM 5771 O O . VAL B 1 328 ? -18.141 3.842 4.645 1 97.69 328 VAL B O 1
ATOM 5774 N N . LYS B 1 329 ? -15.891 4.055 4.719 1 96.69 329 LYS B N 1
ATOM 5775 C CA . LYS B 1 329 ? -15.875 4.109 6.176 1 96.69 329 LYS B CA 1
ATOM 5776 C C . LYS B 1 329 ? -15.078 5.312 6.672 1 96.69 329 LYS B C 1
ATOM 5778 O O . LYS B 1 329 ? -13.922 5.5 6.297 1 96.69 329 LYS B O 1
ATOM 5783 N N . PRO B 1 330 ? -15.727 6.137 7.484 1 96.56 330 PRO B N 1
ATOM 5784 C CA . PRO B 1 330 ? -14.93 7.156 8.164 1 96.56 330 PRO B CA 1
ATOM 5785 C C . PRO B 1 330 ? -14.023 6.574 9.25 1 96.56 330 PRO B C 1
ATOM 5787 O O . PRO B 1 330 ? -14.422 5.637 9.945 1 96.56 330 PRO B O 1
ATOM 5790 N N . PHE B 1 331 ? -12.789 7.082 9.359 1 95.19 331 PHE B N 1
ATOM 5791 C CA . PHE B 1 331 ? -11.93 6.602 10.438 1 95.19 331 PHE B CA 1
ATOM 5792 C C . PHE B 1 331 ? -11.383 7.766 11.258 1 95.19 331 PHE B C 1
ATOM 5794 O O . PHE B 1 331 ? -10.688 7.559 12.25 1 95.19 331 PHE B O 1
ATOM 5801 N N . LEU B 1 332 ? -11.805 9 10.852 1 94.38 332 LEU B N 1
ATOM 5802 C CA . LEU B 1 332 ? -11.477 10.188 11.625 1 94.38 332 LEU B CA 1
ATOM 5803 C C . LEU B 1 332 ? -12.469 11.305 11.352 1 94.38 332 LEU B C 1
ATOM 5805 O O . LEU B 1 332 ? -12.875 11.516 10.203 1 94.38 332 LEU B O 1
ATOM 5809 N N . PHE B 1 333 ? -12.93 11.961 12.383 1 94.69 333 PHE B N 1
ATOM 5810 C CA . PHE B 1 333 ? -13.688 13.203 12.289 1 94.69 333 PHE B CA 1
ATOM 5811 C C . PHE B 1 333 ? -13.172 14.227 13.281 1 94.69 333 PHE B C 1
ATOM 5813 O O . PHE B 1 333 ? -12.961 13.914 14.453 1 94.69 333 PHE B O 1
ATOM 5820 N N . ARG B 1 334 ? -12.836 15.414 12.781 1 95 334 ARG B N 1
ATOM 5821 C CA . ARG B 1 334 ? -12.547 16.594 13.602 1 95 334 ARG B CA 1
ATOM 5822 C C . ARG B 1 334 ? -13.336 17.797 13.125 1 95 334 ARG B C 1
ATOM 5824 O O . ARG B 1 334 ? -13.258 18.172 11.945 1 95 334 ARG B O 1
ATOM 5831 N N . ARG B 1 335 ? -14.008 18.406 14 1 95.31 335 ARG B N 1
ATOM 5832 C CA . ARG B 1 335 ? -14.867 19.547 13.656 1 95.31 335 ARG B CA 1
ATOM 5833 C C . ARG B 1 335 ? -14.039 20.812 13.477 1 95.31 335 ARG B C 1
ATOM 5835 O O . ARG B 1 335 ? -12.977 20.953 14.078 1 95.31 335 ARG B O 1
ATOM 5842 N N . GLY B 1 336 ? -14.453 21.719 12.57 1 96.62 336 GLY B N 1
ATOM 5843 C CA . GLY B 1 336 ? -13.961 23.078 12.477 1 96.62 336 GLY B CA 1
ATOM 5844 C C . GLY B 1 336 ? -14.742 24.062 13.328 1 96.62 336 GLY B C 1
ATOM 5845 O O . GLY B 1 336 ? -15.82 23.734 13.828 1 96.62 336 GLY B O 1
ATOM 5846 N N . TYR B 1 337 ? -14.18 25.25 13.5 1 97.44 337 TYR B N 1
ATOM 5847 C CA . TYR B 1 337 ? -14.836 26.25 14.344 1 97.44 337 TYR B CA 1
ATOM 5848 C C . TYR B 1 337 ? -14.562 27.656 13.844 1 97.44 337 TYR B C 1
ATOM 5850 O O . TYR B 1 337 ? -13.5 27.922 13.273 1 97.44 337 TYR B O 1
ATOM 5858 N N . GLU B 1 338 ? -15.477 28.453 14.023 1 97.88 338 GLU B N 1
ATOM 5859 C CA . GLU B 1 338 ? -15.266 29.891 14.016 1 97.88 338 GLU B CA 1
ATOM 5860 C C . GLU B 1 338 ? -15.312 30.469 15.422 1 97.88 338 GLU B C 1
ATOM 5862 O O . GLU B 1 338 ? -16.234 30.172 16.188 1 97.88 338 GLU B O 1
ATOM 5867 N N . ALA B 1 339 ? -14.359 31.297 15.75 1 98 339 ALA B N 1
ATOM 5868 C CA . ALA B 1 339 ? -14.258 31.828 17.109 1 98 339 ALA B CA 1
ATOM 5869 C C . ALA B 1 339 ? -15.461 32.719 17.438 1 98 339 ALA B C 1
ATOM 5871 O O . ALA B 1 339 ? -15.922 33.5 16.594 1 98 339 ALA B O 1
ATOM 5872 N N . GLN B 1 340 ? -15.992 32.531 18.594 1 96.88 340 GLN B N 1
ATOM 5873 C CA . GLN B 1 340 ? -16.984 33.438 19.172 1 96.88 340 GLN B CA 1
ATOM 5874 C C . GLN B 1 340 ? -16.359 34.312 20.266 1 96.88 340 GLN B C 1
ATOM 5876 O O . GLN B 1 340 ? -15.531 33.844 21.047 1 96.88 340 GLN B O 1
ATOM 5881 N N . GLY B 1 341 ? -16.688 35.594 20.266 1 97.44 341 GLY B N 1
ATOM 5882 C CA . GLY B 1 341 ? -16.125 36.469 21.266 1 97.44 341 GLY B CA 1
ATOM 5883 C C . GLY B 1 341 ? -14.688 36.844 21 1 97.44 341 GLY B C 1
ATOM 5884 O O . GLY B 1 341 ? -13.938 37.156 21.922 1 97.44 341 GLY B O 1
ATOM 5885 N N . ILE B 1 342 ? -14.312 36.875 19.719 1 97.81 342 ILE B N 1
ATOM 5886 C CA . ILE B 1 342 ? -12.914 37.031 19.328 1 97.81 342 ILE B CA 1
ATOM 5887 C C . ILE B 1 342 ? -12.555 38.5 19.312 1 97.81 342 ILE B C 1
ATOM 5889 O O . ILE B 1 342 ? -11.375 38.875 19.266 1 97.81 342 ILE B O 1
ATOM 5893 N N . GLU B 1 343 ? -13.523 39.406 19.484 1 97.31 343 GLU B N 1
ATOM 5894 C CA . GLU B 1 343 ? -13.391 40.812 19.156 1 97.31 343 GLU B CA 1
ATOM 5895 C C . GLU B 1 343 ? -12.297 41.469 20 1 97.31 343 GLU B C 1
ATOM 5897 O O . GLU B 1 343 ? -11.484 42.25 19.484 1 97.31 343 GLU B O 1
ATOM 5902 N N . PRO B 1 344 ? -12.195 41.188 21.344 1 97.94 344 PRO B N 1
ATOM 5903 C CA . PRO B 1 344 ? -11.141 41.812 22.125 1 97.94 344 PRO B CA 1
ATOM 5904 C C . PRO B 1 344 ? -9.742 41.469 21.625 1 97.94 344 PRO B C 1
ATOM 5906 O O . PRO B 1 344 ? -8.875 42.344 21.5 1 97.94 344 PRO B O 1
ATOM 5909 N N . LEU B 1 345 ? -9.555 40.25 21.312 1 98.38 345 LEU B N 1
ATOM 5910 C CA . LEU B 1 345 ? -8.258 39.812 20.812 1 98.38 345 LEU B CA 1
ATOM 5911 C C . LEU B 1 345 ? -8.016 40.344 19.406 1 98.38 345 LEU B C 1
ATOM 5913 O O . LEU B 1 345 ? -6.914 40.812 19.109 1 98.38 345 LEU B O 1
ATOM 5917 N N . GLN B 1 346 ? -9.016 40.25 18.547 1 98 346 GLN B N 1
ATOM 5918 C CA . GLN B 1 346 ? -8.898 40.75 17.172 1 98 346 GLN B CA 1
ATOM 5919 C C . GLN B 1 346 ? -8.57 42.25 17.141 1 98 346 GLN B C 1
ATOM 5921 O O . GLN B 1 346 ? -7.742 42.688 16.344 1 98 346 GLN B O 1
ATOM 5926 N N . ASN B 1 347 ? -9.211 42.969 18 1 97.69 347 ASN B N 1
ATOM 5927 C CA . ASN B 1 347 ? -8.984 44.406 18.062 1 97.69 347 ASN B CA 1
ATOM 5928 C C . ASN B 1 347 ? -7.57 44.719 18.547 1 97.69 347 ASN B C 1
ATOM 5930 O O . ASN B 1 347 ? -6.902 45.594 17.984 1 97.69 347 ASN B O 1
ATOM 5934 N N . ALA B 1 348 ? -7.156 44.062 19.625 1 97.88 348 ALA B N 1
ATOM 5935 C CA . ALA B 1 348 ? -5.801 44.25 20.141 1 97.88 348 ALA B CA 1
ATOM 5936 C C . ALA B 1 348 ? -4.762 43.938 19.062 1 97.88 348 ALA B C 1
ATOM 5938 O O . ALA B 1 348 ? -3.777 44.656 18.922 1 97.88 348 ALA B O 1
ATOM 5939 N N . LEU B 1 349 ? -4.977 42.906 18.312 1 98.56 349 LEU B N 1
ATOM 5940 C CA . LEU B 1 349 ? -4.055 42.469 17.266 1 98.56 349 LEU B CA 1
ATOM 5941 C C . LEU B 1 349 ? -4.039 43.469 16.125 1 98.56 349 LEU B C 1
ATOM 5943 O O . LEU B 1 349 ? -2.98 43.781 15.57 1 98.56 349 LEU B O 1
ATOM 5947 N N . GLU B 1 350 ? -5.207 43.938 15.781 1 98.12 350 GLU B N 1
ATOM 5948 C CA . GLU B 1 350 ? -5.309 44.906 14.695 1 98.12 350 GLU B CA 1
ATOM 5949 C C . GLU B 1 350 ? -4.52 46.188 15.016 1 98.12 350 GLU B C 1
ATOM 5951 O O . GLU B 1 350 ? -3.818 46.719 14.148 1 98.12 350 GLU B O 1
ATOM 5956 N N . VAL B 1 351 ? -4.621 46.625 16.203 1 97.5 351 VAL B N 1
ATOM 5957 C CA . VAL B 1 351 ? -3.893 47.812 16.641 1 97.5 351 VAL B CA 1
ATOM 5958 C C . VAL B 1 351 ? -2.391 47.562 16.547 1 97.5 351 VAL B C 1
ATOM 5960 O O . VAL B 1 351 ? -1.648 48.375 15.984 1 97.5 351 VAL B O 1
ATOM 5963 N N . ALA B 1 352 ? -2.004 46.469 17.141 1 98.06 352 ALA B N 1
ATOM 5964 C CA . ALA B 1 352 ? -0.588 46.094 17.109 1 98.06 352 ALA B CA 1
ATOM 5965 C C . ALA B 1 352 ? -0.081 45.969 15.68 1 98.06 352 ALA B C 1
ATOM 5967 O O . ALA B 1 352 ? 1.002 46.469 15.344 1 98.06 352 ALA B O 1
ATOM 5968 N N . HIS B 1 353 ? -0.834 45.281 14.812 1 98.44 353 HIS B N 1
ATOM 5969 C CA . HIS B 1 353 ? -0.471 45.031 13.414 1 98.44 353 HIS B CA 1
ATOM 5970 C C . HIS B 1 353 ? -0.288 46.344 12.664 1 98.44 353 HIS B C 1
ATOM 5972 O O . HIS B 1 353 ? 0.696 46.531 11.945 1 98.44 353 HIS B O 1
ATOM 5978 N N . ARG B 1 354 ? -1.189 47.25 12.828 1 97.94 354 ARG B N 1
ATOM 5979 C CA . ARG B 1 354 ? -1.117 48.531 12.148 1 97.94 354 ARG B CA 1
ATOM 5980 C C . ARG B 1 354 ? 0.125 49.312 12.57 1 97.94 354 ARG B C 1
ATOM 5982 O O . ARG B 1 354 ? 0.775 49.969 11.75 1 97.94 354 ARG B O 1
ATOM 5989 N N . GLU B 1 355 ? 0.376 49.25 13.797 1 96.62 355 GLU B N 1
ATOM 5990 C CA . GLU B 1 355 ? 1.519 50 14.32 1 96.62 355 GLU B CA 1
ATOM 5991 C C . GLU B 1 355 ? 2.836 49.406 13.828 1 96.62 355 GLU B C 1
ATOM 5993 O O . GLU B 1 355 ? 3.768 50.156 13.492 1 96.62 355 GLU B O 1
ATOM 5998 N N . VAL B 1 356 ? 2.934 48.156 13.766 1 97.5 356 VAL B N 1
ATOM 5999 C CA . VAL B 1 356 ? 4.203 47.469 13.508 1 97.5 356 VAL B CA 1
ATOM 6000 C C . VAL B 1 356 ? 4.379 47.25 12.008 1 97.5 356 VAL B C 1
ATOM 6002 O O . VAL B 1 356 ? 5.461 47.5 11.461 1 97.5 356 VAL B O 1
ATOM 6005 N N . VAL B 1 357 ? 3.318 46.75 11.352 1 96.94 357 VAL B N 1
ATOM 6006 C CA . VAL B 1 357 ? 3.398 46.344 9.938 1 96.94 357 VAL B CA 1
ATOM 6007 C C . VAL B 1 357 ? 3.117 47.562 9.062 1 96.94 357 VAL B C 1
ATOM 6009 O O . VAL B 1 357 ? 3.596 47.656 7.926 1 96.94 357 VAL B O 1
ATOM 6012 N N . GLY B 1 358 ? 2.303 48.5 9.531 1 96.81 358 GLY B N 1
ATOM 6013 C CA . GLY B 1 358 ? 2.133 49.781 8.844 1 96.81 358 GLY B CA 1
ATOM 6014 C C . GLY B 1 358 ? 0.919 49.781 7.93 1 96.81 358 GLY B C 1
ATOM 6015 O O . GLY B 1 358 ? 0.76 50.719 7.129 1 96.81 358 GLY B O 1
ATOM 6016 N N . ARG B 1 359 ? 0.105 48.812 7.984 1 97.12 359 ARG B N 1
ATOM 6017 C CA . ARG B 1 359 ? -1.131 48.719 7.211 1 97.12 359 ARG B CA 1
ATOM 6018 C C . ARG B 1 359 ? -2.16 47.844 7.938 1 97.12 359 ARG B C 1
ATOM 6020 O O . ARG B 1 359 ? -1.816 47.094 8.852 1 97.12 359 ARG B O 1
ATOM 6027 N N . PRO B 1 360 ? -3.424 47.969 7.625 1 97.44 360 PRO B N 1
ATOM 6028 C CA . PRO B 1 360 ? -4.43 47.094 8.227 1 97.44 360 PRO B CA 1
ATOM 6029 C C . PRO B 1 360 ? -4.246 45.625 7.832 1 97.44 360 PRO B C 1
ATOM 6031 O O . PRO B 1 360 ? -3.629 45.344 6.805 1 97.44 360 PRO B O 1
ATOM 6034 N N . THR B 1 361 ? -4.762 44.75 8.664 1 96.94 361 THR B N 1
ATOM 6035 C CA . THR B 1 361 ? -4.746 43.344 8.305 1 96.94 361 THR B CA 1
ATOM 6036 C C . THR B 1 361 ? -5.617 43.094 7.078 1 96.94 361 THR B C 1
ATOM 6038 O O . THR B 1 361 ? -6.586 43.812 6.836 1 96.94 361 THR B O 1
ATOM 6041 N N . GLU B 1 362 ? -5.215 42.156 6.289 1 95.75 362 GLU B N 1
ATOM 6042 C CA . GLU B 1 362 ? -6.012 41.688 5.156 1 95.75 362 GLU B CA 1
ATOM 6043 C C . GLU B 1 362 ? -6.871 40.5 5.539 1 95.75 362 GLU B C 1
ATOM 6045 O O . GLU B 1 362 ? -6.516 39.719 6.441 1 95.75 362 GLU B O 1
ATOM 6050 N N . ARG B 1 363 ? -7.945 40.375 4.852 1 94.81 363 ARG B N 1
ATOM 6051 C CA . ARG B 1 363 ? -8.812 39.219 5.086 1 94.81 363 ARG B CA 1
ATOM 6052 C C . ARG B 1 363 ? -8.141 37.938 4.656 1 94.81 363 ARG B C 1
ATOM 6054 O O . ARG B 1 363 ? -7.605 37.844 3.547 1 94.81 363 ARG B O 1
ATOM 6061 N N . PRO B 1 364 ? -8.18 36.969 5.543 1 94.62 364 PRO B N 1
ATOM 6062 C CA . PRO B 1 364 ? -7.566 35.688 5.152 1 94.62 364 PRO B CA 1
ATOM 6063 C C . PRO B 1 364 ? -8.398 34.938 4.129 1 94.62 364 PRO B C 1
ATOM 6065 O O . PRO B 1 364 ? -9.633 35 4.141 1 94.62 364 PRO B O 1
ATOM 6068 N N . GLY B 1 365 ? -7.723 34.188 3.25 1 91.75 365 GLY B N 1
ATOM 6069 C CA . GLY B 1 365 ? -8.367 33.344 2.24 1 91.75 365 GLY B CA 1
ATOM 6070 C C . GLY B 1 365 ? -8.305 31.875 2.549 1 91.75 365 GLY B C 1
ATOM 6071 O O . GLY B 1 365 ? -8.133 31.484 3.705 1 91.75 365 GLY B O 1
ATOM 6072 N N . SER B 1 366 ? -8.5 31.109 1.515 1 88.5 366 SER B N 1
ATOM 6073 C CA . SER B 1 366 ? -8.609 29.656 1.638 1 88.5 366 SER B CA 1
ATOM 6074 C C . SER B 1 366 ? -7.344 29.047 2.229 1 88.5 366 SER B C 1
ATOM 6076 O O . SER B 1 366 ? -7.41 28.266 3.18 1 88.5 366 SER B O 1
ATOM 6078 N N . PRO B 1 367 ? -6.18 29.391 1.811 1 85.56 367 PRO B N 1
ATOM 6079 C CA . PRO B 1 367 ? -4.98 28.734 2.348 1 85.56 367 PRO B CA 1
ATOM 6080 C C . PRO B 1 367 ? -4.879 28.844 3.867 1 85.56 367 PRO B C 1
ATOM 6082 O O . PRO B 1 367 ? -4.48 27.891 4.535 1 85.56 367 PRO B O 1
ATOM 6085 N N . GLU B 1 368 ? -5.352 29.938 4.391 1 91.38 368 GLU B N 1
ATOM 6086 C CA . GLU B 1 368 ? -5.199 30.188 5.82 1 91.38 368 GLU B CA 1
ATOM 6087 C C . GLU B 1 368 ? -6.359 29.594 6.613 1 91.38 368 GLU B C 1
ATOM 6089 O O . GLU B 1 368 ? -6.195 29.219 7.773 1 91.38 368 GLU B O 1
ATOM 6094 N N . CYS B 1 369 ? -7.508 29.469 5.934 1 95.31 369 CYS B N 1
ATOM 6095 C CA . CYS B 1 369 ? -8.711 29.156 6.695 1 95.31 369 CYS B CA 1
ATOM 6096 C C . CYS B 1 369 ? -9.148 27.719 6.441 1 95.31 369 CYS B C 1
ATOM 6098 O O . CYS B 1 369 ? -9.977 27.188 7.18 1 95.31 369 CYS B O 1
ATOM 6100 N N . SER B 1 370 ? -8.539 27.078 5.496 1 95.81 370 SER B N 1
ATOM 6101 C CA . SER B 1 370 ? -9.047 25.766 5.098 1 95.81 370 SER B CA 1
ATOM 6102 C C . SER B 1 370 ? -8.234 24.641 5.73 1 95.81 370 SER B C 1
ATOM 6104 O O . SER B 1 370 ? -8.289 23.5 5.281 1 95.81 370 SER B O 1
ATOM 6106 N N . MET B 1 371 ? -7.5 25.016 6.77 1 93.88 371 MET B N 1
ATOM 6107 C CA . MET B 1 371 ? -6.672 24.062 7.508 1 93.88 371 MET B CA 1
ATOM 6108 C C . MET B 1 371 ? -7.293 23.75 8.867 1 93.88 371 MET B C 1
ATOM 6110 O O . MET B 1 371 ? -8.125 24.5 9.367 1 93.88 371 MET B O 1
ATOM 6114 N N . TRP B 1 372 ? -6.969 22.594 9.281 1 94.06 372 TRP B N 1
ATOM 6115 C CA . TRP B 1 372 ? -7.207 22.297 10.688 1 94.06 372 TRP B CA 1
ATOM 6116 C C . TRP B 1 372 ? -5.949 22.562 11.516 1 94.06 372 TRP B C 1
ATOM 6118 O O . TRP B 1 372 ? -4.883 22.016 11.219 1 94.06 372 TRP B O 1
ATOM 6128 N N . ARG B 1 373 ? -5.969 23.406 12.477 1 94.94 373 ARG B N 1
ATOM 6129 C CA . ARG B 1 373 ? -4.855 23.703 13.375 1 94.94 373 ARG B CA 1
ATOM 6130 C C . ARG B 1 373 ? -5.32 23.781 14.82 1 94.94 373 ARG B C 1
ATOM 6132 O O . ARG B 1 373 ? -6.488 23.5 15.117 1 94.94 373 ARG B O 1
ATOM 6139 N N . ASP B 1 374 ? -4.434 24.047 15.703 1 95.88 374 ASP B N 1
ATOM 6140 C CA . ASP B 1 374 ? -4.676 24.078 17.141 1 95.88 374 ASP B CA 1
ATOM 6141 C C . ASP B 1 374 ? -5.641 25.203 17.516 1 95.88 374 ASP B C 1
ATOM 6143 O O . ASP B 1 374 ? -6.16 25.234 18.641 1 95.88 374 ASP B O 1
ATOM 6147 N N . THR B 1 375 ? -5.945 26.062 16.625 1 96.94 375 THR B N 1
ATOM 6148 C CA . THR B 1 375 ? -6.973 27.078 16.844 1 96.94 375 THR B CA 1
ATOM 6149 C C . THR B 1 375 ? -8.32 26.422 17.125 1 96.94 375 THR B C 1
ATOM 6151 O O . THR B 1 375 ? -9.109 26.938 17.922 1 96.94 375 THR B O 1
ATOM 6154 N N . ASN B 1 376 ? -8.555 25.281 16.531 1 96.56 376 ASN B N 1
ATOM 6155 C CA . ASN B 1 376 ? -9.836 24.609 16.641 1 96.56 376 ASN B CA 1
ATOM 6156 C C . ASN B 1 376 ? -10.055 24.047 18.047 1 96.56 376 ASN B C 1
ATOM 6158 O O . ASN B 1 376 ? -11.117 24.25 18.641 1 96.56 376 ASN B O 1
ATOM 6162 N N . PRO B 1 377 ? -9.086 23.406 18.688 1 95.56 377 PRO B N 1
ATOM 6163 C CA . PRO B 1 377 ? -9.305 22.953 20.062 1 95.56 377 PRO B CA 1
ATOM 6164 C C . PRO B 1 377 ? -9.57 24.109 21.031 1 95.56 377 PRO B C 1
ATOM 6166 O O . PRO B 1 377 ? -10.367 23.969 21.953 1 95.56 377 PRO B O 1
ATOM 6169 N N . TYR B 1 378 ? -8.93 25.234 20.891 1 97.25 378 TYR B N 1
ATOM 6170 C CA . TYR B 1 378 ? -9.203 26.391 21.734 1 97.25 378 TYR B CA 1
ATOM 6171 C C . TYR B 1 378 ? -10.648 26.859 21.562 1 97.25 378 TYR B C 1
ATOM 6173 O O . TYR B 1 378 ? -11.367 27 22.562 1 97.25 378 TYR B O 1
ATOM 6181 N N . ASN B 1 379 ? -11.031 27.016 20.344 1 97.44 379 ASN B N 1
ATOM 6182 C CA . ASN B 1 379 ? -12.383 27.484 20.094 1 97.44 379 ASN B CA 1
ATOM 6183 C C . ASN B 1 379 ? -13.422 26.469 20.531 1 97.44 379 ASN B C 1
ATOM 6185 O O . ASN B 1 379 ? -14.492 26.828 21.031 1 97.44 379 ASN B O 1
ATOM 6189 N N . GLU B 1 380 ? -13.148 25.203 20.328 1 95 380 GLU B N 1
ATOM 6190 C CA . GLU B 1 380 ? -14.023 24.141 20.797 1 95 380 GLU B CA 1
ATOM 6191 C C . GLU B 1 380 ? -14.273 24.234 22.297 1 95 380 GLU B C 1
ATOM 6193 O O . GLU B 1 380 ? -15.391 23.984 22.766 1 95 380 GLU B O 1
ATOM 6198 N N . LEU B 1 381 ? -13.219 24.594 23 1 94.5 381 LEU B N 1
ATOM 6199 C CA . LEU B 1 381 ? -13.297 24.625 24.453 1 94.5 381 LEU B CA 1
ATOM 6200 C C . LEU B 1 381 ? -13.773 25.984 24.953 1 94.5 381 LEU B C 1
ATOM 6202 O O . LEU B 1 381 ? -13.758 26.25 26.156 1 94.5 381 LEU B O 1
ATOM 6206 N N . GLY B 1 382 ? -14.109 26.875 24.031 1 95.44 382 GLY B N 1
ATOM 6207 C CA . GLY B 1 382 ? -14.727 28.141 24.391 1 95.44 382 GLY B CA 1
ATOM 6208 C C . GLY B 1 382 ? -13.719 29.25 24.641 1 95.44 382 GLY B C 1
ATOM 6209 O O . GLY B 1 382 ? -14.055 30.266 25.266 1 95.44 382 GLY B O 1
ATOM 6210 N N . ILE B 1 383 ? -12.539 29 24.281 1 97.25 383 ILE B N 1
ATOM 6211 C CA . ILE B 1 383 ? -11.5 30.016 24.375 1 97.25 383 ILE B CA 1
ATOM 6212 C C . ILE B 1 383 ? -11.328 30.703 23.031 1 97.25 383 ILE B C 1
ATOM 6214 O O . ILE B 1 383 ? -10.758 30.141 22.094 1 97.25 383 ILE B O 1
ATOM 6218 N N . PRO B 1 384 ? -11.852 31.906 22.891 1 98.19 384 PRO B N 1
ATOM 6219 C CA . PRO B 1 384 ? -11.727 32.562 21.594 1 98.19 384 PRO B CA 1
ATOM 6220 C C . PRO B 1 384 ? -10.273 32.656 21.109 1 98.19 384 PRO B C 1
ATOM 6222 O O . PRO B 1 384 ? -9.414 33.156 21.828 1 98.19 384 PRO B O 1
ATOM 6225 N N . SER B 1 385 ? -10.086 32.188 19.875 1 98.25 385 SER B N 1
ATOM 6226 C CA . SER B 1 385 ? -8.719 32.094 19.375 1 98.25 385 SER B CA 1
ATOM 6227 C C . SER B 1 385 ? -8.648 32.375 17.891 1 98.25 385 SER B C 1
ATOM 6229 O O . SER B 1 385 ? -9.648 32.281 17.172 1 98.25 385 SER B O 1
ATOM 6231 N N . LEU B 1 386 ? -7.488 32.844 17.438 1 98.25 386 LEU B N 1
ATOM 6232 C CA . LEU B 1 386 ? -7.188 33.062 16.016 1 98.25 386 LEU B CA 1
ATOM 6233 C C . LEU B 1 386 ? -5.758 32.656 15.695 1 98.25 386 LEU B C 1
ATOM 6235 O O . LEU B 1 386 ? -4.941 32.469 16.609 1 98.25 386 LEU B O 1
ATOM 6239 N N . THR B 1 387 ? -5.492 32.406 14.422 1 98.12 387 THR B N 1
ATOM 6240 C CA . THR B 1 387 ? -4.164 32.094 13.914 1 98.12 387 THR B CA 1
ATOM 6241 C C . THR B 1 387 ? -3.543 33.312 13.234 1 98.12 387 THR B C 1
ATOM 6243 O O . THR B 1 387 ? -4.215 34 12.484 1 98.12 387 THR B O 1
ATOM 6246 N N . TYR B 1 388 ? -2.301 33.594 13.586 1 98.31 388 TYR B N 1
ATOM 6247 C CA . TYR B 1 388 ? -1.625 34.75 13.016 1 98.31 388 TYR B CA 1
ATOM 6248 C C . TYR B 1 388 ? -0.111 34.594 13.078 1 98.31 388 TYR B C 1
ATOM 6250 O O . TYR B 1 388 ? 0.431 34.156 14.102 1 98.31 388 TYR B O 1
ATOM 6258 N N . GLY B 1 389 ? 0.562 34.906 12 1 97.62 389 GLY B N 1
ATOM 6259 C CA . GLY B 1 389 ? 2.016 34.906 11.961 1 97.62 389 GLY B CA 1
ATOM 6260 C C . GLY B 1 389 ? 2.578 35.406 10.641 1 97.62 389 GLY B C 1
ATOM 6261 O O . GLY B 1 389 ? 1.825 35.812 9.75 1 97.62 389 GLY B O 1
ATOM 6262 N N . CYS B 1 390 ? 3.889 35.375 10.539 1 95.81 390 CYS B N 1
ATOM 6263 C CA . CYS B 1 390 ? 4.57 35.906 9.359 1 95.81 390 CYS B CA 1
ATOM 6264 C C . CYS B 1 390 ? 4.641 34.875 8.25 1 95.81 390 CYS B C 1
ATOM 6266 O O . CYS B 1 390 ? 4.512 33.688 8.508 1 95.81 390 CYS B O 1
ATOM 6268 N N . GLY B 1 391 ? 4.75 35.375 7.02 1 92.25 391 GLY B N 1
ATOM 6269 C CA . GLY B 1 391 ? 5.133 34.562 5.875 1 92.25 391 GLY B CA 1
ATOM 6270 C C . GLY B 1 391 ? 4.066 33.562 5.465 1 92.25 391 GLY B C 1
ATOM 6271 O O . GLY B 1 391 ? 3.018 33.469 6.105 1 92.25 391 GLY B O 1
ATOM 6272 N N . GLY B 1 392 ? 4.367 32.875 4.34 1 89.06 392 GLY B N 1
ATOM 6273 C CA . GLY B 1 392 ? 3.5 31.812 3.822 1 89.06 392 GLY B CA 1
ATOM 6274 C C . GLY B 1 392 ? 3.814 30.453 4.395 1 89.06 392 GLY B C 1
ATOM 6275 O O . GLY B 1 392 ? 4.887 30.234 4.965 1 89.06 392 GLY B O 1
ATOM 6276 N N . GLY B 1 393 ? 2.867 29.562 4.176 1 87.56 393 GLY B N 1
ATOM 6277 C CA . GLY B 1 393 ? 2.986 28.234 4.77 1 87.56 393 GLY B CA 1
ATOM 6278 C C . GLY B 1 393 ? 3.83 27.281 3.939 1 87.56 393 GLY B C 1
ATOM 6279 O O . GLY B 1 393 ? 3.895 27.406 2.715 1 87.56 393 GLY B O 1
ATOM 6280 N N . ALA B 1 394 ? 4.328 26.281 4.617 1 81 394 ALA B N 1
ATOM 6281 C CA . ALA B 1 394 ? 5.125 25.234 3.986 1 81 394 ALA B CA 1
ATOM 6282 C C . ALA B 1 394 ? 4.273 24.391 3.053 1 81 394 ALA B C 1
ATOM 6284 O O . ALA B 1 394 ? 4.773 23.844 2.064 1 81 394 ALA B O 1
ATOM 6285 N N . GLY B 1 395 ? 3.082 24.359 3.338 1 80.31 395 GLY B N 1
ATOM 6286 C CA . GLY B 1 395 ? 2.178 23.547 2.533 1 80.31 395 GLY B CA 1
ATOM 6287 C C . GLY B 1 395 ? 2.062 24.031 1.101 1 80.31 395 GLY B C 1
ATOM 6288 O O . GLY B 1 395 ? 1.742 23.25 0.201 1 80.31 395 GLY B O 1
ATOM 6289 N N . GLY B 1 396 ? 2.283 25.281 0.966 1 79.25 396 GLY B N 1
ATOM 6290 C CA . GLY B 1 396 ? 2.264 25.859 -0.365 1 79.25 396 GLY B CA 1
ATOM 6291 C C . GLY B 1 396 ? 3.623 25.859 -1.036 1 79.25 396 GLY B C 1
ATOM 6292 O O . GLY B 1 396 ? 3.756 26.312 -2.178 1 79.25 396 GLY B O 1
ATOM 6293 N N . GLY B 1 397 ? 4.617 25.453 -0.285 1 83.5 397 GLY B N 1
ATOM 6294 C CA . GLY B 1 397 ? 5.941 25.344 -0.875 1 83.5 397 GLY B CA 1
ATOM 6295 C C . GLY B 1 397 ? 6.926 26.359 -0.313 1 83.5 397 GLY B C 1
ATOM 6296 O O . GLY B 1 397 ? 8.094 26.375 -0.711 1 83.5 397 GLY B O 1
ATOM 6297 N N . ASN B 1 398 ? 6.492 27.109 0.636 1 90.88 398 ASN B N 1
ATOM 6298 C CA . ASN B 1 398 ? 7.418 28.062 1.249 1 90.88 398 ASN B CA 1
ATOM 6299 C C . ASN B 1 398 ? 8.492 27.344 2.068 1 90.88 398 ASN B C 1
ATOM 6301 O O . ASN B 1 398 ? 8.195 26.391 2.797 1 90.88 398 ASN B O 1
ATOM 6305 N N . THR B 1 399 ? 9.766 27.828 1.934 1 95 399 THR B N 1
ATOM 6306 C CA . THR B 1 399 ? 10.836 27.094 2.588 1 95 399 THR B CA 1
ATOM 6307 C C . THR B 1 399 ? 11.633 28.016 3.52 1 95 399 THR B C 1
ATOM 6309 O O . THR B 1 399 ? 12.633 27.594 4.102 1 95 399 THR B O 1
ATOM 6312 N N . TYR B 1 400 ? 11.156 29.328 3.652 1 97.38 400 TYR B N 1
ATOM 6313 C CA . TYR B 1 400 ? 11.906 30.234 4.523 1 97.38 400 TYR B CA 1
ATOM 6314 C C . TYR B 1 400 ? 11.016 31.359 5.031 1 97.38 400 TYR B C 1
ATOM 6316 O O . TYR B 1 400 ? 9.93 31.594 4.496 1 97.38 400 TYR B O 1
ATOM 6324 N N . PHE B 1 401 ? 11.469 32.031 6.074 1 98.12 401 PHE B N 1
ATOM 6325 C CA . PHE B 1 401 ? 10.922 33.312 6.543 1 98.12 401 PHE B CA 1
ATOM 6326 C C . PHE B 1 401 ? 11.977 34.406 6.473 1 98.12 401 PHE B C 1
ATOM 6328 O O . PHE B 1 401 ? 13.164 34.156 6.645 1 98.12 401 PHE B O 1
ATOM 6335 N N . LEU B 1 402 ? 11.523 35.594 6.207 1 98.19 402 LEU B N 1
ATOM 6336 C CA . LEU B 1 402 ? 12.391 36.75 6.375 1 98.19 402 LEU B CA 1
ATOM 6337 C C . LEU B 1 402 ? 12.562 37.094 7.852 1 98.19 402 LEU B C 1
ATOM 6339 O O . LEU B 1 402 ? 11.586 37.156 8.602 1 98.19 402 LEU B O 1
ATOM 6343 N N . VAL B 1 403 ? 13.805 37.375 8.242 1 98.5 403 VAL B N 1
ATOM 6344 C CA . VAL B 1 403 ? 14.094 37.719 9.633 1 98.5 403 VAL B CA 1
ATOM 6345 C C . VAL B 1 403 ? 13.32 38.969 10.023 1 98.5 403 VAL B C 1
ATOM 6347 O O . VAL B 1 403 ? 12.766 39.031 11.125 1 98.5 403 VAL B O 1
ATOM 6350 N N . ASP B 1 404 ? 13.211 39.875 9.148 1 98.38 404 ASP B N 1
ATOM 6351 C CA . ASP B 1 404 ? 12.484 41.125 9.414 1 98.38 404 ASP B CA 1
ATOM 6352 C C . ASP B 1 404 ? 11.016 40.844 9.703 1 98.38 404 ASP B C 1
ATOM 6354 O O . ASP B 1 404 ? 10.414 41.469 10.57 1 98.38 404 ASP B O 1
ATOM 6358 N N . ASP B 1 405 ? 10.477 39.969 8.938 1 98.5 405 ASP B N 1
ATOM 6359 C CA . ASP B 1 405 ? 9.07 39.625 9.148 1 98.5 405 ASP B CA 1
ATOM 6360 C C . ASP B 1 405 ? 8.875 38.906 10.477 1 98.5 405 ASP B C 1
ATOM 6362 O O . ASP B 1 405 ? 7.852 39.094 11.148 1 98.5 405 ASP B O 1
ATOM 6366 N N . MET B 1 406 ? 9.82 38.094 10.82 1 98.69 406 MET B N 1
ATOM 6367 C CA . MET B 1 406 ? 9.742 37.406 12.102 1 98.69 406 MET B CA 1
ATOM 6368 C C . MET B 1 406 ? 9.828 38.406 13.258 1 98.69 406 MET B C 1
ATOM 6370 O O . MET B 1 406 ? 9.109 38.281 14.25 1 98.69 406 MET B O 1
ATOM 6374 N N . LEU B 1 407 ? 10.68 39.344 13.117 1 98.62 407 LEU B N 1
ATOM 6375 C CA . LEU B 1 407 ? 10.789 40.375 14.148 1 98.62 407 LEU B CA 1
ATOM 6376 C C . LEU B 1 407 ? 9.5 41.156 14.25 1 98.62 407 LEU B C 1
ATOM 6378 O O . LEU B 1 407 ? 9.062 41.5 15.352 1 98.62 407 LEU B O 1
ATOM 6382 N N . LYS B 1 408 ? 8.93 41.5 13.141 1 98.62 408 LYS B N 1
ATOM 6383 C CA . LYS B 1 408 ? 7.629 42.156 13.148 1 98.62 408 LYS B CA 1
ATOM 6384 C C . LYS B 1 408 ? 6.582 41.312 13.883 1 98.62 408 LYS B C 1
ATOM 6386 O O . LYS B 1 408 ? 5.789 41.844 14.664 1 98.62 408 LYS B O 1
ATOM 6391 N N . ALA B 1 409 ? 6.57 40.062 13.547 1 98.81 409 ALA B N 1
ATOM 6392 C CA . ALA B 1 409 ? 5.621 39.188 14.227 1 98.81 409 ALA B CA 1
ATOM 6393 C C . ALA B 1 409 ? 5.816 39.219 15.742 1 98.81 409 ALA B C 1
ATOM 6395 O O . ALA B 1 409 ? 4.848 39.344 16.5 1 98.81 409 ALA B O 1
ATOM 6396 N N . ALA B 1 410 ? 7.059 39.125 16.203 1 98.88 410 ALA B N 1
ATOM 6397 C CA . ALA B 1 410 ? 7.355 39.188 17.625 1 98.88 410 ALA B CA 1
ATOM 6398 C C . ALA B 1 410 ? 6.836 40.5 18.234 1 98.88 410 ALA B C 1
ATOM 6400 O O . ALA B 1 410 ? 6.273 40.5 19.328 1 98.88 410 ALA B O 1
ATOM 6401 N N . LYS B 1 411 ? 7.023 41.562 17.547 1 98.75 411 LYS B N 1
ATOM 6402 C CA . LYS B 1 411 ? 6.555 42.844 18.016 1 98.75 411 LYS B CA 1
ATOM 6403 C C . LYS B 1 411 ? 5.035 42.875 18.109 1 98.75 411 LYS B C 1
ATOM 6405 O O . LYS B 1 411 ? 4.48 43.406 19.078 1 98.75 411 LYS B O 1
ATOM 6410 N N . VAL B 1 412 ? 4.387 42.375 17.109 1 98.75 412 VAL B N 1
ATOM 6411 C CA . VAL B 1 412 ? 2.93 42.344 17.125 1 98.75 412 VAL B CA 1
ATOM 6412 C C . VAL B 1 412 ? 2.441 41.5 18.297 1 98.75 412 VAL B C 1
ATOM 6414 O O . VAL B 1 412 ? 1.485 41.875 18.984 1 98.75 412 VAL B O 1
ATOM 6417 N N . TYR B 1 413 ? 3.096 40.344 18.516 1 98.88 413 TYR B N 1
ATOM 6418 C CA . TYR B 1 413 ? 2.717 39.5 19.641 1 98.88 413 TYR B CA 1
ATOM 6419 C C . TYR B 1 413 ? 2.85 40.219 20.969 1 98.88 413 TYR B C 1
ATOM 6421 O O . TYR B 1 413 ? 1.928 40.219 21.781 1 98.88 413 TYR B O 1
ATOM 6429 N N . ALA B 1 414 ? 3.951 40.906 21.172 1 98.69 414 ALA B N 1
ATOM 6430 C CA . ALA B 1 414 ? 4.195 41.625 22.406 1 98.69 414 ALA B CA 1
ATOM 6431 C C . ALA B 1 414 ? 3.176 42.75 22.609 1 98.69 414 ALA B C 1
ATOM 6433 O O . ALA B 1 414 ? 2.609 42.906 23.688 1 98.69 414 ALA B O 1
ATOM 6434 N N . MET B 1 415 ? 2.945 43.469 21.562 1 98.19 415 MET B N 1
ATOM 6435 C CA . MET B 1 415 ? 2.016 44.594 21.656 1 98.19 415 MET B CA 1
ATOM 6436 C C . MET B 1 415 ? 0.59 44.125 21.891 1 98.19 415 MET B C 1
ATOM 6438 O O . MET B 1 415 ? -0.182 44.75 22.609 1 98.19 415 MET B O 1
ATOM 6442 N N . THR B 1 416 ? 0.218 43.062 21.219 1 98.5 416 THR B N 1
ATOM 6443 C CA . THR B 1 416 ? -1.099 42.469 21.422 1 98.5 416 THR B CA 1
ATOM 6444 C C . THR B 1 416 ? -1.278 42.062 22.891 1 98.5 416 THR B C 1
ATOM 6446 O O . THR B 1 416 ? -2.318 42.344 23.484 1 98.5 416 THR B O 1
ATOM 6449 N N . ALA B 1 417 ? -0.26 41.438 23.422 1 98.44 417 ALA B N 1
ATOM 6450 C CA . ALA B 1 417 ? -0.312 41.031 24.828 1 98.44 417 ALA B CA 1
ATOM 6451 C C . ALA B 1 417 ? -0.436 42.25 25.734 1 98.44 417 ALA B C 1
ATOM 6453 O O . ALA B 1 417 ? -1.221 42.219 26.688 1 98.44 417 ALA B O 1
ATOM 6454 N N . MET B 1 418 ? 0.304 43.25 25.469 1 97.69 418 MET B N 1
ATOM 6455 C CA . MET B 1 418 ? 0.305 44.469 26.297 1 97.69 418 MET B CA 1
ATOM 6456 C C . MET B 1 418 ? -1.067 45.125 26.297 1 97.69 418 MET B C 1
ATOM 6458 O O . MET B 1 418 ? -1.49 45.688 27.297 1 97.69 418 MET B O 1
ATOM 6462 N N . ASP B 1 419 ? -1.683 45.031 25.172 1 96.81 419 ASP B N 1
ATOM 6463 C CA . ASP B 1 419 ? -3.004 45.656 25.078 1 96.81 419 ASP B CA 1
ATOM 6464 C C . ASP B 1 419 ? -4.07 44.781 25.719 1 96.81 419 ASP B C 1
ATOM 6466 O O . ASP B 1 419 ? -4.801 45.219 26.594 1 96.81 419 ASP B O 1
ATOM 6470 N N . LEU B 1 420 ? -4.133 43.562 25.359 1 97.62 420 LEU B N 1
ATOM 6471 C CA . LEU B 1 420 ? -5.191 42.625 25.766 1 97.62 420 LEU B CA 1
ATOM 6472 C C . LEU B 1 420 ? -5.094 42.281 27.234 1 97.62 420 LEU B C 1
ATOM 6474 O O . LEU B 1 420 ? -6.105 42.25 27.953 1 97.62 420 LEU B O 1
ATOM 6478 N N . CYS B 1 421 ? -3.898 42.062 27.719 1 97.19 421 CYS B N 1
ATOM 6479 C CA . CYS B 1 421 ? -3.711 41.562 29.062 1 97.19 421 CYS B CA 1
ATOM 6480 C C . CYS B 1 421 ? -3.904 42.656 30.094 1 97.19 421 CYS B C 1
ATOM 6482 O O . CYS B 1 421 ? -3.967 42.375 31.297 1 97.19 421 CYS B O 1
ATOM 6484 N N . ASN B 1 422 ? -4.055 43.812 29.703 1 95.38 422 ASN B N 1
ATOM 6485 C CA . ASN B 1 422 ? -4.316 44.906 30.625 1 95.38 422 ASN B CA 1
ATOM 6486 C C . ASN B 1 422 ? -5.785 45.344 30.594 1 95.38 422 ASN B C 1
ATOM 6488 O O . ASN B 1 422 ? -6.172 46.312 31.234 1 95.38 422 ASN B O 1
ATOM 6492 N N . ARG B 1 423 ? -6.516 44.562 29.875 1 92.94 423 ARG B N 1
ATOM 6493 C CA . ARG B 1 423 ? -7.965 44.75 29.859 1 92.94 423 ARG B CA 1
ATOM 6494 C C . ARG B 1 423 ? -8.633 43.75 30.797 1 92.94 423 ARG B C 1
ATOM 6496 O O . ARG B 1 423 ? -8.086 42.688 31.078 1 92.94 423 ARG B O 1
ATOM 6503 N N . THR B 1 424 ? -9.852 44.156 31.281 1 87.81 424 THR B N 1
ATOM 6504 C CA . THR B 1 424 ? -10.641 43.25 32.094 1 87.81 424 THR B CA 1
ATOM 6505 C C . THR B 1 424 ? -11.281 42.156 31.234 1 87.81 424 THR B C 1
ATOM 6507 O O . THR B 1 424 ? -11.781 42.438 30.141 1 87.81 424 THR B O 1
ATOM 6510 N N . PRO B 1 425 ? -11.242 40.969 31.703 1 84.94 425 PRO B N 1
ATOM 6511 C CA . PRO B 1 425 ? -11.797 39.875 30.906 1 84.94 425 PRO B CA 1
ATOM 6512 C C . PRO B 1 425 ? -13.289 40.062 30.625 1 84.94 425 PRO B C 1
ATOM 6514 O O . PRO B 1 425 ? -14.008 40.656 31.438 1 84.94 425 PRO B O 1
#

Secondary structure (DSSP, 8-state):
---HHHHHHHHHHHHTTHHHHHHHHHHHHTS--BTT--HHHHHHHHHHHHHTT---EEEEEETTEEEEEEEE--SSSS--EEEEEE--BS--TT-TTT-TTTT-GGGT--EEETTEEE-HHIIIIIHHHHHHHHHHHHHHHHT---SSPEEEEEES--S----BTTB-SGGG--SSHHHHHHHHTT---SEEEE---STT--B-EE-EEEEEEEEEE-----BGGG--SS--GGG-S-HHHHHHHHHHHHHHHHHHHHHHH-EEETTEEE---EEEEEEEES-TT--SB--SEEEEEEEEEE-TT--HHHHHHHHHHHHHHTT-EEEEEEEEEE--EE-SS-HHHHHHHHHHHHHHHSSPPPPP-HHHHSS--THHHHHHTT--EEE--SS--GGGT--EEEHHHHHHHHHHHHHHHHHHTTS--/---HHHHHHHHHHHHTTHHHHHHHHHHHHTS--BTT--HHHHHHHHHHHHHTT---EEEEEETTEEEEEEEE--SSSS--EEEEEE--BS--TT-TTT-TTTT-GGGT--EEETTEEE-HHIIIIIHHHHHHHHHHHHHHHHT---SSPEEEEEES--S----BTTB-SGGG--SSHHHHHHHHTT---SEEEE---STT--B-EE-EEEEEEEEEE-----BGGG--SS--GGG-S-HHHHHHHHHHHHHHHHHHHHHHH-EEETTEEE---EEEEEEEES-TT--SB--SEEEEEEEEEE-TT--HHHHHHHHHHHHHHTT-EEEEEEEEEE--EE-SS-HHHHHHHHHHHHHHHSSPPPPP-HHHHSS--THHHHHHTT--EEE--SS--GGGT--EEEHHHHHHHHHHHHHHHHHHTTS--

pLDDT: mean 94.99, std 5.32, range [53.19, 98.88]

Nearest PDB structures (foldseek):
  5k8o-assembly1_B  TM=9.947E-01  e=7.887E-89  Bradyrhizobium sp.
  5k8p-assembly1_G  TM=9.916E-01  e=6.449E-88  Bradyrhizobium sp.
  5k8m-assembly2_B  TM=9.832E-01  e=6.334E-83  Bradyrhizobium sp.
  5k8m-assembly1_A  TM=9.811E-01  e=4.302E-82  Bradyrhizobium sp.
  4mmo-assembly1_A  TM=6.949E-01  e=1.373E-22  Saccharolobus solfataricus P2

Organism: Bradyrhizobium sp. (NCBI:txid376)

Radius of gyration: 34.96 Å; Cα contacts (8 Å, |Δi|>4): 2267; chains: 2; bounding box: 45×114×69 Å

Sequence (850 aa):
MAGSNDVAKVMKTLDGMREGLIQTAVELGSIEAPTGREGAAGDYVYEWMARNGFGPERVGVFDDRFNVVGRLRGTGGGASLSFNSHLDTIMAREDTARFADANDRIYHEAWHEEGRIYGYSVVNCKGPMACWLIAAKALKEAGAALKGDVVLTAVCGEIDCEPVDEFQGHDYLAEDIGARYAISHGAISDYALVAEATNFKPAWVEAGKVFLKVTVFAGPSRYTPYVPRPVAALDSPNAIVRMAKLVEALEEWADNYEKRYTREYGGGTVVPKVAIGAIRGGVPYKIYRFPELCSIYMDIRLNPDTNPLVVQREVEAVVSKLGLKAEVKPFLFRRGYEAQGIEPLQNALEVAHREVVGRPTERPGSPECSMWRDTNPYNELGIPSLTYGCGGGAGGGNTYFLVDDMLKAAKVYAMTAMDLCNRTPMAGSNDVAKVMKTLDGMREGLIQTAVELGSIEAPTGREGAAGDYVYEWMARNGFGPERVGVFDDRFNVVGRLRGTGGGASLSFNSHLDTIMAREDTARFADANDRIYHEAWHEEGRIYGYSVVNCKGPMACWLIAAKALKEAGAALKGDVVLTAVCGEIDCEPVDEFQGHDYLAEDIGARYAISHGAISDYALVAEATNFKPAWVEAGKVFLKVTVFAGPSRYTPYVPRPVAALDSPNAIVRMAKLVEALEEWADNYEKRYTREYGGGTVVPKVAIGAIRGGVPYKIYRFPELCSIYMDIRLNPDTNPLVVQREVEAVVSKLGLKAEVKPFLFRRGYEAQGIEPLQNALEVAHREVVGRPTERPGSPECSMWRDTNPYNELGIPSLTYGCGGGAGGGNTYFLVDDMLKAAKVYAMTAMDLCNRTP

Solvent-accessible surface area (backbone atoms only — not comparable to full-atom values): 39672 Å² total; per-residue (Å²): 104,63,50,73,64,55,51,50,46,30,52,52,46,46,65,72,34,55,65,58,39,52,49,45,22,29,57,56,12,37,46,70,11,26,50,68,44,21,36,64,43,34,52,51,52,35,50,53,32,45,76,69,68,22,69,47,41,79,46,50,93,40,92,55,43,31,19,29,40,28,39,49,82,36,79,54,80,23,19,25,37,26,42,34,26,43,48,23,27,90,58,41,68,81,40,57,51,36,29,85,63,35,73,45,56,53,56,49,32,31,45,78,59,92,64,26,41,34,5,34,28,21,27,45,17,31,33,40,39,29,21,50,53,48,18,52,49,23,38,56,75,56,61,60,85,35,21,11,34,38,35,40,38,42,18,26,20,57,46,74,26,41,47,49,88,91,47,62,59,75,72,23,54,28,44,52,62,23,53,43,47,32,38,77,70,74,60,66,46,62,28,34,41,29,26,34,37,32,57,53,14,58,21,27,27,29,17,16,34,33,31,35,38,40,34,32,52,33,42,72,59,28,28,33,47,56,56,78,72,85,61,57,51,84,68,35,32,29,8,59,54,33,43,28,56,48,53,56,52,48,54,55,49,39,49,52,47,25,63,71,56,43,47,80,52,96,30,23,24,33,37,31,29,64,31,68,4,18,37,45,19,27,42,79,38,50,24,60,30,26,12,12,27,21,35,38,30,32,32,34,35,24,51,52,82,56,58,64,67,60,54,53,51,52,53,48,47,57,40,50,74,68,69,54,56,63,48,80,42,74,70,45,79,45,74,19,35,65,38,62,82,37,59,65,59,53,51,27,38,45,54,23,35,30,70,68,74,66,46,76,72,50,82,27,44,37,70,59,8,20,36,71,57,73,41,33,53,36,32,74,73,68,21,18,22,29,34,39,20,44,40,56,36,40,45,76,65,38,46,47,38,47,49,68,46,42,52,44,39,14,49,26,49,38,42,20,46,42,41,40,12,47,30,70,112,103,64,52,72,66,55,50,52,45,29,53,53,46,47,66,72,34,54,65,58,39,52,49,47,21,29,57,57,11,39,46,69,10,27,51,69,44,23,35,65,42,35,51,49,52,36,50,52,32,46,76,69,66,22,69,48,41,81,47,51,94,40,94,55,44,32,19,30,39,27,39,49,81,35,79,54,79,23,19,25,37,27,42,36,26,43,48,22,27,90,56,41,69,82,40,58,52,36,29,84,63,34,72,46,57,55,56,48,32,32,46,79,57,94,63,26,38,34,5,35,28,21,26,45,18,32,33,39,39,28,21,51,53,48,19,51,48,22,37,58,75,56,60,62,85,37,21,12,34,37,35,38,37,42,18,26,18,56,47,75,26,42,49,49,88,90,47,63,60,75,71,21,54,29,44,53,63,23,52,45,47,32,39,76,69,74,59,67,47,63,26,34,40,28,26,31,37,33,57,52,15,60,20,27,27,30,16,15,34,34,32,36,39,40,35,31,52,33,42,73,60,26,26,34,46,54,56,77,72,83,60,58,52,84,69,35,32,28,9,60,54,33,44,29,55,47,54,54,52,48,54,55,49,39,49,52,47,25,63,71,56,43,44,81,53,96,32,22,26,32,37,28,31,63,30,68,4,18,38,44,20,26,42,79,38,51,26,60,32,25,11,12,28,21,34,37,29,34,32,35,35,24,50,53,83,56,57,62,68,59,54,51,51,51,53,47,47,56,41,51,74,69,70,54,54,63,48,80,42,75,70,44,78,44,74,19,37,64,39,63,82,37,59,65,60,52,50,27,37,45,53,23,36,30,70,66,74,66,48,76,72,51,83,27,44,37,70,59,8,20,36,70,56,72,40,34,53,36,32,74,74,69,21,18,22,29,33,39,20,44,40,56,36,40,46,76,64,39,47,48,39,47,49,68,46,41,52,44,38,13,50,25,50,37,44,18,47,43,40,40,12,47,30,71,112

Foldseek 3Di:
DQPPVLLVLLLVLLVVCLVVLQVQLQVLLQAAAAALQLQVSQVVVQVLCVVLPFPWDWQCPDPRFTKIKGKDAAQAQFFEEEEEAERHFHADLPVVVQDVHSPPCLARGWDDDDQKIFHQSVQRPSSLLSLQSSLSSSCVVSVPHFHYMYMYMYWGACDAFADDDPRDDPSRDGRCRTLLRCCVPPRPTQAYEYEHAQQFAKAQWAWKKWKKKKKFFADDKDFQVPADPDDPQCNGRAQVSNVVVLVVLVVVVQVVQQVVQWDADPREIARWGKDFRDKDFDDPVDDRIGTRMIMIMMITIHGLPDDVVVVQVSSVVSCVVSVTDMDMDIPDTDGIDGFDPQVLLVVQLQVQCCVLVVDGHDHGYHQQHHDDGSSRSCRVVRRRYIYGARHHHCVVPDGIGRSSRSSSRSSSSNSSSSRRSNHRD/DQPPVLLVLLLVLLVVCLVVLQVQLQVLQQAAAAALQLQVSQVVVQVLCVVLPFPWDWQQPDPRFTKIKGKDAAPAQFFEEEEEAERHFHADLPVVVQDVHSPPCLARGWDDDPQKIFHQSVQRPSSLLSLQSSLSSSCVVSVPHFHYMYMYMYWGACDAFADDDPRDDPSRDGRCNTLLSCCVPPRPTQAYEYEHAQQFAKAQWAWKKWKKKKKFFADDKDFQVPADPDDPQCNGRAQVSNVVVLVVLVVVVQVVQQVVQWDADPREIARWGKDFRDKDFDDPVDDRIGTRMIMIMMITIHGLPDDVVVVQVSSVVSCVVSVTDMDMDIRDTDGIDGFDPQVLLVVQLQVQCCVLVVDGHDHGYHQQHHDDGSSRSCRVVRRRYIYGARHHHCVVPDGIGRSSRSSSRSSSSNSSSSRRSNHRD